Protein AF-A0A9P6PTJ7-F1 (afdb_monomer_lite)

Structure (mmCIF, N/CA/C/O backbone):
data_AF-A0A9P6PTJ7-F1
#
_entry.id   AF-A0A9P6PTJ7-F1
#
loop_
_atom_site.group_PDB
_atom_site.id
_atom_site.type_symbol
_atom_site.label_atom_id
_atom_site.label_alt_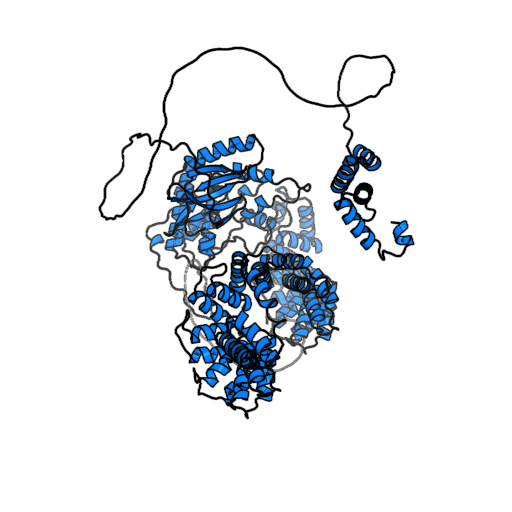id
_atom_site.label_comp_id
_atom_site.label_asym_id
_atom_site.label_entity_id
_atom_site.label_seq_id
_atom_site.pdbx_PDB_ins_code
_atom_site.Cartn_x
_atom_site.Cartn_y
_atom_site.Cartn_z
_atom_site.occupancy
_atom_site.B_iso_or_equiv
_atom_site.auth_seq_id
_atom_site.auth_comp_id
_atom_site.auth_asym_id
_atom_site.auth_atom_id
_atom_site.pdbx_PDB_model_num
ATOM 1 N N . MET A 1 1 ? 26.565 38.337 22.384 1.00 44.28 1 MET A N 1
ATOM 2 C CA . MET A 1 1 ? 27.396 37.115 22.476 1.00 44.28 1 MET A CA 1
ATOM 3 C C . MET A 1 1 ? 28.363 37.171 23.663 1.00 44.28 1 MET A C 1
ATOM 5 O O . MET A 1 1 ? 28.022 36.591 24.684 1.00 44.28 1 MET A O 1
ATOM 9 N N . MET A 1 2 ? 29.484 37.913 23.603 1.00 38.31 2 MET A N 1
ATOM 10 C CA . MET A 1 2 ? 30.513 37.942 24.671 1.00 38.31 2 MET A CA 1
ATOM 11 C C . MET A 1 2 ? 29.956 38.148 26.092 1.00 38.31 2 MET A C 1
ATOM 13 O O . MET A 1 2 ? 30.254 37.340 26.959 1.00 38.31 2 MET A O 1
ATOM 17 N N . PHE A 1 3 ? 29.074 39.134 26.307 1.00 41.44 3 PHE A N 1
ATOM 18 C CA . PHE A 1 3 ? 28.450 39.427 27.614 1.00 41.44 3 PHE A CA 1
ATOM 19 C C . PHE A 1 3 ? 27.610 38.276 28.218 1.00 41.44 3 PHE A C 1
ATOM 21 O O . PHE A 1 3 ? 27.391 38.241 29.427 1.00 41.44 3 PHE A O 1
ATOM 28 N N . LEU A 1 4 ? 27.129 37.338 27.391 1.00 47.34 4 LEU A N 1
ATOM 29 C CA . LEU A 1 4 ? 26.344 36.178 27.837 1.00 47.34 4 LEU A CA 1
ATOM 30 C C . LEU A 1 4 ? 27.225 34.933 28.016 1.00 47.34 4 LEU A C 1
ATOM 32 O O . LEU A 1 4 ? 27.061 34.226 29.009 1.00 47.34 4 LEU A O 1
ATOM 36 N N . LYS A 1 5 ? 28.241 34.730 27.156 1.00 45.84 5 LYS A N 1
ATOM 37 C CA . LYS A 1 5 ? 29.306 33.740 27.419 1.00 45.84 5 LYS A CA 1
ATOM 38 C C . LYS A 1 5 ? 30.071 34.080 28.711 1.00 45.84 5 LYS A C 1
ATOM 40 O O . LYS A 1 5 ? 30.294 33.193 29.525 1.00 45.84 5 LYS A O 1
ATOM 45 N N . SER A 1 6 ? 30.350 35.358 28.991 1.00 43.38 6 SER A N 1
ATOM 46 C CA . SER A 1 6 ? 30.979 35.806 30.250 1.00 43.38 6 SER A CA 1
ATOM 47 C C . SER A 1 6 ? 30.083 35.707 31.494 1.00 43.38 6 SER A C 1
ATOM 49 O O . SER A 1 6 ? 30.538 36.021 32.590 1.00 43.38 6 SER A O 1
ATOM 51 N N . LYS A 1 7 ? 28.813 35.306 31.346 1.00 47.03 7 LYS A N 1
ATOM 52 C CA . LYS A 1 7 ? 27.898 34.980 32.454 1.00 47.03 7 LYS A CA 1
ATOM 53 C C . LYS A 1 7 ? 27.471 33.505 32.471 1.00 47.03 7 LYS A C 1
ATOM 55 O O . LYS A 1 7 ? 26.579 33.147 33.235 1.00 47.03 7 LYS A O 1
ATOM 60 N N . GLY A 1 8 ? 28.081 32.655 31.637 1.00 42.88 8 GLY A N 1
ATOM 61 C CA . GLY A 1 8 ? 27.814 31.211 31.591 1.00 42.88 8 GLY A CA 1
ATOM 62 C C . GLY A 1 8 ? 26.367 30.830 31.254 1.00 42.88 8 GLY A C 1
ATOM 63 O O . GLY A 1 8 ? 25.951 29.719 31.554 1.00 42.88 8 GLY A O 1
ATOM 64 N N . SER A 1 9 ? 25.580 31.748 30.682 1.00 49.34 9 SER A N 1
ATOM 65 C CA . SER A 1 9 ? 24.116 31.614 30.571 1.00 49.34 9 SER A CA 1
ATOM 66 C C . SER A 1 9 ? 23.634 30.990 29.252 1.00 49.34 9 SER A C 1
ATOM 68 O O . SER A 1 9 ? 22.448 31.063 28.952 1.00 49.34 9 SER A O 1
ATOM 70 N N . ILE A 1 10 ? 24.553 30.461 28.440 1.00 49.47 10 ILE A N 1
ATOM 71 C CA . ILE A 1 10 ? 24.305 29.786 27.156 1.00 49.47 10 ILE A CA 1
ATOM 72 C C . ILE A 1 10 ? 25.367 28.688 27.030 1.00 49.47 10 ILE A C 1
ATOM 74 O O . ILE A 1 10 ? 26.551 28.988 27.212 1.00 49.47 10 ILE A O 1
ATOM 78 N N . GLN A 1 11 ? 24.974 27.448 26.733 1.00 50.88 11 GLN A N 1
ATOM 79 C CA . GLN A 1 11 ? 25.892 26.297 26.724 1.00 50.88 11 GLN A CA 1
ATOM 80 C C . GLN A 1 11 ? 26.424 25.928 25.331 1.00 50.88 11 GLN A C 1
ATOM 82 O O . GLN A 1 11 ? 27.471 25.291 25.239 1.00 50.88 11 GLN A O 1
ATOM 87 N N . SER A 1 12 ? 25.769 26.358 24.247 1.00 56.75 12 SER A N 1
ATOM 88 C CA . SER A 1 12 ? 26.238 26.114 22.873 1.00 56.75 12 SER A CA 1
ATOM 89 C C . SER A 1 12 ? 26.073 27.327 21.952 1.00 56.75 12 SER A C 1
ATOM 91 O O . SER A 1 12 ? 25.242 28.207 22.180 1.00 56.75 12 SER A O 1
ATOM 93 N N . ASP A 1 13 ? 26.845 27.369 20.863 1.00 57.31 13 ASP A N 1
ATOM 94 C CA . ASP A 1 13 ? 26.694 28.417 19.846 1.00 57.31 13 ASP A CA 1
ATOM 95 C C . ASP A 1 13 ? 25.415 28.244 18.995 1.00 57.31 13 ASP A C 1
ATOM 97 O O . ASP A 1 13 ? 24.863 29.235 18.515 1.00 57.31 13 ASP A O 1
ATOM 101 N N . PHE A 1 14 ? 24.850 27.031 18.919 1.00 58.34 14 PHE A N 1
ATOM 102 C CA . PHE A 1 14 ? 23.511 26.786 18.356 1.00 58.34 14 PHE A CA 1
ATOM 103 C C . PHE A 1 14 ? 22.394 27.434 19.189 1.00 58.34 14 PHE A C 1
ATOM 105 O O . PHE A 1 14 ? 21.491 28.069 18.641 1.00 58.34 14 PHE A O 1
ATOM 112 N N . GLU A 1 15 ? 22.470 27.332 20.516 1.00 58.22 15 GLU A N 1
ATOM 113 C CA . GLU A 1 15 ? 21.523 27.986 21.425 1.00 58.22 15 GLU A CA 1
ATOM 114 C C . GLU A 1 15 ? 21.621 29.521 21.314 1.00 58.22 15 GLU A C 1
ATOM 116 O O . GLU A 1 15 ? 20.603 30.216 21.255 1.00 58.22 15 GLU A O 1
ATOM 121 N N . ALA A 1 16 ? 22.839 30.062 21.178 1.00 59.50 16 ALA A N 1
ATOM 122 C CA . ALA A 1 16 ? 23.047 31.485 20.901 1.00 59.50 16 ALA A CA 1
ATOM 123 C C . ALA A 1 16 ? 22.404 31.926 19.570 1.00 59.50 16 ALA A C 1
ATOM 125 O O . ALA A 1 16 ? 21.776 32.988 19.518 1.00 59.50 16 ALA A O 1
ATOM 126 N N . LEU A 1 17 ? 22.533 31.115 18.514 1.00 69.00 17 LEU A N 1
ATOM 127 C CA . LEU A 1 17 ? 21.956 31.365 17.189 1.00 69.00 17 LEU A CA 1
ATOM 128 C C . LEU A 1 17 ? 20.418 31.368 17.216 1.00 69.00 17 LEU A C 1
ATOM 130 O O . LEU A 1 17 ? 19.799 32.262 16.634 1.00 69.00 17 LEU A O 1
ATOM 134 N N . PHE A 1 18 ? 19.797 30.429 17.938 1.00 71.12 18 PHE A N 1
ATOM 135 C CA . PHE A 1 18 ? 18.342 30.371 18.125 1.00 71.12 18 PHE A CA 1
ATOM 136 C C . PHE A 1 18 ? 17.791 31.665 18.742 1.00 71.12 18 PHE A C 1
ATOM 138 O O . PHE A 1 18 ? 16.871 32.282 18.195 1.00 71.12 18 PHE A O 1
ATOM 145 N N . TRP A 1 19 ? 18.391 32.133 19.842 1.00 68.12 19 TRP A N 1
ATOM 146 C CA . TRP A 1 19 ? 17.961 33.373 20.494 1.00 68.12 19 TRP A CA 1
ATOM 147 C C . TRP A 1 19 ? 18.257 34.625 19.656 1.00 68.12 19 TRP A C 1
ATOM 149 O O . TRP A 1 19 ? 17.446 35.553 19.665 1.00 68.12 19 TRP A O 1
ATOM 159 N N . PHE A 1 20 ? 19.339 34.646 18.868 1.00 70.69 20 PHE A N 1
ATOM 160 C CA . PHE A 1 20 ? 19.588 35.718 17.892 1.00 70.69 20 PHE A CA 1
ATOM 161 C C . PHE A 1 20 ? 18.513 35.772 16.801 1.00 70.69 20 PHE A C 1
ATOM 163 O O . PHE A 1 20 ? 18.018 36.856 16.487 1.00 70.69 20 PHE A O 1
ATOM 170 N N . LYS A 1 21 ? 18.104 34.617 16.258 1.00 78.12 21 LYS A N 1
ATOM 171 C CA . LYS A 1 21 ? 17.044 34.528 15.242 1.00 78.12 21 LYS A CA 1
ATOM 172 C C . LYS A 1 21 ? 15.716 35.037 15.785 1.00 78.12 21 LYS A C 1
ATOM 174 O O . LYS A 1 21 ? 15.110 35.924 15.185 1.00 78.12 21 LYS A O 1
ATOM 179 N N . LYS A 1 22 ? 15.344 34.588 16.984 1.00 77.94 22 LYS A N 1
ATOM 180 C CA . LYS A 1 22 ? 14.143 35.045 17.690 1.00 77.94 22 LYS A CA 1
ATOM 181 C C . LYS A 1 22 ? 14.177 36.553 17.981 1.00 77.94 22 LYS A C 1
ATOM 183 O O . LYS A 1 22 ? 13.169 37.228 17.804 1.00 77.94 22 LYS A O 1
ATOM 188 N N . ALA A 1 23 ? 15.331 37.115 18.350 1.00 75.38 23 ALA A N 1
ATOM 189 C CA . ALA A 1 23 ? 15.495 38.560 18.552 1.00 75.38 23 ALA A CA 1
ATOM 190 C C . ALA A 1 23 ? 15.395 39.375 17.246 1.00 75.38 23 ALA A C 1
ATOM 192 O O . ALA A 1 23 ? 14.831 40.471 17.249 1.00 75.38 23 ALA A O 1
ATOM 193 N N . ALA A 1 24 ? 15.899 38.849 16.125 1.00 83.31 24 ALA A N 1
ATOM 194 C CA . ALA A 1 24 ? 15.771 39.476 14.809 1.00 83.31 24 ALA A CA 1
ATOM 195 C C . ALA A 1 24 ? 14.322 39.445 14.289 1.00 83.31 24 ALA A C 1
ATOM 197 O O . ALA A 1 24 ? 13.836 40.433 13.730 1.00 83.31 24 ALA A O 1
ATOM 198 N N . GLU A 1 25 ? 13.615 38.334 14.509 1.00 84.56 25 GLU A N 1
ATOM 199 C CA . GLU A 1 25 ? 12.189 38.159 14.200 1.00 84.56 25 GLU A CA 1
ATOM 200 C C . GLU A 1 25 ? 11.302 39.084 15.046 1.00 84.56 25 GLU A C 1
ATOM 202 O O . GLU A 1 25 ? 10.414 39.732 14.496 1.00 84.56 25 GLU A O 1
ATOM 207 N N . LEU A 1 26 ? 11.618 39.250 16.337 1.00 82.31 26 LEU A N 1
ATOM 208 C CA . LEU A 1 26 ? 11.002 40.233 17.244 1.00 82.31 26 LEU A CA 1
ATOM 209 C C . LEU A 1 26 ? 11.393 41.697 16.954 1.00 82.31 26 LEU A C 1
ATOM 211 O O . LEU A 1 26 ? 10.935 42.601 17.649 1.00 82.31 26 LEU A O 1
ATOM 215 N N . GLY A 1 27 ? 12.215 41.950 15.932 1.00 83.38 27 GLY A N 1
ATOM 216 C CA . GLY A 1 27 ? 12.462 43.290 15.401 1.00 83.38 27 GLY A CA 1
ATOM 217 C C . GLY A 1 27 ? 13.827 43.909 15.711 1.00 83.38 27 GLY A C 1
ATOM 218 O O . GLY A 1 27 ? 14.120 44.956 15.150 1.00 83.38 27 GLY A O 1
ATOM 219 N N . HIS A 1 28 ? 14.690 43.320 16.544 1.00 87.69 28 HIS A N 1
ATOM 220 C CA . HIS A 1 28 ? 15.881 44.033 17.035 1.00 87.69 28 HIS A CA 1
ATOM 221 C C . HIS A 1 28 ? 16.903 44.345 15.911 1.00 87.69 28 HIS A C 1
ATOM 223 O O . HIS A 1 28 ? 17.437 43.407 15.310 1.00 87.69 28 HIS A O 1
ATOM 229 N N . PRO A 1 29 ? 17.254 45.624 15.645 1.00 82.88 29 PRO A N 1
ATOM 230 C CA . PRO A 1 29 ? 18.032 46.015 14.462 1.00 82.88 29 PRO A CA 1
ATOM 231 C C . PRO A 1 29 ? 19.444 45.410 14.392 1.00 82.88 29 PRO A C 1
ATOM 233 O O . PRO A 1 29 ? 19.803 44.869 13.347 1.00 82.88 29 PRO A O 1
ATOM 236 N N . GLU A 1 30 ? 20.227 45.402 15.479 1.00 84.44 30 GLU A N 1
ATOM 237 C CA . GLU A 1 30 ? 21.521 44.696 15.507 1.00 84.44 30 GLU A CA 1
ATOM 238 C C . GLU A 1 30 ? 21.380 43.201 15.190 1.00 84.44 30 GLU A C 1
ATOM 240 O O . GLU A 1 30 ? 22.165 42.672 14.407 1.00 84.44 30 GLU A O 1
ATOM 245 N N . ALA A 1 31 ? 20.390 42.506 15.764 1.00 84.88 31 ALA A N 1
ATOM 246 C CA . ALA A 1 31 ? 20.205 41.071 15.536 1.00 84.88 31 ALA A CA 1
ATOM 247 C C . ALA A 1 31 ? 19.834 40.771 14.075 1.00 84.88 31 ALA A C 1
ATOM 249 O O . ALA A 1 31 ? 20.357 39.827 13.485 1.00 84.88 31 ALA A O 1
ATOM 250 N N . GLN A 1 32 ? 18.995 41.618 13.469 1.00 90.00 32 GLN A N 1
ATOM 251 C CA . GLN A 1 32 ? 18.682 41.562 12.039 1.00 90.00 32 GLN A CA 1
ATOM 252 C C . GLN A 1 32 ? 19.925 41.807 11.173 1.00 90.00 32 GLN A C 1
ATOM 254 O O . GLN A 1 32 ? 20.140 41.085 10.204 1.00 90.00 32 GLN A O 1
ATOM 259 N N . PHE A 1 33 ? 20.778 42.772 11.531 1.00 89.50 33 PHE A N 1
ATOM 260 C CA . PHE A 1 33 ? 22.036 42.999 10.817 1.00 89.50 33 PHE A CA 1
ATOM 261 C C . PHE A 1 33 ? 22.983 41.799 10.910 1.00 89.50 33 PHE A C 1
ATOM 263 O O . PHE A 1 33 ? 23.453 41.335 9.877 1.00 89.50 33 PHE A O 1
ATOM 270 N N . TYR A 1 34 ? 23.232 41.266 12.110 1.00 84.19 34 TYR A N 1
ATOM 271 C CA . TYR A 1 34 ? 24.142 40.129 12.279 1.00 84.19 34 TYR A CA 1
ATOM 272 C C . TYR A 1 34 ? 23.646 38.868 11.562 1.00 84.19 34 TYR A C 1
ATOM 274 O O . TYR A 1 34 ? 24.453 38.150 10.985 1.00 84.19 34 TYR A O 1
ATOM 282 N N . ILE A 1 35 ? 22.334 38.621 11.503 1.00 84.50 35 ILE A N 1
ATOM 283 C CA . ILE A 1 35 ? 21.800 37.492 10.727 1.00 84.50 35 ILE A CA 1
ATOM 284 C C . ILE A 1 35 ? 21.903 37.722 9.217 1.00 84.50 35 ILE A C 1
ATOM 286 O O . ILE A 1 35 ? 22.180 36.769 8.491 1.00 84.50 35 ILE A O 1
ATOM 290 N N . GLY A 1 36 ? 21.762 38.962 8.738 1.00 85.56 36 GLY A N 1
ATOM 291 C CA . GLY A 1 36 ? 22.100 39.293 7.351 1.00 85.56 36 GLY A CA 1
ATOM 292 C C . GLY A 1 36 ? 23.563 38.967 7.025 1.00 85.56 36 GLY A C 1
ATOM 293 O O . GLY A 1 36 ? 23.847 38.318 6.023 1.00 85.56 36 GLY A O 1
ATOM 294 N N . ASP A 1 37 ? 24.467 39.320 7.940 1.00 84.19 37 ASP A N 1
ATOM 295 C CA . ASP A 1 37 ? 25.913 39.092 7.843 1.00 84.19 37 ASP A CA 1
ATOM 296 C C . ASP A 1 37 ? 26.296 37.606 7.813 1.00 84.19 37 ASP A C 1
ATOM 298 O O . ASP A 1 37 ? 27.153 37.197 7.028 1.00 84.19 37 ASP A O 1
ATOM 302 N N . MET A 1 38 ? 25.610 36.785 8.612 1.00 82.44 38 MET A N 1
ATOM 303 C CA . MET A 1 38 ? 25.803 35.332 8.658 1.00 82.44 38 MET A CA 1
ATOM 304 C C . MET A 1 38 ? 25.292 34.638 7.388 1.00 82.44 38 MET A C 1
ATOM 306 O O . MET A 1 38 ? 25.940 33.706 6.917 1.00 82.44 38 MET A O 1
ATOM 310 N N . TYR A 1 39 ? 24.187 35.114 6.797 1.00 82.50 39 TYR A N 1
ATOM 311 C CA . TYR A 1 39 ? 23.695 34.629 5.499 1.00 82.50 39 TYR A CA 1
ATOM 312 C C . TYR A 1 39 ? 24.536 35.105 4.301 1.00 82.50 39 TYR A C 1
ATOM 314 O O . TYR A 1 39 ? 24.497 34.465 3.252 1.00 82.50 39 TYR A O 1
ATOM 322 N N . GLU A 1 40 ? 25.292 36.201 4.412 1.00 82.62 40 GLU A N 1
ATOM 323 C CA . GLU A 1 40 ? 26.171 36.669 3.331 1.00 82.62 40 GLU A CA 1
ATOM 324 C C . GLU A 1 40 ? 27.533 35.948 3.316 1.00 82.62 40 GLU A C 1
ATOM 326 O O . GLU A 1 40 ? 28.039 35.588 2.245 1.00 82.62 40 GLU A O 1
ATOM 331 N N . HIS A 1 41 ? 28.128 35.736 4.494 1.00 74.12 41 HIS A N 1
ATOM 332 C CA . HIS A 1 41 ? 29.525 35.306 4.638 1.00 74.12 41 HIS A CA 1
ATOM 333 C C . HIS A 1 41 ? 29.707 33.839 5.074 1.00 74.12 41 HIS A C 1
ATOM 335 O O . HIS A 1 41 ? 30.838 33.431 5.319 1.00 74.12 41 HIS A O 1
ATOM 341 N N . ASP A 1 42 ? 28.628 33.049 5.154 1.00 64.31 42 ASP A N 1
ATOM 342 C CA . ASP A 1 42 ? 28.643 31.598 5.451 1.00 64.31 42 ASP A CA 1
ATOM 343 C C . ASP A 1 42 ? 29.24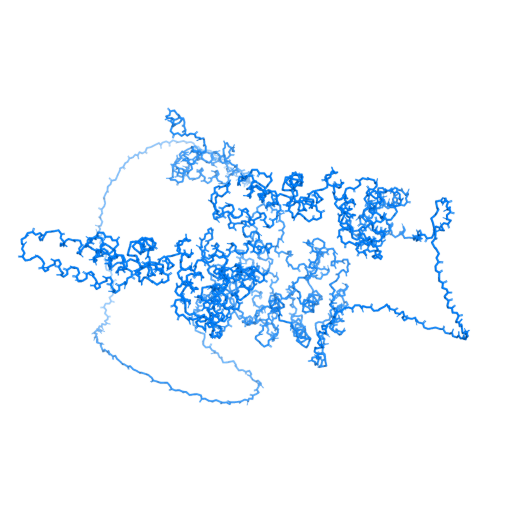5 31.232 6.832 1.00 64.31 42 ASP A C 1
ATOM 345 O O . ASP A 1 42 ? 29.696 30.118 7.076 1.00 64.31 42 ASP A O 1
ATOM 349 N N . THR A 1 43 ? 29.250 32.175 7.782 1.00 56.84 43 THR A N 1
ATOM 350 C CA . THR A 1 43 ? 29.977 32.064 9.068 1.00 56.84 43 THR A CA 1
ATOM 351 C C . THR A 1 43 ? 29.292 31.194 10.133 1.00 56.84 43 THR A C 1
ATOM 353 O O . THR A 1 43 ? 29.841 31.011 11.225 1.00 56.84 43 THR A O 1
ATOM 356 N N . GLN A 1 44 ? 28.080 30.703 9.846 1.00 58.44 44 GLN A N 1
ATOM 357 C CA . GLN A 1 44 ? 27.269 29.809 10.701 1.00 58.44 44 GLN A CA 1
ATOM 358 C C . GLN A 1 44 ? 25.944 29.357 10.053 1.00 58.44 44 GLN A C 1
ATOM 360 O O . GLN A 1 44 ? 25.241 28.518 10.613 1.00 58.44 44 GLN A O 1
ATOM 365 N N . LEU A 1 45 ? 25.562 29.934 8.910 1.00 59.72 45 LEU A N 1
ATOM 366 C CA . LEU A 1 45 ? 24.328 29.645 8.179 1.00 59.72 45 LEU A CA 1
ATOM 367 C C . LEU A 1 45 ? 24.659 29.542 6.693 1.00 59.72 45 LEU A C 1
ATOM 369 O O . LEU A 1 45 ? 25.328 30.436 6.184 1.00 59.72 45 LEU A O 1
ATOM 373 N N . ARG A 1 46 ? 24.136 28.510 6.010 1.00 66.69 46 ARG A N 1
ATOM 374 C CA . ARG A 1 46 ? 24.339 28.307 4.566 1.00 66.69 46 ARG A CA 1
ATOM 375 C C . ARG A 1 46 ? 24.029 29.593 3.795 1.00 66.69 46 ARG A C 1
ATOM 377 O O . ARG A 1 46 ? 22.901 30.090 3.864 1.00 66.69 46 ARG A O 1
ATOM 384 N N . LYS A 1 47 ? 25.019 30.077 3.047 1.00 77.56 47 LYS A N 1
ATOM 385 C CA . LYS A 1 47 ? 24.987 31.325 2.281 1.00 77.56 47 LYS A CA 1
ATOM 386 C C . LYS A 1 47 ? 23.719 31.481 1.433 1.00 77.56 47 LYS A C 1
ATOM 388 O O . LYS A 1 47 ? 23.435 30.664 0.559 1.00 77.56 47 LYS A O 1
ATOM 393 N N . ASP A 1 48 ? 22.991 32.570 1.670 1.00 79.56 48 ASP A N 1
ATOM 394 C CA . ASP A 1 48 ? 21.753 32.950 0.979 1.00 79.56 48 ASP A CA 1
ATOM 395 C C . ASP A 1 48 ? 21.697 34.483 0.867 1.00 79.56 48 ASP A C 1
ATOM 397 O O . ASP A 1 48 ? 21.330 35.200 1.804 1.00 79.56 48 ASP A O 1
ATOM 401 N N . LEU A 1 49 ? 22.084 35.000 -0.302 1.00 76.62 49 LEU A N 1
ATOM 402 C CA . LEU A 1 49 ? 22.205 36.441 -0.530 1.00 76.62 49 LEU A CA 1
ATOM 403 C C . LEU A 1 49 ? 20.843 37.161 -0.500 1.00 76.62 49 LEU A C 1
ATOM 405 O O . LEU A 1 49 ? 20.769 38.324 -0.102 1.00 76.62 49 LEU A O 1
ATOM 409 N N . ALA A 1 50 ? 19.755 36.473 -0.859 1.00 75.62 50 ALA A N 1
ATOM 410 C CA . ALA A 1 50 ? 18.409 37.039 -0.823 1.00 75.62 50 ALA A CA 1
ATOM 411 C C . ALA A 1 50 ? 17.925 37.217 0.626 1.00 75.62 50 ALA A C 1
ATOM 413 O O . ALA A 1 50 ? 17.374 38.265 0.979 1.00 75.62 50 ALA A O 1
ATOM 414 N N . ARG A 1 51 ? 18.202 36.243 1.506 1.00 81.88 51 ARG A N 1
ATOM 415 C CA . ARG A 1 51 ? 17.957 36.374 2.953 1.00 81.88 51 ARG A CA 1
ATOM 416 C C . ARG A 1 51 ? 18.863 37.419 3.590 1.00 81.88 51 ARG A C 1
ATOM 418 O O . ARG A 1 51 ? 18.374 38.166 4.438 1.00 81.88 51 ARG A O 1
ATOM 425 N N . ALA A 1 52 ? 20.124 37.525 3.169 1.00 83.81 52 ALA A N 1
ATOM 426 C CA . ALA A 1 52 ? 21.022 38.583 3.630 1.00 83.81 52 ALA A CA 1
ATOM 427 C C . ALA A 1 52 ? 20.437 39.979 3.346 1.00 83.81 52 ALA A C 1
ATOM 429 O O . ALA A 1 52 ? 20.225 40.765 4.272 1.00 83.81 52 ALA A O 1
ATOM 430 N N . VAL A 1 53 ? 20.060 40.249 2.089 1.00 84.44 53 VAL A N 1
ATOM 431 C CA . VAL A 1 53 ? 19.426 41.513 1.670 1.00 84.44 53 VAL A CA 1
ATOM 432 C C . VAL A 1 53 ? 18.093 41.758 2.390 1.00 84.44 53 VAL A C 1
ATOM 434 O O . VAL A 1 53 ? 17.842 42.880 2.827 1.00 84.44 53 VAL A O 1
ATOM 437 N N . HIS A 1 54 ? 17.256 40.735 2.597 1.00 87.00 54 HIS A N 1
ATOM 438 C CA . HIS A 1 54 ? 16.001 40.863 3.359 1.00 87.00 54 HIS A CA 1
ATOM 439 C C . HIS A 1 54 ? 16.229 41.296 4.812 1.00 87.00 54 HIS A C 1
ATOM 441 O O . HIS A 1 54 ? 15.552 42.203 5.306 1.00 87.00 54 HIS A O 1
ATOM 447 N N . TRP A 1 55 ? 17.188 40.679 5.506 1.00 88.44 55 TRP A N 1
ATOM 448 C CA . TRP A 1 55 ? 17.486 40.992 6.905 1.00 88.44 55 TRP A CA 1
ATOM 449 C C . TRP A 1 55 ? 18.199 42.337 7.066 1.00 88.44 55 TRP A C 1
ATOM 451 O O . TRP A 1 55 ? 17.780 43.144 7.904 1.00 88.44 55 TRP A O 1
ATOM 461 N N . TYR A 1 56 ? 19.164 42.658 6.200 1.00 89.19 56 TYR A N 1
ATOM 462 C CA . TYR A 1 56 ? 19.727 44.007 6.117 1.00 89.19 56 TYR A CA 1
ATOM 463 C C . TYR A 1 56 ? 18.648 45.054 5.796 1.00 89.19 56 TYR A C 1
ATOM 465 O O . TYR A 1 56 ? 18.623 46.116 6.415 1.00 89.19 56 TYR A O 1
ATOM 473 N N . GLY A 1 57 ? 17.697 44.746 4.912 1.00 85.94 57 GLY A N 1
ATOM 474 C CA . GLY A 1 57 ? 16.584 45.625 4.546 1.00 85.94 57 GLY A CA 1
ATOM 475 C C . GLY A 1 57 ? 15.546 45.826 5.654 1.00 85.94 57 GLY A C 1
ATOM 476 O O . GLY A 1 57 ? 14.828 46.828 5.644 1.00 85.94 57 GLY A O 1
ATOM 477 N N . LYS A 1 58 ? 15.448 44.919 6.634 1.00 88.75 58 LYS A N 1
ATOM 478 C CA . LYS A 1 58 ? 14.685 45.148 7.874 1.00 88.75 58 LYS A CA 1
ATOM 479 C C . LYS A 1 58 ? 15.460 46.032 8.858 1.00 88.75 58 LYS A C 1
ATOM 481 O O . LYS A 1 58 ? 14.890 46.989 9.376 1.00 88.75 58 LYS A O 1
ATOM 486 N N . ALA A 1 59 ? 16.759 45.785 9.044 1.00 91.31 59 ALA A N 1
ATOM 487 C CA . ALA A 1 59 ? 17.604 46.579 9.939 1.00 91.31 59 ALA A CA 1
ATOM 488 C C . ALA A 1 59 ? 17.786 48.033 9.448 1.00 91.31 59 ALA A C 1
ATOM 490 O O . ALA A 1 59 ? 17.696 48.978 10.232 1.00 91.31 59 ALA A O 1
ATOM 491 N N . ALA A 1 60 ? 17.995 48.234 8.144 1.00 88.62 60 ALA A N 1
ATOM 492 C CA . ALA A 1 60 ? 18.171 49.552 7.530 1.00 88.62 60 ALA A CA 1
ATOM 493 C C . ALA A 1 60 ? 16.913 50.428 7.659 1.00 88.62 60 ALA A C 1
ATOM 495 O O . ALA A 1 60 ? 17.019 51.597 8.020 1.00 88.62 60 ALA A O 1
ATOM 496 N N . ARG A 1 61 ? 15.711 49.850 7.489 1.00 89.25 61 ARG A N 1
ATOM 497 C CA . ARG A 1 61 ? 14.426 50.543 7.728 1.00 89.25 61 ARG A CA 1
ATOM 498 C C . ARG A 1 61 ? 14.203 50.971 9.185 1.00 89.25 61 ARG A C 1
ATOM 500 O O . ARG A 1 61 ? 13.307 51.764 9.444 1.00 89.25 61 ARG A O 1
ATOM 507 N N . GLN A 1 62 ? 15.029 50.491 10.115 1.00 86.88 62 GLN A N 1
ATOM 508 C CA . GLN A 1 62 ? 15.068 50.917 11.518 1.00 86.88 62 GLN A CA 1
ATOM 509 C C . GLN A 1 62 ? 16.272 51.831 11.832 1.00 86.88 62 GLN A C 1
ATOM 511 O O . GLN A 1 62 ? 16.612 52.039 12.994 1.00 86.88 62 GLN A O 1
ATOM 516 N N . GLY A 1 63 ? 16.939 52.381 10.809 1.00 81.56 63 GLY A N 1
ATOM 517 C CA . GLY A 1 63 ? 18.048 53.332 10.953 1.00 81.56 63 GLY A CA 1
ATOM 518 C C . GLY A 1 63 ? 19.423 52.704 11.221 1.00 81.56 63 GLY A C 1
ATOM 519 O O . GLY A 1 63 ? 20.369 53.419 11.563 1.00 81.56 63 GLY A O 1
ATOM 520 N N . HIS A 1 64 ? 19.578 51.382 11.079 1.00 91.25 64 HIS A N 1
ATOM 521 C CA . HIS A 1 64 ? 20.843 50.701 11.367 1.00 91.25 64 HIS A CA 1
ATOM 522 C C . HIS A 1 64 ? 21.896 50.935 10.259 1.00 91.25 64 HIS A C 1
ATOM 524 O O . HIS A 1 64 ? 22.075 50.115 9.355 1.00 91.25 64 HIS A O 1
ATOM 530 N N . ARG A 1 65 ? 22.646 52.043 10.366 1.00 86.12 65 ARG A N 1
ATOM 531 C CA . ARG A 1 65 ? 23.638 52.574 9.390 1.00 86.12 65 ARG A CA 1
ATOM 532 C C . ARG A 1 65 ? 24.748 51.619 8.903 1.00 86.12 65 ARG A C 1
ATOM 534 O O . ARG A 1 65 ? 25.542 51.995 8.036 1.00 86.12 65 ARG A O 1
ATOM 541 N N . LYS A 1 66 ? 24.899 50.427 9.493 1.00 86.62 66 LYS A N 1
ATOM 542 C CA . LYS A 1 66 ? 25.775 49.360 8.958 1.00 86.62 66 LYS A CA 1
ATOM 543 C C . LYS A 1 66 ? 25.044 48.490 7.932 1.00 86.62 66 LYS A C 1
ATOM 545 O O . LYS A 1 66 ? 25.620 48.169 6.901 1.00 86.62 66 LYS A O 1
ATOM 550 N N . ALA A 1 67 ? 23.775 48.168 8.192 1.00 87.06 67 ALA A N 1
ATOM 551 C CA . ALA A 1 67 ? 22.929 47.393 7.285 1.00 87.06 67 ALA A CA 1
ATOM 552 C C . ALA A 1 67 ? 22.632 48.177 6.004 1.00 87.06 67 ALA A C 1
ATOM 554 O O . ALA A 1 67 ? 22.762 47.648 4.911 1.00 87.06 67 ALA A O 1
ATOM 555 N N . GLU A 1 68 ? 22.315 49.463 6.154 1.00 86.38 68 GLU A N 1
ATOM 556 C CA . GLU A 1 68 ? 22.100 50.413 5.059 1.00 86.38 68 GLU A CA 1
ATOM 557 C C . GLU A 1 68 ? 23.301 50.467 4.097 1.00 86.38 68 GLU A C 1
ATOM 559 O O . GLU A 1 68 ? 23.153 50.222 2.903 1.00 86.38 68 GLU A O 1
ATOM 564 N N . ARG A 1 69 ? 24.517 50.672 4.626 1.00 85.62 69 ARG A N 1
ATOM 565 C CA . ARG A 1 69 ? 25.749 50.659 3.819 1.00 85.62 69 ARG A CA 1
ATOM 566 C C . ARG A 1 69 ? 26.050 49.301 3.186 1.00 85.62 69 ARG A C 1
ATOM 568 O O . ARG A 1 69 ? 26.545 49.274 2.064 1.00 85.62 69 ARG A O 1
ATOM 575 N N . ARG A 1 70 ? 25.755 48.185 3.864 1.00 83.81 70 ARG A N 1
ATOM 576 C CA . ARG A 1 70 ? 25.988 46.852 3.290 1.00 83.81 70 ARG A CA 1
ATOM 577 C C . ARG A 1 70 ? 24.990 46.514 2.184 1.00 83.81 70 ARG A C 1
ATOM 579 O O . ARG A 1 70 ? 25.391 45.954 1.173 1.00 83.81 70 ARG A O 1
ATOM 586 N N . LEU A 1 71 ? 23.735 46.939 2.329 1.00 81.25 71 LEU A N 1
ATOM 587 C CA . LEU A 1 71 ? 22.696 46.791 1.311 1.00 81.25 71 LEU A CA 1
ATOM 588 C C . LEU A 1 71 ? 22.993 47.651 0.072 1.00 81.25 71 LEU A C 1
ATOM 590 O O . LEU A 1 71 ? 22.858 47.156 -1.041 1.00 81.25 71 LEU A O 1
ATOM 594 N N . LEU A 1 72 ? 23.495 48.881 0.242 1.00 79.12 72 LEU A N 1
ATOM 595 C CA . LEU A 1 72 ? 23.998 49.700 -0.873 1.00 79.12 72 LEU A CA 1
ATOM 596 C C . LEU A 1 72 ? 25.181 49.038 -1.605 1.00 79.12 72 LEU A C 1
ATOM 598 O O . LEU A 1 72 ? 25.254 49.109 -2.826 1.00 79.12 72 LEU A O 1
ATOM 602 N N . ALA A 1 73 ? 26.072 48.354 -0.880 1.00 77.12 73 ALA A N 1
ATOM 603 C CA . ALA A 1 73 ? 27.192 47.604 -1.458 1.00 77.12 73 ALA A CA 1
ATOM 604 C C . ALA A 1 73 ? 26.794 46.257 -2.107 1.00 77.12 73 ALA A C 1
ATOM 606 O O . ALA A 1 73 ? 27.655 45.587 -2.673 1.00 77.12 73 ALA A O 1
ATOM 607 N N . LEU A 1 74 ? 25.521 45.853 -2.014 1.00 72.75 74 LEU A N 1
ATOM 608 C CA . LEU A 1 74 ? 24.968 44.623 -2.599 1.00 72.75 74 LEU A CA 1
ATOM 609 C C . LEU A 1 74 ? 24.104 44.876 -3.849 1.00 72.75 74 LEU A C 1
ATOM 611 O O . LEU A 1 74 ? 23.616 43.925 -4.457 1.00 72.75 74 LEU A O 1
ATOM 615 N N . ILE A 1 75 ? 23.922 46.137 -4.252 1.00 60.09 75 ILE A N 1
ATOM 616 C CA . ILE A 1 75 ? 23.236 46.506 -5.497 1.00 60.09 75 ILE A CA 1
ATOM 617 C C . ILE A 1 75 ? 24.273 46.559 -6.634 1.00 60.09 75 ILE A C 1
ATOM 619 O O . ILE A 1 75 ? 25.240 47.316 -6.523 1.00 60.09 75 ILE A O 1
ATOM 623 N N . PRO A 1 76 ? 24.095 45.817 -7.746 1.00 43.31 76 PRO A N 1
ATOM 624 C CA . PRO A 1 76 ? 24.990 45.917 -8.896 1.00 43.31 76 PRO A CA 1
ATOM 625 C C . PRO A 1 76 ? 24.944 47.317 -9.522 1.00 43.31 76 PRO A C 1
ATOM 627 O O . PRO A 1 76 ? 23.882 47.778 -9.945 1.00 43.31 76 PRO A O 1
ATOM 630 N N . GLN A 1 77 ? 26.094 47.986 -9.626 1.00 37.34 77 GLN A N 1
ATOM 631 C CA . GLN A 1 77 ? 26.198 49.221 -10.403 1.00 37.34 77 GLN A CA 1
ATOM 632 C C . GLN A 1 77 ? 26.094 48.899 -11.899 1.00 37.34 77 GLN A C 1
ATOM 634 O O . GLN A 1 77 ? 26.912 48.154 -12.436 1.00 37.34 77 GLN A O 1
ATOM 639 N N . LYS A 1 78 ? 25.103 49.485 -12.580 1.00 31.91 78 LYS A N 1
ATOM 640 C CA . LYS A 1 78 ? 25.082 49.550 -14.046 1.00 31.91 78 LYS A CA 1
ATOM 641 C C . LYS A 1 78 ? 25.944 50.715 -14.533 1.00 31.91 78 LYS A C 1
ATOM 643 O O . LYS A 1 78 ? 25.859 51.817 -14.001 1.00 31.91 78 LYS A O 1
ATOM 648 N N . LEU A 1 79 ? 26.689 50.460 -15.602 1.00 25.88 79 LEU A N 1
ATOM 649 C CA . LEU A 1 79 ? 27.371 51.430 -16.456 1.00 25.88 79 LEU A CA 1
ATOM 650 C C . LEU A 1 79 ? 27.120 51.026 -17.922 1.00 25.88 79 LEU A C 1
ATOM 652 O O . LEU A 1 79 ? 26.993 49.824 -18.171 1.00 25.88 79 LEU A O 1
ATOM 656 N N . PRO A 1 80 ? 27.135 51.957 -18.893 1.00 37.16 80 PRO A N 1
ATOM 657 C CA . PRO A 1 80 ? 27.007 53.414 -18.791 1.00 37.16 80 PRO A CA 1
ATOM 658 C C . PRO A 1 80 ? 25.646 53.906 -19.344 1.00 37.16 80 PRO A C 1
ATOM 660 O O . PRO A 1 80 ? 24.783 53.108 -19.706 1.00 37.16 80 PRO A O 1
ATOM 663 N N . CYS A 1 81 ? 25.467 55.226 -19.431 1.00 25.69 81 CYS A N 1
ATOM 664 C CA . CYS A 1 81 ? 24.516 55.862 -20.349 1.00 25.69 81 CYS A CA 1
ATOM 665 C C . CYS A 1 81 ? 25.324 56.660 -21.381 1.00 25.69 81 CYS A C 1
ATOM 667 O O . CYS A 1 81 ? 26.361 57.224 -21.027 1.00 25.69 81 CYS A O 1
ATOM 669 N N . GLU A 1 82 ? 24.870 56.707 -22.629 1.00 29.45 82 GLU A N 1
ATOM 670 C CA . GLU A 1 82 ? 25.450 57.578 -23.656 1.00 29.45 82 GLU A CA 1
ATOM 671 C C . GLU A 1 82 ? 24.832 58.988 -23.579 1.00 29.45 82 GLU A C 1
ATOM 673 O O . GLU A 1 82 ? 23.669 59.108 -23.205 1.00 29.45 82 GLU A O 1
ATOM 678 N N . GLN A 1 83 ? 25.656 59.997 -23.905 1.00 27.97 83 GLN A N 1
ATOM 679 C CA . GLN A 1 83 ? 25.379 61.273 -24.607 1.00 27.97 83 GLN A CA 1
ATOM 680 C C . GLN A 1 83 ? 24.091 62.084 -24.272 1.00 27.97 83 GLN A C 1
ATOM 682 O O . GLN A 1 83 ? 22.983 61.563 -24.278 1.00 27.97 83 GLN A O 1
ATOM 687 N N . ASP A 1 84 ? 24.139 63.409 -24.065 1.00 26.78 84 ASP A N 1
ATOM 688 C CA . ASP A 1 84 ? 25.268 64.361 -24.137 1.00 26.78 84 ASP A CA 1
ATOM 689 C C . ASP A 1 84 ? 24.979 65.670 -23.345 1.00 26.78 84 ASP A C 1
ATOM 691 O O . ASP A 1 84 ? 24.007 65.749 -22.593 1.00 26.78 84 ASP A O 1
ATOM 695 N N . ASP A 1 85 ? 25.812 66.692 -23.569 1.00 28.92 85 ASP A N 1
ATOM 696 C CA . ASP A 1 85 ? 25.622 68.135 -23.329 1.00 28.92 85 ASP A CA 1
ATOM 697 C C . ASP A 1 85 ? 25.858 68.737 -21.918 1.00 28.92 85 ASP A C 1
ATOM 699 O O . ASP A 1 85 ? 24.962 68.985 -21.113 1.00 28.92 85 ASP A O 1
ATOM 703 N N . SER A 1 86 ? 27.087 69.257 -21.779 1.00 28.23 86 SER A N 1
ATOM 704 C CA . SER A 1 86 ? 27.397 70.619 -21.284 1.00 28.23 86 SER A CA 1
ATOM 705 C C . SER A 1 86 ? 27.408 70.942 -19.768 1.00 28.23 86 SER A C 1
ATOM 707 O O . SER A 1 86 ? 26.431 71.375 -19.179 1.00 28.23 86 SER A O 1
ATOM 709 N N . PHE A 1 87 ? 28.617 70.811 -19.200 1.00 27.30 87 PHE A N 1
ATOM 710 C CA . PHE A 1 87 ? 29.390 71.709 -18.305 1.00 27.30 87 PHE A CA 1
ATOM 711 C C . PHE A 1 87 ? 28.756 72.616 -17.192 1.00 27.30 87 PHE A C 1
ATOM 713 O O . PHE A 1 87 ? 27.630 73.084 -17.302 1.00 27.30 87 PHE A O 1
ATOM 720 N N . PRO A 1 88 ? 29.522 72.919 -16.108 1.00 39.66 88 PRO A N 1
ATOM 721 C CA . PRO A 1 88 ? 29.057 73.551 -14.854 1.00 39.66 88 PRO A CA 1
ATOM 722 C C . PRO A 1 88 ? 29.649 74.994 -14.715 1.00 39.66 88 PRO A C 1
ATOM 724 O O . PRO A 1 88 ? 30.005 75.552 -15.758 1.00 39.66 88 PRO A O 1
ATOM 727 N N . PRO A 1 89 ? 29.887 75.607 -13.522 1.00 52.22 89 PRO A N 1
ATOM 728 C CA . PRO A 1 89 ? 29.495 75.294 -12.129 1.00 52.22 89 PRO A CA 1
ATOM 729 C C . PRO A 1 89 ? 28.877 76.492 -11.353 1.00 52.22 89 PRO A C 1
ATOM 731 O O . PRO A 1 89 ? 28.718 77.570 -11.911 1.00 52.22 89 PRO A O 1
ATOM 734 N N . ASP A 1 90 ? 28.524 76.306 -10.068 1.00 28.00 90 ASP A N 1
ATOM 735 C CA . ASP A 1 90 ? 29.161 77.029 -8.937 1.00 28.00 90 ASP A CA 1
ATOM 736 C C . ASP A 1 90 ? 28.606 76.628 -7.541 1.00 28.00 90 ASP A C 1
ATOM 738 O O . ASP A 1 90 ? 27.596 75.935 -7.418 1.00 28.00 90 ASP A O 1
ATOM 742 N N . ASP A 1 91 ? 29.355 77.022 -6.505 1.00 28.34 91 ASP A N 1
ATOM 743 C CA . ASP A 1 91 ? 29.247 76.739 -5.052 1.00 28.34 91 ASP A CA 1
ATOM 744 C C . ASP A 1 91 ? 28.518 77.915 -4.309 1.00 28.34 91 ASP A C 1
ATOM 746 O O . ASP A 1 91 ? 28.159 78.893 -4.970 1.00 28.34 91 ASP A O 1
ATOM 750 N N . PRO A 1 92 ? 28.423 78.014 -2.957 1.00 47.59 92 PRO A N 1
ATOM 751 C CA . PRO A 1 92 ? 28.061 77.045 -1.904 1.00 47.59 92 PRO A CA 1
ATOM 752 C C . PRO A 1 92 ? 27.022 77.598 -0.860 1.00 47.59 92 PRO A C 1
ATOM 754 O O . PRO A 1 92 ? 26.530 78.718 -0.963 1.00 47.59 92 PRO A O 1
ATOM 757 N N . ASP A 1 93 ? 26.836 76.843 0.240 1.00 27.95 93 ASP A N 1
ATOM 758 C CA . ASP A 1 93 ? 26.657 77.334 1.638 1.00 27.95 93 ASP A CA 1
ATOM 759 C C . ASP A 1 93 ? 25.251 77.770 2.166 1.00 27.95 93 ASP A C 1
ATOM 761 O O . ASP A 1 93 ? 24.247 77.788 1.459 1.00 27.95 93 ASP A O 1
ATOM 765 N N . ALA A 1 94 ? 25.219 78.104 3.469 1.00 27.25 94 ALA A N 1
ATOM 766 C CA . ALA A 1 94 ? 24.170 78.723 4.298 1.00 27.25 94 ALA A CA 1
ATOM 767 C C . ALA A 1 94 ? 23.078 77.819 4.930 1.00 27.25 94 ALA A C 1
ATOM 769 O O . ALA A 1 94 ? 22.015 77.522 4.392 1.00 27.25 94 ALA A O 1
ATOM 770 N N . SER A 1 95 ? 23.364 77.478 6.184 1.00 27.36 95 SER A N 1
ATOM 771 C CA . SER A 1 95 ? 22.582 76.795 7.220 1.00 27.36 95 SER A CA 1
ATOM 772 C C . SER A 1 95 ? 21.384 77.568 7.831 1.00 27.36 95 SER A C 1
ATOM 774 O O . SER A 1 95 ? 21.213 78.764 7.619 1.00 27.36 95 SER A O 1
ATOM 776 N N . ASN A 1 96 ? 20.660 76.870 8.731 1.00 30.06 96 ASN A N 1
ATOM 777 C CA . ASN A 1 96 ? 19.745 77.375 9.784 1.00 30.06 96 ASN A CA 1
ATOM 778 C C . ASN A 1 96 ? 18.349 77.917 9.351 1.00 30.06 96 ASN A C 1
ATOM 780 O O . ASN A 1 96 ? 18.139 78.293 8.208 1.00 30.06 96 ASN A O 1
ATOM 784 N N . ASP A 1 97 ? 17.302 77.927 10.200 1.00 27.52 97 ASP A N 1
ATOM 785 C CA . ASP A 1 97 ? 17.186 77.518 11.620 1.00 27.52 97 ASP A CA 1
ATOM 786 C C . ASP A 1 97 ? 15.799 76.908 11.988 1.00 27.52 97 ASP A C 1
ATOM 788 O O . ASP A 1 97 ? 14.888 76.822 11.165 1.00 27.52 97 ASP A O 1
ATOM 792 N N . ARG A 1 98 ? 15.618 76.488 13.251 1.00 28.73 98 ARG A N 1
ATOM 793 C CA . ARG A 1 98 ? 14.329 76.075 13.868 1.00 28.73 98 ARG A CA 1
ATOM 794 C C . ARG A 1 98 ? 13.491 77.324 14.234 1.00 28.73 98 ARG A C 1
ATOM 796 O O . ARG A 1 98 ? 14.058 78.366 14.524 1.00 28.73 98 ARG A O 1
ATOM 803 N N . ALA A 1 99 ? 12.153 77.321 14.308 1.00 27.48 99 ALA A N 1
ATOM 804 C CA . ALA A 1 99 ? 11.291 76.653 15.308 1.00 27.48 99 ALA A CA 1
ATOM 805 C C . ALA A 1 99 ? 9.783 77.058 15.077 1.00 27.48 99 ALA A C 1
ATOM 807 O O . ALA A 1 99 ? 9.450 77.416 13.953 1.00 27.48 99 ALA A O 1
ATOM 808 N N . PRO A 1 100 ? 8.831 76.990 16.045 1.00 48.66 100 PRO A N 1
ATOM 809 C CA . PRO A 1 100 ? 8.084 75.779 16.409 1.00 48.66 100 PRO A CA 1
ATOM 810 C C . PRO A 1 100 ? 6.525 75.897 16.348 1.00 48.66 100 PRO A C 1
ATOM 812 O O . PRO A 1 100 ? 5.950 76.866 15.873 1.00 48.66 100 PRO A O 1
ATOM 815 N N . ARG A 1 101 ? 5.843 74.854 16.857 1.00 31.75 101 ARG A N 1
ATOM 816 C CA . ARG A 1 101 ? 4.375 74.607 16.929 1.00 31.75 101 ARG A CA 1
ATOM 817 C C . ARG A 1 101 ? 3.536 75.717 17.608 1.00 31.75 101 ARG A C 1
ATOM 819 O O . ARG A 1 101 ? 4.004 76.246 18.608 1.00 31.75 101 ARG A O 1
ATOM 826 N N . PHE A 1 102 ? 2.237 75.848 17.255 1.00 26.62 102 PHE A N 1
ATOM 827 C CA . PHE A 1 102 ? 1.078 75.409 18.092 1.00 26.62 102 PHE A CA 1
ATOM 828 C C . PHE A 1 102 ? -0.322 75.538 17.404 1.00 26.62 102 PHE A C 1
ATOM 830 O O . PHE A 1 102 ? -0.456 76.245 16.417 1.00 26.62 102 PHE A O 1
ATOM 837 N N . SER A 1 103 ? -1.329 74.801 17.927 1.00 28.69 103 SER A N 1
ATOM 838 C CA . SER A 1 103 ? -2.827 74.907 17.811 1.00 28.69 103 SER A CA 1
ATOM 839 C C . SER A 1 103 ? -3.479 75.884 16.796 1.00 28.69 103 SER A C 1
ATOM 841 O O . SER A 1 103 ? -3.157 77.060 16.810 1.00 28.69 103 SER A O 1
ATOM 843 N N . GLY A 1 104 ? -4.519 75.573 16.003 1.00 26.08 104 GLY A N 1
ATOM 844 C CA . GLY A 1 104 ? -5.719 74.749 16.250 1.00 26.08 104 GLY A CA 1
ATOM 845 C C . GLY A 1 104 ? -7.036 75.586 16.224 1.00 26.08 104 GLY A C 1
ATOM 846 O O . GLY A 1 104 ? -7.087 76.628 16.859 1.00 26.08 104 GLY A O 1
ATOM 847 N N . ARG A 1 105 ? -8.113 75.065 15.586 1.00 29.91 105 ARG A N 1
ATOM 848 C CA . ARG A 1 105 ? -9.542 75.538 15.507 1.00 29.91 105 ARG A CA 1
ATOM 849 C C . ARG A 1 105 ? -10.000 76.599 14.461 1.00 29.91 105 ARG A C 1
ATOM 851 O O . ARG A 1 105 ? -9.852 77.791 14.657 1.00 29.91 105 ARG A O 1
ATOM 858 N N . ARG A 1 106 ? -10.780 76.099 13.482 1.00 30.30 106 ARG A N 1
ATOM 859 C CA . ARG A 1 106 ? -12.192 76.431 13.108 1.00 30.30 106 ARG A CA 1
ATOM 860 C C . ARG A 1 106 ? -12.733 77.892 13.001 1.00 30.30 106 ARG A C 1
ATOM 862 O O . ARG A 1 106 ? -12.936 78.535 14.022 1.00 30.30 106 ARG A O 1
ATOM 869 N N . LEU A 1 107 ? -13.346 78.125 11.820 1.00 32.66 107 LEU A N 1
ATOM 870 C CA . LEU A 1 107 ? -14.675 78.734 11.507 1.00 32.66 107 LEU A CA 1
ATOM 871 C C . LEU A 1 107 ? -14.819 80.229 11.117 1.00 32.66 107 LEU A C 1
ATOM 873 O O . LEU A 1 107 ? -14.080 81.082 11.586 1.00 32.66 107 LEU A O 1
ATOM 877 N N . LEU A 1 108 ? -15.891 80.465 10.322 1.00 27.27 108 LEU A N 1
ATOM 878 C CA . LEU A 1 108 ? -16.379 81.686 9.626 1.00 27.27 108 LEU A CA 1
ATOM 879 C C . LEU A 1 108 ? -15.691 81.985 8.268 1.00 27.27 108 LEU A C 1
ATOM 881 O O . LEU A 1 108 ? -14.477 81.852 8.170 1.00 27.27 108 LEU A O 1
ATOM 885 N N . GLY A 1 109 ? -16.397 82.361 7.184 1.00 31.27 109 GLY A N 1
ATOM 886 C CA . GLY A 1 109 ? -17.858 82.421 6.946 1.00 31.27 109 GLY A CA 1
ATOM 887 C C . GLY A 1 109 ? -18.240 82.940 5.532 1.00 31.27 109 GLY A C 1
ATOM 888 O O . GLY A 1 109 ? -17.390 83.513 4.862 1.00 31.27 109 GLY A O 1
ATOM 889 N N . ASP A 1 110 ? -19.521 82.773 5.145 1.00 33.31 110 ASP A N 1
ATOM 890 C CA . ASP A 1 110 ? -20.286 83.531 4.112 1.00 33.31 110 ASP A CA 1
ATOM 891 C C . ASP A 1 110 ? -19.953 83.397 2.592 1.00 33.31 110 ASP A C 1
ATOM 893 O O . ASP A 1 110 ? -18.816 83.155 2.214 1.00 33.31 110 ASP A O 1
ATOM 897 N N . SER A 1 111 ? -20.897 83.548 1.630 1.00 35.53 111 SER A N 1
ATOM 898 C CA . SER A 1 111 ? -22.390 83.602 1.672 1.00 35.53 111 SER A CA 1
ATOM 899 C C . SER A 1 111 ? -23.074 83.397 0.285 1.00 35.53 111 SER A C 1
ATOM 901 O O . SER A 1 111 ? -22.443 83.631 -0.737 1.00 35.53 111 SER A O 1
ATOM 903 N N . ALA A 1 112 ? -24.384 83.045 0.296 1.00 37.06 112 ALA A N 1
ATOM 904 C CA . ALA A 1 112 ? -25.444 83.154 -0.754 1.00 37.06 112 ALA A CA 1
ATOM 905 C C . ALA A 1 112 ? -25.219 82.539 -2.170 1.00 37.06 112 ALA A C 1
ATOM 907 O O . ALA A 1 112 ? -24.151 82.653 -2.747 1.00 37.06 112 ALA A O 1
ATOM 908 N N . GLY A 1 113 ? -26.190 81.922 -2.873 1.00 35.62 113 GLY A N 1
ATOM 909 C CA . GLY A 1 113 ? -27.642 81.626 -2.719 1.00 35.62 113 GLY A CA 1
ATOM 910 C C . GLY A 1 113 ? -28.050 80.642 -3.859 1.00 35.62 113 GLY A C 1
ATOM 911 O O . GLY A 1 113 ? -27.150 79.997 -4.380 1.00 35.62 113 GLY A O 1
ATOM 912 N N . LYS A 1 114 ? -29.263 80.427 -4.412 1.00 40.09 114 LYS A N 1
ATOM 913 C CA . LYS A 1 114 ? -30.735 80.683 -4.261 1.00 40.09 114 LYS A CA 1
ATOM 914 C C . LYS A 1 114 ? -31.399 79.735 -5.325 1.00 40.09 114 LYS A C 1
ATOM 916 O O . LYS A 1 114 ? -30.713 79.430 -6.291 1.00 40.09 114 LYS A O 1
ATOM 921 N N . THR A 1 115 ? -32.648 79.237 -5.372 1.00 34.84 115 THR A N 1
ATOM 922 C CA . THR A 1 115 ? -33.915 79.170 -4.580 1.00 34.84 115 THR A CA 1
ATOM 923 C C . THR A 1 115 ? -34.811 78.077 -5.246 1.00 34.84 115 THR A C 1
ATOM 925 O O . THR A 1 115 ? -34.568 77.756 -6.401 1.00 34.84 115 THR A O 1
ATOM 928 N N . GLY A 1 116 ? -35.878 77.492 -4.672 1.00 28.78 116 GLY A N 1
ATOM 929 C CA . GLY A 1 116 ? -36.486 77.714 -3.348 1.00 28.78 116 GLY A CA 1
ATOM 930 C C . GLY A 1 116 ? -37.836 77.008 -3.022 1.00 28.78 116 GLY A C 1
ATOM 931 O O . GLY A 1 116 ? -38.445 77.395 -2.029 1.00 28.78 116 GLY A O 1
ATOM 932 N N . GLY A 1 117 ? -38.349 76.028 -3.790 1.00 32.12 117 GLY A N 1
ATOM 933 C CA . GLY A 1 117 ? -39.605 75.293 -3.470 1.00 32.12 117 GLY A CA 1
ATOM 934 C C . GLY A 1 117 ? -40.167 74.485 -4.658 1.00 32.12 117 GLY A C 1
ATOM 935 O O . GLY A 1 117 ? -39.764 74.761 -5.782 1.00 32.12 117 GLY A O 1
ATOM 936 N N . LYS A 1 118 ? -41.070 73.493 -4.525 1.00 32.66 118 LYS A N 1
ATOM 937 C CA . LYS A 1 118 ? -41.965 72.988 -3.437 1.00 32.66 118 LYS A CA 1
ATOM 938 C C . LYS A 1 118 ? -42.319 71.493 -3.722 1.00 32.66 118 LYS A C 1
ATOM 940 O O . LYS A 1 118 ? -42.081 71.073 -4.846 1.00 32.66 118 LYS A O 1
ATOM 945 N N . ALA A 1 119 ? -43.000 70.677 -2.895 1.00 31.50 119 ALA A N 1
ATOM 946 C CA . ALA A 1 119 ? -43.163 70.506 -1.430 1.00 31.50 119 ALA A CA 1
ATOM 947 C C . ALA A 1 119 ? -44.107 69.285 -1.153 1.00 31.50 119 ALA A C 1
ATOM 949 O O . ALA A 1 119 ? -44.848 68.913 -2.058 1.00 31.50 119 ALA A O 1
ATOM 950 N N . SER A 1 120 ? -44.164 68.765 0.096 1.00 28.70 120 SER A N 1
ATOM 951 C CA . SER A 1 120 ? -45.134 67.763 0.661 1.00 28.70 120 SER A CA 1
ATOM 952 C C . SER A 1 120 ? -45.193 66.341 0.036 1.00 28.70 120 SER A C 1
ATOM 954 O O . SER A 1 120 ? -45.026 66.204 -1.166 1.00 28.70 120 SER A O 1
ATOM 956 N N . SER A 1 121 ? -45.454 65.235 0.764 1.00 26.53 121 SER A N 1
ATOM 957 C CA . SER A 1 121 ? -45.572 64.974 2.227 1.00 26.53 121 SER A CA 1
ATOM 958 C C . SER A 1 121 ? -45.510 63.456 2.568 1.00 26.53 121 SER A C 1
ATOM 960 O O . SER A 1 121 ? -45.825 62.627 1.725 1.00 26.53 121 SER A O 1
ATOM 962 N N . ASN A 1 122 ? -45.153 63.117 3.818 1.00 24.84 122 ASN A N 1
ATOM 963 C CA . ASN A 1 122 ? -45.128 61.768 4.450 1.00 24.84 122 ASN A CA 1
ATOM 964 C C . ASN A 1 122 ? -46.476 61.432 5.166 1.00 24.84 122 ASN A C 1
ATOM 966 O O . ASN A 1 122 ? -47.272 62.365 5.300 1.00 24.84 122 ASN A O 1
ATOM 970 N N . PRO A 1 123 ? -46.653 60.293 5.899 1.00 51.16 123 PRO A N 1
ATOM 971 C CA . PRO A 1 123 ? -46.429 58.833 5.674 1.00 51.16 123 PRO A CA 1
ATOM 972 C C . PRO A 1 123 ? -47.747 58.049 6.058 1.00 51.16 123 PRO A C 1
ATOM 974 O O . PRO A 1 123 ? -48.793 58.594 5.710 1.00 51.16 123 PRO A O 1
ATOM 977 N N . PRO A 1 124 ? -47.838 56.948 6.874 1.00 53.69 124 PRO A N 1
ATOM 978 C CA . PRO A 1 124 ? -47.069 55.694 7.121 1.00 53.69 124 PRO A CA 1
ATOM 979 C C . PRO A 1 124 ? -47.972 54.404 6.983 1.00 53.69 124 PRO A C 1
ATOM 981 O O . PRO A 1 124 ? -48.812 54.375 6.092 1.00 53.69 124 PRO A O 1
ATOM 984 N N . SER A 1 125 ? -47.857 53.405 7.899 1.00 26.62 125 SER A N 1
ATOM 985 C CA . SER A 1 125 ? -48.677 52.166 8.145 1.00 26.62 125 SER A CA 1
ATOM 986 C C . SER A 1 125 ? -48.435 50.968 7.182 1.00 26.62 125 SER A C 1
ATOM 988 O O . SER A 1 125 ? -48.246 51.195 5.993 1.00 26.62 125 SER A O 1
ATOM 990 N N . GLU A 1 126 ? -48.105 49.735 7.629 1.00 26.36 126 GLU A N 1
ATOM 991 C CA . GLU A 1 126 ? -48.869 48.667 8.361 1.00 26.36 126 GLU A CA 1
ATOM 992 C C . GLU A 1 126 ? -49.889 47.920 7.457 1.00 26.36 126 GLU A C 1
ATOM 994 O O . GLU A 1 126 ? -50.552 48.573 6.660 1.00 26.36 126 GLU A O 1
ATOM 999 N N . SER A 1 127 ? -50.073 46.585 7.497 1.00 26.16 127 SER A N 1
ATOM 1000 C CA . SER A 1 127 ? -49.380 45.480 8.209 1.00 26.16 127 SER A CA 1
ATOM 1001 C C . SER A 1 127 ? -49.654 44.094 7.548 1.00 26.16 127 SER A C 1
ATOM 1003 O O . SER A 1 127 ? -50.317 44.020 6.521 1.00 26.16 127 SER A O 1
ATOM 1005 N N . ASP A 1 128 ? -49.117 43.022 8.155 1.00 25.81 128 ASP A N 1
ATOM 1006 C CA . ASP A 1 128 ? -49.629 41.631 8.244 1.00 25.81 128 ASP A CA 1
ATOM 1007 C C . ASP A 1 128 ? -50.001 40.759 7.017 1.00 25.81 128 ASP A C 1
ATOM 1009 O O . ASP A 1 128 ? -50.978 41.010 6.318 1.00 25.81 128 ASP A O 1
ATOM 1013 N N . SER A 1 129 ? -49.413 39.544 7.015 1.00 26.67 129 SER A N 1
ATOM 1014 C CA . SER A 1 129 ? -50.068 38.256 6.659 1.00 26.67 129 SER A CA 1
ATOM 1015 C C . SER A 1 129 ? -50.439 38.021 5.170 1.00 26.67 129 SER A C 1
ATOM 1017 O O . SER A 1 129 ? -50.402 38.942 4.364 1.00 26.67 129 SER A O 1
ATOM 1019 N N . ASN A 1 130 ? -50.785 36.818 4.690 1.00 27.19 130 ASN A N 1
ATOM 1020 C CA . ASN A 1 130 ? -50.527 35.431 5.123 1.00 27.19 130 ASN A CA 1
ATOM 1021 C C . ASN A 1 130 ? -50.688 34.511 3.890 1.00 27.19 130 ASN A C 1
ATOM 1023 O O . ASN A 1 130 ? -51.430 34.889 2.989 1.00 27.19 130 ASN A O 1
ATOM 1027 N N . ASP A 1 131 ? -50.140 33.285 3.943 1.00 25.62 131 ASP A N 1
ATOM 1028 C CA . ASP A 1 131 ? -50.631 32.099 3.198 1.00 25.62 131 ASP A CA 1
ATOM 1029 C C . ASP A 1 131 ? -50.641 32.154 1.640 1.00 25.62 131 ASP A C 1
ATOM 1031 O O . ASP A 1 131 ? -50.556 33.206 1.021 1.00 25.62 131 ASP A O 1
ATOM 1035 N N . SER A 1 132 ? -50.714 31.049 0.886 1.00 27.05 132 SER A N 1
ATOM 1036 C CA . SER A 1 132 ? -50.356 29.634 1.140 1.00 27.05 132 SER A CA 1
ATOM 1037 C C . SER A 1 132 ? -50.136 28.918 -0.222 1.00 27.05 132 SER A C 1
ATOM 1039 O O . SER A 1 132 ? -50.026 29.586 -1.246 1.00 27.05 132 SER A O 1
ATOM 1041 N N . SER A 1 133 ? -50.014 27.582 -0.194 1.00 27.45 133 SER A N 1
ATOM 1042 C CA . SER A 1 133 ? -50.328 26.563 -1.231 1.00 27.45 133 SER A CA 1
ATOM 1043 C C . SER A 1 133 ? -50.967 27.019 -2.572 1.00 27.45 133 SER A C 1
ATOM 1045 O O . SER A 1 133 ? -51.781 27.936 -2.596 1.00 27.45 133 SER A O 1
ATOM 1047 N N . SER A 1 134 ? -50.747 26.349 -3.713 1.00 25.77 134 SER A N 1
ATOM 1048 C CA . SER A 1 134 ? -50.596 24.887 -3.885 1.00 25.77 134 SER A CA 1
ATOM 1049 C C . SER A 1 134 ? -49.988 24.509 -5.259 1.00 25.77 134 SER A C 1
ATOM 1051 O O . SER A 1 134 ? -49.932 25.351 -6.151 1.00 25.77 134 SER A O 1
ATOM 1053 N N . ASP A 1 135 ? -49.532 23.257 -5.413 1.00 27.33 135 ASP A N 1
ATOM 1054 C CA . ASP A 1 135 ? -50.096 22.189 -6.288 1.00 27.33 135 ASP A CA 1
ATOM 1055 C C . ASP A 1 135 ? -50.807 22.589 -7.616 1.00 27.33 135 ASP A C 1
ATOM 1057 O O . ASP A 1 135 ? -51.564 23.556 -7.649 1.00 27.33 135 ASP A O 1
ATOM 1061 N N . SER A 1 136 ? -50.703 21.852 -8.736 1.00 26.97 136 SER A N 1
ATOM 1062 C CA . SER A 1 136 ? -50.032 20.562 -9.025 1.00 26.97 136 SER A CA 1
ATOM 1063 C C . SER A 1 136 ? -49.979 20.266 -10.549 1.00 26.97 136 SER A C 1
ATOM 1065 O O . SER A 1 136 ? -50.351 21.096 -11.374 1.00 26.97 136 SER A O 1
ATOM 1067 N N . ASP A 1 137 ? -49.545 19.044 -10.878 1.00 25.94 137 ASP A N 1
ATOM 1068 C CA . ASP A 1 137 ? -49.962 18.209 -12.017 1.00 25.94 137 ASP A CA 1
ATOM 1069 C C . ASP A 1 137 ? -49.264 18.279 -13.394 1.00 25.94 137 ASP A C 1
ATOM 1071 O O . ASP A 1 137 ? -49.309 19.223 -14.178 1.00 25.94 137 ASP A O 1
ATOM 1075 N N . GLU A 1 138 ? -48.677 17.115 -13.667 1.00 26.41 138 GLU A N 1
ATOM 1076 C CA . GLU A 1 138 ? -48.416 16.422 -14.925 1.00 26.41 138 GLU A CA 1
ATOM 1077 C C . GLU A 1 138 ? -49.394 16.708 -16.090 1.00 26.41 138 GLU A C 1
ATOM 1079 O O . GLU A 1 138 ? -50.609 16.746 -15.911 1.00 26.41 138 GLU A O 1
ATOM 1084 N N . SER A 1 139 ? -48.911 16.658 -17.343 1.00 26.19 139 SER A N 1
ATOM 1085 C CA . SER A 1 139 ? -48.984 15.398 -18.127 1.00 26.19 139 SER A CA 1
ATOM 1086 C C . SER A 1 139 ? -48.552 15.496 -19.611 1.00 26.19 139 SER A C 1
ATOM 1088 O O . SER A 1 139 ? -48.999 16.354 -20.354 1.00 26.19 139 SER A O 1
ATOM 1090 N N . GLN A 1 140 ? -47.716 14.521 -20.003 1.00 25.50 140 GLN A N 1
ATOM 1091 C CA . GLN A 1 140 ? -47.662 13.745 -21.266 1.00 25.50 140 GLN A CA 1
ATOM 1092 C C . GLN A 1 140 ? -47.637 14.382 -22.685 1.00 25.50 140 GLN A C 1
ATOM 1094 O O . GLN A 1 140 ? -48.299 15.362 -22.989 1.00 25.50 140 GLN A O 1
ATOM 1099 N N . ALA A 1 141 ? -46.987 13.616 -23.588 1.00 25.47 141 ALA A N 1
ATOM 1100 C CA . ALA A 1 141 ? -47.080 13.617 -25.063 1.00 25.47 141 ALA A CA 1
ATOM 1101 C C . ALA A 1 141 ? -46.494 14.823 -25.840 1.00 25.47 141 ALA A C 1
ATOM 1103 O O . ALA A 1 141 ? -46.522 15.950 -25.368 1.00 25.47 141 ALA A O 1
ATOM 1104 N N . ARG A 1 142 ? -46.024 14.676 -27.092 1.00 25.03 142 ARG A N 1
ATOM 1105 C CA . ARG A 1 142 ? -45.254 13.617 -27.805 1.00 25.03 142 ARG A CA 1
ATOM 1106 C C . ARG A 1 142 ? -44.856 14.192 -29.186 1.00 25.03 142 ARG A C 1
ATOM 1108 O O . ARG A 1 142 ? -45.555 15.064 -29.680 1.00 25.03 142 ARG A O 1
ATOM 1115 N N . ASP A 1 143 ? -43.775 13.676 -29.770 1.00 25.33 143 ASP A N 1
ATOM 1116 C CA . ASP A 1 143 ? -43.456 13.576 -31.212 1.00 25.33 143 ASP A CA 1
ATOM 1117 C C . ASP A 1 143 ? -43.866 14.718 -32.186 1.00 25.33 143 ASP A C 1
ATOM 1119 O O . ASP A 1 143 ? -45.025 14.791 -32.584 1.00 25.33 143 ASP A O 1
ATOM 1123 N N . SER A 1 144 ? -42.891 15.496 -32.696 1.00 23.06 144 SER A N 1
ATOM 1124 C CA . SER A 1 144 ? -42.590 15.603 -34.153 1.00 23.06 144 SER A CA 1
ATOM 1125 C C . SER A 1 144 ? -41.540 16.681 -34.501 1.00 23.06 144 SER A C 1
ATOM 1127 O O . SER A 1 144 ? -41.715 17.844 -34.150 1.00 23.06 144 SER A O 1
ATOM 1129 N N . ASP A 1 145 ? -40.527 16.273 -35.269 1.00 25.28 145 ASP A N 1
ATOM 1130 C CA . ASP A 1 145 ? -39.834 16.971 -36.372 1.00 25.28 145 ASP A CA 1
ATOM 1131 C C . ASP A 1 145 ? -39.292 18.420 -36.235 1.00 25.28 145 ASP A C 1
ATOM 1133 O O . ASP A 1 145 ? -40.003 19.415 -36.099 1.00 25.28 145 ASP A O 1
ATOM 1137 N N . GLU A 1 146 ? -37.973 18.526 -36.436 1.00 23.73 146 GLU A N 1
ATOM 1138 C CA . GLU A 1 146 ? -37.215 19.736 -36.798 1.00 23.73 146 GLU A CA 1
ATOM 1139 C C . GLU A 1 146 ? -37.389 20.128 -38.291 1.00 23.73 146 GLU A C 1
ATOM 1141 O O . GLU A 1 146 ? -37.859 19.310 -39.084 1.00 23.73 146 GLU A O 1
ATOM 1146 N N . PRO A 1 147 ? -36.875 21.291 -38.760 1.00 40.12 147 PRO A N 1
ATOM 1147 C CA . PRO A 1 147 ? -36.513 22.521 -38.039 1.00 40.12 147 PRO A CA 1
ATOM 1148 C C . PRO A 1 147 ? -37.137 23.788 -38.674 1.00 40.12 147 PRO A C 1
ATOM 1150 O O . PRO A 1 147 ? -37.529 23.795 -39.842 1.00 40.12 147 PRO A O 1
ATOM 1153 N N . ASN A 1 148 ? -37.107 24.936 -37.979 1.00 25.11 148 ASN A N 1
ATOM 1154 C CA . ASN A 1 148 ? -37.115 26.229 -38.682 1.00 25.11 148 ASN A CA 1
ATOM 1155 C C . ASN A 1 148 ? -36.384 27.349 -37.922 1.00 25.11 148 ASN A C 1
ATOM 1157 O O . ASN A 1 148 ? -36.457 27.462 -36.700 1.00 25.11 148 ASN A O 1
ATOM 1161 N N . SER A 1 149 ? -35.691 28.205 -38.670 1.00 28.44 149 SER A N 1
ATOM 1162 C CA . SER A 1 149 ? -34.946 29.359 -38.170 1.00 28.44 149 SER A CA 1
ATOM 1163 C C . SER A 1 149 ? -35.864 30.536 -37.822 1.00 28.44 149 SER A C 1
ATOM 1165 O O . SER A 1 149 ? -36.594 31.028 -38.682 1.00 28.44 149 SER A O 1
ATOM 1167 N N . GLY A 1 150 ? -35.759 31.064 -36.599 1.00 25.69 150 GLY A N 1
ATOM 1168 C CA . GLY A 1 150 ? -36.469 32.276 -36.179 1.00 25.69 150 GLY A CA 1
ATOM 1169 C C . GLY A 1 150 ? -35.747 33.004 -35.045 1.00 25.69 150 GLY A C 1
ATOM 1170 O O . GLY A 1 150 ? -35.703 32.521 -33.917 1.00 25.69 150 GLY A O 1
ATOM 1171 N N . ALA A 1 151 ? -35.177 34.178 -35.327 1.00 32.06 151 ALA A N 1
ATOM 1172 C CA . ALA A 1 151 ? -34.406 34.951 -34.352 1.00 32.06 151 ALA A CA 1
ATOM 1173 C C . ALA A 1 151 ? -35.311 35.680 -33.333 1.00 32.06 151 ALA A C 1
ATOM 1175 O O . ALA A 1 151 ? -35.649 36.851 -33.501 1.00 32.06 151 ALA A O 1
ATOM 1176 N N . GLY A 1 152 ? -35.693 34.988 -32.255 1.00 25.11 152 GLY A N 1
ATOM 1177 C CA . GLY A 1 152 ? -36.380 35.567 -31.096 1.00 25.11 152 GLY A CA 1
ATOM 1178 C C . GLY A 1 152 ? -35.395 36.027 -30.017 1.00 25.11 152 GLY A C 1
ATOM 1179 O O . GLY A 1 152 ? -34.780 35.204 -29.345 1.00 25.11 152 GLY A O 1
ATOM 1180 N N . ALA A 1 153 ? -35.237 37.340 -29.826 1.00 29.53 153 ALA A N 1
ATOM 1181 C CA . ALA A 1 153 ? -34.267 37.889 -28.875 1.00 29.53 153 ALA A CA 1
ATOM 1182 C C . ALA A 1 153 ? -34.678 37.664 -27.403 1.00 29.53 153 ALA A C 1
ATOM 1184 O O . ALA A 1 153 ? -35.494 38.405 -26.847 1.00 29.53 153 ALA A O 1
ATOM 1185 N N . ILE A 1 154 ? -34.070 36.672 -26.745 1.00 28.58 154 ILE A N 1
ATOM 1186 C CA . ILE A 1 154 ? -34.210 36.467 -25.296 1.00 28.58 154 ILE A CA 1
ATOM 1187 C C . ILE A 1 154 ? -33.530 37.627 -24.552 1.00 28.58 154 ILE A C 1
ATOM 1189 O O . ILE A 1 154 ? -32.358 37.934 -24.770 1.00 28.58 154 ILE A O 1
ATOM 1193 N N . ARG A 1 155 ? -34.271 38.274 -23.643 1.00 25.33 155 ARG A N 1
ATOM 1194 C CA . ARG A 1 155 ? -33.753 39.342 -22.773 1.00 25.33 155 ARG A CA 1
ATOM 1195 C C . ARG A 1 155 ? -32.621 38.815 -21.887 1.00 25.33 155 ARG A C 1
ATOM 1197 O O . ARG A 1 155 ? -32.873 38.020 -20.987 1.00 25.33 155 ARG A O 1
ATOM 1204 N N . VAL A 1 156 ? -31.407 39.327 -22.082 1.00 27.05 156 VAL A N 1
ATOM 1205 C CA . VAL A 1 156 ? -30.255 39.052 -21.208 1.00 27.05 156 VAL A CA 1
ATOM 1206 C C . VAL A 1 156 ? -30.498 39.656 -19.815 1.00 27.05 156 VAL A C 1
ATOM 1208 O O . VAL A 1 156 ? -30.629 40.879 -19.710 1.00 27.05 156 VAL A O 1
ATOM 1211 N N . PRO A 1 157 ? -30.496 38.868 -18.724 1.00 30.78 157 PRO A N 1
ATOM 1212 C CA . PRO A 1 157 ? -30.501 39.418 -17.373 1.00 30.78 157 PRO A CA 1
ATOM 1213 C C . PRO A 1 157 ? -29.151 40.093 -17.089 1.00 30.78 157 PRO A C 1
ATOM 1215 O O . PRO A 1 157 ? -28.115 39.434 -17.005 1.00 30.78 157 PRO A O 1
ATOM 1218 N N . HIS A 1 158 ? -29.133 41.419 -16.944 1.00 36.56 158 HIS A N 1
ATOM 1219 C CA . HIS A 1 158 ? -27.915 42.184 -16.645 1.00 36.56 158 HIS A CA 1
ATOM 1220 C C . HIS A 1 158 ? -27.472 42.055 -15.176 1.00 36.56 158 HIS A C 1
ATOM 1222 O O . HIS A 1 158 ? -27.522 43.006 -14.397 1.00 36.56 158 HIS A O 1
ATOM 1228 N N . ARG A 1 159 ? -26.990 40.860 -14.825 1.00 36.41 159 ARG A N 1
ATOM 1229 C CA . ARG A 1 159 ? -25.960 40.582 -13.811 1.00 36.41 159 ARG A CA 1
ATOM 1230 C C . ARG A 1 159 ? -25.489 39.144 -14.026 1.00 36.41 159 ARG A C 1
ATOM 1232 O O . ARG A 1 159 ? -26.260 38.217 -13.798 1.00 36.41 159 ARG A O 1
ATOM 1239 N N . ARG A 1 160 ? -24.233 38.957 -14.450 1.00 51.22 160 ARG A N 1
ATOM 1240 C CA . ARG A 1 160 ? -23.605 37.626 -14.438 1.00 51.22 160 ARG A CA 1
ATOM 1241 C C . ARG A 1 160 ? -23.613 37.116 -12.987 1.00 51.22 160 ARG A C 1
ATOM 1243 O O . ARG A 1 160 ? -23.106 37.842 -12.127 1.00 51.22 160 ARG A O 1
ATOM 1250 N N . PRO A 1 161 ? -24.188 35.939 -12.682 1.00 54.69 161 PRO A N 1
ATOM 1251 C CA . PRO A 1 161 ? -24.014 35.341 -11.366 1.00 54.69 161 PRO A CA 1
ATOM 1252 C C . PRO A 1 161 ? -22.527 35.021 -11.177 1.00 54.69 161 PRO A C 1
ATOM 1254 O O . PRO A 1 161 ? -21.882 34.518 -12.094 1.00 54.69 161 PRO A O 1
ATOM 1257 N N . SER A 1 162 ? -21.977 35.333 -10.004 1.00 60.31 162 SER A N 1
ATOM 1258 C CA . SER A 1 162 ? -20.616 34.928 -9.640 1.00 60.31 162 SER A CA 1
ATOM 1259 C C . SER A 1 162 ? -20.511 33.406 -9.646 1.00 60.31 162 SER A C 1
ATOM 1261 O O . SER A 1 162 ? -21.396 32.745 -9.095 1.00 60.31 162 SER A O 1
ATOM 1263 N N . LEU A 1 163 ? -19.438 32.858 -10.217 1.00 71.62 163 LEU A N 1
ATOM 1264 C CA . LEU A 1 163 ? -19.247 31.416 -10.310 1.00 71.62 163 LEU A CA 1
ATOM 1265 C C . LEU A 1 163 ? -19.120 30.809 -8.906 1.00 71.62 163 LEU A C 1
ATOM 1267 O O . LEU A 1 163 ? -18.141 31.038 -8.192 1.00 71.62 163 LEU A O 1
ATOM 1271 N N . VAL A 1 164 ? -20.129 30.032 -8.508 1.00 74.38 164 VAL A N 1
ATOM 1272 C CA . VAL A 1 164 ? -20.100 29.244 -7.274 1.00 74.38 164 VAL A CA 1
ATOM 1273 C C . VAL A 1 164 ? -19.507 27.883 -7.615 1.00 74.38 164 VAL A C 1
ATOM 1275 O O . VAL A 1 164 ? -20.189 27.021 -8.170 1.00 74.38 164 VAL A O 1
ATOM 1278 N N . LEU A 1 165 ? -18.221 27.717 -7.312 1.00 76.12 165 LEU A N 1
ATOM 1279 C CA . LEU A 1 165 ? -17.537 26.431 -7.400 1.00 76.12 165 LEU A CA 1
ATOM 1280 C C . LEU A 1 165 ? -18.121 25.484 -6.341 1.00 76.12 165 LEU A C 1
ATOM 1282 O O . LEU A 1 165 ? -18.179 25.839 -5.162 1.00 76.12 165 LEU A O 1
ATOM 1286 N N . GLY A 1 166 ? -18.579 24.308 -6.770 1.00 69.00 166 GLY A N 1
ATOM 1287 C CA . GLY A 1 166 ? -18.972 23.211 -5.890 1.00 69.00 166 GLY A CA 1
ATOM 1288 C C . GLY A 1 166 ? -17.806 22.258 -5.630 1.00 69.00 166 GLY A C 1
ATOM 1289 O O . GLY A 1 166 ? -16.650 22.674 -5.544 1.00 69.00 166 GLY A O 1
ATOM 1290 N N . ASP A 1 167 ? -18.116 20.968 -5.512 1.00 71.75 167 ASP A N 1
ATOM 1291 C CA . ASP A 1 167 ? -17.146 19.929 -5.163 1.00 71.75 167 ASP A CA 1
ATOM 1292 C C . ASP A 1 167 ? -15.983 19.850 -6.161 1.00 71.75 167 ASP A C 1
ATOM 1294 O O . ASP A 1 167 ? -16.186 19.874 -7.379 1.00 71.75 167 ASP A O 1
ATOM 1298 N N . LEU A 1 168 ? -14.758 19.702 -5.650 1.00 71.81 168 LEU A N 1
ATOM 1299 C CA . LEU A 1 168 ? -13.590 19.406 -6.475 1.00 71.81 168 LEU A CA 1
ATOM 1300 C C . LEU A 1 168 ? -13.660 17.946 -6.948 1.00 71.81 168 LEU A C 1
ATOM 1302 O O . LEU A 1 168 ? -13.539 17.030 -6.137 1.00 71.81 168 LEU A O 1
ATOM 1306 N N . ILE A 1 169 ? -13.823 17.740 -8.254 1.00 64.38 169 ILE A N 1
ATOM 1307 C CA . ILE A 1 169 ? -13.904 16.412 -8.879 1.00 64.38 169 ILE A CA 1
ATOM 1308 C C . ILE A 1 169 ? -12.516 15.888 -9.266 1.00 64.38 169 ILE A C 1
ATOM 1310 O O . ILE A 1 169 ? -12.271 14.691 -9.150 1.00 64.38 169 ILE A O 1
ATOM 1314 N N . GLY A 1 170 ? -11.587 16.752 -9.690 1.00 56.03 170 GLY A N 1
ATOM 1315 C CA . GLY A 1 170 ? -10.264 16.294 -10.121 1.00 56.03 170 GLY A CA 1
ATOM 1316 C C . GLY A 1 170 ? -9.217 17.388 -10.316 1.00 56.03 170 GLY A C 1
ATOM 1317 O O . GLY A 1 170 ? -9.502 18.585 -10.253 1.00 56.03 170 GLY A O 1
ATOM 1318 N N . THR A 1 171 ? -7.984 16.952 -10.564 1.00 47.88 171 THR A N 1
ATOM 1319 C CA . THR A 1 171 ? -6.796 17.791 -10.778 1.00 47.88 171 THR A CA 1
ATOM 1320 C C . THR A 1 171 ? -6.124 17.406 -12.090 1.00 47.88 171 THR A C 1
ATOM 1322 O O . THR A 1 171 ? -5.784 16.241 -12.278 1.00 47.88 171 THR A O 1
ATOM 1325 N N . SER A 1 172 ? -5.901 18.374 -12.978 1.00 46.72 172 SER A N 1
ATOM 1326 C CA . SER A 1 172 ? -5.222 18.181 -14.267 1.00 46.72 172 SER A CA 1
ATOM 1327 C C . SER A 1 172 ? -3.979 19.067 -14.374 1.00 46.72 172 SER A C 1
ATOM 1329 O O . SER A 1 172 ? -3.854 20.041 -13.632 1.00 46.72 172 SER A O 1
ATOM 1331 N N . ALA A 1 173 ? -3.095 18.787 -15.336 1.00 39.53 173 ALA A N 1
ATOM 1332 C CA . ALA A 1 173 ? -1.864 19.557 -15.560 1.00 39.53 173 ALA A CA 1
ATOM 1333 C C . ALA A 1 173 ? -2.080 21.058 -15.872 1.00 39.53 173 ALA A C 1
ATOM 1335 O O . ALA A 1 173 ? -1.130 21.826 -15.783 1.00 39.53 173 ALA A O 1
ATOM 1336 N N . ILE A 1 174 ? -3.310 21.475 -16.207 1.00 43.50 174 ILE A N 1
ATOM 1337 C CA . ILE A 1 174 ? -3.681 22.880 -16.470 1.00 43.50 174 ILE A CA 1
ATOM 1338 C C . ILE A 1 174 ? -4.548 23.520 -15.368 1.00 43.50 174 ILE A C 1
ATOM 1340 O O . ILE A 1 174 ? -4.812 24.719 -15.428 1.00 43.50 174 ILE A O 1
ATOM 1344 N N . GLY A 1 175 ? -4.983 22.748 -14.360 1.00 56.53 175 GLY A N 1
ATOM 1345 C CA . GLY A 1 175 ? -5.794 23.256 -13.247 1.00 56.53 175 GLY A CA 1
ATOM 1346 C C . GLY A 1 175 ? -6.793 22.263 -12.638 1.00 56.53 175 GLY A C 1
ATOM 1347 O O . GLY A 1 175 ? -6.903 21.099 -13.042 1.00 56.53 175 GLY A O 1
ATOM 1348 N N . PHE A 1 176 ? -7.519 22.756 -11.632 1.00 68.56 176 PHE A N 1
ATOM 1349 C CA . PHE A 1 176 ? -8.563 22.062 -10.869 1.00 68.56 176 PHE A CA 1
ATOM 1350 C C . PHE A 1 176 ? -9.898 21.980 -11.633 1.00 68.56 176 PHE A C 1
ATOM 1352 O O . PHE A 1 176 ? -10.256 22.904 -12.360 1.00 68.56 176 PHE A O 1
ATOM 1359 N N . ALA A 1 177 ? -10.671 20.909 -11.441 1.00 74.12 177 ALA A N 1
ATOM 1360 C CA . ALA A 1 177 ? -11.997 20.725 -12.039 1.00 74.12 177 ALA A CA 1
ATOM 1361 C C . ALA A 1 177 ? -13.087 20.622 -10.960 1.00 74.12 177 ALA A C 1
ATOM 1363 O O . ALA A 1 177 ? -13.082 19.694 -10.150 1.00 74.12 177 ALA A O 1
ATOM 1364 N N . TYR A 1 178 ? -14.036 21.559 -10.970 1.00 79.94 178 TYR A N 1
ATOM 1365 C CA . TYR A 1 178 ? -15.109 21.689 -9.981 1.00 79.94 178 TYR A CA 1
ATOM 1366 C C . TYR A 1 178 ? -16.474 21.357 -10.583 1.00 79.94 178 TYR A C 1
ATOM 1368 O O . TYR A 1 178 ? -16.777 21.768 -11.705 1.00 79.94 178 TYR A O 1
ATOM 1376 N N . ARG A 1 179 ? -17.347 20.692 -9.823 1.00 81.69 179 ARG A N 1
ATOM 1377 C CA . ARG A 1 179 ? -18.762 20.559 -10.190 1.00 81.69 179 ARG A CA 1
ATOM 1378 C C . ARG A 1 179 ? -19.471 21.896 -10.007 1.00 81.69 179 ARG A C 1
ATOM 1380 O O . ARG A 1 179 ? -19.311 22.538 -8.971 1.00 81.69 179 ARG A O 1
ATOM 1387 N N . ILE A 1 180 ? -20.299 22.296 -10.967 1.00 83.44 180 ILE A N 1
ATOM 1388 C CA . ILE A 1 180 ? -21.164 23.476 -10.843 1.00 83.44 180 ILE A CA 1
ATOM 1389 C C . ILE A 1 180 ? -22.586 23.180 -11.328 1.00 83.44 180 ILE A C 1
ATOM 1391 O O . ILE A 1 180 ? -22.820 22.267 -12.124 1.00 83.44 180 ILE A O 1
ATOM 1395 N N . ARG A 1 181 ? -23.540 24.011 -10.893 1.00 79.38 181 ARG A N 1
ATOM 1396 C CA . ARG A 1 181 ? -24.850 24.141 -11.542 1.00 79.38 181 ARG A CA 1
ATOM 1397 C C . ARG A 1 181 ? -24.867 25.441 -12.343 1.00 79.38 181 ARG A C 1
ATOM 1399 O O . ARG A 1 181 ? -24.832 26.518 -11.754 1.00 79.38 181 ARG A O 1
ATOM 1406 N N . TYR A 1 182 ? -24.926 25.346 -13.667 1.00 75.50 182 TYR A N 1
ATOM 1407 C CA . TYR A 1 182 ? -24.892 26.488 -14.584 1.00 75.50 182 TYR A CA 1
ATOM 1408 C C . TYR A 1 182 ? -26.158 26.492 -15.439 1.00 75.50 182 TYR A C 1
ATOM 1410 O O . TYR A 1 182 ? -26.439 25.513 -16.119 1.00 75.50 182 TYR A O 1
ATOM 1418 N N . ILE A 1 183 ? -26.949 27.569 -15.358 1.00 73.12 183 ILE A N 1
ATOM 1419 C CA . ILE A 1 183 ? -28.242 27.719 -16.058 1.00 73.12 183 ILE A CA 1
ATOM 1420 C C . ILE A 1 183 ? -29.113 26.447 -15.902 1.00 73.12 183 ILE A C 1
ATOM 1422 O O . ILE A 1 183 ? -29.575 25.842 -16.861 1.00 73.12 183 ILE A O 1
ATOM 1426 N N . ASN A 1 184 ? -29.282 26.005 -14.650 1.00 66.94 184 ASN A N 1
ATOM 1427 C CA . ASN A 1 184 ? -29.971 24.773 -14.225 1.00 66.94 184 ASN A CA 1
ATOM 1428 C C . ASN A 1 184 ? -29.391 23.427 -14.719 1.00 66.94 184 ASN A C 1
ATOM 1430 O O . ASN A 1 184 ? -29.812 22.387 -14.215 1.00 66.94 184 ASN A O 1
ATOM 1434 N N . MET A 1 185 ? -28.386 23.415 -15.595 1.00 74.31 185 MET A N 1
ATOM 1435 C CA . MET A 1 185 ? -27.653 22.211 -16.000 1.00 74.31 185 MET A CA 1
ATOM 1436 C C . MET A 1 185 ? -26.548 21.859 -14.991 1.00 74.31 185 MET A C 1
ATOM 1438 O O . MET A 1 185 ? -26.067 22.717 -14.247 1.00 74.31 185 MET A O 1
ATOM 1442 N N . SER A 1 186 ? -26.133 20.589 -14.963 1.00 78.31 186 SER A N 1
ATOM 1443 C CA . SER A 1 186 ? -24.900 20.163 -14.281 1.00 78.31 186 SER A CA 1
ATOM 1444 C C . SER A 1 186 ? -23.725 20.260 -15.248 1.00 78.31 186 SER A C 1
ATOM 1446 O O . SER A 1 186 ? -23.758 19.640 -16.308 1.00 78.31 186 SER A O 1
ATOM 1448 N N . CYS A 1 187 ? -22.698 21.016 -14.869 1.00 84.19 187 CYS A N 1
ATOM 1449 C CA . CYS A 1 187 ? -21.518 21.288 -15.690 1.00 84.19 187 CYS A CA 1
ATOM 1450 C C . CYS A 1 187 ? -20.238 21.139 -14.852 1.00 84.19 187 CYS A C 1
ATOM 1452 O O . CYS A 1 187 ? -20.287 21.099 -13.617 1.00 84.19 187 CYS A O 1
ATOM 1454 N N . ILE A 1 188 ? -19.087 21.107 -15.519 1.00 83.38 188 ILE A N 1
ATOM 1455 C CA . ILE A 1 188 ? -17.768 21.242 -14.892 1.00 83.38 188 ILE A CA 1
ATOM 1456 C C . ILE A 1 188 ? -17.245 22.659 -15.128 1.00 83.38 188 ILE A C 1
ATOM 1458 O O . ILE A 1 188 ? -17.272 23.139 -16.257 1.00 83.38 188 ILE A O 1
ATOM 1462 N N . ALA A 1 189 ? -16.735 23.307 -14.081 1.00 80.81 189 ALA A N 1
ATOM 1463 C CA . ALA A 1 189 ? -15.846 24.460 -14.187 1.00 80.81 189 ALA A CA 1
ATOM 1464 C C . ALA A 1 189 ? -14.397 23.979 -14.065 1.00 80.81 189 ALA A C 1
ATOM 1466 O O . ALA A 1 189 ? -13.969 23.578 -12.980 1.00 80.81 189 ALA A O 1
ATOM 1467 N N . ARG A 1 190 ? -13.634 24.027 -15.157 1.00 78.12 190 ARG A N 1
ATOM 1468 C CA . ARG A 1 190 ? -12.201 23.713 -15.151 1.00 78.12 190 ARG A CA 1
ATOM 1469 C C . ARG A 1 190 ? -11.385 24.993 -15.072 1.00 78.12 190 ARG A C 1
ATOM 1471 O O . ARG A 1 190 ? -11.481 25.838 -15.957 1.00 78.12 190 ARG A O 1
ATOM 1478 N N . GLU A 1 191 ? -10.614 25.137 -14.006 1.00 75.50 191 GLU A N 1
ATOM 1479 C CA . GLU A 1 191 ? -9.656 26.224 -13.832 1.00 75.50 191 GLU A CA 1
ATOM 1480 C C . GLU A 1 191 ? -8.546 26.140 -14.883 1.00 75.50 191 GLU A C 1
ATOM 1482 O O . GLU A 1 191 ? -8.050 25.056 -15.194 1.00 75.50 191 GLU A O 1
ATOM 1487 N N . ILE A 1 192 ? -8.146 27.307 -15.379 1.00 67.81 192 ILE A N 1
ATOM 1488 C CA . ILE A 1 192 ? -6.965 27.544 -16.197 1.00 67.81 192 ILE A CA 1
ATOM 1489 C C . ILE A 1 192 ? -6.178 28.688 -15.551 1.00 67.81 192 ILE A C 1
ATOM 1491 O O . ILE A 1 192 ? -6.707 29.783 -15.317 1.00 67.81 192 ILE A O 1
ATOM 1495 N N . VAL A 1 193 ? -4.902 28.429 -15.266 1.00 62.91 193 VAL A N 1
ATOM 1496 C CA . VAL A 1 193 ? -3.956 29.429 -14.755 1.00 62.91 193 VAL A CA 1
ATOM 1497 C C . VAL A 1 193 ? -3.356 30.192 -15.936 1.00 62.91 193 VAL A C 1
ATOM 1499 O O . VAL A 1 193 ? -2.806 29.587 -16.850 1.00 62.91 193 VAL A O 1
ATOM 1502 N N . ILE A 1 194 ? -3.461 31.524 -15.931 1.00 60.38 194 ILE A N 1
ATOM 1503 C CA . ILE A 1 194 ? -3.033 32.373 -17.053 1.00 60.38 194 ILE A CA 1
ATOM 1504 C C . ILE A 1 194 ? -1.854 33.257 -16.630 1.00 60.38 194 ILE A C 1
ATOM 1506 O O . ILE A 1 194 ? -1.918 33.973 -15.629 1.00 60.38 194 ILE A O 1
ATOM 1510 N N . SER A 1 195 ? -0.780 33.240 -17.424 1.00 55.88 195 SER A N 1
ATOM 1511 C CA . SER A 1 195 ? 0.357 34.158 -17.280 1.00 55.88 195 SER A CA 1
ATOM 1512 C C . SER A 1 195 ? -0.076 35.619 -17.471 1.00 55.88 195 SER A C 1
ATOM 1514 O O . SER A 1 195 ? -0.895 35.931 -18.332 1.00 55.88 195 SER A O 1
ATOM 1516 N N . LYS A 1 196 ? 0.518 36.557 -16.719 1.00 55.34 196 LYS A N 1
ATOM 1517 C CA . LYS A 1 196 ? 0.136 37.987 -16.746 1.00 55.34 196 LYS A CA 1
ATOM 1518 C C . LYS A 1 196 ? 0.493 38.728 -18.049 1.00 55.34 196 LYS A C 1
ATOM 1520 O O . LYS A 1 196 ? 0.299 39.940 -18.129 1.00 55.34 196 LYS A O 1
ATOM 1525 N N . SER A 1 197 ? 1.004 38.027 -19.063 1.00 58.19 197 SER A N 1
ATOM 1526 C CA . SER A 1 197 ? 1.305 38.584 -20.383 1.00 58.19 197 SER A CA 1
ATOM 1527 C C . SER A 1 197 ? 0.040 38.962 -21.163 1.00 58.19 197 SER A C 1
ATOM 1529 O O . SER A 1 197 ? -0.904 38.181 -21.289 1.00 58.19 197 SER A O 1
ATOM 1531 N N . GLN A 1 198 ? 0.056 40.153 -21.766 1.00 58.97 198 GLN A N 1
ATOM 1532 C CA . GLN A 1 198 ? -1.014 40.641 -22.643 1.00 58.97 198 GLN A CA 1
ATOM 1533 C C . GLN A 1 198 ? -1.176 39.773 -23.909 1.00 58.97 198 GLN A C 1
ATOM 1535 O O . GLN A 1 198 ? -2.281 39.652 -24.436 1.00 58.97 198 GLN A O 1
ATOM 1540 N N . PHE A 1 199 ? -0.084 39.148 -24.370 1.00 57.78 199 PHE A N 1
ATOM 1541 C CA . PHE A 1 199 ? -0.055 38.261 -25.537 1.00 57.78 199 PHE A CA 1
ATOM 1542 C C . PHE A 1 199 ? -0.982 37.054 -25.335 1.00 57.78 199 PHE A C 1
ATOM 1544 O O . PHE A 1 199 ? -1.952 36.887 -26.072 1.00 57.78 199 PHE A O 1
ATOM 1551 N N . TYR A 1 200 ? -0.770 36.300 -24.251 1.00 61.47 200 TYR A N 1
ATOM 1552 C CA . TYR A 1 200 ? -1.552 35.101 -23.943 1.00 61.47 200 TYR A CA 1
ATOM 1553 C C . TYR A 1 200 ? -3.043 35.388 -23.715 1.00 61.47 200 TYR A C 1
ATOM 1555 O O . TYR A 1 200 ? -3.886 34.579 -24.092 1.00 61.47 200 TYR A O 1
ATOM 1563 N N . ARG A 1 201 ? -3.405 36.575 -23.207 1.00 63.25 201 ARG A N 1
ATOM 1564 C CA . ARG A 1 201 ? -4.816 36.995 -23.109 1.00 63.25 201 ARG A CA 1
ATOM 1565 C C . ARG A 1 201 ? -5.524 37.137 -24.461 1.00 63.25 201 ARG A C 1
ATOM 1567 O O . ARG A 1 201 ? -6.733 36.935 -24.504 1.00 63.25 201 ARG A O 1
ATOM 1574 N N . THR A 1 202 ? -4.806 37.462 -25.538 1.00 64.19 202 THR A N 1
ATOM 1575 C CA . THR A 1 202 ? -5.391 37.559 -26.891 1.00 64.19 202 THR A CA 1
ATOM 1576 C C . THR A 1 202 ? -5.601 36.165 -27.477 1.00 64.19 202 THR A C 1
ATOM 1578 O O . THR A 1 202 ? -6.721 35.814 -27.837 1.00 64.19 202 THR A O 1
ATOM 1581 N N . THR A 1 203 ? -4.562 35.326 -27.444 1.00 63.91 203 THR A N 1
ATOM 1582 C CA . THR A 1 203 ? -4.604 33.930 -27.912 1.00 63.91 203 THR A CA 1
ATOM 1583 C C . THR A 1 203 ? -5.728 33.127 -27.252 1.00 63.91 203 THR A C 1
ATOM 1585 O O . THR A 1 203 ? -6.467 32.411 -27.921 1.00 63.91 203 THR A O 1
ATOM 1588 N N . ILE A 1 204 ? -5.933 33.307 -25.943 1.00 66.44 204 ILE A N 1
ATOM 1589 C CA . ILE A 1 204 ? -6.997 32.625 -25.193 1.00 66.44 204 ILE A CA 1
ATOM 1590 C C . ILE A 1 204 ? -8.399 33.047 -25.662 1.00 66.44 204 ILE A C 1
ATOM 1592 O O . ILE A 1 204 ? -9.308 32.221 -25.663 1.00 66.44 204 ILE A O 1
ATOM 1596 N N . GLN A 1 205 ? -8.602 34.294 -26.099 1.00 69.50 205 GLN A N 1
ATOM 1597 C CA . GLN A 1 205 ? -9.894 34.733 -26.647 1.00 69.50 205 GLN A CA 1
ATOM 1598 C C . GLN A 1 205 ? -10.179 34.109 -28.021 1.00 69.50 205 GLN A C 1
ATOM 1600 O O . GLN A 1 205 ? -11.326 33.760 -28.307 1.00 69.50 205 GLN A O 1
ATOM 1605 N N . GLU A 1 206 ? -9.148 33.907 -28.841 1.00 68.94 206 GLU A N 1
ATOM 1606 C CA . GLU A 1 206 ? -9.248 33.212 -30.131 1.00 68.94 206 GLU A CA 1
ATOM 1607 C C . GLU A 1 206 ? -9.535 31.711 -29.937 1.00 68.94 206 GLU A C 1
ATOM 1609 O O . GLU A 1 206 ? -10.430 31.165 -30.588 1.00 68.94 206 GLU A O 1
ATOM 1614 N N . GLU A 1 207 ? -8.855 31.066 -28.982 1.00 71.44 207 GLU A N 1
ATOM 1615 C CA . GLU A 1 207 ? -9.015 29.643 -28.641 1.00 71.44 207 GLU A CA 1
ATOM 1616 C C . GLU A 1 207 ? -10.397 29.365 -28.001 1.00 71.44 207 GLU A C 1
ATOM 1618 O O . GLU A 1 207 ? -11.109 28.460 -28.440 1.00 71.44 207 GLU A O 1
ATOM 1623 N N . ILE A 1 208 ? -10.886 30.225 -27.091 1.00 76.19 208 ILE A N 1
ATOM 1624 C CA . ILE A 1 208 ? -12.293 30.210 -26.619 1.00 76.19 208 ILE A CA 1
ATOM 1625 C C . ILE A 1 208 ? -13.265 30.373 -27.797 1.00 76.19 208 ILE A C 1
ATOM 1627 O O . ILE A 1 208 ? -14.261 29.650 -27.895 1.00 76.19 208 ILE A O 1
ATOM 1631 N N . GLY A 1 209 ? -12.981 31.309 -28.706 1.00 76.75 209 GLY A N 1
ATOM 1632 C CA . GLY A 1 209 ? -13.800 31.560 -29.888 1.00 76.75 209 GLY A CA 1
ATOM 1633 C C . GLY A 1 209 ? -13.858 30.370 -30.848 1.00 76.75 209 GLY A C 1
ATOM 1634 O O . GLY A 1 209 ? -14.865 30.192 -31.534 1.00 76.75 209 GLY A O 1
ATOM 1635 N N . LEU A 1 210 ? -12.817 29.536 -30.922 1.00 77.88 210 LEU A N 1
ATOM 1636 C CA . LEU A 1 210 ? -12.838 28.247 -31.626 1.00 77.88 210 LEU A CA 1
ATOM 1637 C C . LEU A 1 210 ? -13.716 27.230 -30.884 1.00 77.88 210 LEU A C 1
ATOM 1639 O O . LEU A 1 210 ? -14.662 26.709 -31.476 1.00 77.88 210 LEU A O 1
ATOM 1643 N N . LEU A 1 211 ? -13.484 27.013 -29.586 1.00 80.31 211 LEU A N 1
ATOM 1644 C CA . LEU A 1 211 ? -14.226 26.034 -28.777 1.00 80.31 211 LEU A CA 1
ATOM 1645 C C . LEU A 1 211 ? -15.744 26.285 -28.759 1.00 80.31 211 LEU A C 1
ATOM 1647 O O . LEU A 1 211 ? -16.521 25.335 -28.818 1.00 80.31 211 LEU A O 1
ATOM 1651 N N . GLN A 1 212 ? -16.194 27.545 -28.761 1.00 81.94 212 GLN A N 1
ATOM 1652 C CA . GLN A 1 212 ? -17.626 27.881 -28.839 1.00 81.94 212 GLN A CA 1
ATOM 1653 C C . GLN A 1 212 ? -18.307 27.446 -30.148 1.00 81.94 212 GLN A C 1
ATOM 1655 O O . GLN A 1 212 ? -19.518 27.201 -30.143 1.00 81.94 212 GLN A O 1
ATOM 1660 N N . ARG A 1 213 ? -17.547 27.351 -31.251 1.00 82.00 213 ARG A N 1
ATOM 1661 C CA . ARG A 1 213 ? -18.025 26.979 -32.597 1.00 82.00 213 ARG A CA 1
ATOM 1662 C C . ARG A 1 213 ? -18.000 25.470 -32.864 1.00 82.00 213 ARG A C 1
ATOM 1664 O O . ARG A 1 213 ? -18.568 25.031 -33.861 1.00 82.00 213 ARG A O 1
ATOM 1671 N N . LEU A 1 214 ? -17.369 24.672 -32.003 1.00 87.31 214 LEU A N 1
ATOM 1672 C CA . LEU A 1 214 ? -17.294 23.218 -32.152 1.00 87.31 214 LEU A CA 1
ATOM 1673 C C . LEU A 1 214 ? -18.493 22.557 -31.451 1.00 87.31 214 LEU A C 1
ATOM 1675 O O . LEU A 1 214 ? -18.659 22.668 -30.237 1.00 87.31 214 LEU A O 1
ATOM 1679 N N . ARG A 1 215 ? -19.355 21.890 -32.230 1.00 87.25 215 ARG A N 1
ATOM 1680 C CA . ARG A 1 215 ? -20.541 21.159 -31.757 1.00 87.25 215 ARG A CA 1
ATOM 1681 C C . ARG A 1 215 ? -20.639 19.833 -32.501 1.00 87.25 215 ARG A C 1
ATOM 1683 O O . ARG A 1 215 ? -20.833 19.827 -33.711 1.00 87.25 215 ARG A O 1
ATOM 1690 N N . HIS A 1 216 ? -20.503 18.732 -31.775 1.00 92.31 216 HIS A N 1
ATOM 1691 C CA . HIS A 1 216 ? -20.601 17.376 -32.306 1.00 92.31 216 HIS A CA 1
ATOM 1692 C C . HIS A 1 216 ? -20.947 16.420 -31.150 1.00 92.31 216 HIS A C 1
ATOM 1694 O O . HIS A 1 216 ? -20.451 16.662 -30.047 1.00 92.31 216 HIS A O 1
ATOM 1700 N N . PRO A 1 217 ? -21.759 15.357 -31.341 1.00 89.81 217 PRO A N 1
ATOM 1701 C CA . PRO A 1 217 ? -22.176 14.482 -30.241 1.00 89.81 217 PRO A CA 1
ATOM 1702 C C . PRO A 1 217 ? -21.008 13.904 -29.437 1.00 89.81 217 PRO A C 1
ATOM 1704 O O . PRO A 1 217 ? -21.075 13.892 -28.209 1.00 89.81 217 PRO A O 1
ATOM 1707 N N . HIS A 1 218 ? -19.921 13.524 -30.119 1.00 93.75 218 HIS A N 1
ATOM 1708 C CA . HIS A 1 218 ? -18.749 12.879 -29.515 1.00 93.75 218 HIS A CA 1
ATOM 1709 C C . HIS A 1 218 ? -17.654 13.839 -29.017 1.00 93.75 218 HIS A C 1
ATOM 1711 O O . HIS A 1 218 ? -16.545 13.403 -28.714 1.00 93.75 218 HIS A O 1
ATOM 1717 N N . LEU A 1 219 ? -17.943 15.140 -28.909 1.00 92.31 219 LEU A N 1
ATOM 1718 C CA . LEU A 1 219 ? -17.060 16.132 -28.283 1.00 92.31 219 LEU A CA 1
ATOM 1719 C C . LEU A 1 219 ? -17.679 16.651 -26.979 1.00 92.31 219 LEU A C 1
ATOM 1721 O O . LEU A 1 219 ? -18.902 16.756 -26.867 1.00 92.31 219 LEU A O 1
ATOM 1725 N N . ILE A 1 220 ? -16.847 16.999 -25.994 1.00 89.44 220 ILE A N 1
ATOM 1726 C CA . ILE A 1 220 ? -17.315 17.608 -24.743 1.00 89.44 220 ILE A CA 1
ATOM 1727 C C . ILE A 1 220 ? -17.800 19.048 -24.994 1.00 89.44 220 ILE A C 1
ATOM 1729 O O . ILE A 1 220 ? -17.043 19.916 -25.429 1.00 89.44 220 ILE A O 1
ATOM 1733 N N . SER A 1 221 ? -19.078 19.338 -24.743 1.00 87.56 221 SER A N 1
ATOM 1734 C CA . SER A 1 221 ? -19.645 20.644 -25.104 1.00 87.56 221 SER A CA 1
ATOM 1735 C C . SER A 1 221 ? -19.084 21.773 -24.236 1.00 87.56 221 SER A C 1
ATOM 1737 O O . SER A 1 221 ? -19.336 21.827 -23.033 1.00 87.56 221 SER A O 1
ATOM 1739 N N . PHE A 1 222 ? -18.385 22.729 -24.850 1.00 87.38 222 PHE A N 1
ATOM 1740 C CA . PHE A 1 222 ? -17.997 23.989 -24.207 1.00 87.38 222 PHE A CA 1
ATOM 1741 C C . PHE A 1 222 ? -19.181 24.971 -24.151 1.00 87.38 222 PHE A C 1
ATOM 1743 O O . PHE A 1 222 ? -19.952 25.069 -25.109 1.00 87.38 222 PHE A O 1
ATOM 1750 N N . TYR A 1 223 ? -19.333 25.727 -23.060 1.00 84.81 223 TYR A N 1
ATOM 1751 C CA . TYR A 1 223 ? -20.417 26.705 -22.883 1.00 84.81 223 TYR A CA 1
ATOM 1752 C C . TYR A 1 223 ? -19.899 28.152 -22.785 1.00 84.81 223 TYR A C 1
ATOM 1754 O O . TYR A 1 223 ? -20.156 28.960 -23.678 1.00 84.81 223 TYR A O 1
ATOM 1762 N N . GLU A 1 224 ? -19.151 28.491 -21.732 1.00 83.75 224 GLU A N 1
ATOM 1763 C CA . GLU A 1 224 ? -18.622 29.843 -21.479 1.00 83.75 224 GLU A CA 1
ATOM 1764 C C . GLU A 1 224 ? -17.264 29.755 -20.757 1.00 83.75 224 GLU A C 1
ATOM 1766 O O . GLU A 1 224 ? -16.994 28.788 -20.049 1.00 83.75 224 GLU A O 1
ATOM 1771 N N . ALA A 1 225 ? -16.420 30.780 -20.895 1.00 82.44 225 ALA A N 1
ATOM 1772 C CA . ALA A 1 225 ? -15.278 31.010 -20.011 1.00 82.44 225 ALA A CA 1
ATOM 1773 C C . ALA A 1 225 ? -15.565 32.207 -19.091 1.00 82.44 225 ALA A C 1
ATOM 1775 O O . ALA A 1 225 ? -16.007 33.258 -19.562 1.00 82.44 225 ALA A O 1
ATOM 1776 N N . GLN A 1 226 ? -15.295 32.074 -17.790 1.00 81.12 226 GLN A N 1
ATOM 1777 C CA . GLN A 1 226 ? -15.511 33.140 -16.802 1.00 81.12 226 GLN A CA 1
ATOM 1778 C C . GLN A 1 226 ? -14.221 33.471 -16.037 1.00 81.12 226 GLN A C 1
ATOM 1780 O O . GLN A 1 226 ? -13.563 32.570 -15.525 1.00 81.12 226 GLN A O 1
ATOM 1785 N N . GLU A 1 227 ? -13.860 34.757 -15.943 1.00 77.94 227 GLU A N 1
ATOM 1786 C CA . GLU A 1 227 ? -12.695 35.238 -15.177 1.00 77.94 227 GLU A CA 1
ATOM 1787 C C . GLU A 1 227 ? -13.106 35.635 -13.748 1.00 77.94 227 GLU A C 1
ATOM 1789 O O . GLU A 1 227 ? -14.037 36.420 -13.550 1.00 77.94 227 GLU A O 1
ATOM 1794 N N . GLN A 1 228 ? -12.403 35.109 -12.743 1.00 73.75 228 GLN A N 1
ATOM 1795 C CA . GLN A 1 228 ? -12.616 35.394 -11.323 1.00 73.75 228 GLN A CA 1
ATOM 1796 C C . GLN A 1 228 ? -11.286 35.273 -10.563 1.00 73.75 228 GLN A C 1
ATOM 1798 O O . GLN A 1 228 ? -10.643 34.229 -10.595 1.00 73.75 228 GLN A O 1
ATOM 1803 N N . GLN A 1 229 ? -10.885 36.333 -9.847 1.00 67.25 229 GLN A N 1
ATOM 1804 C CA . GLN A 1 229 ? -9.663 36.374 -9.017 1.00 67.25 229 GLN A CA 1
ATOM 1805 C C . GLN A 1 229 ? -8.360 36.025 -9.780 1.00 67.25 229 GLN A C 1
ATOM 1807 O O . GLN A 1 229 ? -7.582 35.187 -9.337 1.00 67.25 229 GLN A O 1
ATOM 1812 N N . GLU A 1 230 ? -8.131 36.666 -10.935 1.00 67.88 230 GLU A N 1
ATOM 1813 C CA . GLU A 1 230 ? -6.997 36.404 -11.856 1.00 67.88 230 GLU A CA 1
ATOM 1814 C C . GLU A 1 230 ? -6.920 34.960 -12.414 1.00 67.88 230 GLU A C 1
ATOM 1816 O O . GLU A 1 230 ? -5.911 34.576 -13.002 1.00 67.88 230 GLU A O 1
ATOM 1821 N N . ARG A 1 231 ? -7.991 34.166 -12.278 1.00 72.50 231 ARG A N 1
ATOM 1822 C CA . ARG A 1 231 ? -8.140 32.817 -12.852 1.00 72.50 231 ARG A CA 1
ATOM 1823 C C . ARG A 1 231 ? -9.278 32.798 -13.863 1.00 72.50 231 ARG A C 1
ATOM 1825 O O . ARG A 1 231 ? -10.251 33.532 -13.694 1.00 72.50 231 ARG A O 1
ATOM 1832 N N . VAL A 1 232 ? -9.193 31.936 -14.873 1.00 77.69 232 VAL A N 1
ATOM 1833 C CA . VAL A 1 232 ? -10.293 31.691 -15.819 1.00 77.69 232 VAL A CA 1
ATOM 1834 C C . VAL A 1 232 ? -10.818 30.276 -15.634 1.00 77.69 232 VAL A C 1
ATOM 1836 O O . VAL A 1 232 ? -10.047 29.343 -15.443 1.00 77.69 232 VAL A O 1
ATOM 1839 N N . TYR A 1 233 ? -12.136 30.120 -15.691 1.00 83.31 233 TYR A N 1
ATOM 1840 C CA . TYR A 1 233 ? -12.821 28.841 -15.558 1.00 83.31 233 TYR A CA 1
ATOM 1841 C C . TYR A 1 233 ? -13.583 28.536 -16.845 1.00 83.31 233 TYR A C 1
ATOM 1843 O O . TYR A 1 233 ? -14.466 29.298 -17.241 1.00 83.31 233 TYR A O 1
ATOM 1851 N N . PHE A 1 234 ? -13.239 27.428 -17.497 1.00 84.19 234 PHE A N 1
ATOM 1852 C CA . PHE A 1 234 ? -13.936 26.905 -18.669 1.00 84.19 234 PHE A CA 1
ATOM 1853 C C . PHE A 1 234 ? -15.122 26.059 -18.206 1.00 84.19 234 PHE A C 1
ATOM 1855 O O . PHE A 1 234 ? -14.945 25.074 -17.489 1.00 84.19 234 PHE A O 1
ATOM 1862 N N . ILE A 1 235 ? -16.330 26.458 -18.601 1.00 86.12 235 ILE A N 1
ATOM 1863 C CA . ILE A 1 235 ? -17.578 25.779 -18.255 1.00 86.12 235 ILE A CA 1
ATOM 1864 C C . ILE A 1 235 ? -17.919 24.795 -19.374 1.00 86.12 235 ILE A C 1
ATOM 1866 O O . ILE A 1 235 ? -18.208 25.209 -20.499 1.00 86.12 235 ILE A O 1
ATOM 1870 N N . VAL A 1 236 ? -17.886 23.500 -19.061 1.00 86.19 236 VAL A N 1
ATOM 1871 C CA . VAL A 1 236 ? -18.071 22.394 -20.014 1.00 86.19 236 VAL A CA 1
ATOM 1872 C C . VAL A 1 236 ? -19.120 21.383 -19.541 1.00 86.19 236 VAL A C 1
ATOM 1874 O O . VAL A 1 236 ? -19.512 21.354 -18.373 1.00 86.19 236 VAL A O 1
ATOM 1877 N N . GLU A 1 237 ? -19.587 20.557 -20.471 1.00 85.94 237 GLU A N 1
ATOM 1878 C CA . GLU A 1 237 ? -20.483 19.418 -20.253 1.00 85.94 237 GLU A CA 1
ATOM 1879 C C . GLU A 1 237 ? -19.976 18.464 -19.157 1.00 85.94 237 GLU A C 1
ATOM 1881 O O . GLU A 1 237 ? -18.776 18.241 -19.000 1.00 85.94 237 GLU A O 1
ATOM 1886 N N . PHE A 1 238 ? -20.902 17.909 -18.371 1.00 83.00 238 PHE A N 1
ATOM 1887 C CA . PHE A 1 238 ? -20.591 16.934 -17.329 1.00 83.00 238 PHE A CA 1
ATOM 1888 C C . PHE A 1 238 ? -20.774 15.508 -17.861 1.00 83.00 238 PHE A C 1
ATOM 1890 O O . PHE A 1 238 ? -21.894 15.005 -17.918 1.00 83.00 238 PHE A O 1
ATOM 1897 N N . ALA A 1 239 ? -19.664 14.864 -18.226 1.00 84.06 239 ALA A N 1
ATOM 1898 C CA . ALA A 1 239 ? -19.612 13.435 -18.516 1.00 84.06 239 ALA A CA 1
ATOM 1899 C C . ALA A 1 239 ? -19.585 12.643 -17.195 1.00 84.06 239 ALA A C 1
ATOM 1901 O O . ALA A 1 239 ? -18.645 12.749 -16.406 1.00 84.06 239 ALA A O 1
ATOM 1902 N N . ASP A 1 240 ? -20.654 11.900 -16.917 1.00 81.12 240 ASP A N 1
ATOM 1903 C CA . ASP A 1 240 ? -20.994 11.416 -15.578 1.00 81.12 240 ASP A CA 1
ATOM 1904 C C . ASP A 1 240 ? -20.428 10.033 -15.203 1.00 81.12 240 ASP A C 1
ATOM 1906 O O . ASP A 1 240 ? -20.605 9.606 -14.061 1.00 81.12 240 ASP A O 1
ATOM 1910 N N . LYS A 1 241 ? -19.683 9.367 -16.101 1.00 80.62 241 LYS A N 1
ATOM 1911 C CA . LYS A 1 241 ? -18.862 8.177 -15.783 1.00 80.62 241 LYS A CA 1
ATOM 1912 C C . LYS A 1 241 ? -17.366 8.454 -15.586 1.00 80.62 241 LYS A C 1
ATOM 1914 O O . LYS A 1 241 ? -16.645 7.529 -15.228 1.00 80.62 241 LYS A O 1
ATOM 1919 N N . GLY A 1 242 ? -16.901 9.692 -15.762 1.00 83.94 242 GLY A N 1
ATOM 1920 C CA . GLY A 1 242 ? -15.469 10.017 -15.706 1.00 83.94 242 GLY A CA 1
ATOM 1921 C C . GLY A 1 242 ? -14.756 9.710 -17.025 1.00 83.94 242 GLY A C 1
ATOM 1922 O O . GLY A 1 242 ? -15.359 9.846 -18.094 1.00 83.94 242 GLY A O 1
ATOM 1923 N N . SER A 1 243 ? -13.474 9.343 -16.963 1.00 89.50 243 SER A N 1
ATOM 1924 C CA . SER A 1 243 ? -12.671 9.014 -18.146 1.00 89.50 243 SER A CA 1
ATOM 1925 C C . SER A 1 243 ? -12.727 7.529 -18.517 1.00 89.50 243 SER A C 1
ATOM 1927 O O . SER A 1 243 ? -13.029 6.658 -17.698 1.00 89.50 243 SER A O 1
ATOM 1929 N N . LEU A 1 244 ? -12.387 7.224 -19.768 1.00 90.06 244 LEU A N 1
ATOM 1930 C CA . LEU A 1 244 ? -12.203 5.859 -20.249 1.00 90.06 244 LEU A CA 1
ATOM 1931 C C . LEU A 1 244 ? -11.075 5.146 -19.483 1.00 90.06 244 LEU A C 1
ATOM 1933 O O . LEU A 1 244 ? -11.189 3.948 -19.238 1.00 90.06 244 LEU A O 1
ATOM 1937 N N . ALA A 1 245 ? -10.042 5.870 -19.033 1.00 88.62 245 ALA A N 1
ATOM 1938 C CA . ALA A 1 245 ? -9.003 5.322 -18.157 1.00 88.62 245 ALA A CA 1
ATOM 1939 C C . ALA A 1 245 ? -9.578 4.818 -16.822 1.00 88.62 245 ALA A C 1
ATOM 1941 O O . ALA A 1 245 ? -9.299 3.685 -16.430 1.00 88.62 245 ALA A O 1
ATOM 1942 N N . ASP A 1 246 ? -10.426 5.618 -16.162 1.00 86.00 246 ASP A N 1
ATOM 1943 C CA . ASP A 1 246 ? -11.082 5.233 -14.903 1.00 86.00 246 ASP A CA 1
ATOM 1944 C C . ASP A 1 246 ? -11.946 3.976 -15.101 1.00 86.00 246 ASP A C 1
ATOM 1946 O O . ASP A 1 246 ? -11.934 3.062 -14.278 1.00 86.00 246 ASP A O 1
ATOM 1950 N N . VAL A 1 247 ? -12.668 3.900 -16.226 1.00 86.75 247 VAL A N 1
ATOM 1951 C CA . VAL A 1 247 ? -13.508 2.742 -16.566 1.00 86.75 247 VAL A CA 1
ATOM 1952 C C . VAL A 1 247 ? -12.669 1.494 -16.853 1.00 86.75 247 VAL A C 1
ATOM 1954 O O . VAL A 1 247 ? -13.016 0.430 -16.343 1.00 86.75 247 VAL A O 1
ATOM 1957 N N . ILE A 1 248 ? -11.553 1.602 -17.583 1.00 86.75 248 ILE A N 1
ATOM 1958 C CA . ILE A 1 248 ? -10.622 0.481 -17.812 1.00 86.75 248 ILE A CA 1
ATOM 1959 C C . ILE A 1 248 ? -10.026 -0.021 -16.485 1.00 86.75 248 ILE A C 1
ATOM 1961 O O . ILE A 1 248 ? -9.958 -1.229 -16.270 1.00 86.75 248 ILE A O 1
ATOM 1965 N N . GLN A 1 249 ? -9.646 0.883 -15.576 1.00 82.19 249 GLN A N 1
ATOM 1966 C CA . GLN A 1 249 ? -9.085 0.530 -14.264 1.00 82.19 249 GLN A CA 1
ATOM 1967 C C . GLN A 1 249 ? -10.125 -0.015 -13.268 1.00 82.19 249 GLN A C 1
ATOM 1969 O O . GLN A 1 249 ? -9.749 -0.652 -12.289 1.00 82.19 249 GLN A O 1
ATOM 1974 N N . SER A 1 250 ? -11.425 0.197 -13.497 1.00 76.50 250 SER A N 1
ATOM 1975 C CA . SER A 1 250 ? -12.510 -0.157 -12.561 1.00 76.50 250 SER A CA 1
ATOM 1976 C C . SER A 1 250 ? -12.822 -1.661 -12.418 1.00 76.50 250 SER A C 1
ATOM 1978 O O . SER A 1 250 ? -13.907 -2.012 -11.953 1.00 76.50 250 SER A O 1
ATOM 1980 N N . GLU A 1 251 ? -11.932 -2.546 -12.882 1.00 53.19 251 GLU A N 1
ATOM 1981 C CA . GLU A 1 251 ? -12.114 -4.009 -13.020 1.00 53.19 251 GLU A CA 1
ATOM 1982 C C . GLU A 1 251 ? -13.339 -4.440 -13.866 1.00 53.19 251 GLU A C 1
ATOM 1984 O O . GLU A 1 251 ? -13.616 -5.630 -14.029 1.00 53.19 251 GLU A O 1
ATOM 1989 N N . THR A 1 252 ? -14.065 -3.493 -14.471 1.00 61.06 252 THR A N 1
ATOM 1990 C CA . THR A 1 252 ? -15.249 -3.770 -15.291 1.00 61.06 252 THR A CA 1
ATOM 1991 C C . THR A 1 252 ? -14.825 -4.138 -16.713 1.00 61.06 252 THR A C 1
ATOM 1993 O O . THR A 1 252 ? -14.610 -3.264 -17.553 1.00 61.06 252 THR A O 1
ATOM 1996 N N . LEU A 1 253 ? -14.711 -5.439 -17.000 1.00 71.88 253 LEU A N 1
ATOM 1997 C CA . LEU A 1 253 ? -14.337 -5.933 -18.329 1.00 71.88 253 LEU A CA 1
ATOM 1998 C C . LEU A 1 253 ? -15.327 -5.439 -19.404 1.00 71.88 253 LEU A C 1
ATOM 2000 O O . LEU A 1 253 ? -16.494 -5.829 -19.423 1.00 71.88 253 LEU A O 1
ATOM 2004 N N . LEU A 1 254 ? -14.853 -4.587 -20.316 1.00 85.06 254 LEU A N 1
ATOM 2005 C CA . LEU A 1 254 ? -15.634 -4.126 -21.466 1.00 85.06 254 LEU A CA 1
ATOM 2006 C C . LEU A 1 254 ? -15.806 -5.273 -22.477 1.00 85.06 254 LEU A C 1
ATOM 2008 O O . LEU A 1 254 ? -14.811 -5.850 -22.915 1.00 85.06 254 LEU A O 1
ATOM 2012 N N . SER A 1 255 ? -17.045 -5.562 -22.885 1.00 88.62 255 SER A N 1
ATOM 2013 C CA . SER A 1 255 ? -17.351 -6.530 -23.952 1.00 88.62 255 SER A CA 1
ATOM 2014 C C . SER A 1 255 ? -16.841 -6.063 -25.316 1.00 88.62 255 SER A C 1
ATOM 2016 O O . SER A 1 255 ? -16.741 -4.853 -25.560 1.00 88.62 255 SER A O 1
ATOM 2018 N N . TRP A 1 256 ? -16.561 -6.986 -26.243 1.00 89.12 256 TRP A N 1
ATOM 2019 C CA . TRP A 1 256 ? -16.053 -6.605 -27.570 1.00 89.12 256 TRP A CA 1
ATOM 2020 C C . TRP A 1 256 ? -16.977 -5.654 -28.348 1.00 89.12 256 TRP A C 1
ATOM 2022 O O . TRP A 1 256 ? -16.467 -4.626 -28.802 1.00 89.12 256 TRP A O 1
ATOM 2032 N N . PRO A 1 257 ? -18.309 -5.861 -28.418 1.00 88.50 257 PRO A N 1
ATOM 2033 C CA . PRO A 1 257 ? -19.234 -4.881 -28.999 1.00 88.50 257 PRO A CA 1
ATOM 2034 C C . PRO A 1 257 ? -19.132 -3.477 -28.383 1.00 88.50 257 PRO A C 1
ATOM 2036 O O . PRO A 1 257 ? -19.274 -2.475 -29.084 1.00 88.50 257 PRO A O 1
ATOM 2039 N N . THR A 1 258 ? -18.825 -3.378 -27.082 1.00 89.12 258 THR A N 1
ATOM 2040 C CA . THR A 1 258 ? -18.594 -2.085 -26.420 1.00 89.12 258 THR A CA 1
ATOM 2041 C C . THR A 1 258 ? -17.283 -1.454 -26.886 1.00 89.12 258 THR A C 1
ATOM 2043 O O . THR A 1 258 ? -17.281 -0.275 -27.235 1.00 89.12 258 THR A O 1
ATOM 2046 N N . LYS A 1 259 ? -16.182 -2.218 -26.947 1.00 92.62 259 LYS A N 1
ATOM 2047 C CA . LYS A 1 259 ? -14.877 -1.723 -27.431 1.00 92.62 259 LYS A CA 1
ATOM 2048 C C . LYS A 1 259 ? -14.944 -1.261 -28.892 1.00 92.62 259 LYS A C 1
ATOM 2050 O O . LYS A 1 259 ? -14.366 -0.227 -29.222 1.00 92.62 259 LYS A O 1
ATOM 2055 N N . PHE A 1 260 ? -15.672 -1.990 -29.743 1.00 91.12 260 PHE A N 1
ATOM 2056 C CA . PHE A 1 260 ? -15.931 -1.618 -31.138 1.00 91.12 260 PHE A CA 1
ATOM 2057 C C . PHE A 1 260 ? -16.699 -0.298 -31.249 1.00 91.12 260 PHE A C 1
ATOM 2059 O O . PHE A 1 260 ? -16.224 0.627 -31.904 1.00 91.12 260 PHE A O 1
ATOM 2066 N N . ARG A 1 261 ? -17.839 -0.168 -30.558 1.00 91.69 261 ARG A N 1
ATOM 2067 C CA . ARG A 1 261 ? -18.639 1.067 -30.575 1.00 91.69 261 ARG A CA 1
ATOM 2068 C C . ARG A 1 261 ? -17.862 2.276 -30.040 1.00 91.69 261 ARG A C 1
ATOM 2070 O O . ARG A 1 261 ? -17.929 3.344 -30.632 1.00 91.69 261 ARG A O 1
ATOM 2077 N N . LEU A 1 262 ? -17.099 2.121 -28.956 1.00 93.81 262 LEU A N 1
ATOM 2078 C CA . LEU A 1 262 ? -16.284 3.217 -28.418 1.00 93.81 262 LEU A CA 1
ATOM 2079 C C . LEU A 1 262 ? -15.193 3.665 -29.408 1.00 93.81 262 LEU A C 1
ATOM 2081 O O . LEU A 1 262 ? -14.941 4.861 -29.521 1.00 93.81 262 LEU A O 1
ATOM 2085 N N . ALA A 1 263 ? -14.575 2.739 -30.150 1.00 94.44 263 ALA A N 1
ATOM 2086 C CA . ALA A 1 263 ? -13.615 3.084 -31.202 1.00 94.44 263 ALA A CA 1
ATOM 2087 C C . ALA A 1 263 ? -14.275 3.847 -32.369 1.00 94.44 263 ALA A C 1
ATOM 2089 O O . ALA A 1 263 ? -13.742 4.865 -32.803 1.00 94.44 263 ALA A O 1
ATOM 2090 N N . ASP A 1 264 ? -15.454 3.402 -32.815 1.00 92.00 264 ASP A N 1
ATOM 2091 C CA . ASP A 1 264 ? -16.265 4.050 -33.859 1.00 92.00 264 ASP A CA 1
ATOM 2092 C C . ASP A 1 264 ? -16.659 5.494 -33.477 1.00 92.00 264 ASP A C 1
ATOM 2094 O O . ASP A 1 264 ? -16.456 6.440 -34.238 1.00 92.00 264 ASP A O 1
ATOM 2098 N N . GLU A 1 265 ? -17.149 5.696 -32.251 1.00 94.19 265 GLU A N 1
ATOM 2099 C CA . GLU A 1 265 ? -17.541 7.017 -31.745 1.00 94.19 265 GLU A CA 1
ATOM 2100 C C . GLU A 1 265 ? -16.340 7.968 -31.562 1.00 94.19 265 GLU A C 1
ATOM 2102 O O . GLU A 1 265 ? -16.450 9.166 -31.844 1.00 94.19 265 GLU A O 1
ATOM 2107 N N . MET A 1 266 ? -15.174 7.454 -31.144 1.00 96.31 266 MET A N 1
ATOM 2108 C CA . MET A 1 266 ? -13.927 8.235 -31.109 1.00 96.31 266 MET A CA 1
ATOM 2109 C C . MET A 1 266 ? -13.454 8.623 -32.516 1.00 96.31 266 MET A C 1
ATOM 2111 O O . MET A 1 266 ? -13.061 9.773 -32.718 1.00 96.31 266 MET A O 1
ATOM 2115 N N . ALA A 1 267 ? -13.531 7.709 -33.488 1.00 95.12 267 ALA A N 1
ATOM 2116 C CA . ALA A 1 267 ? -13.157 7.968 -34.877 1.00 95.12 267 ALA A CA 1
ATOM 2117 C C . ALA A 1 267 ? -14.020 9.083 -35.495 1.00 95.12 267 ALA A C 1
ATOM 2119 O O . ALA A 1 267 ? -13.474 10.076 -35.975 1.00 95.12 267 ALA A O 1
ATOM 2120 N N . ARG A 1 268 ? -15.354 9.017 -35.355 1.00 93.75 268 ARG A N 1
ATOM 2121 C CA . ARG A 1 268 ? -16.279 10.108 -35.748 1.00 93.75 268 ARG A CA 1
ATOM 2122 C C . ARG A 1 268 ? -15.967 11.429 -35.037 1.00 93.75 268 ARG A C 1
ATOM 2124 O O . ARG A 1 268 ? -16.117 12.510 -35.606 1.00 93.75 268 ARG A O 1
ATOM 2131 N N . GLY A 1 269 ? -15.554 11.365 -33.768 1.00 94.19 269 GLY A N 1
ATOM 2132 C CA . GLY A 1 269 ? -15.122 12.531 -32.996 1.00 94.19 269 GLY A CA 1
ATOM 2133 C C . GLY A 1 269 ? -13.890 13.222 -33.592 1.00 94.19 269 GLY A C 1
ATOM 2134 O O . GLY A 1 269 ? -13.880 14.450 -33.703 1.00 94.19 269 GLY A O 1
ATOM 2135 N N . LEU A 1 270 ? -12.887 12.446 -34.015 1.00 94.88 270 LEU A N 1
ATOM 2136 C CA . LEU A 1 270 ? -11.696 12.951 -34.706 1.00 94.88 270 LEU A CA 1
ATOM 2137 C C . LEU A 1 270 ? -12.002 13.426 -36.128 1.00 94.88 270 LEU A C 1
ATOM 2139 O O . LEU A 1 270 ? -11.536 14.494 -36.504 1.00 94.88 270 LEU A O 1
ATOM 2143 N N . GLU A 1 271 ? -12.821 12.697 -36.889 1.00 94.94 271 GLU A N 1
ATOM 2144 C CA . GLU A 1 271 ? -13.245 13.073 -38.246 1.00 94.94 271 GLU A CA 1
ATOM 2145 C C . GLU A 1 271 ? -13.848 14.483 -38.265 1.00 94.94 271 GLU A C 1
ATOM 2147 O O . GLU A 1 271 ? -13.432 15.332 -39.055 1.00 94.94 271 GLU A O 1
ATOM 2152 N N . TYR A 1 272 ? -14.761 14.777 -37.332 1.00 94.25 272 TYR A N 1
ATOM 2153 C CA . TYR A 1 272 ? -15.329 16.115 -37.194 1.00 94.25 272 TYR A CA 1
ATOM 2154 C C . TYR A 1 272 ? -14.271 17.176 -36.837 1.00 94.25 272 TYR A C 1
ATOM 2156 O O . TYR A 1 272 ? -14.330 18.286 -37.365 1.00 94.25 272 TYR A O 1
ATOM 2164 N N . LEU A 1 273 ? -13.309 16.873 -35.956 1.00 91.44 273 LEU A N 1
ATOM 2165 C CA . LEU A 1 273 ? -12.234 17.810 -35.594 1.00 91.44 273 LEU A CA 1
ATOM 2166 C C . LEU A 1 273 ? -11.313 18.095 -36.790 1.00 91.44 273 LEU A C 1
ATOM 2168 O O . LEU A 1 273 ? -11.080 19.259 -37.119 1.00 91.44 273 LEU A O 1
ATOM 2172 N N . HIS A 1 274 ? -10.872 17.053 -37.495 1.00 92.94 274 HIS A N 1
ATOM 2173 C CA . HIS A 1 274 ? -10.009 17.147 -38.676 1.00 92.94 274 HIS A CA 1
ATOM 2174 C C . HIS A 1 274 ? -10.709 17.890 -39.824 1.00 92.94 274 HIS A C 1
ATOM 2176 O O . HIS A 1 274 ? -10.115 18.780 -40.426 1.00 92.94 274 HIS A O 1
ATOM 2182 N N . TYR A 1 275 ? -12.007 17.652 -40.044 1.00 91.62 275 TYR A N 1
ATOM 2183 C CA . TYR A 1 275 ? -12.840 18.427 -40.978 1.00 91.62 275 TYR A CA 1
ATOM 2184 C C . TYR A 1 275 ? -12.980 19.919 -40.602 1.00 91.62 275 TYR A C 1
ATOM 2186 O O . TYR A 1 275 ? -13.305 20.755 -41.450 1.00 91.62 275 TYR A O 1
ATOM 2194 N N . LYS A 1 276 ? -12.743 20.288 -39.337 1.00 88.69 276 LYS A N 1
ATOM 2195 C CA . LYS A 1 276 ? -12.708 21.686 -38.872 1.00 88.69 276 LYS A CA 1
ATOM 2196 C C . LYS A 1 276 ? -11.305 22.295 -38.829 1.00 88.69 276 LYS A C 1
ATOM 2198 O O . LYS A 1 276 ? -11.188 23.416 -38.341 1.00 88.69 276 LYS A O 1
ATOM 2203 N N . ASP A 1 277 ? -10.291 21.603 -39.355 1.00 84.62 277 ASP A N 1
ATOM 2204 C CA . ASP A 1 277 ? -8.872 21.985 -39.261 1.00 84.62 277 ASP A CA 1
ATOM 2205 C C . ASP A 1 277 ? -8.411 22.151 -37.796 1.00 84.62 277 ASP A C 1
ATOM 2207 O O . ASP A 1 277 ? -7.657 23.052 -37.430 1.00 84.62 277 ASP A O 1
ATOM 2211 N N . VAL A 1 278 ? -8.929 21.284 -36.915 1.00 85.81 278 VAL A N 1
ATOM 2212 C CA . VAL A 1 278 ? -8.586 21.227 -35.490 1.00 85.81 278 VAL A CA 1
ATOM 2213 C C . VAL A 1 278 ? -7.940 19.883 -35.191 1.00 85.81 278 VAL A C 1
ATOM 2215 O O . VAL A 1 278 ? -8.543 18.831 -35.382 1.00 85.81 278 VAL A O 1
ATOM 2218 N N . LEU A 1 279 ? -6.719 19.918 -34.664 1.00 86.38 279 LEU A N 1
ATOM 2219 C CA . LEU A 1 279 ? -6.031 18.731 -34.163 1.00 86.38 279 LEU A CA 1
ATOM 2220 C C . LEU A 1 279 ? -6.356 18.504 -32.684 1.00 86.38 279 LEU A C 1
ATOM 2222 O O . LEU A 1 279 ? -6.525 19.455 -31.908 1.00 86.38 279 LEU A O 1
ATOM 2226 N N . HIS A 1 280 ? -6.407 17.242 -32.267 1.00 88.62 280 HIS A N 1
ATOM 2227 C CA . HIS A 1 280 ? -6.554 16.901 -30.856 1.00 88.62 280 HIS A CA 1
ATOM 2228 C C . HIS A 1 280 ? -5.207 17.030 -30.128 1.00 88.62 280 HIS A C 1
ATOM 2230 O O . HIS A 1 280 ? -5.150 17.601 -29.032 1.00 88.62 280 HIS A O 1
ATOM 2236 N N . GLY A 1 281 ? -4.134 16.503 -30.724 1.00 80.62 281 GLY A N 1
ATOM 2237 C CA . GLY A 1 281 ? -2.732 16.624 -30.306 1.00 80.62 281 GLY A CA 1
ATOM 2238 C C . GLY A 1 281 ? -2.389 16.052 -28.926 1.00 80.62 281 GLY A C 1
ATOM 2239 O O . GLY A 1 281 ? -1.287 16.269 -28.431 1.00 80.62 281 GLY A O 1
ATOM 2240 N N . HIS A 1 282 ? -3.340 15.394 -28.261 1.00 81.88 282 HIS A N 1
ATOM 2241 C CA . HIS A 1 282 ? -3.236 14.945 -26.868 1.00 81.88 282 HIS A CA 1
ATOM 2242 C C . HIS A 1 282 ? -4.310 13.877 -26.556 1.00 81.88 282 HIS A C 1
ATOM 2244 O O . HIS A 1 282 ? -4.888 13.861 -25.464 1.00 81.88 282 HIS A O 1
ATOM 2250 N N . LEU A 1 283 ? -4.641 13.024 -27.531 1.00 89.38 283 LEU A N 1
ATOM 2251 C CA . LEU A 1 283 ? -5.598 11.931 -27.349 1.00 89.38 283 LEU A CA 1
ATOM 2252 C C . LEU A 1 283 ? -4.963 10.804 -26.515 1.00 89.38 283 LEU A C 1
ATOM 2254 O O . LEU A 1 283 ? -3.828 10.408 -26.757 1.00 89.38 283 LEU A O 1
ATOM 2258 N N . ARG A 1 284 ? -5.693 10.337 -25.499 1.00 90.38 284 ARG A N 1
ATOM 2259 C CA . ARG A 1 284 ? -5.326 9.264 -24.555 1.00 90.38 284 ARG A CA 1
ATOM 2260 C C . ARG A 1 284 ? -6.560 8.884 -23.733 1.00 90.38 284 ARG A C 1
ATOM 2262 O O . ARG A 1 284 ? -7.450 9.725 -23.584 1.00 90.38 284 ARG A O 1
ATOM 2269 N N . SER A 1 285 ? -6.613 7.687 -23.148 1.00 90.12 285 SER A N 1
ATOM 2270 C CA . SER A 1 285 ? -7.764 7.200 -22.358 1.00 90.12 285 SER A CA 1
ATOM 2271 C C . SER A 1 285 ? -8.261 8.159 -21.259 1.00 90.12 285 SER A C 1
ATOM 2273 O O . SER A 1 285 ? -9.459 8.228 -20.997 1.00 90.12 285 SER A O 1
ATOM 2275 N N . THR A 1 286 ? -7.379 8.956 -20.647 1.00 86.31 286 THR A N 1
ATOM 2276 C CA . THR A 1 286 ? -7.742 9.957 -19.619 1.00 86.31 286 THR A CA 1
ATOM 2277 C C . THR A 1 286 ? -8.502 11.168 -20.171 1.00 86.31 286 THR A C 1
ATOM 2279 O O . THR A 1 286 ? -9.169 11.872 -19.417 1.00 86.31 286 THR A O 1
ATOM 2282 N N . ASN A 1 287 ? -8.385 11.433 -21.476 1.00 88.75 287 ASN A N 1
ATOM 2283 C CA . ASN A 1 287 ? -8.978 12.588 -22.161 1.00 88.75 287 ASN A CA 1
ATOM 2284 C C . ASN A 1 287 ? -10.230 12.206 -22.970 1.00 88.75 287 ASN A C 1
ATOM 2286 O O . ASN A 1 287 ? -10.923 13.074 -23.498 1.00 88.75 287 ASN A O 1
ATOM 2290 N N . VAL A 1 288 ? -10.541 10.911 -23.040 1.00 91.75 288 VAL A N 1
ATOM 2291 C CA . VAL A 1 288 ? -11.812 10.385 -23.536 1.00 91.75 288 VAL A CA 1
ATOM 2292 C C . VAL A 1 288 ? -12.744 10.264 -22.337 1.00 91.75 288 VAL A C 1
ATOM 2294 O O . VAL A 1 288 ? -12.495 9.460 -21.443 1.00 91.75 288 VAL A O 1
ATOM 2297 N N . LEU A 1 289 ? -13.798 11.073 -22.284 1.00 90.88 289 LEU A N 1
ATOM 2298 C CA . LEU A 1 289 ? -14.795 11.031 -21.213 1.00 90.88 289 LEU A CA 1
ATOM 2299 C C . LEU A 1 289 ? -16.021 10.215 -21.639 1.00 90.88 289 LEU A C 1
ATOM 2301 O O . LEU A 1 289 ? -16.290 10.064 -22.831 1.00 90.88 289 LEU A O 1
ATOM 2305 N N . LEU A 1 290 ? -16.767 9.691 -20.664 1.00 90.00 290 LEU A N 1
ATOM 2306 C CA . LEU A 1 290 ? -17.933 8.834 -20.897 1.00 90.00 290 LEU A CA 1
ATOM 2307 C C . LEU A 1 290 ? -19.180 9.335 -20.161 1.00 90.00 290 LEU A C 1
ATOM 2309 O O . LEU A 1 290 ? -19.129 9.729 -18.992 1.00 90.00 290 LEU A O 1
ATOM 2313 N N . THR A 1 291 ? -20.330 9.268 -20.830 1.00 87.50 291 THR A N 1
ATOM 2314 C CA . THR A 1 291 ? -21.644 9.465 -20.194 1.00 87.50 291 THR A CA 1
ATOM 2315 C C . THR A 1 291 ? -22.102 8.194 -19.468 1.00 87.50 291 THR A C 1
ATOM 2317 O O . THR A 1 291 ? -21.616 7.090 -19.734 1.00 87.50 291 THR A O 1
ATOM 2320 N N . LYS A 1 292 ? -23.126 8.292 -18.614 1.00 81.81 292 LYS A N 1
ATOM 2321 C CA . LYS A 1 292 ? -23.893 7.156 -18.059 1.00 81.81 292 LYS A CA 1
ATOM 2322 C C . LYS A 1 292 ? -24.245 6.090 -19.100 1.00 81.81 292 LYS A C 1
ATOM 2324 O O . LYS A 1 292 ? -24.162 4.897 -18.792 1.00 81.81 292 LYS A O 1
ATOM 2329 N N . HIS A 1 293 ? -24.580 6.500 -20.323 1.00 83.31 293 HIS A N 1
ATOM 2330 C CA . HIS A 1 293 ? -24.989 5.631 -21.427 1.00 83.31 293 HIS A CA 1
ATOM 2331 C C . HIS A 1 293 ? -23.799 5.026 -22.197 1.00 83.31 293 HIS A C 1
ATOM 2333 O O . HIS A 1 293 ? -24.014 4.300 -23.160 1.00 83.31 293 HIS A O 1
ATOM 2339 N N . MET A 1 294 ? -22.560 5.238 -21.725 1.00 87.38 294 MET A N 1
ATOM 2340 C CA . MET A 1 294 ? -21.309 4.819 -22.375 1.00 87.38 294 MET A CA 1
ATOM 2341 C C . MET A 1 294 ? -21.074 5.497 -23.734 1.00 87.38 294 MET A C 1
ATOM 2343 O O . MET A 1 294 ? -20.454 4.890 -24.605 1.00 87.38 294 MET A O 1
ATOM 2347 N N . GLU A 1 295 ? -21.568 6.721 -23.922 1.00 91.25 295 GLU A N 1
ATOM 2348 C CA . GLU A 1 295 ? -21.312 7.540 -25.117 1.00 91.25 295 GLU A CA 1
ATOM 2349 C C . GLU A 1 295 ? -19.967 8.264 -24.962 1.00 91.25 295 GLU A C 1
ATOM 2351 O O . GLU A 1 295 ? -19.673 8.803 -23.887 1.00 91.25 295 GLU A O 1
ATOM 2356 N N . VAL A 1 296 ? -19.160 8.292 -26.023 1.00 94.69 296 VAL A N 1
ATOM 2357 C CA . VAL A 1 296 ? -17.859 8.982 -26.063 1.00 94.69 296 VAL A CA 1
ATOM 2358 C C . VAL A 1 296 ? -18.026 10.498 -26.037 1.00 94.69 296 VAL A C 1
ATOM 2360 O O . VAL A 1 296 ? -18.857 11.058 -26.750 1.00 94.69 296 VAL A O 1
ATOM 2363 N N . LYS A 1 297 ? -17.157 11.169 -25.276 1.00 93.25 297 LYS A N 1
ATOM 2364 C CA . LYS A 1 297 ? -16.933 12.618 -25.282 1.00 93.25 297 LYS A CA 1
ATOM 2365 C C . LYS A 1 297 ? -15.429 12.899 -25.287 1.00 93.25 297 LYS A C 1
ATOM 2367 O O . LYS A 1 297 ? -14.800 12.898 -24.230 1.00 93.25 297 LYS A O 1
ATOM 2372 N N . LEU A 1 298 ? -14.838 13.155 -26.454 1.00 92.25 298 LEU A N 1
ATOM 2373 C CA . LEU A 1 298 ? -13.452 13.630 -26.529 1.00 92.25 298 LEU A CA 1
ATOM 2374 C C . LEU A 1 298 ? -13.350 14.994 -25.832 1.00 92.25 298 LEU A C 1
ATOM 2376 O O . LEU A 1 298 ? -14.150 15.897 -26.098 1.00 92.25 298 LEU A O 1
ATOM 2380 N N . ALA A 1 299 ? -12.368 15.144 -24.952 1.00 87.31 299 ALA A N 1
ATOM 2381 C CA . ALA A 1 299 ? -12.041 16.380 -24.253 1.00 87.31 299 ALA A CA 1
ATOM 2382 C C . ALA A 1 299 ? -10.597 16.799 -24.561 1.00 87.31 299 ALA A C 1
ATOM 2384 O O . ALA A 1 299 ? -9.815 16.025 -25.099 1.00 87.31 299 ALA A O 1
ATOM 2385 N N . ASP A 1 300 ? -10.213 18.024 -24.199 1.00 80.00 300 ASP A N 1
ATOM 2386 C CA . ASP A 1 300 ? -8.825 18.497 -24.326 1.00 80.00 300 ASP A CA 1
ATOM 2387 C C . ASP A 1 300 ? -8.265 18.558 -25.769 1.00 80.00 300 ASP A C 1
ATOM 2389 O O . ASP A 1 300 ? -7.048 18.637 -25.978 1.00 80.00 300 ASP A O 1
ATOM 2393 N N . TYR A 1 301 ? -9.158 18.615 -26.761 1.00 82.19 301 TYR A N 1
ATOM 2394 C CA . TYR A 1 301 ? -8.881 19.064 -28.129 1.00 82.19 301 TYR A CA 1
ATOM 2395 C C . TYR A 1 301 ? -8.761 20.598 -28.193 1.00 82.19 301 TYR A C 1
ATOM 2397 O O . TYR A 1 301 ? -9.359 21.297 -27.378 1.00 82.19 301 TYR A O 1
ATOM 2405 N N . GLY A 1 302 ? -8.019 21.141 -29.168 1.00 68.50 302 GLY A N 1
ATOM 2406 C CA . GLY A 1 302 ? -8.002 22.592 -29.427 1.00 68.50 302 GLY A CA 1
ATOM 2407 C C . GLY A 1 302 ? -7.547 23.476 -28.252 1.00 68.50 302 GLY A C 1
ATOM 2408 O O . GLY A 1 302 ? -8.082 24.565 -28.080 1.00 68.50 302 GLY A O 1
ATOM 2409 N N . LEU A 1 303 ? -6.601 22.993 -27.434 1.00 66.81 303 LEU A N 1
ATOM 2410 C CA . LEU A 1 303 ? -5.982 23.712 -26.300 1.00 66.81 303 LEU A CA 1
ATOM 2411 C C . LEU A 1 303 ? -4.451 23.824 -26.454 1.00 66.81 303 LEU A C 1
ATOM 2413 O O . LEU A 1 303 ? -3.703 23.778 -25.474 1.00 66.81 303 LEU A O 1
ATOM 2417 N N . GLN A 1 304 ? -3.947 23.839 -27.688 1.00 64.62 304 GLN A N 1
ATOM 2418 C CA . GLN A 1 304 ? -2.513 23.713 -27.952 1.00 64.62 304 GLN A CA 1
ATOM 2419 C C . GLN A 1 304 ? -1.741 24.989 -27.593 1.00 64.62 304 GLN A C 1
ATOM 2421 O O . GLN A 1 304 ? -0.636 24.889 -27.059 1.00 64.62 304 GLN A O 1
ATOM 2426 N N . ALA A 1 305 ? -2.322 26.170 -27.819 1.00 58.03 305 ALA A N 1
ATOM 2427 C CA . ALA A 1 305 ? -1.663 27.438 -27.512 1.00 58.03 305 ALA A CA 1
ATOM 2428 C C . ALA A 1 305 ? -1.750 27.772 -26.012 1.00 58.03 305 ALA A C 1
ATOM 2430 O O . ALA A 1 305 ? -0.789 28.254 -25.411 1.00 58.03 305 ALA A O 1
ATOM 2431 N N . LEU A 1 306 ? -2.866 27.420 -25.370 1.00 59.06 306 LEU A N 1
ATOM 2432 C CA . LEU A 1 306 ? -3.013 27.422 -23.914 1.00 59.06 306 LEU A CA 1
ATOM 2433 C C . LEU A 1 306 ? -1.969 26.557 -23.188 1.00 59.06 306 LEU A C 1
ATOM 2435 O O . LEU A 1 306 ? -1.467 26.957 -22.137 1.00 59.06 306 LEU A O 1
ATOM 2439 N N . ARG A 1 307 ? -1.611 25.389 -23.739 1.00 62.22 307 ARG A N 1
ATOM 2440 C CA . ARG A 1 307 ? -0.594 24.498 -23.147 1.00 62.22 307 ARG A CA 1
ATOM 2441 C C . ARG A 1 307 ? 0.800 25.122 -23.142 1.00 62.22 307 ARG A C 1
ATOM 2443 O O . ARG A 1 307 ? 1.454 25.087 -22.102 1.00 62.22 307 ARG A O 1
ATOM 2450 N N . SER A 1 308 ? 1.239 25.730 -24.247 1.00 55.81 308 SER A N 1
ATOM 2451 C CA . SER A 1 308 ? 2.522 26.449 -24.284 1.00 55.81 308 SER A CA 1
ATOM 2452 C C . SER A 1 308 ? 2.511 27.675 -23.366 1.00 55.81 308 SER A C 1
ATOM 2454 O O . SER A 1 308 ? 3.440 27.850 -22.581 1.00 55.81 308 SER A O 1
ATOM 2456 N N . ALA A 1 309 ? 1.419 28.447 -23.344 1.00 51.12 309 ALA A N 1
ATOM 2457 C CA . ALA A 1 309 ? 1.252 29.584 -22.431 1.00 51.12 309 ALA A CA 1
ATOM 2458 C C . ALA A 1 309 ? 1.330 29.207 -20.935 1.00 51.12 309 ALA A C 1
ATOM 2460 O O . ALA A 1 309 ? 1.756 30.018 -20.106 1.00 51.12 309 ALA A O 1
ATOM 2461 N N . SER A 1 310 ? 0.911 27.987 -20.579 1.00 48.00 310 SER A N 1
ATOM 2462 C CA . SER A 1 310 ? 0.954 27.474 -19.205 1.00 48.00 310 SER A CA 1
ATOM 2463 C C . SER A 1 310 ? 2.334 26.954 -18.785 1.00 48.00 310 SER A C 1
ATOM 2465 O O . SER A 1 310 ? 2.587 26.876 -17.582 1.00 48.00 310 SER A O 1
ATOM 2467 N N . ALA A 1 311 ? 3.216 26.597 -19.725 1.00 47.62 311 ALA A N 1
ATOM 2468 C CA . ALA A 1 311 ? 4.572 26.143 -19.413 1.00 47.62 311 ALA A CA 1
ATOM 2469 C C . ALA A 1 311 ? 5.437 27.321 -18.929 1.00 47.62 311 ALA A C 1
ATOM 2471 O O . ALA A 1 311 ? 5.901 27.310 -17.786 1.00 47.62 311 ALA A O 1
ATOM 2472 N N . ASP A 1 312 ? 5.522 28.389 -19.734 1.00 40.66 312 ASP A N 1
ATOM 2473 C CA . ASP A 1 312 ? 6.194 29.659 -19.403 1.00 40.66 312 ASP A CA 1
ATOM 2474 C C . ASP A 1 312 ? 5.779 30.217 -18.033 1.00 40.66 312 ASP A C 1
ATOM 2476 O O . ASP A 1 312 ? 6.584 30.793 -17.302 1.00 40.66 312 ASP A O 1
ATOM 2480 N N . ALA A 1 313 ? 4.502 30.052 -17.667 1.00 40.50 313 ALA A N 1
ATOM 2481 C CA . ALA A 1 313 ? 3.941 30.557 -16.416 1.00 40.50 313 ALA A CA 1
ATOM 2482 C C . ALA A 1 313 ? 4.571 29.936 -15.151 1.00 40.50 313 ALA A C 1
ATOM 2484 O O . ALA A 1 313 ? 4.364 30.465 -14.056 1.00 40.50 313 ALA A O 1
ATOM 2485 N N . THR A 1 314 ? 5.313 28.831 -15.284 1.00 39.00 314 THR A N 1
ATOM 2486 C CA . THR A 1 314 ? 5.938 28.108 -14.163 1.00 39.00 314 THR A CA 1
ATOM 2487 C C . THR A 1 314 ? 7.442 28.359 -13.998 1.00 39.00 314 THR A C 1
ATOM 2489 O O . THR A 1 314 ? 8.005 27.984 -12.967 1.00 39.00 314 THR A O 1
ATOM 2492 N N . GLU A 1 315 ? 8.102 29.054 -14.932 1.00 34.84 315 GLU A N 1
ATOM 2493 C CA . GLU A 1 315 ? 9.553 29.292 -14.878 1.00 34.84 315 GLU A CA 1
ATOM 2494 C C . GLU A 1 315 ? 9.959 30.450 -13.943 1.00 34.84 315 GLU A C 1
ATOM 2496 O O . GLU A 1 315 ? 10.390 31.523 -14.364 1.00 34.84 315 GLU A O 1
ATOM 2501 N N . THR A 1 316 ? 9.898 30.217 -12.627 1.00 27.64 316 THR A N 1
ATOM 2502 C CA . THR A 1 316 ? 10.578 31.068 -11.626 1.00 27.64 316 THR A CA 1
ATOM 2503 C C . THR A 1 316 ? 11.469 30.269 -10.668 1.00 27.64 316 THR A C 1
ATOM 2505 O O . THR A 1 316 ? 11.458 30.491 -9.456 1.00 27.64 316 THR A O 1
ATOM 2508 N N . SER A 1 317 ? 12.276 29.348 -11.205 1.00 26.41 317 SER A N 1
ATOM 2509 C CA . SER A 1 317 ? 13.366 28.676 -10.479 1.00 26.41 317 SER A CA 1
ATOM 2510 C C . SER A 1 317 ? 14.581 28.468 -11.385 1.00 26.41 317 SER A C 1
ATOM 2512 O O . SER A 1 317 ? 14.478 27.836 -12.430 1.00 26.41 317 SER A O 1
ATOM 2514 N N . SER A 1 318 ? 15.741 28.997 -10.993 1.00 30.64 318 SER A N 1
ATOM 2515 C CA . SER A 1 318 ? 16.915 29.120 -11.865 1.00 30.64 318 SER A CA 1
ATOM 2516 C C . SER A 1 318 ? 17.793 27.859 -11.937 1.00 30.64 318 SER A C 1
ATOM 2518 O O . SER A 1 318 ? 18.936 27.875 -11.476 1.00 30.64 318 SER A O 1
ATOM 2520 N N . THR A 1 319 ? 17.279 26.796 -12.557 1.00 23.42 319 THR A N 1
ATOM 2521 C CA . THR A 1 319 ? 18.063 25.710 -13.179 1.00 23.42 319 THR A CA 1
ATOM 2522 C C . THR A 1 319 ? 17.297 25.169 -14.392 1.00 23.42 319 THR A C 1
ATOM 2524 O O . THR A 1 319 ? 16.114 24.871 -14.241 1.00 23.42 319 THR A O 1
ATOM 2527 N N . PRO A 1 320 ? 17.927 24.974 -15.569 1.00 27.64 320 PRO A N 1
ATOM 2528 C CA . PRO A 1 320 ? 17.286 24.323 -16.714 1.00 27.64 320 PRO A CA 1
ATOM 2529 C C . PRO A 1 320 ? 17.220 22.801 -16.490 1.00 27.64 320 PRO A C 1
ATOM 2531 O O . PRO A 1 320 ? 17.968 22.030 -17.086 1.00 27.64 320 PRO A O 1
ATOM 2534 N N . SER A 1 321 ? 16.364 22.363 -15.565 1.00 23.97 321 SER A N 1
ATOM 2535 C CA . SER A 1 321 ? 16.243 20.967 -15.129 1.00 23.97 321 SER A CA 1
ATOM 2536 C C . SER A 1 321 ? 14.892 20.364 -15.523 1.00 23.97 321 SER A C 1
ATOM 2538 O O . SER A 1 321 ? 13.984 20.293 -14.701 1.00 23.97 321 SER A O 1
ATOM 2540 N N . SER A 1 322 ? 14.835 19.876 -16.767 1.00 27.53 322 SER A N 1
ATOM 2541 C CA . SER A 1 322 ? 13.785 19.048 -17.395 1.00 27.53 322 SER A CA 1
ATOM 2542 C C . SER A 1 322 ? 12.375 19.660 -17.534 1.00 27.53 322 SER A C 1
ATOM 2544 O O . SER A 1 322 ? 11.723 19.935 -16.527 1.00 27.53 322 SER A O 1
ATOM 2546 N N . PRO A 1 323 ? 11.810 19.761 -18.760 1.00 27.67 323 PRO A N 1
ATOM 2547 C CA . PRO A 1 323 ? 10.423 20.188 -18.977 1.00 27.67 323 PRO A CA 1
ATOM 2548 C C . PRO A 1 323 ? 9.431 19.075 -18.587 1.00 27.67 323 PRO A C 1
ATOM 2550 O O . PRO A 1 323 ? 8.854 18.387 -19.431 1.00 27.67 323 PRO A O 1
ATOM 2553 N N . ALA A 1 324 ? 9.243 18.856 -17.285 1.00 27.12 324 ALA A N 1
ATOM 2554 C CA . ALA A 1 324 ? 8.495 17.721 -16.734 1.00 27.12 324 ALA A CA 1
ATOM 2555 C C . ALA A 1 324 ? 7.018 17.650 -17.182 1.00 27.12 324 ALA A C 1
ATOM 2557 O O . ALA A 1 324 ? 6.438 16.567 -17.190 1.00 27.12 324 ALA A O 1
ATOM 2558 N N . LEU A 1 325 ? 6.419 18.770 -17.608 1.00 32.44 325 LEU A N 1
ATOM 2559 C CA . LEU A 1 325 ? 5.039 18.808 -18.111 1.00 32.44 325 LEU A CA 1
ATOM 2560 C C . LEU A 1 325 ? 4.885 18.286 -19.554 1.00 32.44 325 LEU A C 1
ATOM 2562 O O . LEU A 1 325 ? 3.785 17.898 -19.934 1.00 32.44 325 LEU A O 1
ATOM 2566 N N . ALA A 1 326 ? 5.966 18.244 -20.343 1.00 35.38 326 ALA A N 1
ATOM 2567 C CA . ALA A 1 326 ? 5.958 17.685 -21.700 1.00 35.38 326 ALA A CA 1
ATOM 2568 C C . ALA A 1 326 ? 6.098 16.148 -21.715 1.00 35.38 326 ALA A C 1
ATOM 2570 O O . ALA A 1 326 ? 5.679 15.485 -22.658 1.00 35.38 326 ALA A O 1
ATOM 2571 N N . HIS A 1 327 ? 6.662 15.572 -20.650 1.00 45.50 327 HIS A N 1
ATOM 2572 C CA . HIS A 1 327 ? 7.102 14.175 -20.603 1.00 45.50 327 HIS A CA 1
ATOM 2573 C C . HIS A 1 327 ? 6.000 13.143 -20.291 1.00 45.50 327 HIS A C 1
ATOM 2575 O O . HIS A 1 327 ? 6.252 11.946 -20.356 1.00 45.50 327 HIS A O 1
ATOM 2581 N N . SER A 1 328 ? 4.779 13.562 -19.945 1.00 47.75 328 SER A N 1
ATOM 2582 C CA . SER A 1 328 ? 3.717 12.660 -19.455 1.00 47.75 328 SER A CA 1
ATOM 2583 C C . SER A 1 328 ? 2.870 11.987 -20.547 1.00 47.75 328 SER A C 1
ATOM 2585 O O . SER A 1 328 ? 2.054 11.113 -20.237 1.00 47.75 328 SER A O 1
ATOM 2587 N N . ASN A 1 329 ? 3.037 12.386 -21.812 1.00 67.12 329 ASN A N 1
ATOM 2588 C CA . ASN A 1 329 ? 2.230 11.926 -22.954 1.00 67.12 329 ASN A CA 1
ATOM 2589 C C . ASN A 1 329 ? 2.991 11.049 -23.952 1.00 67.12 329 ASN A C 1
ATOM 2591 O O . ASN A 1 329 ? 2.388 10.544 -24.894 1.00 67.12 329 ASN A O 1
ATOM 2595 N N . LEU A 1 330 ? 4.292 10.856 -23.736 1.00 79.50 330 LEU A N 1
ATOM 2596 C CA . LEU A 1 330 ? 5.216 10.228 -24.675 1.00 79.50 330 LEU A CA 1
ATOM 2597 C C . LEU A 1 330 ? 4.725 8.875 -25.219 1.00 79.50 330 LEU A C 1
ATOM 2599 O O . LEU A 1 330 ? 4.764 8.639 -26.421 1.00 79.50 330 LEU A O 1
ATOM 2603 N N . ARG A 1 331 ? 4.177 8.036 -24.329 1.00 87.62 331 ARG A N 1
ATOM 2604 C CA . ARG A 1 331 ? 3.627 6.699 -24.618 1.00 87.62 331 ARG A CA 1
ATOM 2605 C C . ARG A 1 331 ? 2.466 6.698 -25.640 1.00 87.62 331 ARG A C 1
ATOM 2607 O O . ARG A 1 331 ? 2.126 5.636 -26.144 1.00 87.62 331 ARG A O 1
ATOM 2614 N N . TRP A 1 332 ? 1.862 7.855 -25.943 1.00 90.12 332 TRP A N 1
ATOM 2615 C CA . TRP A 1 332 ? 0.780 8.030 -26.931 1.00 90.12 332 TRP A CA 1
ATOM 2616 C C . TRP A 1 332 ? 1.198 8.842 -28.172 1.00 90.12 332 TRP A C 1
ATOM 2618 O O . TRP A 1 332 ? 0.383 9.044 -29.072 1.00 90.12 332 TRP A O 1
ATOM 2628 N N . MET A 1 333 ? 2.435 9.346 -28.228 1.00 87.81 333 MET A N 1
ATOM 2629 C CA . MET A 1 333 ? 2.908 10.173 -29.342 1.00 87.81 333 MET A CA 1
ATOM 2630 C C . MET A 1 333 ? 3.337 9.311 -30.531 1.00 87.81 333 MET A C 1
ATOM 2632 O O . MET A 1 333 ? 4.009 8.296 -30.365 1.00 87.81 333 MET A O 1
ATOM 2636 N N . ALA A 1 334 ? 2.967 9.751 -31.733 1.00 88.75 334 ALA A N 1
ATOM 2637 C CA . ALA A 1 334 ? 3.393 9.127 -32.979 1.00 88.75 334 ALA A CA 1
ATOM 2638 C C . ALA A 1 334 ? 4.908 9.316 -33.214 1.00 88.75 334 ALA A C 1
ATOM 2640 O O . ALA A 1 334 ? 5.431 10.364 -32.815 1.00 88.75 334 ALA A O 1
ATOM 2641 N N . PRO A 1 335 ? 5.607 8.365 -33.872 1.00 88.38 335 PRO A N 1
ATOM 2642 C CA . PRO A 1 335 ? 7.062 8.405 -34.048 1.00 88.38 335 PRO A CA 1
ATOM 2643 C C . PRO A 1 335 ? 7.578 9.730 -34.616 1.00 88.38 335 PRO A C 1
ATOM 2645 O O . PRO A 1 335 ? 8.544 10.289 -34.097 1.00 88.38 335 PRO A O 1
ATOM 2648 N N . GLU A 1 336 ? 6.881 10.295 -35.607 1.00 85.00 336 GLU A N 1
ATOM 2649 C CA . GLU A 1 336 ? 7.274 11.546 -36.255 1.00 85.00 336 GLU A CA 1
ATOM 2650 C C . GLU A 1 336 ? 7.278 12.749 -35.301 1.00 85.00 336 GLU A C 1
ATOM 2652 O O . GLU A 1 336 ? 8.012 13.705 -35.532 1.00 85.00 336 GLU A O 1
ATOM 2657 N N . LEU A 1 337 ? 6.499 12.716 -34.212 1.00 81.62 337 LEU A N 1
ATOM 2658 C CA . LEU A 1 337 ? 6.429 13.789 -33.210 1.00 81.62 337 LEU A CA 1
ATOM 2659 C C . LEU A 1 337 ? 7.531 13.713 -32.150 1.00 81.62 337 LEU A C 1
ATOM 2661 O O . LEU A 1 337 ? 7.651 14.622 -31.328 1.00 81.62 337 LEU A O 1
ATOM 2665 N N . LEU A 1 338 ? 8.309 12.632 -32.141 1.00 78.75 338 LEU A N 1
ATOM 2666 C CA . LEU A 1 338 ? 9.422 12.433 -31.217 1.00 78.75 338 LEU A CA 1
ATOM 2667 C C . LEU A 1 338 ? 10.731 13.048 -31.751 1.00 78.75 338 LEU A C 1
ATOM 2669 O O . LEU A 1 338 ? 11.760 13.007 -31.071 1.00 78.75 338 LEU A O 1
ATOM 2673 N N . ASP A 1 339 ? 10.712 13.622 -32.957 1.00 65.88 339 ASP A N 1
ATOM 2674 C CA . ASP A 1 339 ? 11.775 14.476 -33.486 1.00 65.88 339 ASP A CA 1
ATOM 2675 C C . ASP A 1 339 ? 11.489 15.958 -33.230 1.00 65.88 339 ASP A C 1
ATOM 2677 O O . ASP A 1 339 ? 10.394 16.470 -33.466 1.00 65.88 339 ASP A O 1
ATOM 2681 N N . ASN A 1 340 ? 12.524 16.668 -32.775 1.00 51.50 340 ASN A N 1
ATOM 2682 C CA . ASN A 1 340 ? 12.459 18.021 -32.203 1.00 51.50 340 ASN A CA 1
ATOM 2683 C C . ASN A 1 340 ? 12.210 19.147 -33.243 1.00 51.50 340 ASN A C 1
ATOM 2685 O O . ASN A 1 340 ? 12.546 20.311 -33.024 1.00 51.50 340 ASN A O 1
ATOM 2689 N N . THR A 1 341 ? 11.678 18.779 -34.407 1.00 48.03 341 THR A N 1
ATOM 2690 C CA . THR A 1 341 ? 11.429 19.599 -35.603 1.00 48.03 341 THR A CA 1
ATOM 2691 C C . THR A 1 341 ? 9.996 19.460 -36.127 1.00 48.03 341 THR A C 1
ATOM 2693 O O . THR A 1 341 ? 9.540 20.318 -36.888 1.00 48.03 341 THR A O 1
ATOM 2696 N N . SER A 1 342 ? 9.284 18.404 -35.732 1.00 59.91 342 SER A N 1
ATOM 2697 C CA . SER A 1 342 ? 7.970 18.042 -36.263 1.00 59.91 342 SER A CA 1
ATOM 2698 C C . SER A 1 342 ? 6.817 18.775 -35.576 1.00 59.91 342 SER A C 1
ATOM 2700 O O . SER A 1 342 ? 6.953 19.366 -34.504 1.00 59.91 342 SER A O 1
ATOM 2702 N N . ARG A 1 343 ? 5.639 18.739 -36.206 1.00 67.94 343 ARG A N 1
ATOM 2703 C CA . ARG A 1 343 ? 4.388 19.282 -35.659 1.00 67.94 343 ARG A CA 1
ATOM 2704 C C . ARG A 1 343 ? 3.294 18.228 -35.726 1.00 67.94 343 ARG A C 1
ATOM 2706 O O . ARG A 1 343 ? 3.300 17.396 -36.628 1.00 67.94 343 ARG A O 1
ATOM 2713 N N . HIS A 1 344 ? 2.343 18.314 -34.797 1.00 78.31 344 HIS A N 1
ATOM 2714 C CA . HIS A 1 344 ? 1.140 17.485 -34.811 1.00 78.31 344 HIS A CA 1
ATOM 2715 C C . HIS A 1 344 ? 0.431 17.550 -36.170 1.00 78.31 344 HIS A C 1
ATOM 2717 O O . HIS A 1 344 ? 0.364 18.605 -36.804 1.00 78.31 344 HIS A O 1
ATOM 2723 N N . SER A 1 345 ? -0.120 16.412 -36.576 1.00 86.94 345 SER A N 1
ATOM 2724 C CA . SER A 1 345 ? -0.869 16.198 -37.814 1.00 86.94 345 SER A CA 1
ATOM 2725 C C . SER A 1 345 ? -2.145 15.398 -37.528 1.00 86.94 345 SER A C 1
ATOM 2727 O O . SER A 1 345 ? -2.261 14.759 -36.478 1.00 86.94 345 SER A O 1
ATOM 2729 N N . THR A 1 346 ? -3.083 15.359 -38.475 1.00 89.00 346 THR A N 1
ATOM 2730 C CA . THR A 1 346 ? -4.270 14.488 -38.386 1.00 89.00 346 THR A CA 1
ATOM 2731 C C . THR A 1 346 ? -3.867 13.019 -38.206 1.00 89.00 346 THR A C 1
ATOM 2733 O O . THR A 1 346 ? -4.379 12.333 -37.326 1.00 89.00 346 THR A O 1
ATOM 2736 N N . LYS A 1 347 ? -2.855 12.564 -38.953 1.00 92.25 347 LYS A N 1
ATOM 2737 C CA . LYS A 1 347 ? -2.280 11.209 -38.895 1.00 92.25 347 LYS A CA 1
ATOM 2738 C C . LYS A 1 347 ? -1.570 10.888 -37.568 1.00 92.25 347 LYS A C 1
ATOM 2740 O O . LYS A 1 347 ? -1.457 9.716 -37.206 1.00 92.25 347 LYS A O 1
ATOM 2745 N N . SER A 1 348 ? -1.155 11.902 -36.805 1.00 90.81 348 SER A N 1
ATOM 2746 C CA . SER A 1 348 ? -0.642 11.718 -35.440 1.00 90.81 348 SER A CA 1
ATOM 2747 C C . SER A 1 348 ? -1.756 11.516 -34.399 1.00 90.81 348 SER A C 1
ATOM 2749 O O . SER A 1 348 ? -1.565 10.766 -33.443 1.00 90.81 348 SER A O 1
ATOM 2751 N N . ASP A 1 349 ? -2.949 12.090 -34.612 1.00 92.81 349 ASP A N 1
ATOM 2752 C CA . ASP A 1 349 ? -4.131 11.781 -33.788 1.00 92.81 349 ASP A CA 1
ATOM 2753 C C . ASP A 1 349 ? -4.640 10.350 -34.057 1.00 92.81 349 ASP A C 1
ATOM 2755 O O . ASP A 1 349 ? -5.109 9.684 -33.136 1.00 92.81 349 ASP A O 1
ATOM 2759 N N . ILE A 1 350 ? -4.511 9.851 -35.296 1.00 95.50 350 ILE A N 1
ATOM 2760 C CA . ILE A 1 350 ? -4.857 8.464 -35.671 1.00 95.50 350 ILE A CA 1
ATOM 2761 C C . ILE A 1 350 ? -3.958 7.447 -34.955 1.00 95.50 350 ILE A C 1
ATOM 2763 O O . ILE A 1 350 ? -4.458 6.462 -34.413 1.00 95.50 350 ILE A O 1
ATOM 2767 N N . TYR A 1 351 ? -2.652 7.714 -34.864 1.00 94.69 351 TYR A N 1
ATOM 2768 C CA . TYR A 1 351 ? -1.737 6.892 -34.064 1.00 94.69 351 TYR A CA 1
ATOM 2769 C C . TYR A 1 351 ? -2.153 6.849 -32.587 1.00 94.69 351 TYR A C 1
ATOM 2771 O O . TYR A 1 351 ? -2.260 5.774 -31.991 1.00 94.69 351 TYR A O 1
ATOM 2779 N N . ALA A 1 352 ? -2.468 8.012 -32.008 1.00 93.94 352 ALA A N 1
ATOM 2780 C CA . ALA A 1 352 ? -2.944 8.107 -30.632 1.00 93.94 352 ALA A CA 1
ATOM 2781 C C . ALA A 1 352 ? -4.288 7.376 -30.421 1.00 93.94 352 ALA A C 1
ATOM 2783 O O . ALA A 1 352 ? -4.479 6.748 -29.378 1.00 93.94 352 ALA A O 1
ATOM 2784 N N . LEU A 1 353 ? -5.192 7.369 -31.411 1.00 95.31 353 LEU A N 1
ATOM 2785 C CA . LEU A 1 353 ? -6.407 6.543 -31.388 1.00 95.31 353 LEU A CA 1
ATOM 2786 C C . LEU A 1 353 ? -6.065 5.046 -31.363 1.00 95.31 353 LEU A C 1
ATOM 2788 O O . LEU A 1 353 ? -6.648 4.316 -30.563 1.00 95.31 353 LEU A O 1
ATOM 2792 N N . GLY A 1 354 ? -5.093 4.598 -32.164 1.00 95.44 354 GLY A N 1
ATOM 2793 C CA . GLY A 1 354 ? -4.568 3.227 -32.116 1.00 95.44 354 GLY A CA 1
ATOM 2794 C C . GLY A 1 354 ? -4.066 2.838 -30.721 1.00 95.44 354 GLY A C 1
ATOM 2795 O O . GLY A 1 354 ? -4.406 1.766 -30.219 1.00 95.44 354 GLY A O 1
ATOM 2796 N N . MET A 1 355 ? -3.355 3.745 -30.039 1.00 95.00 355 MET A N 1
ATOM 2797 C CA . MET A 1 355 ? -2.926 3.536 -28.649 1.00 95.00 355 MET A CA 1
ATOM 2798 C C . MET A 1 355 ? -4.119 3.399 -27.686 1.00 95.00 355 MET A C 1
ATOM 2800 O O . MET A 1 355 ? -4.146 2.454 -26.902 1.00 95.00 355 MET A O 1
ATOM 2804 N N . VAL A 1 356 ? -5.145 4.257 -27.773 1.00 94.81 356 VAL A N 1
ATOM 2805 C CA . VAL A 1 356 ? -6.359 4.147 -26.926 1.00 94.81 356 VAL A CA 1
ATOM 2806 C C . VAL A 1 356 ? -7.167 2.877 -27.234 1.00 94.81 356 VAL A C 1
ATOM 2808 O O . VAL A 1 356 ? -7.743 2.261 -26.334 1.00 94.81 356 VAL A O 1
ATOM 2811 N N . MET A 1 357 ? -7.194 2.439 -28.493 1.00 95.19 357 MET A N 1
ATOM 2812 C CA . MET A 1 357 ? -7.789 1.158 -28.878 1.00 95.19 357 MET A CA 1
ATOM 2813 C C . MET A 1 357 ? -7.013 -0.029 -28.283 1.00 95.19 357 MET A C 1
ATOM 2815 O O . MET A 1 357 ? -7.631 -0.979 -27.798 1.00 95.19 357 MET A O 1
ATOM 2819 N N . TRP A 1 358 ? -5.679 0.031 -28.223 1.00 95.31 358 TRP A N 1
ATOM 2820 C CA . TRP A 1 358 ? -4.899 -0.953 -27.467 1.00 95.31 358 TRP A CA 1
ATOM 2821 C C . TRP A 1 358 ? -5.187 -0.890 -25.960 1.00 95.31 358 TRP A C 1
ATOM 2823 O O . TRP A 1 358 ? -5.391 -1.947 -25.367 1.00 95.31 358 TRP A O 1
ATOM 2833 N N . GLU A 1 359 ? -5.308 0.297 -25.348 1.00 93.94 359 GLU A N 1
ATOM 2834 C CA . GLU A 1 359 ? -5.637 0.425 -23.913 1.00 93.94 359 GLU A CA 1
ATOM 2835 C C . GLU A 1 359 ? -6.953 -0.306 -23.573 1.00 93.94 359 GLU A C 1
ATOM 2837 O O . GLU A 1 359 ? -7.037 -1.061 -22.598 1.00 93.94 359 GLU A O 1
ATOM 2842 N N . MET A 1 360 ? -7.973 -0.161 -24.431 1.00 93.69 360 MET A N 1
ATOM 2843 C CA . MET A 1 360 ? -9.229 -0.912 -24.321 1.00 93.69 360 MET A CA 1
ATOM 2844 C C . MET A 1 360 ? -9.061 -2.414 -24.586 1.00 93.69 360 MET A C 1
ATOM 2846 O O . MET A 1 360 ? -9.731 -3.222 -23.940 1.00 93.69 360 MET A O 1
ATOM 2850 N N . ALA A 1 361 ? -8.213 -2.825 -25.531 1.00 90.50 361 ALA A N 1
ATOM 2851 C CA . ALA A 1 361 ? -7.986 -4.235 -25.854 1.00 90.50 361 ALA A CA 1
ATOM 2852 C C . ALA A 1 361 ? -7.245 -4.981 -24.732 1.00 90.50 361 ALA A C 1
ATOM 2854 O O . ALA A 1 361 ? -7.698 -6.052 -24.328 1.00 90.50 361 ALA A O 1
ATOM 2855 N N . ALA A 1 362 ? -6.162 -4.393 -24.216 1.00 88.38 362 ALA A N 1
ATOM 2856 C CA . ALA A 1 362 ? -5.302 -4.922 -23.157 1.00 88.38 362 ALA A CA 1
ATOM 2857 C C . ALA A 1 362 ? -5.867 -4.749 -21.738 1.00 88.38 362 ALA A C 1
ATOM 2859 O O . ALA A 1 362 ? -5.339 -5.351 -20.805 1.00 88.38 362 ALA A O 1
ATOM 2860 N N . SER A 1 363 ? -6.917 -3.936 -21.562 1.00 86.19 363 SER A N 1
ATOM 2861 C CA . SER A 1 363 ? -7.416 -3.515 -20.244 1.00 86.19 363 SER A CA 1
ATOM 2862 C C . SER A 1 363 ? -6.310 -2.890 -19.375 1.00 86.19 363 SER A C 1
ATOM 2864 O O . SER A 1 363 ? -6.241 -3.104 -18.167 1.00 86.19 363 SER A O 1
ATOM 2866 N N . CYS A 1 364 ? -5.438 -2.101 -20.007 1.00 82.19 364 CYS A N 1
ATOM 2867 C CA . CYS A 1 364 ? -4.288 -1.447 -19.391 1.00 82.19 364 CYS A CA 1
ATOM 2868 C C . CYS A 1 364 ? -4.231 0.020 -19.833 1.00 82.19 364 CYS A C 1
ATOM 2870 O O . CYS A 1 364 ? -4.480 0.312 -20.995 1.00 82.19 364 CYS A O 1
ATOM 2872 N N . THR A 1 365 ? -3.891 0.943 -18.931 1.00 79.50 365 THR A N 1
ATOM 2873 C CA . THR A 1 365 ? -3.846 2.394 -19.221 1.00 79.50 365 THR A CA 1
ATOM 2874 C C . THR A 1 365 ? -2.424 2.966 -19.242 1.00 79.50 365 THR A C 1
ATOM 2876 O O . THR A 1 365 ? -2.218 4.158 -19.009 1.00 79.50 365 THR A O 1
ATOM 2879 N N . GLU A 1 366 ? -1.418 2.108 -19.410 1.00 84.62 366 GLU A N 1
ATOM 2880 C CA . GLU A 1 366 ? -0.008 2.495 -19.472 1.00 84.62 366 GLU A CA 1
ATOM 2881 C C . GLU A 1 366 ? 0.688 1.720 -20.602 1.00 84.62 366 GLU A C 1
ATOM 2883 O O . GLU A 1 366 ? 1.163 0.609 -20.376 1.00 84.62 366 GLU A O 1
ATOM 2888 N N . PRO A 1 367 ? 0.729 2.270 -21.829 1.00 86.88 367 PRO A N 1
ATOM 2889 C CA . PRO A 1 367 ? 1.417 1.628 -22.945 1.00 86.88 367 PRO A CA 1
ATOM 2890 C C . PRO A 1 367 ? 2.935 1.607 -22.750 1.00 86.88 367 PRO A C 1
ATOM 2892 O O . PRO A 1 367 ? 3.520 2.576 -22.257 1.00 86.88 367 PRO A O 1
ATOM 2895 N N . PHE A 1 368 ? 3.586 0.527 -23.173 1.00 87.62 368 PHE A N 1
ATOM 2896 C CA . PHE A 1 368 ? 5.012 0.255 -22.970 1.00 87.62 368 PHE A CA 1
ATOM 2897 C C . PHE A 1 368 ? 5.397 0.196 -21.484 1.00 87.62 368 PHE A C 1
ATOM 2899 O O . PHE A 1 368 ? 6.446 0.709 -21.088 1.00 87.62 368 PHE A O 1
ATOM 2906 N N . LYS A 1 369 ? 4.527 -0.367 -20.634 1.00 82.75 369 LYS A N 1
ATOM 2907 C CA . LYS A 1 369 ? 4.673 -0.362 -19.165 1.00 82.75 369 LYS A CA 1
ATOM 2908 C C . LYS A 1 369 ? 6.021 -0.895 -18.670 1.00 82.75 369 LYS A C 1
ATOM 2910 O O . LYS A 1 369 ? 6.561 -0.370 -17.700 1.00 82.75 369 LYS A O 1
ATOM 2915 N N . ASP A 1 370 ? 6.562 -1.897 -19.355 1.00 80.44 370 ASP A N 1
ATOM 2916 C CA . ASP A 1 370 ? 7.837 -2.533 -19.009 1.00 80.44 370 ASP A CA 1
ATOM 2917 C C . ASP A 1 370 ? 9.057 -1.632 -19.303 1.00 80.44 370 ASP A C 1
ATOM 2919 O O . ASP A 1 370 ? 10.159 -1.900 -18.826 1.00 80.44 370 ASP A O 1
ATOM 2923 N N . LEU A 1 371 ? 8.865 -0.531 -20.044 1.00 82.44 371 LEU A N 1
ATOM 2924 C CA . LEU A 1 371 ? 9.869 0.508 -20.269 1.00 82.44 371 LEU A CA 1
ATOM 2925 C C . LEU A 1 371 ? 9.721 1.621 -19.219 1.00 82.44 371 LEU A C 1
ATOM 2927 O O . LEU A 1 371 ? 8.676 2.276 -19.103 1.00 82.44 371 LEU A O 1
ATOM 2931 N N . THR A 1 372 ? 10.793 1.832 -18.453 1.00 69.19 372 THR A N 1
ATOM 2932 C CA . THR A 1 372 ? 10.795 2.659 -17.234 1.00 69.19 372 THR A CA 1
ATOM 2933 C C . THR A 1 372 ? 11.225 4.111 -17.433 1.00 69.19 372 THR A C 1
ATOM 2935 O O . THR A 1 372 ? 10.961 4.936 -16.558 1.00 69.19 372 THR A O 1
ATOM 2938 N N . ASP A 1 373 ? 11.892 4.447 -18.540 1.00 76.88 373 ASP A N 1
ATOM 2939 C CA . ASP A 1 373 ? 12.383 5.801 -18.807 1.00 76.88 373 ASP A CA 1
ATOM 2940 C C . ASP A 1 373 ? 11.983 6.330 -20.193 1.00 76.88 373 ASP A C 1
ATOM 2942 O O . ASP A 1 373 ? 11.784 5.595 -21.160 1.00 76.88 373 ASP A O 1
ATOM 2946 N N . ASN A 1 374 ? 11.880 7.655 -20.279 1.00 72.75 374 ASN A N 1
ATOM 2947 C CA . ASN A 1 374 ? 11.393 8.350 -21.466 1.00 72.75 374 ASN A CA 1
ATOM 2948 C C . ASN A 1 374 ? 12.352 8.293 -22.666 1.00 72.75 374 ASN A C 1
ATOM 2950 O O . ASN A 1 374 ? 11.904 8.512 -23.787 1.00 72.75 374 ASN A O 1
ATOM 2954 N N . VAL A 1 375 ? 13.647 8.023 -22.477 1.00 77.12 375 VAL A N 1
ATOM 2955 C CA . VAL A 1 375 ? 14.603 7.935 -23.592 1.00 77.12 375 VAL A CA 1
ATOM 2956 C C . VAL A 1 375 ? 14.480 6.573 -24.264 1.00 77.12 375 VAL A C 1
ATOM 2958 O O . VAL A 1 375 ? 14.345 6.511 -25.488 1.00 77.12 375 VAL A O 1
ATOM 2961 N N . THR A 1 376 ? 14.407 5.496 -23.482 1.00 82.12 376 THR A N 1
ATOM 2962 C CA . THR A 1 376 ? 14.120 4.154 -23.999 1.00 82.12 376 THR A CA 1
ATOM 2963 C C . THR A 1 376 ? 12.723 4.069 -24.615 1.00 82.12 376 THR A C 1
ATOM 2965 O O . THR A 1 376 ? 12.593 3.492 -25.689 1.00 82.12 376 THR A O 1
ATOM 2968 N N . ILE A 1 377 ? 11.695 4.711 -24.040 1.00 80.44 377 ILE A N 1
ATOM 2969 C CA . ILE A 1 377 ? 10.362 4.793 -24.675 1.00 80.44 377 ILE A CA 1
ATOM 2970 C C . ILE A 1 377 ? 10.421 5.566 -26.006 1.00 80.44 377 ILE A C 1
ATOM 2972 O O . ILE A 1 377 ? 9.838 5.111 -26.988 1.00 80.44 377 ILE A O 1
ATOM 2976 N N . MET A 1 378 ? 11.131 6.705 -26.076 1.00 80.56 378 MET A N 1
ATOM 2977 C CA . MET A 1 378 ? 11.292 7.454 -27.335 1.00 80.56 378 MET A CA 1
ATOM 2978 C C . MET A 1 378 ? 11.959 6.611 -28.417 1.00 80.56 378 MET A C 1
ATOM 2980 O O . MET A 1 378 ? 11.472 6.564 -29.543 1.00 80.56 378 MET A O 1
ATOM 2984 N N . THR A 1 379 ? 13.071 5.969 -28.065 1.00 81.88 379 THR A N 1
ATOM 2985 C CA . THR A 1 379 ? 13.870 5.154 -28.985 1.00 81.88 379 THR A CA 1
ATOM 2986 C C . THR A 1 379 ? 13.050 3.959 -29.459 1.00 81.88 379 THR A C 1
ATOM 2988 O O . THR A 1 379 ? 12.861 3.793 -30.653 1.00 81.88 379 THR A O 1
ATOM 2991 N N . HIS A 1 380 ? 12.415 3.220 -28.545 1.00 85.31 380 HIS A N 1
ATOM 2992 C CA . HIS A 1 380 ? 11.573 2.076 -28.896 1.00 85.31 380 HIS A CA 1
ATOM 2993 C C . HIS A 1 380 ? 10.416 2.434 -29.846 1.00 85.31 380 HIS A C 1
ATOM 2995 O O . HIS A 1 380 ? 10.164 1.693 -30.788 1.00 85.31 380 HIS A O 1
ATOM 3001 N N . ILE A 1 381 ? 9.728 3.568 -29.650 1.00 85.25 381 ILE A N 1
ATOM 3002 C CA . ILE A 1 381 ? 8.638 3.991 -30.552 1.00 85.25 381 ILE A CA 1
ATOM 3003 C C . ILE A 1 381 ? 9.170 4.397 -31.942 1.00 85.25 381 ILE A C 1
ATOM 3005 O O . ILE A 1 381 ? 8.494 4.144 -32.946 1.00 85.25 381 ILE A O 1
ATOM 3009 N N . LYS A 1 382 ? 10.364 5.007 -32.011 1.00 82.38 382 LYS A N 1
ATOM 3010 C CA . LYS A 1 382 ? 11.035 5.356 -33.277 1.00 82.38 382 LYS A CA 1
ATOM 3011 C C . LYS A 1 382 ? 11.526 4.127 -34.034 1.00 82.38 382 LYS A C 1
ATOM 3013 O O . LYS A 1 382 ? 11.258 4.035 -35.225 1.00 82.38 382 LYS A O 1
ATOM 3018 N N . ASP A 1 383 ? 12.145 3.177 -33.341 1.00 83.56 383 ASP A N 1
ATOM 3019 C CA . ASP A 1 383 ? 12.705 1.925 -33.872 1.00 83.56 383 ASP A CA 1
ATOM 3020 C C . ASP A 1 383 ? 11.596 0.895 -34.225 1.00 83.56 383 ASP A C 1
ATOM 3022 O O . ASP A 1 383 ? 11.708 -0.300 -33.950 1.00 83.56 383 ASP A O 1
ATOM 3026 N N . GLY A 1 384 ? 10.458 1.356 -34.757 1.00 84.38 384 GLY A N 1
ATOM 3027 C CA . GLY A 1 384 ? 9.314 0.525 -35.157 1.00 84.38 384 GLY A CA 1
ATOM 3028 C C . GLY A 1 384 ? 8.553 -0.176 -34.019 1.00 84.38 384 GLY A C 1
ATOM 3029 O O . GLY A 1 384 ? 7.574 -0.874 -34.286 1.00 84.38 384 GLY A O 1
ATOM 3030 N N . GLY A 1 385 ? 8.943 -0.004 -32.753 1.00 86.12 385 GLY A N 1
ATOM 3031 C CA . GLY A 1 385 ? 8.354 -0.697 -31.606 1.00 86.12 385 GLY A CA 1
ATOM 3032 C C . GLY A 1 385 ? 6.885 -0.338 -31.371 1.00 86.12 385 GLY A C 1
ATOM 3033 O O . GLY A 1 385 ? 6.506 0.837 -31.333 1.00 86.12 385 GLY A O 1
ATOM 3034 N N . ARG A 1 386 ? 6.038 -1.364 -31.221 1.00 91.12 386 ARG A N 1
ATOM 3035 C CA . ARG A 1 386 ? 4.586 -1.256 -30.999 1.00 91.12 386 ARG A CA 1
ATOM 3036 C C . ARG A 1 386 ? 4.127 -2.229 -29.920 1.00 91.12 386 ARG A C 1
ATOM 3038 O O . ARG A 1 386 ? 4.734 -3.274 -29.696 1.00 91.12 386 ARG A O 1
ATOM 3045 N N . GLU A 1 387 ? 3.021 -1.878 -29.278 1.00 91.50 387 GLU A N 1
ATOM 3046 C CA . GLU A 1 387 ? 2.440 -2.649 -28.183 1.00 91.50 387 GLU A CA 1
ATOM 3047 C C . GLU A 1 387 ? 1.777 -3.962 -28.642 1.00 91.50 387 GLU A C 1
ATOM 3049 O O . GLU A 1 387 ? 1.222 -4.066 -29.740 1.00 91.50 387 GLU A O 1
ATOM 3054 N N . ARG A 1 388 ? 1.791 -4.996 -27.792 1.00 89.94 388 ARG A N 1
ATOM 3055 C CA . ARG A 1 388 ? 1.284 -6.325 -28.171 1.00 89.94 388 ARG A CA 1
ATOM 3056 C C . ARG A 1 388 ? -0.196 -6.473 -27.830 1.00 89.94 388 ARG A C 1
ATOM 3058 O O . ARG A 1 388 ? -0.592 -6.510 -26.669 1.00 89.94 388 ARG A O 1
ATOM 3065 N N . LEU A 1 389 ? -1.035 -6.643 -28.852 1.00 89.69 389 LEU A N 1
ATOM 3066 C CA . LEU A 1 389 ? -2.463 -6.932 -28.669 1.00 89.69 389 LEU A CA 1
ATOM 3067 C C . LEU A 1 389 ? -2.710 -8.359 -28.128 1.00 89.69 389 LEU A C 1
ATOM 3069 O O . LEU A 1 389 ? -2.204 -9.315 -28.736 1.00 89.69 389 LEU A O 1
ATOM 3073 N N . PRO A 1 390 ? -3.545 -8.538 -27.079 1.00 89.44 390 PRO A N 1
ATOM 3074 C CA . PRO A 1 390 ? -3.802 -9.834 -26.444 1.00 89.44 390 PRO A CA 1
ATOM 3075 C C . PRO A 1 390 ? -4.321 -10.948 -27.363 1.00 89.44 390 PRO A C 1
ATOM 3077 O O . PRO A 1 390 ? -5.031 -10.705 -28.350 1.00 89.44 390 PRO A O 1
ATOM 3080 N N . GLY A 1 391 ? -4.041 -12.193 -26.958 1.00 74.62 391 GLY A N 1
ATOM 3081 C CA . GLY A 1 391 ? -4.640 -13.411 -27.508 1.00 74.62 391 GLY A CA 1
ATOM 3082 C C . GLY A 1 391 ? -6.121 -13.501 -27.142 1.00 74.62 391 GLY A C 1
ATOM 3083 O O . GLY A 1 391 ? -6.470 -13.996 -26.078 1.00 74.62 391 GLY A O 1
ATOM 3084 N N . GLY A 1 392 ? -6.973 -12.966 -28.015 1.00 81.12 392 GLY A N 1
ATOM 3085 C CA . GLY A 1 392 ? -8.403 -12.754 -27.770 1.00 81.12 392 GLY A CA 1
ATOM 3086 C C . GLY A 1 392 ? -8.956 -11.501 -28.460 1.00 81.12 392 GLY A C 1
ATOM 3087 O O . GLY A 1 392 ? -10.166 -11.362 -28.587 1.00 81.12 392 GLY A O 1
ATOM 3088 N N . THR A 1 393 ? -8.085 -10.608 -28.951 1.00 89.81 393 THR A N 1
ATOM 3089 C CA . THR A 1 393 ? -8.486 -9.458 -29.781 1.00 89.81 393 THR A CA 1
ATOM 3090 C C . THR A 1 393 ? -9.008 -9.926 -31.150 1.00 89.81 393 THR A C 1
ATOM 3092 O O . THR A 1 393 ? -8.236 -10.558 -31.877 1.00 89.81 393 THR A O 1
ATOM 3095 N N . PRO A 1 394 ? -10.255 -9.598 -31.552 1.00 91.19 394 PRO A N 1
ATOM 3096 C CA . PRO A 1 394 ? -10.803 -9.963 -32.857 1.00 91.19 394 PRO A CA 1
ATOM 3097 C C . PRO A 1 394 ? -9.974 -9.411 -34.020 1.00 91.19 394 PRO A C 1
ATOM 3099 O O . PRO A 1 394 ? -9.557 -8.251 -34.004 1.00 91.19 394 PRO A O 1
ATOM 3102 N N . ASN A 1 395 ? -9.792 -10.217 -35.071 1.00 86.94 395 ASN A N 1
ATOM 3103 C CA . ASN A 1 395 ? -8.888 -9.910 -36.188 1.00 86.94 395 ASN A CA 1
ATOM 3104 C C . ASN A 1 395 ? -9.166 -8.558 -36.874 1.00 86.94 395 ASN A C 1
ATOM 3106 O O . ASN A 1 395 ? -8.226 -7.896 -37.299 1.00 86.94 395 ASN A O 1
ATOM 3110 N N . ARG A 1 396 ? -10.429 -8.113 -36.953 1.00 85.69 396 ARG A N 1
ATOM 3111 C CA . ARG A 1 396 ? -10.778 -6.801 -37.530 1.00 85.69 396 ARG A CA 1
ATOM 3112 C C . ARG A 1 396 ? -10.400 -5.630 -36.620 1.00 85.69 396 ARG A C 1
ATOM 3114 O O . ARG A 1 396 ? -9.934 -4.610 -37.112 1.00 85.69 396 ARG A O 1
ATOM 3121 N N . TYR A 1 397 ? -10.571 -5.777 -35.303 1.00 91.50 397 TYR A N 1
ATOM 3122 C CA . TYR A 1 397 ? -10.120 -4.778 -34.329 1.00 91.50 397 TYR A CA 1
ATOM 3123 C C . TYR A 1 397 ? -8.595 -4.657 -34.370 1.00 91.50 397 TYR A C 1
ATOM 3125 O O . TYR A 1 397 ? -8.052 -3.561 -34.464 1.00 91.50 397 TYR A O 1
ATOM 3133 N N . ARG A 1 398 ? -7.923 -5.813 -34.385 1.00 93.00 398 ARG A N 1
ATOM 3134 C CA . ARG A 1 398 ? -6.477 -5.948 -34.545 1.00 93.00 398 ARG A CA 1
ATOM 3135 C C . ARG A 1 398 ? -5.966 -5.231 -35.798 1.00 93.00 398 ARG A C 1
ATOM 3137 O O . ARG A 1 398 ? -5.125 -4.354 -35.667 1.00 93.00 398 ARG A O 1
ATOM 3144 N N . ALA A 1 399 ? -6.529 -5.536 -36.969 1.00 90.12 399 ALA A N 1
ATOM 3145 C CA . ALA A 1 399 ? -6.123 -4.918 -38.230 1.00 90.12 399 ALA A CA 1
ATOM 3146 C C . ALA A 1 399 ? -6.314 -3.389 -38.243 1.00 90.12 399 ALA A C 1
ATOM 3148 O O . ALA A 1 399 ? -5.520 -2.684 -38.855 1.00 90.12 399 ALA A O 1
ATOM 3149 N N . TRP A 1 400 ? -7.334 -2.860 -37.555 1.00 93.75 400 TRP A N 1
ATOM 3150 C CA . TRP A 1 400 ? -7.503 -1.412 -37.408 1.00 93.75 400 TRP A CA 1
ATOM 3151 C C . TRP A 1 400 ? -6.455 -0.776 -36.488 1.00 93.75 400 TRP A C 1
ATOM 3153 O O . TRP A 1 400 ? -5.916 0.267 -36.842 1.00 93.75 400 TRP A O 1
ATOM 3163 N N . VAL A 1 401 ? -6.120 -1.399 -35.353 1.00 94.69 401 VAL A N 1
ATOM 3164 C CA . VAL A 1 401 ? -5.035 -0.921 -34.471 1.00 94.69 401 VAL A CA 1
ATOM 3165 C C . VAL A 1 401 ? -3.686 -0.961 -35.190 1.00 94.69 401 VAL A C 1
ATOM 3167 O O . VAL A 1 401 ? -2.962 0.027 -35.172 1.00 94.69 401 VAL A O 1
ATOM 3170 N N . GLU A 1 402 ? -3.379 -2.071 -35.864 1.00 93.00 402 GLU A N 1
ATOM 3171 C CA . GLU A 1 402 ? -2.137 -2.254 -36.622 1.00 93.00 402 GLU A CA 1
ATOM 3172 C C . GLU A 1 402 ? -2.035 -1.203 -37.754 1.00 93.00 402 GLU A C 1
ATOM 3174 O O . GLU A 1 402 ? -1.022 -0.512 -37.837 1.00 93.00 402 GLU A O 1
ATOM 3179 N N . ARG A 1 403 ? -3.121 -0.931 -38.502 1.00 92.62 403 ARG A N 1
ATOM 3180 C CA . ARG A 1 403 ? -3.172 0.172 -39.490 1.00 92.62 403 ARG A CA 1
ATOM 3181 C C . ARG A 1 403 ? -3.056 1.581 -38.892 1.00 92.62 403 ARG A C 1
ATOM 3183 O O . ARG A 1 403 ? -2.584 2.489 -39.567 1.00 92.62 403 ARG A O 1
ATOM 3190 N N . CYS A 1 404 ? -3.491 1.812 -37.654 1.00 93.81 404 CYS A N 1
ATOM 3191 C CA . CYS A 1 404 ? -3.267 3.097 -36.978 1.00 93.81 404 CYS A CA 1
ATOM 3192 C C . CYS A 1 404 ? -1.796 3.302 -36.572 1.00 93.81 404 CYS A C 1
ATOM 3194 O O . CYS A 1 404 ? -1.398 4.428 -36.277 1.00 93.81 404 CYS A O 1
ATOM 3196 N N . TRP A 1 405 ? -0.994 2.236 -36.559 1.00 93.81 405 TRP A N 1
ATOM 3197 C CA . TRP A 1 405 ? 0.386 2.209 -36.074 1.00 93.81 405 TRP A CA 1
ATOM 3198 C C . TRP A 1 405 ? 1.454 2.095 -37.167 1.00 93.81 405 TRP A C 1
ATOM 3200 O O . TRP A 1 405 ? 2.642 2.031 -36.821 1.00 93.81 405 TRP A O 1
ATOM 3210 N N . GLU A 1 406 ? 1.049 2.114 -38.443 1.00 91.44 406 GLU A N 1
ATOM 3211 C CA . GLU A 1 406 ? 1.955 2.153 -39.599 1.00 91.44 406 GLU A CA 1
ATOM 3212 C C . GLU A 1 406 ? 3.031 3.229 -39.416 1.00 91.44 406 GLU A C 1
ATOM 3214 O O . GLU A 1 406 ? 2.786 4.306 -38.857 1.00 91.44 406 GLU A O 1
ATOM 3219 N N . GLU A 1 407 ? 4.249 2.909 -39.839 1.00 82.62 407 GLU A N 1
ATOM 3220 C CA . GLU A 1 407 ? 5.424 3.732 -39.563 1.00 82.62 407 GLU A CA 1
ATOM 3221 C C . GLU A 1 407 ? 5.343 5.077 -40.295 1.00 82.62 407 GLU A C 1
ATOM 3223 O O . GLU A 1 407 ? 5.343 6.127 -39.643 1.00 82.62 407 GLU A O 1
ATOM 3228 N N . ASP A 1 408 ? 5.134 5.047 -41.617 1.00 84.06 408 ASP A N 1
ATOM 3229 C CA . ASP A 1 408 ? 4.813 6.243 -42.395 1.00 84.06 408 ASP A CA 1
ATOM 3230 C C . ASP A 1 408 ? 3.424 6.776 -41.998 1.00 84.06 408 ASP A C 1
ATOM 3232 O O . ASP A 1 408 ? 2.406 6.079 -42.029 1.00 84.06 408 ASP A O 1
ATOM 3236 N N . ALA A 1 409 ? 3.375 8.058 -41.640 1.00 86.62 409 ALA A N 1
ATOM 3237 C CA . ALA A 1 409 ? 2.136 8.757 -41.336 1.00 86.62 409 ALA A CA 1
ATOM 3238 C C . ALA A 1 409 ? 1.176 8.829 -42.541 1.00 86.62 409 ALA A C 1
ATOM 3240 O O . ALA A 1 409 ? -0.023 9.014 -42.338 1.00 86.62 409 ALA A O 1
ATOM 3241 N N . GLY A 1 410 ? 1.667 8.680 -43.775 1.00 83.81 410 GLY A N 1
ATOM 3242 C CA . GLY A 1 410 ? 0.858 8.626 -44.993 1.00 83.81 410 GLY A CA 1
ATOM 3243 C C . GLY A 1 410 ? -0.056 7.399 -45.079 1.00 83.81 410 GLY A C 1
ATOM 3244 O O . GLY A 1 410 ? -1.222 7.553 -45.447 1.00 83.81 410 GLY A O 1
ATOM 3245 N N . ASP A 1 411 ? 0.443 6.219 -44.694 1.00 88.81 411 ASP A N 1
ATOM 3246 C CA . ASP A 1 411 ? -0.253 4.928 -44.856 1.00 88.81 411 ASP A CA 1
ATOM 3247 C C . ASP A 1 411 ? -1.291 4.640 -43.754 1.00 88.81 411 ASP A C 1
ATOM 3249 O O . ASP A 1 411 ? -2.236 3.860 -43.951 1.00 88.81 411 ASP A O 1
ATOM 3253 N N . ARG A 1 412 ? -1.178 5.325 -42.607 1.00 94.31 412 ARG A N 1
ATOM 3254 C CA . ARG A 1 412 ? -2.212 5.328 -41.556 1.00 94.31 412 ARG A CA 1
ATOM 3255 C C . ARG A 1 412 ? -3.551 5.810 -42.139 1.00 94.31 412 ARG A C 1
ATOM 3257 O O . ARG A 1 412 ? -3.548 6.712 -42.980 1.00 94.31 412 ARG A O 1
ATOM 3264 N N . PRO A 1 413 ? -4.711 5.288 -41.700 1.00 93.50 413 PRO A N 1
ATOM 3265 C CA . PRO A 1 413 ? -6.014 5.654 -42.261 1.00 93.50 413 PRO A CA 1
ATOM 3266 C C . PRO A 1 413 ? -6.393 7.128 -42.033 1.00 93.50 413 PRO A C 1
ATOM 3268 O O . PRO A 1 413 ? -5.724 7.873 -41.313 1.00 93.50 413 PRO A O 1
ATOM 3271 N N . GLU A 1 414 ? -7.475 7.583 -42.658 1.00 90.69 414 GLU A N 1
ATOM 3272 C CA . GLU A 1 414 ? -8.206 8.774 -42.192 1.00 90.69 414 GLU A CA 1
ATOM 3273 C C . GLU A 1 414 ? -9.286 8.392 -41.169 1.00 90.69 414 GLU A C 1
ATOM 3275 O O . GLU A 1 414 ? -9.764 7.260 -41.146 1.00 90.69 414 GLU A O 1
ATOM 3280 N N . ALA A 1 415 ? -9.692 9.333 -40.311 1.00 87.81 415 ALA A N 1
ATOM 3281 C CA . ALA A 1 415 ? -10.615 9.048 -39.208 1.00 87.81 415 ALA A CA 1
ATOM 3282 C C . ALA A 1 415 ? -11.957 8.452 -39.684 1.00 87.81 415 ALA A C 1
ATOM 3284 O O . ALA A 1 415 ? -12.434 7.484 -39.099 1.00 87.81 415 ALA A O 1
ATOM 3285 N N . GLY A 1 416 ? -12.517 8.974 -40.783 1.00 83.62 416 GLY A N 1
ATOM 3286 C CA . GLY A 1 416 ? -13.753 8.471 -41.396 1.00 83.62 416 GLY A CA 1
ATOM 3287 C C . GLY A 1 416 ? -13.618 7.129 -42.136 1.00 83.62 416 GLY A C 1
ATOM 3288 O O . GLY A 1 416 ? -14.629 6.539 -42.511 1.00 83.62 416 GLY A O 1
ATOM 3289 N N . GLU A 1 417 ? -12.400 6.610 -42.340 1.00 86.69 417 GLU A N 1
ATOM 3290 C CA . GLU A 1 417 ? -12.198 5.263 -42.899 1.00 86.69 417 GLU A CA 1
ATOM 3291 C C . GLU A 1 417 ? -12.356 4.162 -41.844 1.00 86.69 417 GLU A C 1
ATOM 3293 O O . GLU A 1 417 ? -12.663 3.022 -42.202 1.00 86.69 417 GLU A O 1
ATOM 3298 N N . ILE A 1 418 ? -12.130 4.479 -40.561 1.00 87.25 418 ILE A N 1
ATOM 3299 C CA . ILE A 1 418 ? -12.116 3.520 -39.447 1.00 87.25 418 ILE A CA 1
ATOM 3300 C C . ILE A 1 418 ? -13.554 3.091 -39.135 1.00 87.25 418 ILE A C 1
ATOM 3302 O O . ILE A 1 418 ? -14.224 3.644 -38.266 1.00 87.25 418 ILE A O 1
ATOM 3306 N N . LEU A 1 419 ? -14.028 2.097 -39.888 1.00 76.44 419 LEU A N 1
ATOM 3307 C CA . LEU A 1 419 ? -15.417 1.649 -39.880 1.00 76.44 419 LEU A CA 1
ATOM 3308 C C . LEU A 1 419 ? -15.563 0.185 -39.451 1.00 76.44 419 LEU A C 1
ATOM 3310 O O . LEU A 1 419 ? -14.932 -0.748 -39.983 1.00 76.44 419 LEU A O 1
ATOM 3314 N N . PHE A 1 420 ? -16.492 -0.018 -38.523 1.00 79.62 420 PHE A N 1
ATOM 3315 C CA . PHE A 1 420 ? -16.923 -1.321 -38.033 1.00 79.62 420 PHE A CA 1
ATOM 3316 C C . PHE A 1 420 ? -18.325 -1.634 -38.564 1.00 79.62 420 PHE A C 1
ATOM 3318 O O . PHE A 1 420 ? -19.132 -0.741 -38.811 1.00 79.62 420 PHE A O 1
ATOM 3325 N N . SER A 1 421 ? -18.600 -2.909 -38.816 1.00 71.44 421 SER A N 1
ATOM 3326 C CA . SER A 1 421 ? -19.883 -3.353 -39.362 1.00 71.44 421 SER A CA 1
ATOM 3327 C C . SER A 1 421 ? -20.854 -3.763 -38.261 1.00 71.44 421 SER A C 1
ATOM 3329 O O . SER A 1 421 ? -20.458 -4.044 -37.131 1.00 71.44 421 SER A O 1
ATOM 3331 N N . GLU A 1 422 ? -22.136 -3.861 -38.614 1.00 64.88 422 GLU A N 1
ATOM 3332 C CA . GLU A 1 422 ? -23.169 -4.374 -37.714 1.00 64.88 422 GLU A CA 1
ATOM 3333 C C . GLU A 1 422 ? -22.830 -5.743 -37.101 1.00 64.88 422 GLU A C 1
ATOM 3335 O O . GLU A 1 422 ? -23.279 -6.025 -35.995 1.00 64.88 422 GLU A O 1
ATOM 3340 N N . ASP A 1 423 ? -22.054 -6.585 -37.785 1.00 61.94 423 ASP A N 1
ATOM 3341 C CA . ASP A 1 423 ? -21.700 -7.918 -37.291 1.00 61.94 423 ASP A CA 1
ATOM 3342 C C . ASP A 1 423 ? -20.587 -7.868 -36.230 1.00 61.94 423 ASP A C 1
ATOM 3344 O O . ASP A 1 423 ? -20.612 -8.651 -35.282 1.00 61.94 423 ASP A O 1
ATOM 3348 N N . ASP A 1 424 ? -19.678 -6.886 -36.297 1.00 66.56 424 ASP A N 1
ATOM 3349 C CA . ASP A 1 424 ? -18.672 -6.642 -35.247 1.00 66.56 424 ASP A CA 1
ATOM 3350 C C . ASP A 1 424 ? -19.332 -6.169 -33.936 1.00 66.56 424 ASP A C 1
ATOM 3352 O O . ASP A 1 424 ? -18.860 -6.461 -32.837 1.00 66.56 424 ASP A O 1
ATOM 3356 N N . LEU A 1 425 ? -20.476 -5.485 -34.053 1.00 61.88 425 LEU A N 1
ATOM 3357 C CA . LEU A 1 425 ? -21.315 -5.040 -32.936 1.00 61.88 425 LEU A CA 1
ATOM 3358 C C . LEU A 1 425 ? -22.215 -6.155 -32.359 1.00 61.88 425 LEU A C 1
ATOM 3360 O O . LEU A 1 425 ? -22.935 -5.910 -31.391 1.00 61.88 425 LEU A O 1
ATOM 3364 N N . LYS A 1 426 ? -22.183 -7.369 -32.928 1.00 57.41 426 LYS A N 1
ATOM 3365 C CA . LYS A 1 426 ? -23.010 -8.529 -32.528 1.00 57.41 426 LYS A CA 1
ATOM 3366 C C . LYS A 1 426 ? -22.189 -9.737 -32.053 1.00 57.41 426 LYS A C 1
ATOM 3368 O O . LYS A 1 426 ? -22.760 -10.798 -31.818 1.00 57.41 426 LYS A O 1
ATOM 3373 N N . ILE A 1 427 ? -20.870 -9.597 -31.913 1.00 62.38 427 ILE A N 1
ATOM 3374 C CA . ILE A 1 427 ? -19.990 -10.672 -31.433 1.00 62.38 427 ILE A CA 1
ATOM 3375 C C . ILE A 1 427 ? -20.350 -11.027 -29.982 1.00 62.38 427 ILE A C 1
ATOM 3377 O O . ILE A 1 427 ? -20.205 -10.199 -29.083 1.00 62.38 427 ILE A O 1
ATOM 3381 N N . GLU A 1 428 ? -20.795 -12.264 -29.749 1.00 47.97 428 GLU A N 1
ATOM 3382 C CA . GLU A 1 428 ? -20.961 -12.811 -28.399 1.00 47.97 428 GLU A CA 1
ATOM 3383 C C . GLU A 1 428 ? -19.587 -13.129 -27.786 1.00 47.97 428 GLU A C 1
ATOM 3385 O O . GLU A 1 428 ? -18.763 -13.806 -28.404 1.00 47.97 428 GLU A O 1
ATOM 3390 N N . ASP A 1 429 ? -19.335 -12.659 -26.559 1.00 44.50 429 ASP A N 1
ATOM 3391 C CA . ASP A 1 429 ? -18.085 -12.936 -25.848 1.00 44.50 429 ASP A CA 1
ATOM 3392 C C . ASP A 1 429 ? -17.997 -14.435 -25.487 1.00 44.50 429 ASP A C 1
ATOM 3394 O O . ASP A 1 429 ? -18.654 -14.923 -24.560 1.00 44.50 429 ASP A O 1
ATOM 3398 N N . SER A 1 430 ? -17.160 -15.184 -26.212 1.00 38.94 430 SER A N 1
ATOM 3399 C CA . SER A 1 430 ? -16.845 -16.579 -25.892 1.00 38.94 430 SER A CA 1
ATOM 3400 C C . SER A 1 430 ? -16.230 -16.675 -24.493 1.00 38.94 430 SER A C 1
ATOM 3402 O O . SER A 1 430 ? -15.234 -16.006 -24.209 1.00 38.94 430 SER A O 1
ATOM 3404 N N . ARG A 1 431 ? -16.815 -17.509 -23.624 1.00 28.81 431 ARG A N 1
ATOM 3405 C CA . ARG A 1 431 ? -16.414 -17.630 -22.213 1.00 28.81 431 ARG A CA 1
ATOM 3406 C C . ARG A 1 431 ? -14.919 -17.950 -22.053 1.00 28.81 431 ARG A C 1
ATOM 3408 O O . ARG A 1 431 ? -14.395 -18.746 -22.831 1.00 28.81 431 ARG A O 1
ATOM 3415 N N . PRO A 1 432 ? -14.256 -17.435 -21.000 1.00 31.81 432 PRO A N 1
ATOM 3416 C CA . PRO A 1 432 ? -12.955 -17.945 -20.593 1.00 31.81 432 PRO A CA 1
ATOM 3417 C C . PRO A 1 432 ? -13.131 -19.357 -20.018 1.00 31.81 432 PRO A C 1
ATOM 3419 O O . PRO A 1 432 ? -13.650 -19.522 -18.912 1.00 31.81 432 PRO A O 1
ATOM 3422 N N . ASP A 1 433 ? -12.721 -20.379 -20.770 1.00 25.06 433 ASP A N 1
ATOM 3423 C CA . ASP A 1 433 ? -12.694 -21.749 -20.261 1.00 25.06 433 ASP A CA 1
ATOM 3424 C C . ASP A 1 433 ? -11.606 -21.886 -19.191 1.00 25.06 433 ASP A C 1
ATOM 3426 O O . ASP A 1 433 ? -10.406 -21.792 -19.456 1.00 25.06 433 ASP A O 1
ATOM 3430 N N . VAL A 1 434 ? -12.042 -22.124 -17.955 1.00 33.31 434 VAL A N 1
ATOM 3431 C CA . VAL A 1 434 ? -11.156 -22.468 -16.845 1.00 33.31 434 VAL A CA 1
ATOM 3432 C C . VAL A 1 434 ? -10.761 -23.930 -16.996 1.00 33.31 434 VAL A C 1
ATOM 3434 O O . VAL A 1 434 ? -11.492 -24.819 -16.558 1.00 33.31 434 VAL A O 1
ATOM 3437 N N . ASN A 1 435 ? -9.587 -24.192 -17.569 1.00 25.27 435 ASN A N 1
ATOM 3438 C CA . ASN A 1 435 ? -8.906 -25.451 -17.299 1.00 25.27 435 ASN A CA 1
ATOM 3439 C C . ASN A 1 435 ? -7.379 -25.347 -17.348 1.00 25.27 435 ASN A C 1
ATOM 3441 O O . ASN A 1 435 ? -6.805 -24.510 -18.041 1.00 25.27 435 ASN A O 1
ATOM 3445 N N . VAL A 1 436 ? -6.740 -26.215 -16.569 1.00 31.03 436 VAL A N 1
ATOM 3446 C CA . VAL A 1 436 ? -5.285 -26.315 -16.419 1.00 31.03 436 VAL A CA 1
ATOM 3447 C C . VAL A 1 436 ? -4.773 -27.497 -17.256 1.00 31.03 436 VAL A C 1
ATOM 3449 O O . VAL A 1 436 ? -5.520 -28.429 -17.532 1.00 31.03 436 VAL A O 1
ATOM 3452 N N . GLU A 1 437 ? -3.477 -27.463 -17.574 1.00 26.78 437 GLU A N 1
ATOM 3453 C CA . GLU A 1 437 ? -2.647 -28.497 -18.217 1.00 26.78 437 GLU A CA 1
ATOM 3454 C C . GLU A 1 437 ? -2.454 -28.476 -19.751 1.00 26.78 437 GLU A C 1
ATOM 3456 O O . GLU A 1 437 ? -3.381 -28.546 -20.548 1.00 26.78 437 GLU A O 1
ATOM 3461 N N . ARG A 1 438 ? -1.159 -28.549 -20.105 1.00 25.89 438 ARG A N 1
ATOM 3462 C CA . ARG A 1 438 ? -0.552 -29.326 -21.205 1.00 25.89 438 ARG A CA 1
ATOM 3463 C C . ARG A 1 438 ? -1.021 -29.062 -22.644 1.00 25.89 438 ARG A C 1
ATOM 3465 O O . ARG A 1 438 ? -1.896 -29.731 -23.186 1.00 25.89 438 ARG A O 1
ATOM 3472 N N . LEU A 1 439 ? -0.231 -28.229 -23.326 1.00 24.72 439 LEU A N 1
ATOM 3473 C CA . LEU A 1 439 ? -0.026 -28.310 -24.775 1.00 24.72 439 LEU A CA 1
ATOM 3474 C C . LEU A 1 439 ? 0.512 -29.702 -25.180 1.00 24.72 439 LEU A C 1
ATOM 3476 O O . LEU A 1 439 ? 1.518 -30.137 -24.614 1.00 24.72 439 LEU A O 1
ATOM 3480 N N . PRO A 1 440 ? -0.072 -30.370 -26.190 1.00 25.86 440 PRO A N 1
ATOM 3481 C CA . PRO A 1 440 ? 0.616 -31.373 -26.996 1.00 25.86 440 PRO A CA 1
ATOM 3482 C C . PRO A 1 440 ? 1.509 -30.696 -28.050 1.00 25.86 440 PRO A C 1
ATOM 3484 O O . PRO A 1 440 ? 1.266 -29.559 -28.458 1.00 25.86 440 PRO A O 1
ATOM 3487 N N . GLU A 1 441 ? 2.529 -31.408 -28.520 1.00 26.50 441 GLU A N 1
ATOM 3488 C CA . GLU A 1 441 ? 3.512 -30.885 -29.474 1.00 26.50 441 GLU A CA 1
ATOM 3489 C C . GLU A 1 441 ? 2.922 -30.646 -30.879 1.00 26.50 441 GLU A C 1
ATOM 3491 O O . GLU A 1 441 ? 1.990 -31.321 -31.325 1.00 26.50 441 GLU A O 1
ATOM 3496 N N . GLY A 1 442 ? 3.462 -29.653 -31.590 1.00 25.45 442 GLY A N 1
ATOM 3497 C CA . GLY A 1 442 ? 2.885 -29.164 -32.843 1.00 25.45 442 GLY A CA 1
ATOM 3498 C C . GLY A 1 442 ? 3.190 -30.013 -34.083 1.00 25.45 442 GLY A C 1
ATOM 3499 O O . GLY A 1 442 ? 4.087 -30.857 -34.103 1.00 25.45 442 GLY A O 1
ATOM 3500 N N . ARG A 1 443 ? 2.502 -29.706 -35.193 1.00 25.00 443 ARG A N 1
ATOM 3501 C CA . ARG A 1 443 ? 2.933 -30.113 -36.541 1.00 25.00 443 ARG A CA 1
ATOM 3502 C C . ARG A 1 443 ? 2.853 -28.971 -37.546 1.00 25.00 443 ARG A C 1
ATOM 3504 O O . ARG A 1 443 ? 1.858 -28.264 -37.643 1.00 25.00 443 ARG A O 1
ATOM 3511 N N . SER A 1 444 ? 3.937 -28.834 -38.307 1.00 25.17 444 SER A N 1
ATOM 3512 C CA . SER A 1 444 ? 4.101 -27.859 -39.383 1.00 25.17 444 SER A CA 1
ATOM 3513 C C . SER A 1 444 ? 3.080 -28.069 -40.503 1.00 25.17 444 SER A C 1
ATOM 3515 O O . SER A 1 444 ? 2.927 -29.179 -41.018 1.00 25.17 444 SER A O 1
ATOM 3517 N N . ALA A 1 445 ? 2.471 -26.974 -40.959 1.00 23.48 445 ALA A N 1
ATOM 3518 C CA . ALA A 1 445 ? 1.958 -26.899 -42.317 1.00 23.48 445 ALA A CA 1
ATOM 3519 C C . ALA A 1 445 ? 3.151 -26.773 -43.281 1.00 23.48 445 ALA A C 1
ATOM 3521 O O . ALA A 1 445 ? 3.800 -25.728 -43.334 1.00 23.48 445 ALA A O 1
ATOM 3522 N N . LYS A 1 446 ? 3.447 -27.830 -44.048 1.00 26.55 446 LYS A N 1
ATOM 3523 C CA . LYS A 1 446 ? 4.332 -27.726 -45.216 1.00 26.55 446 LYS A CA 1
ATOM 3524 C C . LYS A 1 446 ? 3.513 -27.410 -46.461 1.00 26.55 446 LYS A C 1
ATOM 3526 O O . LYS A 1 446 ? 2.514 -28.067 -46.745 1.00 26.55 446 LYS A O 1
ATOM 3531 N N . THR A 1 447 ? 3.985 -26.437 -47.231 1.00 26.16 447 THR A N 1
ATOM 3532 C CA . THR A 1 447 ? 3.556 -26.215 -48.612 1.00 26.16 447 THR A CA 1
ATOM 3533 C C . THR A 1 447 ? 3.858 -27.459 -49.450 1.00 26.16 447 THR A C 1
ATOM 3535 O O . THR A 1 447 ? 4.922 -28.068 -49.332 1.00 26.16 447 THR A O 1
ATOM 3538 N N . GLY A 1 448 ? 2.897 -27.885 -50.270 1.00 23.55 448 GLY A N 1
ATOM 3539 C CA . GLY A 1 448 ? 3.007 -29.142 -51.007 1.00 23.55 448 GLY A CA 1
ATOM 3540 C C . GLY A 1 448 ? 3.745 -29.013 -52.339 1.00 23.55 448 GLY A C 1
ATOM 3541 O O . GLY A 1 448 ? 3.569 -28.024 -53.049 1.00 23.55 448 GLY A O 1
ATOM 3542 N N . ARG A 1 449 ? 4.470 -30.073 -52.724 1.00 26.02 449 ARG A N 1
ATOM 3543 C CA . ARG A 1 449 ? 4.635 -30.511 -54.122 1.00 26.02 449 ARG A CA 1
ATOM 3544 C C . ARG A 1 449 ? 5.014 -32.002 -54.201 1.00 26.02 449 ARG A C 1
ATOM 3546 O O . ARG A 1 449 ? 5.969 -32.432 -53.572 1.00 26.02 449 ARG A O 1
ATOM 3553 N N . THR A 1 450 ? 4.248 -32.719 -55.028 1.00 22.86 450 THR A N 1
ATOM 3554 C CA . THR A 1 450 ? 4.611 -33.900 -55.847 1.00 22.86 450 THR A CA 1
ATOM 3555 C C . THR A 1 450 ? 5.119 -35.220 -55.221 1.00 22.86 450 THR A C 1
ATOM 3557 O O . THR A 1 450 ? 6.304 -35.353 -54.952 1.00 22.86 450 THR A O 1
ATOM 3560 N N . PHE A 1 451 ? 4.214 -36.216 -55.264 1.00 23.56 451 PHE A N 1
ATOM 3561 C CA . PHE A 1 451 ? 4.365 -37.602 -55.779 1.00 23.56 451 PHE A CA 1
ATOM 3562 C C . PHE A 1 451 ? 5.103 -38.740 -55.018 1.00 23.56 451 PHE A C 1
ATOM 3564 O O . PHE A 1 451 ? 6.184 -38.574 -54.474 1.00 23.56 451 PHE A O 1
ATOM 3571 N N . GLU A 1 452 ? 4.460 -39.919 -55.139 1.00 24.69 452 GLU A N 1
ATOM 3572 C CA . GLU A 1 452 ? 4.940 -41.323 -55.144 1.00 24.69 452 GLU A CA 1
ATOM 3573 C C . GLU A 1 452 ? 5.462 -42.040 -53.867 1.00 24.69 452 GLU A C 1
ATOM 3575 O O . GLU A 1 452 ? 6.616 -41.939 -53.472 1.00 24.69 452 GLU A O 1
ATOM 3580 N N . ASP A 1 453 ? 4.549 -42.864 -53.324 1.00 24.59 453 ASP A N 1
ATOM 3581 C CA . ASP A 1 453 ? 4.638 -44.320 -53.076 1.00 24.59 453 ASP A CA 1
ATOM 3582 C C . ASP A 1 453 ? 5.640 -44.995 -52.104 1.00 24.59 453 ASP A C 1
ATOM 3584 O O . ASP A 1 453 ? 6.850 -44.819 -52.140 1.00 24.59 453 ASP A O 1
ATOM 3588 N N . ALA A 1 454 ? 5.055 -45.957 -51.363 1.00 26.94 454 ALA A N 1
ATOM 3589 C CA . ALA A 1 454 ? 5.647 -47.060 -50.588 1.00 26.94 454 ALA A CA 1
ATOM 3590 C C . ALA A 1 454 ? 6.542 -46.719 -49.362 1.00 26.94 454 ALA A C 1
ATOM 3592 O O . ALA A 1 454 ? 7.269 -45.740 -49.325 1.00 26.94 454 ALA A O 1
ATOM 3593 N N . GLY A 1 455 ? 6.549 -47.529 -48.292 1.00 24.72 455 GLY A N 1
ATOM 3594 C CA . GLY A 1 455 ? 5.667 -48.666 -47.999 1.00 24.72 455 GLY A CA 1
ATOM 3595 C C . GLY A 1 455 ? 6.166 -49.550 -46.845 1.00 24.72 455 GLY A C 1
ATOM 3596 O O . GLY A 1 455 ? 7.139 -50.277 -47.010 1.00 24.72 455 GLY A O 1
ATOM 3597 N N . GLY A 1 456 ? 5.451 -49.548 -45.710 1.00 26.86 456 GLY A N 1
ATOM 3598 C CA . GLY A 1 456 ? 5.757 -50.381 -44.532 1.00 26.86 456 GLY A CA 1
ATOM 3599 C C . GLY A 1 456 ? 7.047 -49.988 -43.783 1.00 26.86 456 GLY A C 1
ATOM 3600 O O . GLY A 1 456 ? 7.731 -49.054 -44.176 1.00 26.86 456 GLY A O 1
ATOM 3601 N N . ASN A 1 457 ? 7.453 -50.657 -42.698 1.00 24.33 457 ASN A N 1
ATOM 3602 C CA . ASN A 1 457 ? 6.709 -51.365 -41.642 1.00 24.33 457 ASN A CA 1
ATOM 3603 C C . ASN A 1 457 ? 7.705 -51.647 -40.482 1.00 24.33 457 ASN A C 1
ATOM 3605 O O . ASN A 1 457 ? 8.870 -51.850 -40.786 1.00 24.33 457 ASN A O 1
ATOM 3609 N N . VAL A 1 458 ? 7.241 -51.736 -39.222 1.00 26.08 458 VAL A N 1
ATOM 3610 C CA . VAL A 1 458 ? 7.656 -52.735 -38.184 1.00 26.08 458 VAL A CA 1
ATOM 3611 C C . VAL A 1 458 ? 9.174 -52.992 -37.919 1.00 26.08 458 VAL A C 1
ATOM 3613 O O . VAL A 1 458 ? 9.917 -53.346 -38.819 1.00 26.08 458 VAL A O 1
ATOM 3616 N N . SER A 1 459 ? 9.704 -53.001 -36.683 1.00 23.91 459 SER A N 1
ATOM 3617 C CA . SER A 1 459 ? 9.140 -52.766 -35.336 1.00 23.91 459 SER A CA 1
ATOM 3618 C C . SER A 1 459 ? 10.232 -52.805 -34.238 1.00 23.91 459 SER A C 1
ATOM 3620 O O . SER A 1 459 ? 11.349 -53.223 -34.507 1.00 23.91 459 SER A O 1
ATOM 3622 N N . SER A 1 460 ? 9.824 -52.522 -32.987 1.00 25.47 460 SER A N 1
ATOM 3623 C CA . SER A 1 460 ? 10.185 -53.257 -31.745 1.00 25.47 460 SER A CA 1
ATOM 3624 C C . SER A 1 460 ? 11.655 -53.295 -31.260 1.00 25.47 460 SER A C 1
ATOM 3626 O O . SER A 1 460 ? 12.511 -53.791 -31.974 1.00 25.47 460 SER A O 1
ATOM 3628 N N . LYS A 1 461 ? 11.929 -52.821 -30.026 1.00 26.55 461 LYS A N 1
ATOM 3629 C CA . LYS A 1 461 ? 12.148 -53.636 -28.787 1.00 26.55 461 LYS A CA 1
ATOM 3630 C C . LYS A 1 461 ? 13.538 -54.305 -28.699 1.00 26.55 461 LYS A C 1
ATOM 3632 O O . LYS A 1 461 ? 14.047 -54.754 -29.712 1.00 26.55 461 LYS A O 1
ATOM 3637 N N . ASP A 1 462 ? 14.179 -54.485 -27.543 1.00 26.70 462 ASP A N 1
ATOM 3638 C CA . ASP A 1 462 ? 13.964 -54.052 -26.145 1.00 26.70 462 ASP A CA 1
ATOM 3639 C C . ASP A 1 462 ? 15.325 -54.189 -25.397 1.00 26.70 462 ASP A C 1
ATOM 3641 O O . ASP A 1 462 ? 16.256 -54.801 -25.913 1.00 26.70 462 ASP A O 1
ATOM 3645 N N . ASP A 1 463 ? 15.346 -53.734 -24.140 1.00 24.98 463 ASP A N 1
ATOM 3646 C CA . ASP A 1 463 ? 16.020 -54.358 -22.979 1.00 24.98 463 ASP A CA 1
ATOM 3647 C C . ASP A 1 463 ? 17.454 -53.985 -22.512 1.00 24.98 463 ASP A C 1
ATOM 3649 O O . ASP A 1 463 ? 18.433 -53.961 -23.249 1.00 24.98 463 ASP A O 1
ATOM 3653 N N . SER A 1 464 ? 17.493 -53.760 -21.191 1.00 25.50 464 SER A N 1
ATOM 3654 C CA . SER A 1 464 ? 18.533 -53.901 -20.148 1.00 25.50 464 SER A CA 1
ATOM 3655 C C . SER A 1 464 ? 20.046 -54.025 -20.441 1.00 25.50 464 SER A C 1
ATOM 3657 O O . SER A 1 464 ? 20.478 -54.853 -21.238 1.00 25.50 464 SER A O 1
ATOM 3659 N N . GLY A 1 465 ? 20.863 -53.415 -19.563 1.00 24.75 465 GLY A N 1
ATOM 3660 C CA . GLY A 1 465 ? 22.229 -53.891 -19.261 1.00 24.75 465 GLY A CA 1
ATOM 3661 C C . GLY A 1 465 ? 23.111 -52.893 -18.492 1.00 24.75 465 GLY A C 1
ATOM 3662 O O . GLY A 1 465 ? 23.576 -51.923 -19.074 1.00 24.75 465 GLY A O 1
ATOM 3663 N N . VAL A 1 466 ? 23.364 -53.131 -17.198 1.00 27.06 466 VAL A N 1
ATOM 3664 C CA . VAL A 1 466 ? 24.257 -52.311 -16.343 1.00 27.06 466 VAL A CA 1
ATOM 3665 C C . VAL A 1 466 ? 25.653 -52.935 -16.259 1.00 27.06 466 VAL A C 1
ATOM 3667 O O . VAL A 1 466 ? 25.732 -54.110 -15.910 1.00 27.06 466 VAL A O 1
ATOM 3670 N N . ASP A 1 467 ? 26.722 -52.144 -16.434 1.00 23.84 467 ASP A N 1
ATOM 3671 C CA . ASP A 1 467 ? 27.915 -52.216 -15.564 1.00 23.84 467 ASP A CA 1
ATOM 3672 C C . ASP A 1 467 ? 28.750 -50.911 -15.578 1.00 23.84 467 ASP A C 1
ATOM 3674 O O . ASP A 1 467 ? 28.536 -50.026 -16.407 1.00 23.84 467 ASP A O 1
ATOM 3678 N N . ASN A 1 468 ? 29.683 -50.792 -14.629 1.00 30.70 468 ASN A N 1
ATOM 3679 C CA . ASN A 1 468 ? 30.603 -49.677 -14.400 1.00 30.70 468 ASN A CA 1
ATOM 3680 C C . ASN A 1 468 ? 32.029 -50.006 -14.879 1.00 30.70 468 ASN A C 1
ATOM 3682 O O . ASN A 1 468 ? 32.657 -50.926 -14.355 1.00 30.70 468 ASN A O 1
ATOM 3686 N N . SER A 1 469 ? 32.622 -49.162 -15.726 1.00 25.34 469 SER A N 1
ATOM 3687 C CA . SER A 1 469 ? 34.085 -49.097 -15.877 1.00 25.34 469 SER A CA 1
ATOM 3688 C C . SER A 1 469 ? 34.545 -47.735 -16.393 1.00 25.34 469 SER A C 1
ATOM 3690 O O . SER A 1 469 ? 33.983 -47.213 -17.352 1.00 25.34 469 SER A O 1
ATOM 3692 N N . GLN A 1 470 ? 35.596 -47.177 -15.786 1.00 32.25 470 GLN A N 1
ATOM 3693 C CA . GLN A 1 470 ? 36.309 -46.029 -16.347 1.00 32.25 470 GLN A CA 1
ATOM 3694 C C . GLN A 1 470 ? 37.218 -46.499 -17.490 1.00 32.25 470 GLN A C 1
ATOM 3696 O O . GLN A 1 470 ? 38.201 -47.185 -17.224 1.00 32.25 470 GLN A O 1
ATOM 3701 N N . GLU A 1 471 ? 36.950 -46.065 -18.719 1.00 25.89 471 GLU A N 1
ATOM 3702 C CA . GLU A 1 471 ? 37.956 -45.986 -19.785 1.00 25.89 471 GLU A CA 1
ATOM 3703 C C . GLU A 1 471 ? 37.796 -44.659 -20.541 1.00 25.89 471 GLU A C 1
ATOM 3705 O O . GLU A 1 471 ? 36.677 -44.193 -20.770 1.00 25.89 471 GLU A O 1
ATOM 3710 N N . ASP A 1 472 ? 38.919 -44.041 -20.917 1.00 28.84 472 ASP A N 1
ATOM 3711 C CA . ASP A 1 472 ? 38.949 -42.830 -21.741 1.00 28.84 472 ASP A CA 1
ATOM 3712 C C . ASP A 1 472 ? 38.523 -43.157 -23.180 1.00 28.84 472 ASP A C 1
ATOM 3714 O O . ASP A 1 472 ? 39.343 -43.519 -24.026 1.00 28.84 472 ASP A O 1
ATOM 3718 N N . VAL A 1 473 ? 37.233 -43.003 -23.484 1.00 24.78 473 VAL A N 1
ATOM 3719 C CA . VAL A 1 473 ? 36.745 -43.062 -24.866 1.00 24.78 473 VAL A CA 1
ATOM 3720 C C . VAL A 1 473 ? 36.778 -41.662 -25.467 1.00 24.78 473 VAL A C 1
ATOM 3722 O O . VAL A 1 473 ? 35.890 -40.839 -25.244 1.00 24.78 473 VAL A O 1
ATOM 3725 N N . SER A 1 474 ? 37.798 -41.410 -26.284 1.00 31.55 474 SER A N 1
ATOM 3726 C CA . SER A 1 474 ? 37.872 -40.246 -27.166 1.00 31.55 474 SER A CA 1
ATOM 3727 C C . SER A 1 474 ? 36.772 -40.319 -28.235 1.00 31.55 474 SER A C 1
ATOM 3729 O O . SER A 1 474 ? 36.992 -40.842 -29.331 1.00 31.55 474 SER A O 1
ATOM 3731 N N . LEU A 1 475 ? 35.576 -39.826 -27.913 1.00 24.28 475 LEU A N 1
ATOM 3732 C CA . LEU A 1 475 ? 34.490 -39.685 -28.879 1.00 24.28 475 LEU A CA 1
ATOM 3733 C C . LEU A 1 475 ? 34.717 -38.447 -29.752 1.00 24.28 475 LEU A C 1
ATOM 3735 O O . LEU A 1 475 ? 34.708 -37.311 -29.280 1.00 24.28 475 LEU A O 1
ATOM 3739 N N . ASP A 1 476 ? 34.926 -38.710 -31.038 1.00 31.66 476 ASP A N 1
ATOM 3740 C CA . ASP A 1 476 ? 35.110 -37.730 -32.103 1.00 31.66 476 ASP A CA 1
ATOM 3741 C C . ASP A 1 476 ? 33.785 -36.984 -32.362 1.00 31.66 476 ASP A C 1
ATOM 3743 O O . ASP A 1 476 ? 32.877 -37.498 -33.019 1.00 31.66 476 ASP A O 1
ATOM 3747 N N . ILE A 1 477 ? 33.632 -35.794 -31.770 1.00 24.94 477 ILE A N 1
ATOM 3748 C CA . ILE A 1 477 ? 32.442 -34.946 -31.928 1.00 24.94 477 ILE A CA 1
ATOM 3749 C C . ILE A 1 477 ? 32.703 -33.944 -33.054 1.00 24.94 477 ILE A C 1
ATOM 3751 O O . ILE A 1 477 ? 33.518 -33.030 -32.919 1.00 24.94 477 ILE A O 1
ATOM 3755 N N . SER A 1 478 ? 31.976 -34.104 -34.161 1.00 23.75 478 SER A N 1
ATOM 3756 C CA . SER A 1 478 ? 32.084 -33.236 -35.337 1.00 23.75 478 SER A CA 1
ATOM 3757 C C . SER A 1 478 ? 31.759 -31.767 -34.999 1.00 23.75 478 SER A C 1
ATOM 3759 O O . SER A 1 478 ? 30.795 -31.509 -34.272 1.00 23.75 478 SER A O 1
ATOM 3761 N N . PRO A 1 479 ? 32.520 -30.782 -35.519 1.00 27.08 479 PRO A N 1
ATOM 3762 C CA . PRO A 1 479 ? 32.445 -29.381 -35.091 1.00 27.08 479 PRO A CA 1
ATOM 3763 C C . PRO A 1 479 ? 31.290 -28.586 -35.739 1.00 27.08 479 PRO A C 1
ATOM 3765 O O . PRO A 1 479 ? 31.485 -27.464 -36.200 1.00 27.08 479 PRO A O 1
ATOM 3768 N N . ASP A 1 480 ? 30.073 -29.135 -35.741 1.00 29.27 480 ASP A N 1
ATOM 3769 C CA . ASP A 1 480 ? 28.865 -28.508 -36.307 1.00 29.27 480 ASP A CA 1
ATOM 3770 C C . ASP A 1 480 ? 28.033 -27.733 -35.259 1.00 29.27 480 ASP A C 1
ATOM 3772 O O . ASP A 1 480 ? 26.800 -27.702 -35.287 1.00 29.27 480 ASP A O 1
ATOM 3776 N N . VAL A 1 481 ? 28.707 -27.043 -34.332 1.00 33.09 481 VAL A N 1
ATOM 3777 C CA . VAL A 1 481 ? 28.062 -26.058 -33.444 1.00 33.09 481 VAL A CA 1
ATOM 3778 C C . VAL A 1 481 ? 27.937 -24.726 -34.187 1.00 33.09 481 VAL A C 1
ATOM 3780 O O . VAL A 1 481 ? 28.806 -23.866 -34.108 1.00 33.09 481 VAL A O 1
ATOM 3783 N N . ILE A 1 482 ? 26.851 -24.610 -34.958 1.00 35.25 482 ILE A N 1
ATOM 3784 C CA . ILE A 1 482 ? 26.262 -23.390 -35.550 1.00 35.25 482 ILE A CA 1
ATOM 3785 C C . ILE A 1 482 ? 27.267 -22.265 -35.882 1.00 35.25 482 ILE A C 1
ATOM 3787 O O . ILE A 1 482 ? 27.164 -21.134 -35.404 1.00 35.25 482 ILE A O 1
ATOM 3791 N N . ALA A 1 483 ? 28.192 -22.538 -36.802 1.00 28.75 483 ALA A N 1
ATOM 3792 C CA . ALA A 1 483 ? 28.996 -21.493 -37.424 1.00 28.75 483 ALA A CA 1
ATOM 3793 C C . ALA A 1 483 ? 28.119 -20.616 -38.343 1.00 28.75 483 ALA A C 1
ATOM 3795 O O . ALA A 1 483 ? 28.075 -20.824 -39.559 1.00 28.75 483 ALA A O 1
ATOM 3796 N N . VAL A 1 484 ? 27.437 -19.606 -37.781 1.00 34.31 484 VAL A N 1
ATOM 3797 C CA . VAL A 1 484 ? 26.763 -18.549 -38.559 1.00 34.31 484 VAL A CA 1
ATOM 3798 C C . VAL A 1 484 ? 27.826 -17.684 -39.237 1.00 34.31 484 VAL A C 1
ATOM 3800 O O . VAL A 1 484 ? 28.186 -16.600 -38.777 1.00 34.31 484 VAL A O 1
ATOM 3803 N N . LYS A 1 485 ? 28.348 -18.179 -40.362 1.00 33.94 485 LYS A N 1
ATOM 3804 C CA . LYS A 1 485 ? 29.129 -17.389 -41.313 1.00 33.94 485 LYS A CA 1
ATOM 3805 C C . LYS A 1 485 ? 28.200 -16.387 -41.989 1.00 33.94 485 LYS A C 1
ATOM 3807 O O . LYS A 1 485 ? 27.676 -16.655 -43.069 1.00 33.94 485 LYS A O 1
ATOM 3812 N N . MET A 1 486 ? 28.026 -15.228 -41.358 1.00 35.38 486 MET A N 1
ATOM 3813 C CA . MET A 1 486 ? 27.573 -14.044 -42.079 1.00 35.38 486 MET A CA 1
ATOM 3814 C C . MET A 1 486 ? 28.553 -13.775 -43.238 1.00 35.38 486 MET A C 1
ATOM 3816 O O . MET A 1 486 ? 29.771 -13.873 -43.041 1.00 35.38 486 MET A O 1
ATOM 3820 N N . PRO A 1 487 ? 28.057 -13.519 -44.458 1.00 33.31 487 PRO A N 1
ATOM 3821 C CA . PRO A 1 487 ? 28.905 -13.195 -45.596 1.00 33.31 487 PRO A CA 1
ATOM 3822 C C . PRO A 1 487 ? 29.596 -11.833 -45.420 1.00 33.31 487 PRO A C 1
ATOM 3824 O O . PRO A 1 487 ? 29.130 -10.951 -44.709 1.00 33.31 487 PRO A O 1
ATOM 3827 N N . ILE A 1 488 ? 30.709 -11.648 -46.134 1.00 37.97 488 ILE A N 1
ATOM 3828 C CA . ILE A 1 488 ? 31.559 -10.437 -46.087 1.00 37.97 488 ILE A CA 1
ATOM 3829 C C . ILE A 1 488 ? 30.840 -9.191 -46.678 1.00 37.97 488 ILE A C 1
ATOM 3831 O O . ILE A 1 488 ? 31.365 -8.082 -46.637 1.00 37.97 488 ILE A O 1
ATOM 3835 N N . SER A 1 489 ? 29.627 -9.351 -47.218 1.00 37.84 489 SER A N 1
ATOM 3836 C CA . SER A 1 489 ? 28.778 -8.268 -47.731 1.00 37.84 489 SER A CA 1
ATOM 3837 C C . SER A 1 489 ? 28.342 -7.275 -46.658 1.00 37.84 489 SER A C 1
ATOM 3839 O O . SER A 1 489 ? 28.308 -6.077 -46.917 1.00 37.84 489 SER A O 1
ATOM 3841 N N . ASP A 1 490 ? 28.025 -7.747 -45.457 1.00 40.56 490 ASP A N 1
ATOM 3842 C CA . ASP A 1 490 ? 27.249 -6.957 -44.495 1.00 40.56 490 ASP A CA 1
ATOM 3843 C C . ASP A 1 490 ? 28.139 -5.890 -43.813 1.00 40.56 490 ASP A C 1
ATOM 3845 O O . ASP A 1 490 ? 27.682 -4.818 -43.417 1.00 40.56 490 ASP A O 1
ATOM 3849 N N . ALA A 1 491 ? 29.458 -6.119 -43.812 1.00 35.91 491 ALA A N 1
ATOM 3850 C CA . ALA A 1 491 ? 30.494 -5.158 -43.425 1.00 35.91 491 ALA A CA 1
ATOM 3851 C C . ALA A 1 491 ? 30.663 -3.976 -44.412 1.00 35.91 491 ALA A C 1
ATOM 3853 O O . ALA A 1 491 ? 31.425 -3.040 -44.143 1.00 35.91 491 ALA A O 1
ATOM 3854 N N . LEU A 1 492 ? 29.992 -3.995 -45.575 1.00 34.38 492 LEU A N 1
ATOM 3855 C CA . LEU A 1 492 ? 30.006 -2.885 -46.539 1.00 34.38 492 LEU A CA 1
ATOM 3856 C C . LEU A 1 492 ? 28.878 -1.870 -46.316 1.00 34.38 492 LEU A C 1
ATOM 3858 O O . LEU A 1 492 ? 29.090 -0.697 -46.621 1.00 34.38 492 LEU A O 1
ATOM 3862 N N . GLU A 1 493 ? 27.738 -2.252 -45.731 1.00 38.97 493 GLU A N 1
ATOM 3863 C CA . GLU A 1 493 ? 26.645 -1.301 -45.448 1.00 38.97 493 GLU A CA 1
ATOM 3864 C C . GLU A 1 493 ? 27.062 -0.255 -44.398 1.00 38.97 493 GLU A C 1
ATOM 3866 O O . GLU A 1 493 ? 26.791 0.939 -44.560 1.00 38.97 493 GLU A O 1
ATOM 3871 N N . LEU A 1 494 ? 27.874 -0.674 -43.417 1.00 41.03 494 LEU A N 1
ATOM 3872 C CA . LEU A 1 494 ? 28.545 0.167 -42.408 1.00 41.03 494 LEU A CA 1
ATOM 3873 C C . LEU A 1 494 ? 29.498 1.242 -42.980 1.00 41.03 494 LEU A C 1
ATOM 3875 O O . LEU A 1 494 ? 30.048 2.038 -42.219 1.00 41.03 494 LEU A O 1
ATOM 3879 N N . LYS A 1 495 ? 29.695 1.303 -44.305 1.00 37.66 495 LYS A N 1
ATOM 3880 C CA . LYS A 1 495 ? 30.464 2.359 -44.995 1.00 37.66 495 LYS A CA 1
ATOM 3881 C C . LYS A 1 495 ? 29.593 3.373 -45.746 1.00 37.66 495 LYS A C 1
ATOM 3883 O O . LYS A 1 495 ? 30.146 4.280 -46.365 1.00 37.66 495 LYS A O 1
ATOM 3888 N N . SER A 1 496 ? 28.264 3.229 -45.724 1.00 41.38 496 SER A N 1
ATOM 3889 C CA . SER A 1 496 ? 27.350 3.952 -46.630 1.00 41.38 496 SER A CA 1
ATOM 3890 C C . SER A 1 496 ? 26.173 4.692 -45.974 1.00 41.38 496 SER A C 1
ATOM 3892 O O . SER A 1 496 ? 25.241 5.089 -46.666 1.00 41.38 496 SER A O 1
ATOM 3894 N N . ALA A 1 497 ? 26.252 4.976 -44.673 1.00 38.78 497 ALA A N 1
ATOM 3895 C CA . ALA A 1 497 ? 25.453 6.010 -44.008 1.00 38.78 497 ALA A CA 1
ATOM 3896 C C . ALA A 1 497 ? 26.260 6.645 -42.859 1.00 38.78 497 ALA A C 1
ATOM 3898 O O . ALA A 1 497 ? 27.317 6.135 -42.493 1.00 38.78 497 ALA A O 1
ATOM 3899 N N . THR A 1 498 ? 25.785 7.770 -42.314 1.00 46.22 498 THR A N 1
ATOM 3900 C CA . THR A 1 498 ? 26.431 8.619 -41.287 1.00 46.22 498 THR A CA 1
ATOM 3901 C C . THR A 1 498 ? 26.560 7.963 -39.901 1.00 46.22 498 THR A C 1
ATOM 3903 O O . THR A 1 498 ? 26.037 8.459 -38.907 1.00 46.22 498 THR A O 1
ATOM 3906 N N . VAL A 1 499 ? 27.285 6.852 -39.836 1.00 50.03 499 VAL A N 1
ATOM 3907 C CA . VAL A 1 499 ? 27.674 6.140 -38.615 1.00 50.03 499 VAL A CA 1
ATOM 3908 C C . VAL A 1 499 ? 28.811 6.883 -37.906 1.00 50.03 499 VAL A C 1
ATOM 3910 O O . VAL A 1 499 ? 29.749 7.363 -38.547 1.00 50.03 499 VAL A O 1
ATOM 3913 N N . ALA A 1 500 ? 28.751 6.964 -36.573 1.00 54.81 500 ALA A N 1
ATOM 3914 C CA . ALA A 1 500 ? 29.827 7.539 -35.767 1.00 54.81 500 ALA A CA 1
ATOM 3915 C C . ALA A 1 500 ? 31.149 6.766 -35.985 1.00 54.81 500 ALA A C 1
ATOM 3917 O O . ALA A 1 500 ? 31.142 5.532 -35.952 1.00 54.81 500 ALA A O 1
ATOM 3918 N N . PRO A 1 501 ? 32.301 7.444 -36.174 1.00 57.28 501 PRO A N 1
ATOM 3919 C CA . PRO A 1 501 ? 33.560 6.779 -36.535 1.00 57.28 501 PRO A CA 1
ATOM 3920 C C . PRO A 1 501 ? 34.039 5.760 -35.487 1.00 57.28 501 PRO A C 1
ATOM 3922 O O . PRO A 1 501 ? 34.724 4.801 -35.832 1.00 57.28 501 PRO A O 1
ATOM 3925 N N . GLU A 1 502 ? 33.622 5.924 -34.232 1.00 55.06 502 GLU A N 1
ATOM 3926 C CA . GLU A 1 502 ? 33.895 5.015 -33.114 1.00 55.06 502 GLU A CA 1
ATOM 3927 C C . GLU A 1 502 ? 33.256 3.627 -33.310 1.00 55.06 502 GLU A C 1
ATOM 3929 O O . GLU A 1 502 ? 33.886 2.613 -33.005 1.00 55.06 502 GLU A O 1
ATOM 3934 N N . LEU A 1 503 ? 32.055 3.546 -33.903 1.00 66.00 503 LEU A N 1
ATOM 3935 C CA . LEU A 1 503 ? 31.431 2.262 -34.249 1.00 66.00 503 LEU A CA 1
ATOM 3936 C C . LEU A 1 503 ? 32.175 1.577 -35.403 1.00 66.00 503 LEU A C 1
ATOM 3938 O O . LEU A 1 503 ? 32.302 0.357 -35.409 1.00 66.00 503 LEU A O 1
ATOM 3942 N N . SER A 1 504 ? 32.695 2.356 -36.356 1.00 67.12 504 SER A N 1
ATOM 3943 C CA . SER A 1 504 ? 33.480 1.838 -37.483 1.00 67.12 504 SER A CA 1
ATOM 3944 C C . SER A 1 504 ? 34.802 1.212 -37.009 1.00 67.12 504 SER A C 1
ATOM 3946 O O . SER A 1 504 ? 35.116 0.090 -37.403 1.00 67.12 504 SER A O 1
ATOM 3948 N N . ASP A 1 505 ? 35.534 1.872 -36.099 1.00 75.44 505 ASP A N 1
ATOM 3949 C CA . ASP A 1 505 ? 36.735 1.296 -35.463 1.00 75.44 505 ASP A CA 1
ATOM 3950 C C . ASP A 1 505 ? 36.402 0.040 -34.645 1.00 75.44 505 ASP A C 1
ATOM 3952 O O . ASP A 1 505 ? 37.022 -1.008 -34.831 1.00 75.44 505 ASP A O 1
ATOM 3956 N N . THR A 1 506 ? 35.369 0.113 -33.798 1.00 79.75 506 THR A N 1
ATOM 3957 C CA . THR A 1 506 ? 34.948 -1.012 -32.947 1.00 79.75 506 THR A CA 1
ATOM 3958 C C . THR A 1 506 ? 34.528 -2.225 -33.785 1.00 79.75 506 THR A C 1
ATOM 3960 O O . THR A 1 506 ? 34.927 -3.346 -33.477 1.00 79.75 506 THR A O 1
ATOM 3963 N N . ALA A 1 507 ? 33.802 -2.021 -34.890 1.00 77.19 507 ALA A N 1
ATOM 3964 C CA . ALA A 1 507 ? 33.431 -3.085 -35.823 1.00 77.19 507 ALA A CA 1
ATOM 3965 C C . ALA A 1 507 ? 34.650 -3.707 -36.522 1.00 77.19 507 ALA A C 1
ATOM 3967 O O . ALA A 1 507 ? 34.806 -4.928 -36.501 1.00 77.19 507 ALA A O 1
ATOM 3968 N N . MET A 1 508 ? 35.559 -2.891 -37.073 1.00 78.56 508 MET A N 1
ATOM 3969 C CA . MET A 1 508 ? 36.784 -3.394 -37.714 1.00 78.56 508 MET A CA 1
ATOM 3970 C C . MET A 1 508 ? 37.670 -4.183 -36.739 1.00 78.56 508 MET A C 1
ATOM 3972 O O . MET A 1 508 ? 38.273 -5.186 -37.124 1.00 78.56 508 MET A O 1
ATOM 3976 N N . ARG A 1 509 ? 37.733 -3.772 -35.469 1.00 82.00 509 ARG A N 1
ATOM 3977 C CA . ARG A 1 509 ? 38.473 -4.484 -34.418 1.00 82.00 509 ARG A CA 1
ATOM 3978 C C . ARG A 1 509 ? 37.788 -5.786 -34.005 1.00 82.00 509 ARG A C 1
ATOM 3980 O O . ARG A 1 509 ? 38.460 -6.812 -33.912 1.00 82.00 509 ARG A O 1
ATOM 3987 N N . ALA A 1 510 ? 36.465 -5.784 -33.840 1.00 83.88 510 ALA A N 1
ATOM 3988 C CA . ALA A 1 510 ? 35.698 -6.992 -33.535 1.00 83.88 510 ALA A CA 1
ATOM 3989 C C . ALA A 1 510 ? 35.831 -8.061 -34.642 1.00 83.88 510 ALA A C 1
ATOM 3991 O O . ALA A 1 510 ? 35.977 -9.252 -34.346 1.00 83.88 510 ALA A O 1
ATOM 3992 N N . GLU A 1 511 ? 35.855 -7.638 -35.913 1.00 84.19 511 GLU A N 1
ATOM 3993 C CA . GLU A 1 511 ? 36.163 -8.490 -37.073 1.00 84.19 511 GLU A CA 1
ATOM 3994 C C . GLU A 1 511 ? 37.622 -8.975 -37.095 1.00 84.19 511 GLU A C 1
ATOM 3996 O O . GLU A 1 511 ? 37.876 -10.123 -37.459 1.00 84.19 511 GLU A O 1
ATOM 4001 N N . ALA A 1 512 ? 38.574 -8.157 -36.635 1.00 85.25 512 ALA A N 1
ATOM 4002 C CA . ALA A 1 512 ? 39.979 -8.536 -36.437 1.00 85.25 512 ALA A CA 1
ATOM 4003 C C . ALA A 1 512 ? 40.228 -9.435 -35.199 1.00 85.25 512 ALA A C 1
ATOM 4005 O O . ALA A 1 512 ? 41.378 -9.699 -34.849 1.00 85.25 512 ALA A O 1
ATOM 4006 N N . ASN A 1 513 ? 39.160 -9.931 -34.563 1.00 84.38 513 ASN A N 1
ATOM 4007 C CA . ASN A 1 513 ? 39.159 -10.770 -33.361 1.00 84.38 513 ASN A CA 1
ATOM 4008 C C . ASN A 1 513 ? 39.728 -10.107 -32.088 1.00 84.38 513 ASN A C 1
ATOM 4010 O O . ASN A 1 513 ? 40.263 -10.789 -31.213 1.00 84.38 513 ASN A O 1
ATOM 4014 N N . ASP A 1 514 ? 39.576 -8.784 -31.962 1.00 90.31 514 ASP A N 1
ATOM 4015 C CA . ASP A 1 514 ? 39.707 -8.067 -30.687 1.00 90.31 514 ASP A CA 1
ATOM 4016 C C . ASP A 1 514 ? 38.496 -8.397 -29.795 1.00 90.31 514 ASP A C 1
ATOM 4018 O O . ASP A 1 514 ? 37.359 -8.030 -30.093 1.00 90.31 514 ASP A O 1
ATOM 4022 N N . VAL A 1 515 ? 38.750 -9.130 -28.712 1.00 90.44 515 VAL A N 1
ATOM 4023 C CA . VAL A 1 515 ? 37.730 -9.707 -27.823 1.00 90.44 515 VAL A CA 1
ATOM 4024 C C . VAL A 1 515 ? 36.963 -8.635 -27.037 1.00 90.44 515 VAL A C 1
ATOM 4026 O O . VAL A 1 515 ? 35.752 -8.756 -26.849 1.00 90.44 515 VAL A O 1
ATOM 4029 N N . GLU A 1 516 ? 37.643 -7.557 -26.640 1.00 89.12 516 GLU A N 1
ATOM 4030 C CA . GLU A 1 516 ? 37.024 -6.410 -25.963 1.00 89.12 516 GLU A CA 1
ATOM 4031 C C . GLU A 1 516 ? 36.120 -5.649 -26.941 1.00 89.12 516 GLU A C 1
ATOM 4033 O O . GLU A 1 516 ? 34.991 -5.291 -26.608 1.00 89.12 516 GLU A O 1
ATOM 4038 N N . ALA A 1 517 ? 36.572 -5.471 -28.189 1.00 84.12 517 ALA A N 1
ATOM 4039 C CA . ALA A 1 517 ? 35.752 -4.865 -29.237 1.00 84.12 517 ALA A CA 1
ATOM 4040 C C . ALA A 1 517 ? 34.536 -5.735 -29.607 1.00 84.12 517 ALA A C 1
ATOM 4042 O O . ALA A 1 517 ? 33.464 -5.190 -29.857 1.00 84.12 517 ALA A O 1
ATOM 4043 N N . GLN A 1 518 ? 34.660 -7.069 -29.594 1.00 87.69 518 GLN A N 1
ATOM 4044 C CA . GLN A 1 518 ? 33.519 -7.982 -29.768 1.00 87.69 518 GLN A CA 1
ATOM 4045 C C . GLN A 1 518 ? 32.480 -7.805 -28.654 1.00 87.69 518 GLN A C 1
ATOM 4047 O O . GLN A 1 518 ? 31.289 -7.723 -28.948 1.00 87.69 518 GLN A O 1
ATOM 4052 N N . PHE A 1 519 ? 32.904 -7.696 -27.392 1.00 89.19 519 PHE A N 1
ATOM 4053 C CA . PHE A 1 519 ? 31.983 -7.449 -26.282 1.00 89.19 519 PHE A CA 1
ATOM 4054 C C . PHE A 1 519 ? 31.345 -6.055 -26.344 1.00 89.19 519 PHE A C 1
ATOM 4056 O O . PHE A 1 519 ? 30.125 -5.948 -26.252 1.00 89.19 519 PHE A O 1
ATOM 4063 N N . ALA A 1 520 ? 32.131 -5.000 -26.572 1.00 83.94 520 ALA A N 1
ATOM 4064 C CA . ALA A 1 520 ? 31.616 -3.634 -26.684 1.00 83.94 520 ALA A CA 1
ATOM 4065 C C . ALA A 1 520 ? 30.618 -3.487 -27.848 1.00 83.94 520 ALA A C 1
ATOM 4067 O O . ALA A 1 520 ? 29.567 -2.867 -27.698 1.00 83.94 520 ALA A O 1
ATOM 4068 N N . LEU A 1 521 ? 30.897 -4.113 -28.997 1.00 83.31 521 LEU A N 1
ATOM 4069 C CA . LEU A 1 521 ? 29.978 -4.148 -30.136 1.00 83.31 521 LEU A CA 1
ATOM 4070 C C . LEU A 1 521 ? 28.690 -4.921 -29.820 1.00 83.31 521 LEU A C 1
ATOM 4072 O O . LEU A 1 521 ? 27.612 -4.516 -30.255 1.00 83.31 521 LEU A O 1
ATOM 4076 N N . ALA A 1 522 ? 28.784 -6.003 -29.043 1.00 86.38 522 ALA A N 1
ATOM 4077 C CA . ALA A 1 522 ? 27.618 -6.733 -28.563 1.00 86.38 522 ALA A CA 1
ATOM 4078 C C . ALA A 1 522 ? 26.756 -5.878 -27.620 1.00 86.38 522 ALA A C 1
ATOM 4080 O O . ALA A 1 522 ? 25.546 -5.817 -27.823 1.00 86.38 522 ALA A O 1
ATOM 4081 N N . GLU A 1 523 ? 27.359 -5.156 -26.666 1.00 83.38 523 GLU A N 1
ATOM 4082 C CA . GLU A 1 523 ? 26.638 -4.215 -25.795 1.00 83.38 523 GLU A CA 1
ATOM 4083 C C . GLU A 1 523 ? 25.946 -3.096 -26.583 1.00 83.38 523 GLU A C 1
ATOM 4085 O O . GLU A 1 523 ? 24.816 -2.734 -26.261 1.00 83.38 523 GLU A O 1
ATOM 4090 N N . ILE A 1 524 ? 26.586 -2.564 -27.632 1.00 81.19 524 ILE A N 1
ATOM 4091 C CA . ILE A 1 524 ? 25.984 -1.537 -28.496 1.00 81.19 524 ILE A CA 1
ATOM 4092 C C . ILE A 1 524 ? 24.718 -2.077 -29.180 1.00 81.19 524 ILE A C 1
ATOM 4094 O O . ILE A 1 524 ? 23.690 -1.401 -29.146 1.00 81.19 524 ILE A O 1
ATOM 4098 N N . TYR A 1 525 ? 24.756 -3.295 -29.738 1.00 77.00 525 TYR A N 1
ATOM 4099 C CA . TYR A 1 525 ? 23.579 -3.934 -30.349 1.00 77.00 525 TYR A CA 1
ATOM 4100 C C . TYR A 1 525 ? 22.534 -4.427 -29.333 1.00 77.00 525 TYR A C 1
ATOM 4102 O O . TYR A 1 525 ? 21.361 -4.528 -29.687 1.00 77.00 525 TYR A O 1
ATOM 4110 N N . ASP A 1 526 ? 22.930 -4.748 -28.098 1.00 77.75 526 ASP A N 1
ATOM 4111 C CA . ASP A 1 526 ? 22.021 -5.169 -27.021 1.00 77.75 526 ASP A CA 1
ATOM 4112 C C . ASP A 1 526 ? 21.226 -3.988 -26.448 1.00 77.75 526 ASP A C 1
ATOM 4114 O O . ASP A 1 526 ? 20.044 -4.122 -26.129 1.00 77.75 526 ASP A O 1
ATOM 4118 N N . LYS A 1 527 ? 21.872 -2.822 -26.334 1.00 70.88 527 LYS A N 1
ATOM 4119 C CA . LYS A 1 527 ? 21.361 -1.642 -25.620 1.00 70.88 527 LYS A CA 1
ATOM 4120 C C . LYS A 1 527 ? 20.967 -0.468 -26.523 1.00 70.88 527 LYS A C 1
ATOM 4122 O O . LYS A 1 527 ? 20.549 0.557 -25.992 1.00 70.88 527 LYS A O 1
ATOM 4127 N N . GLY A 1 528 ? 21.180 -0.550 -27.841 1.00 66.12 528 GLY A N 1
ATOM 4128 C CA . GLY A 1 528 ? 20.950 0.564 -28.779 1.00 66.12 528 GLY A CA 1
ATOM 4129 C C . GLY A 1 528 ? 21.752 1.831 -28.436 1.00 66.12 528 GLY A C 1
ATOM 4130 O O . GLY A 1 528 ? 21.303 2.949 -28.666 1.00 66.12 528 GLY A O 1
ATOM 4131 N N . SER A 1 529 ? 22.919 1.688 -27.793 1.00 50.72 529 SER A N 1
ATOM 4132 C CA . SER A 1 529 ? 23.581 2.795 -27.071 1.00 50.72 529 SER A CA 1
ATOM 4133 C C . SER A 1 529 ? 24.284 3.843 -27.946 1.00 50.72 529 SER A C 1
ATOM 4135 O O . SER A 1 529 ? 24.900 4.763 -27.409 1.00 50.72 529 SER A O 1
ATOM 4137 N N . ILE A 1 530 ? 24.207 3.731 -29.273 1.00 54.69 530 ILE A N 1
ATOM 4138 C CA . ILE A 1 530 ? 24.734 4.720 -30.222 1.00 54.69 530 ILE A CA 1
ATOM 4139 C C . ILE A 1 530 ? 23.593 5.157 -31.139 1.00 54.69 530 ILE A C 1
ATOM 4141 O O . ILE A 1 530 ? 22.913 4.326 -31.737 1.00 54.69 530 ILE A O 1
ATOM 4145 N N . THR A 1 531 ? 23.399 6.469 -31.278 1.00 45.41 531 THR A N 1
ATOM 4146 C CA . THR A 1 531 ? 22.372 7.051 -32.149 1.00 45.41 531 THR A CA 1
ATOM 4147 C C . THR A 1 531 ? 22.526 6.570 -33.593 1.00 45.41 531 THR A C 1
ATOM 4149 O O . THR A 1 531 ? 23.557 6.797 -34.226 1.00 45.41 531 THR A O 1
ATOM 4152 N N . GLY A 1 532 ? 21.482 5.920 -34.117 1.00 45.03 532 GLY A N 1
ATOM 4153 C CA . GLY A 1 532 ? 21.491 5.285 -35.440 1.00 45.03 532 GLY A CA 1
ATOM 4154 C C . GLY A 1 532 ? 21.884 3.801 -35.444 1.00 45.03 532 GLY A C 1
ATOM 4155 O O . GLY A 1 532 ? 22.117 3.255 -36.520 1.00 45.03 532 GLY A O 1
ATOM 4156 N N . VAL A 1 533 ? 21.961 3.147 -34.279 1.00 48.53 533 VAL A N 1
ATOM 4157 C CA . VAL A 1 533 ? 22.077 1.685 -34.158 1.00 48.53 533 VAL A CA 1
ATOM 4158 C C . VAL A 1 533 ? 20.869 1.139 -33.401 1.00 48.53 533 VAL A C 1
ATOM 4160 O O . VAL A 1 533 ? 20.810 1.230 -32.178 1.00 48.53 533 VAL A O 1
ATOM 4163 N N . GLU A 1 534 ? 19.930 0.547 -34.138 1.00 48.75 534 GLU A N 1
ATOM 4164 C CA . GLU A 1 534 ? 18.793 -0.190 -33.573 1.00 48.75 534 GLU A CA 1
ATOM 4165 C C . GLU A 1 534 ? 19.252 -1.311 -32.625 1.00 48.75 534 GLU A C 1
ATOM 4167 O O . GLU A 1 534 ? 20.311 -1.930 -32.806 1.00 48.75 534 GLU A O 1
ATOM 4172 N N . GLN A 1 535 ? 18.407 -1.635 -31.646 1.00 62.09 535 GLN A N 1
ATOM 4173 C CA . GLN A 1 535 ? 18.561 -2.833 -30.823 1.00 62.09 535 GLN A CA 1
ATOM 4174 C C . GLN A 1 535 ? 18.333 -4.090 -31.679 1.00 62.09 535 GLN A C 1
ATOM 4176 O O . GLN A 1 535 ? 17.221 -4.363 -32.127 1.00 62.09 535 GLN A O 1
ATOM 4181 N N . VAL A 1 536 ? 19.380 -4.893 -31.897 1.00 75.75 536 VAL A N 1
ATOM 4182 C CA . VAL A 1 536 ? 19.305 -6.101 -32.738 1.00 75.75 536 VAL A CA 1
ATOM 4183 C C . VAL A 1 536 ? 19.846 -7.306 -31.980 1.00 75.75 536 VAL A C 1
ATOM 4185 O O . VAL A 1 536 ? 21.007 -7.693 -32.133 1.00 75.75 536 VAL A O 1
ATOM 4188 N N . ASP A 1 537 ? 18.969 -7.962 -31.219 1.00 73.75 537 ASP A N 1
ATOM 4189 C CA . ASP A 1 537 ? 19.282 -9.116 -30.361 1.00 73.75 537 ASP A CA 1
ATOM 4190 C C . ASP A 1 537 ? 20.115 -10.205 -31.057 1.00 73.75 537 ASP A C 1
ATOM 4192 O O . ASP A 1 537 ? 21.007 -10.796 -30.458 1.00 73.75 537 ASP A O 1
ATOM 4196 N N . LYS A 1 538 ? 19.865 -10.472 -32.346 1.00 78.44 538 LYS A N 1
ATOM 4197 C CA . LYS A 1 538 ? 20.625 -11.472 -33.117 1.00 78.44 538 LYS A CA 1
ATOM 4198 C C . LYS A 1 538 ? 22.066 -11.039 -33.407 1.00 78.44 538 LYS A C 1
ATOM 4200 O O . LYS A 1 538 ? 22.951 -11.891 -33.440 1.00 78.44 538 LYS A O 1
ATOM 4205 N N . LYS A 1 539 ? 22.316 -9.738 -33.600 1.00 81.12 539 LYS A N 1
ATOM 4206 C CA . LYS A 1 539 ? 23.671 -9.177 -33.745 1.00 81.12 539 LYS A CA 1
ATOM 4207 C C . LYS A 1 539 ? 24.364 -9.110 -32.382 1.00 81.12 539 LYS A C 1
ATOM 4209 O O . LYS A 1 539 ? 25.520 -9.511 -32.291 1.00 81.12 539 LYS A O 1
ATOM 4214 N N . ALA A 1 540 ? 23.646 -8.707 -31.330 1.00 82.19 540 ALA A N 1
ATOM 4215 C CA . ALA A 1 540 ? 24.136 -8.744 -29.952 1.00 82.19 540 ALA A CA 1
ATOM 4216 C C . ALA A 1 540 ? 24.605 -10.156 -29.568 1.00 82.19 540 ALA A C 1
ATOM 4218 O O . ALA A 1 540 ? 25.771 -10.353 -29.235 1.00 82.19 540 ALA A O 1
ATOM 4219 N N . VAL A 1 541 ? 23.748 -11.170 -29.732 1.00 87.50 541 VAL A N 1
ATOM 4220 C CA . VAL A 1 541 ? 24.091 -12.564 -29.414 1.00 87.50 541 VAL A CA 1
ATOM 4221 C C . VAL A 1 541 ? 25.187 -13.123 -30.325 1.00 87.50 541 VAL A C 1
ATOM 4223 O O . VAL A 1 541 ? 26.026 -13.875 -29.835 1.00 87.50 541 VAL A O 1
ATOM 4226 N N . HIS A 1 542 ? 25.266 -12.744 -31.607 1.00 87.44 542 HIS A N 1
ATOM 4227 C CA . HIS A 1 542 ? 26.394 -13.135 -32.468 1.00 87.44 542 HIS A CA 1
ATOM 4228 C C . HIS A 1 542 ? 27.740 -12.645 -31.906 1.00 87.44 542 HIS A C 1
ATOM 4230 O O . HIS A 1 542 ? 28.695 -13.420 -31.802 1.00 87.44 542 HIS A O 1
ATOM 4236 N N . TRP A 1 543 ? 27.815 -11.375 -31.507 1.00 86.56 543 TRP A N 1
ATOM 4237 C CA . TRP A 1 543 ? 29.047 -10.786 -30.984 1.00 86.56 543 TRP A CA 1
ATOM 4238 C C . TRP A 1 543 ? 29.351 -11.222 -29.542 1.00 86.56 543 TRP A C 1
ATOM 4240 O O . TRP A 1 543 ? 30.508 -11.526 -29.250 1.00 86.56 543 TRP A O 1
ATOM 4250 N N . TYR A 1 544 ? 28.337 -11.400 -28.684 1.00 92.50 544 TYR A N 1
ATOM 4251 C CA . TYR A 1 544 ? 28.506 -12.050 -27.378 1.00 92.50 544 TYR A CA 1
ATOM 4252 C C . TYR A 1 544 ? 28.991 -13.497 -27.520 1.00 92.50 544 TYR A C 1
ATOM 4254 O O . TYR A 1 544 ? 29.864 -13.896 -26.758 1.00 92.50 544 TYR A O 1
ATOM 4262 N N . SER A 1 545 ? 28.503 -14.261 -28.507 1.00 92.12 545 SER A N 1
ATOM 4263 C CA . SER A 1 545 ? 28.975 -15.631 -28.776 1.00 92.12 545 SER A CA 1
ATOM 4264 C C . SER A 1 545 ? 30.464 -15.649 -29.107 1.00 92.12 545 SER A C 1
ATOM 4266 O O . SER A 1 545 ? 31.219 -16.372 -28.464 1.00 92.12 545 SER A O 1
ATOM 4268 N N . ARG A 1 546 ? 30.916 -14.781 -30.020 1.00 91.12 546 ARG A N 1
ATOM 4269 C CA . ARG A 1 546 ? 32.341 -14.664 -30.371 1.00 91.12 546 ARG A CA 1
ATOM 4270 C C . ARG A 1 546 ? 33.213 -14.234 -29.193 1.00 91.12 546 ARG A C 1
ATOM 4272 O O . ARG A 1 546 ? 34.243 -14.857 -28.943 1.00 91.12 546 ARG A O 1
ATOM 4279 N N . ALA A 1 547 ? 32.782 -13.231 -28.426 1.00 91.19 547 ALA A N 1
ATOM 4280 C CA . ALA A 1 547 ? 33.496 -12.815 -27.222 1.00 91.19 547 ALA A CA 1
ATOM 4281 C C . ALA A 1 547 ? 33.568 -13.963 -26.194 1.00 91.19 547 ALA A C 1
ATOM 4283 O O . ALA A 1 547 ? 34.627 -14.226 -25.628 1.00 91.19 547 ALA A O 1
ATOM 4284 N N . ALA A 1 548 ? 32.464 -14.688 -25.988 1.00 93.56 548 ALA A N 1
ATOM 4285 C CA . ALA A 1 548 ? 32.357 -15.786 -25.033 1.00 93.56 548 ALA A CA 1
ATOM 4286 C C . ALA A 1 548 ? 33.199 -17.016 -25.416 1.00 93.56 548 ALA A C 1
ATOM 4288 O O . ALA A 1 548 ? 33.831 -17.620 -24.544 1.00 93.56 548 ALA A O 1
ATOM 4289 N N . GLU A 1 549 ? 33.234 -17.366 -26.705 1.00 93.06 549 GLU A N 1
ATOM 4290 C CA . GLU A 1 549 ? 34.089 -18.410 -27.291 1.00 93.06 549 GLU A CA 1
ATOM 4291 C C . GLU A 1 549 ? 35.577 -18.068 -27.155 1.00 93.06 549 GLU A C 1
ATOM 4293 O O . GLU A 1 549 ? 36.367 -18.932 -26.777 1.00 93.06 549 GLU A O 1
ATOM 4298 N N . ASN A 1 550 ? 35.943 -16.799 -27.363 1.00 90.25 550 ASN A N 1
ATOM 4299 C CA . ASN A 1 550 ? 37.284 -16.267 -27.096 1.00 90.25 550 ASN A CA 1
ATOM 4300 C C . ASN A 1 550 ? 37.604 -16.107 -25.587 1.00 90.25 550 ASN A C 1
ATOM 4302 O O . ASN A 1 550 ? 38.696 -15.660 -25.239 1.00 90.25 550 ASN A O 1
ATOM 4306 N N . GLY A 1 551 ? 36.688 -16.478 -24.683 1.00 90.00 551 GLY A N 1
ATOM 4307 C CA . GLY A 1 551 ? 36.916 -16.526 -23.234 1.00 90.00 551 GLY A CA 1
ATOM 4308 C C . GLY A 1 551 ? 36.394 -15.334 -22.421 1.00 90.00 551 GLY A C 1
ATOM 4309 O O . GLY A 1 551 ? 36.526 -15.349 -21.200 1.00 90.00 551 GLY A O 1
ATOM 4310 N N . HIS A 1 552 ? 35.789 -14.316 -23.041 1.00 93.44 552 HIS A N 1
ATOM 4311 C CA . HIS A 1 552 ? 35.400 -13.081 -22.354 1.00 93.44 552 HIS A CA 1
ATOM 4312 C C . HIS A 1 552 ? 34.348 -13.312 -21.261 1.00 93.44 552 HIS A C 1
ATOM 4314 O O . HIS A 1 552 ? 33.216 -13.696 -21.560 1.00 93.44 552 HIS A O 1
ATOM 4320 N N . ILE A 1 553 ? 34.692 -13.010 -20.006 1.00 92.88 553 ILE A N 1
ATOM 4321 C CA . ILE A 1 553 ? 33.864 -13.297 -18.822 1.00 92.88 553 ILE A CA 1
ATOM 4322 C C . ILE A 1 553 ? 32.470 -12.665 -18.939 1.00 92.88 553 ILE A C 1
ATOM 4324 O O . ILE A 1 553 ? 31.458 -13.362 -18.859 1.00 92.88 553 ILE A O 1
ATOM 4328 N N . HIS A 1 554 ? 32.390 -11.357 -19.204 1.00 88.19 554 HIS A N 1
ATOM 4329 C CA . HIS A 1 554 ? 31.094 -10.689 -19.360 1.00 88.19 554 HIS A CA 1
ATOM 4330 C C . HIS A 1 554 ? 30.373 -11.106 -20.651 1.00 88.19 554 HIS A C 1
ATOM 4332 O O . HIS A 1 554 ? 29.147 -11.106 -20.689 1.00 88.19 554 HIS A O 1
ATOM 4338 N N . GLY A 1 555 ? 31.105 -11.541 -21.685 1.00 87.75 555 GLY A N 1
ATOM 4339 C CA . GLY A 1 555 ? 30.509 -12.121 -22.893 1.00 87.75 555 GLY A CA 1
ATOM 4340 C C . GLY A 1 555 ? 29.787 -13.434 -22.590 1.00 87.75 555 GLY A C 1
ATOM 4341 O O . GLY A 1 555 ? 28.645 -13.615 -22.999 1.00 87.75 555 GLY A O 1
ATOM 4342 N N . GLN A 1 556 ? 30.416 -14.309 -21.800 1.00 94.19 556 GLN A N 1
ATOM 4343 C CA . GLN A 1 556 ? 29.835 -15.566 -21.318 1.00 94.19 556 GLN A CA 1
ATOM 4344 C C . GLN A 1 556 ? 28.609 -15.315 -20.424 1.00 94.19 556 GLN A C 1
ATOM 4346 O O . GLN A 1 556 ? 27.576 -15.949 -20.629 1.00 94.19 556 GLN A O 1
ATOM 4351 N N . TYR A 1 557 ? 28.680 -14.350 -19.498 1.00 92.12 557 TYR A N 1
ATOM 4352 C CA . TYR A 1 557 ? 27.551 -13.961 -18.638 1.00 92.12 557 TYR A CA 1
ATOM 4353 C C . TYR A 1 557 ? 26.354 -13.400 -19.430 1.00 92.12 557 TYR A C 1
ATOM 4355 O O . TYR A 1 557 ? 25.223 -13.846 -19.233 1.00 92.12 557 TYR A O 1
ATOM 4363 N N . HIS A 1 558 ? 26.578 -12.458 -20.354 1.00 88.81 558 HIS A N 1
ATOM 4364 C CA . HIS A 1 558 ? 25.496 -11.895 -21.172 1.00 88.81 558 HIS A CA 1
ATOM 4365 C C . HIS A 1 558 ? 24.900 -12.942 -22.122 1.00 88.81 558 HIS A C 1
ATOM 4367 O O . HIS A 1 558 ? 23.680 -13.071 -22.202 1.00 88.81 558 HIS A O 1
ATOM 4373 N N . LEU A 1 559 ? 25.729 -13.762 -22.776 1.00 91.56 559 LEU A N 1
ATOM 4374 C CA . LEU A 1 559 ? 25.259 -14.873 -23.609 1.00 91.56 559 LEU A CA 1
ATOM 4375 C C . LEU A 1 559 ? 24.388 -15.861 -22.818 1.00 91.56 559 LEU A C 1
ATOM 4377 O O . LEU A 1 559 ? 23.351 -16.306 -23.311 1.00 91.56 559 LEU A O 1
ATOM 4381 N N . ALA A 1 560 ? 24.773 -16.169 -21.578 1.00 92.31 560 ALA A N 1
ATOM 4382 C CA . ALA A 1 560 ? 23.991 -17.016 -20.688 1.00 92.31 560 ALA A CA 1
ATOM 4383 C C . ALA A 1 560 ? 22.625 -16.400 -20.336 1.00 92.31 560 ALA A C 1
ATOM 4385 O O . ALA A 1 560 ? 21.623 -17.113 -20.360 1.00 92.31 560 ALA A O 1
ATOM 4386 N N . LEU A 1 561 ? 22.549 -15.083 -20.091 1.00 88.56 561 LEU A N 1
ATOM 4387 C CA . LEU A 1 561 ? 21.274 -14.369 -19.915 1.00 88.56 561 LEU A CA 1
ATOM 4388 C C . LEU A 1 561 ? 20.392 -14.427 -21.174 1.00 88.56 561 LEU A C 1
ATOM 4390 O O . LEU A 1 561 ? 19.189 -14.661 -21.066 1.00 88.56 561 LEU A O 1
ATOM 4394 N N . HIS A 1 562 ? 20.971 -14.270 -22.368 1.00 87.69 562 HIS A N 1
ATOM 4395 C CA . HIS A 1 562 ? 20.226 -14.384 -23.626 1.00 87.69 562 HIS A CA 1
ATOM 4396 C C . HIS A 1 562 ? 19.625 -15.788 -23.826 1.00 87.69 562 HIS A C 1
ATOM 4398 O O . HIS A 1 562 ? 18.462 -15.894 -24.219 1.00 87.69 562 HIS A O 1
ATOM 4404 N N . TYR A 1 563 ? 20.357 -16.856 -23.480 1.00 88.75 563 TYR A N 1
ATOM 4405 C CA . TYR A 1 563 ? 19.818 -18.226 -23.457 1.00 88.75 563 TYR A CA 1
ATOM 4406 C C . TYR A 1 563 ? 18.806 -18.472 -22.324 1.00 88.75 563 TYR A C 1
ATOM 4408 O O . TYR A 1 563 ? 17.878 -19.254 -22.515 1.00 88.75 563 TYR A O 1
ATOM 4416 N N . LEU A 1 564 ? 18.953 -17.817 -21.168 1.00 85.31 564 LEU A N 1
ATOM 4417 C CA . LEU A 1 564 ? 18.041 -17.941 -20.020 1.00 85.31 564 LEU A CA 1
ATOM 4418 C C . LEU A 1 564 ? 16.661 -17.322 -20.296 1.00 85.31 564 LEU A C 1
ATOM 4420 O O . LEU A 1 564 ? 15.666 -17.797 -19.763 1.00 85.31 564 LEU A O 1
ATOM 4424 N N . VAL A 1 565 ? 16.607 -16.264 -21.111 1.00 84.12 565 VAL A N 1
ATOM 4425 C CA . VAL A 1 565 ? 15.380 -15.494 -21.407 1.00 84.12 565 VAL A CA 1
ATOM 4426 C C . VAL A 1 565 ? 14.836 -15.771 -22.821 1.00 84.12 565 VAL A C 1
ATOM 4428 O O . VAL A 1 565 ? 13.732 -15.352 -23.157 1.00 84.12 565 VAL A O 1
ATOM 4431 N N . GLY A 1 566 ? 15.592 -16.467 -23.677 1.00 84.19 566 GLY A N 1
ATOM 4432 C CA . GLY A 1 566 ? 15.206 -16.715 -25.072 1.00 84.19 566 GLY A CA 1
ATOM 4433 C C . GLY A 1 566 ? 15.250 -15.462 -25.958 1.00 84.19 566 GLY A C 1
ATOM 4434 O O . GLY A 1 566 ? 14.473 -15.330 -26.908 1.00 84.19 566 GLY A O 1
ATOM 4435 N N . ARG A 1 567 ? 16.137 -14.509 -25.638 1.00 80.62 567 ARG A N 1
ATOM 4436 C CA . ARG A 1 567 ? 16.253 -13.217 -26.330 1.00 80.62 567 ARG A CA 1
ATOM 4437 C C . ARG A 1 567 ? 17.362 -13.275 -27.382 1.00 80.62 567 ARG A C 1
ATOM 4439 O O . ARG A 1 567 ? 18.533 -13.395 -27.039 1.00 80.62 567 ARG A O 1
ATOM 4446 N N . GLY A 1 568 ? 17.011 -13.195 -28.666 1.00 75.12 568 GLY A N 1
ATOM 4447 C CA . GLY A 1 568 ? 17.949 -13.307 -29.801 1.00 75.12 568 GLY A CA 1
ATOM 4448 C C . GLY A 1 568 ? 18.324 -14.741 -30.203 1.00 75.12 568 GLY A C 1
ATOM 4449 O O . GLY A 1 568 ? 18.573 -14.998 -31.382 1.00 75.12 568 GLY A O 1
ATOM 4450 N N . VAL A 1 569 ? 18.275 -15.681 -29.257 1.00 85.69 569 VAL A N 1
ATOM 4451 C CA . VAL A 1 569 ? 18.422 -17.139 -29.431 1.00 85.69 569 VAL A CA 1
ATOM 4452 C C . VAL A 1 569 ? 17.251 -17.875 -28.772 1.00 85.69 569 VAL A C 1
ATOM 4454 O O . VAL A 1 569 ? 16.607 -17.296 -27.903 1.00 85.69 569 VAL A O 1
ATOM 4457 N N . PRO A 1 570 ? 16.949 -19.133 -29.151 1.00 83.88 570 PRO A N 1
ATOM 4458 C CA . PRO A 1 570 ? 15.957 -19.941 -28.443 1.00 83.88 570 PRO A CA 1
ATOM 4459 C C . PRO A 1 570 ? 16.295 -20.096 -26.954 1.00 83.88 570 PRO A C 1
ATOM 4461 O O . PRO A 1 570 ? 17.463 -20.249 -26.596 1.00 83.88 570 PRO A O 1
ATOM 4464 N N . GLU A 1 571 ? 15.267 -20.100 -26.104 1.00 90.00 571 GLU A N 1
ATOM 4465 C CA . GLU A 1 571 ? 15.400 -20.369 -24.669 1.00 90.00 571 GLU A CA 1
ATOM 4466 C C . GLU A 1 571 ? 16.059 -21.741 -24.437 1.00 90.00 571 GLU A C 1
ATOM 4468 O O . GLU A 1 571 ? 15.650 -22.753 -25.012 1.00 90.00 571 GLU A O 1
ATOM 4473 N N . SER A 1 572 ? 17.106 -21.776 -23.614 1.00 91.44 572 SER A N 1
ATOM 4474 C CA . SER A 1 572 ? 17.837 -22.997 -23.276 1.00 91.44 572 SER A CA 1
ATOM 4475 C C . SER A 1 572 ? 18.514 -22.858 -21.918 1.00 91.44 572 SER A C 1
ATOM 4477 O O . SER A 1 572 ? 19.655 -22.407 -21.805 1.00 91.44 572 SER A O 1
ATOM 4479 N N . HIS A 1 573 ? 17.830 -23.322 -20.871 1.00 90.31 573 HIS A N 1
ATOM 4480 C CA . HIS A 1 573 ? 18.383 -23.391 -19.517 1.00 90.31 573 HIS A CA 1
ATOM 4481 C C . HIS A 1 573 ? 19.702 -24.182 -19.442 1.00 90.31 573 HIS A C 1
ATOM 4483 O O . HIS A 1 573 ? 20.566 -23.858 -18.632 1.00 90.31 573 HIS A O 1
ATOM 4489 N N . ASN A 1 574 ? 19.894 -25.178 -20.312 1.00 92.62 574 ASN A N 1
ATOM 4490 C CA . ASN A 1 574 ? 21.109 -25.993 -20.331 1.00 92.62 574 ASN A CA 1
ATOM 4491 C C . ASN A 1 574 ? 22.312 -25.220 -20.902 1.00 92.62 574 ASN A C 1
ATOM 4493 O O . ASN A 1 574 ? 23.402 -25.289 -20.337 1.00 92.62 574 ASN A O 1
ATOM 4497 N N . GLU A 1 575 ? 22.128 -24.451 -21.983 1.00 90.94 575 GLU A N 1
ATOM 4498 C CA . GLU A 1 575 ? 23.198 -23.593 -22.517 1.00 90.94 575 GLU A CA 1
ATOM 4499 C C . GLU A 1 575 ? 23.429 -22.367 -21.622 1.00 90.94 575 GLU A C 1
ATOM 4501 O O . GLU A 1 575 ? 24.579 -22.017 -21.371 1.00 90.94 575 GLU A O 1
ATOM 4506 N N . ALA A 1 576 ? 22.376 -21.775 -21.046 1.00 91.75 576 ALA A N 1
ATOM 4507 C CA . ALA A 1 576 ? 22.508 -20.730 -20.028 1.00 91.75 576 ALA A CA 1
ATOM 4508 C C . ALA A 1 576 ? 23.392 -21.193 -18.858 1.00 91.75 576 ALA A C 1
ATOM 4510 O O . ALA A 1 576 ? 24.398 -20.553 -18.553 1.00 91.75 576 ALA A O 1
ATOM 4511 N N . LEU A 1 577 ? 23.088 -22.352 -18.260 1.00 93.75 577 LEU A N 1
ATOM 4512 C CA . LEU A 1 577 ? 23.897 -22.938 -17.188 1.00 93.75 577 LEU A CA 1
ATOM 4513 C C . LEU A 1 577 ? 25.346 -23.174 -17.635 1.00 93.75 577 LEU A C 1
ATOM 4515 O O . LEU A 1 577 ? 26.273 -22.840 -16.905 1.00 93.75 577 LEU A O 1
ATOM 4519 N N . ARG A 1 578 ? 25.554 -23.728 -18.835 1.00 95.81 578 ARG A N 1
ATOM 4520 C CA . ARG A 1 578 ? 26.881 -24.017 -19.402 1.00 95.81 578 ARG A CA 1
ATOM 4521 C C . ARG A 1 578 ? 27.733 -22.755 -19.566 1.00 95.81 578 ARG A C 1
ATOM 4523 O O . ARG A 1 578 ? 28.931 -22.787 -19.281 1.00 95.81 578 ARG A O 1
ATOM 4530 N N . TRP A 1 579 ? 27.135 -21.653 -20.013 1.00 94.69 579 TRP A N 1
ATOM 4531 C CA . TRP A 1 579 ? 27.831 -20.381 -20.198 1.00 94.69 579 TRP A CA 1
ATOM 4532 C C . TRP A 1 579 ? 28.043 -19.627 -18.878 1.00 94.69 579 TRP A C 1
ATOM 4534 O O . TRP A 1 579 ? 29.148 -19.130 -18.661 1.00 94.69 579 TRP A O 1
ATOM 4544 N N . PHE A 1 580 ? 27.085 -19.654 -17.941 1.00 96.81 580 PHE A N 1
ATOM 4545 C CA . PHE A 1 580 ? 27.334 -19.185 -16.571 1.00 96.81 580 PHE A CA 1
ATOM 4546 C C . PHE A 1 580 ? 28.431 -20.005 -15.884 1.00 96.81 580 PHE A C 1
ATOM 4548 O O . PHE A 1 580 ? 29.269 -19.427 -15.203 1.00 96.81 580 PHE A O 1
ATOM 4555 N N . GLN A 1 581 ? 28.473 -21.330 -16.065 1.00 96.19 581 GLN A N 1
ATOM 4556 C CA . GLN A 1 581 ? 29.509 -22.184 -15.472 1.00 96.19 581 GLN A CA 1
ATOM 4557 C C . GLN A 1 581 ? 30.899 -21.772 -15.968 1.00 96.19 581 GLN A C 1
ATOM 4559 O O . GLN A 1 581 ? 31.783 -21.548 -15.149 1.00 96.19 581 GLN A O 1
ATOM 4564 N N . ARG A 1 582 ? 31.065 -21.547 -17.280 1.00 96.31 582 ARG A N 1
ATOM 4565 C CA . ARG A 1 582 ? 32.323 -21.047 -17.868 1.00 96.31 582 ARG A CA 1
ATOM 4566 C C . ARG A 1 582 ? 32.779 -19.707 -17.278 1.00 96.31 582 ARG A C 1
ATOM 4568 O O . ARG A 1 582 ? 33.964 -19.548 -17.003 1.00 96.31 582 ARG A O 1
ATOM 4575 N N . ALA A 1 583 ? 31.859 -18.775 -17.034 1.00 94.38 583 ALA A N 1
ATOM 4576 C CA . ALA A 1 583 ? 32.181 -17.502 -16.387 1.00 94.38 583 ALA A CA 1
ATOM 4577 C C . ALA A 1 583 ? 32.463 -17.663 -14.878 1.00 94.38 583 ALA A C 1
ATOM 4579 O O . ALA A 1 583 ? 33.397 -17.066 -14.346 1.00 94.38 583 ALA A O 1
ATOM 4580 N N . ALA A 1 584 ? 31.707 -18.517 -14.184 1.00 94.62 584 ALA A N 1
ATOM 4581 C CA . ALA A 1 584 ? 31.878 -18.813 -12.762 1.00 94.62 584 ALA A CA 1
ATOM 4582 C C . ALA A 1 584 ? 33.179 -19.576 -12.451 1.00 94.62 584 ALA A C 1
ATOM 4584 O O . ALA A 1 584 ? 33.730 -19.397 -11.361 1.00 94.62 584 ALA A O 1
ATOM 4585 N N . ASP A 1 585 ? 33.671 -20.383 -13.398 1.00 94.81 585 ASP A N 1
ATOM 4586 C CA . ASP A 1 585 ? 34.991 -21.031 -13.380 1.00 94.81 585 ASP A CA 1
ATOM 4587 C C . ASP A 1 585 ? 36.131 -20.004 -13.542 1.00 94.81 585 ASP A C 1
ATOM 4589 O O . ASP A 1 585 ? 37.235 -20.224 -13.046 1.00 94.81 585 ASP A O 1
ATOM 4593 N N . GLN A 1 586 ? 35.846 -18.848 -14.155 1.00 93.88 586 GLN A N 1
ATOM 4594 C CA . GLN A 1 586 ? 36.704 -17.653 -14.175 1.00 93.88 586 GLN A CA 1
ATOM 4595 C C . GLN A 1 586 ? 36.434 -16.708 -12.981 1.00 93.88 586 GLN A C 1
ATOM 4597 O O . GLN A 1 586 ? 36.721 -15.514 -13.043 1.00 93.88 586 GLN A O 1
ATOM 4602 N N . ASP A 1 587 ? 35.897 -17.245 -11.879 1.00 92.38 587 ASP A N 1
ATOM 4603 C CA . ASP A 1 587 ? 35.577 -16.540 -10.630 1.00 92.38 587 ASP A CA 1
ATOM 4604 C C . ASP A 1 587 ? 34.483 -15.445 -10.709 1.00 92.38 587 ASP A C 1
ATOM 4606 O O . ASP A 1 587 ? 34.303 -14.701 -9.739 1.00 92.38 587 ASP A O 1
ATOM 4610 N N . ASP A 1 588 ? 33.697 -15.359 -11.794 1.00 93.56 588 ASP A N 1
ATOM 4611 C CA . ASP A 1 588 ? 32.638 -14.344 -11.911 1.00 93.56 588 ASP A CA 1
ATOM 4612 C C . ASP A 1 588 ? 31.515 -14.524 -10.881 1.00 93.56 588 ASP A C 1
ATOM 4614 O O . ASP A 1 588 ? 30.712 -15.461 -10.931 1.00 93.56 588 ASP A O 1
ATOM 4618 N N . ALA A 1 589 ? 31.413 -13.562 -9.967 1.00 93.12 589 ALA A N 1
ATOM 4619 C CA . ALA A 1 589 ? 30.460 -13.599 -8.872 1.00 93.12 589 ALA A CA 1
ATOM 4620 C C . ALA A 1 589 ? 28.999 -13.395 -9.327 1.00 93.12 589 ALA A C 1
ATOM 4622 O O . ALA A 1 589 ? 28.089 -13.870 -8.643 1.00 93.12 589 ALA A O 1
ATOM 4623 N N . ALA A 1 590 ? 28.757 -12.742 -10.473 1.00 90.81 590 ALA A N 1
ATOM 4624 C CA . ALA A 1 590 ? 27.408 -12.594 -11.025 1.00 90.81 590 ALA A CA 1
ATOM 4625 C C . ALA A 1 590 ? 26.893 -13.935 -11.572 1.00 90.81 590 ALA A C 1
ATOM 4627 O O . ALA A 1 590 ? 25.816 -14.392 -11.185 1.00 90.81 590 ALA A O 1
ATOM 4628 N N . SER A 1 591 ? 27.697 -14.630 -12.378 1.00 93.31 591 SER A N 1
ATOM 4629 C CA . SER A 1 591 ? 27.407 -15.991 -12.845 1.00 93.31 591 SER A CA 1
ATOM 4630 C C . SER A 1 591 ? 27.261 -16.976 -11.688 1.00 93.31 591 SER A C 1
ATOM 4632 O O . SER A 1 591 ? 26.308 -17.749 -11.664 1.00 93.31 591 SER A O 1
ATOM 4634 N N . GLN A 1 592 ? 28.129 -16.912 -10.672 1.00 96.56 592 GLN A N 1
ATOM 4635 C CA . GLN A 1 592 ? 28.000 -17.738 -9.463 1.00 96.56 592 GLN A CA 1
ATOM 4636 C C . GLN A 1 592 ? 26.647 -17.530 -8.755 1.00 96.56 592 GLN A C 1
ATOM 4638 O O . GLN A 1 592 ? 26.042 -18.501 -8.303 1.00 96.56 592 GLN A O 1
ATOM 4643 N N . TYR A 1 593 ? 26.127 -16.299 -8.697 1.00 95.06 593 TYR A N 1
ATOM 4644 C CA . TYR A 1 593 ? 24.784 -16.029 -8.175 1.00 95.06 593 TYR A CA 1
ATOM 4645 C C . TYR A 1 593 ? 23.673 -16.608 -9.072 1.00 95.06 593 TYR A C 1
ATOM 4647 O O . TYR A 1 593 ? 22.753 -17.244 -8.551 1.00 95.06 593 TYR A O 1
ATOM 4655 N N . GLN A 1 594 ? 23.772 -16.461 -10.400 1.00 93.81 594 GLN A N 1
ATOM 4656 C CA . GLN A 1 594 ? 22.774 -17.002 -11.337 1.00 93.81 594 GLN A CA 1
ATOM 4657 C C . GLN A 1 594 ? 22.700 -18.535 -11.285 1.00 93.81 594 GLN A C 1
ATOM 4659 O O . GLN A 1 594 ? 21.607 -19.090 -11.200 1.00 93.81 594 GLN A O 1
ATOM 4664 N N . ILE A 1 595 ? 23.838 -19.237 -11.225 1.00 94.69 595 ILE A N 1
ATOM 4665 C CA . ILE A 1 595 ? 23.869 -20.701 -11.037 1.00 94.69 595 ILE A CA 1
ATOM 4666 C C . ILE A 1 595 ? 23.183 -21.075 -9.708 1.00 94.69 595 ILE A C 1
ATOM 4668 O O . ILE A 1 595 ? 22.401 -22.025 -9.662 1.00 94.69 595 ILE A O 1
ATOM 4672 N N . GLY A 1 596 ? 23.402 -20.300 -8.637 1.00 94.31 596 GLY A N 1
ATOM 4673 C CA . GLY A 1 596 ? 22.681 -20.458 -7.368 1.00 94.31 596 GLY A CA 1
ATOM 4674 C C . GLY A 1 596 ? 21.157 -20.389 -7.536 1.00 94.31 596 GLY A C 1
ATOM 4675 O O . GLY A 1 596 ? 20.445 -21.276 -7.061 1.00 94.31 596 GLY A O 1
ATOM 4676 N N . ALA A 1 597 ? 20.662 -19.397 -8.283 1.00 92.06 597 ALA A N 1
ATOM 4677 C CA . ALA A 1 597 ? 19.240 -19.254 -8.601 1.00 92.06 597 ALA A CA 1
ATOM 4678 C C . ALA A 1 597 ? 18.703 -20.414 -9.455 1.00 92.06 597 ALA A C 1
ATOM 4680 O O . ALA A 1 597 ? 17.635 -20.950 -9.154 1.00 92.06 597 ALA A O 1
ATOM 4681 N N . MET A 1 598 ? 19.461 -20.871 -10.455 1.00 92.69 598 MET A N 1
ATOM 4682 C CA . MET A 1 598 ? 19.083 -22.011 -11.298 1.00 92.69 598 MET A CA 1
ATOM 4683 C C . MET A 1 598 ? 18.956 -23.311 -10.487 1.00 92.69 598 MET A C 1
ATOM 4685 O O . MET A 1 598 ? 17.966 -24.024 -10.656 1.00 92.69 598 MET A O 1
ATOM 4689 N N . TYR A 1 599 ? 19.856 -23.576 -9.529 1.00 93.38 599 TYR A N 1
ATOM 4690 C CA . TYR A 1 599 ? 19.720 -24.708 -8.596 1.00 93.38 599 TYR A CA 1
ATOM 4691 C C . TYR A 1 599 ? 18.587 -24.540 -7.570 1.00 93.38 599 TYR A C 1
ATOM 4693 O O . TYR A 1 599 ? 18.012 -25.546 -7.151 1.00 93.38 599 TYR A O 1
ATOM 4701 N N . GLN A 1 600 ? 18.234 -23.316 -7.155 1.00 90.81 600 GLN A N 1
ATOM 4702 C CA . GLN A 1 600 ? 17.110 -23.089 -6.229 1.00 90.81 600 GLN A CA 1
ATOM 4703 C C . GLN A 1 600 ? 15.743 -23.220 -6.930 1.00 90.81 600 GLN A C 1
ATOM 4705 O O . GLN A 1 600 ? 14.769 -23.676 -6.316 1.00 90.81 600 GLN A O 1
ATOM 4710 N N . ALA A 1 601 ? 15.669 -22.858 -8.213 1.00 88.50 601 ALA A N 1
ATOM 4711 C CA . ALA A 1 601 ? 14.468 -22.945 -9.042 1.00 88.50 601 ALA A CA 1
ATOM 4712 C C . ALA A 1 601 ? 14.286 -24.314 -9.730 1.00 88.50 601 ALA A C 1
ATOM 4714 O O . ALA A 1 601 ? 13.151 -24.757 -9.883 1.00 88.50 601 ALA A O 1
ATOM 4715 N N . GLY A 1 602 ? 15.375 -25.004 -10.091 1.00 91.12 602 GLY A N 1
ATOM 4716 C CA . GLY A 1 602 ? 15.349 -26.228 -10.907 1.00 91.12 602 GLY A CA 1
ATOM 4717 C C . GLY A 1 602 ? 15.389 -25.959 -12.418 1.00 91.12 602 GLY A C 1
ATOM 4718 O O . GLY A 1 602 ? 14.741 -26.660 -13.191 1.00 91.12 602 GLY A O 1
ATOM 4719 N N . LEU A 1 603 ? 16.099 -24.910 -12.848 1.00 86.50 603 LEU A N 1
ATOM 4720 C CA . LEU A 1 603 ? 16.194 -24.500 -14.254 1.00 86.50 603 LEU A CA 1
ATOM 4721 C C . LEU A 1 603 ? 17.429 -25.131 -14.907 1.00 86.50 603 LEU A C 1
ATOM 4723 O O . LEU A 1 603 ? 18.555 -24.763 -14.586 1.00 86.50 603 LEU A O 1
ATOM 4727 N N . GLY A 1 604 ? 17.227 -26.099 -15.805 1.00 83.25 604 GLY A N 1
ATOM 4728 C CA . GLY A 1 604 ? 18.313 -26.834 -16.481 1.00 83.25 604 GLY A CA 1
ATOM 4729 C C . GLY A 1 604 ? 19.081 -27.824 -15.589 1.00 83.25 604 GLY A C 1
ATOM 4730 O O . GLY A 1 604 ? 19.980 -28.515 -16.060 1.00 83.25 604 GLY A O 1
ATOM 4731 N N . VAL A 1 605 ? 18.713 -27.920 -14.309 1.00 92.56 605 VAL A N 1
ATOM 4732 C CA . VAL A 1 605 ? 19.278 -28.825 -13.298 1.00 92.56 605 VAL A CA 1
ATOM 4733 C C . VAL A 1 605 ? 18.177 -29.340 -12.380 1.00 92.56 605 VAL A C 1
ATOM 4735 O O . VAL A 1 605 ? 17.156 -28.680 -12.189 1.00 92.56 605 VAL A O 1
ATOM 4738 N N . GLU A 1 606 ? 18.400 -30.493 -11.749 1.00 91.44 606 GLU A N 1
ATOM 4739 C CA . GLU A 1 606 ? 17.573 -30.906 -10.617 1.00 91.44 606 GLU A CA 1
ATOM 4740 C C . GLU A 1 606 ? 17.715 -29.892 -9.466 1.00 91.44 606 GLU A C 1
ATOM 4742 O O . GLU A 1 606 ? 18.819 -29.451 -9.127 1.00 91.44 606 GLU A O 1
ATOM 4747 N N . LYS A 1 607 ? 16.583 -29.509 -8.864 1.00 92.19 607 LYS A N 1
ATOM 4748 C CA . LYS A 1 607 ? 16.539 -28.527 -7.777 1.00 92.19 607 LYS A CA 1
ATOM 4749 C C . LYS A 1 607 ? 17.341 -29.020 -6.570 1.00 92.19 607 LYS A C 1
ATOM 4751 O O . LYS A 1 607 ? 16.990 -30.023 -5.953 1.00 92.19 607 LYS A O 1
ATOM 4756 N N . ASN A 1 608 ? 18.371 -28.272 -6.178 1.00 93.38 608 ASN A N 1
ATOM 4757 C CA . ASN A 1 608 ? 19.257 -28.643 -5.077 1.00 93.38 608 ASN A CA 1
ATOM 4758 C C . ASN A 1 608 ? 19.606 -27.432 -4.198 1.00 93.38 608 ASN A C 1
ATOM 4760 O O . ASN A 1 608 ? 20.468 -26.617 -4.529 1.00 93.38 608 ASN A O 1
ATOM 4764 N N . ALA A 1 609 ? 18.950 -27.360 -3.038 1.00 90.25 609 ALA A N 1
ATOM 4765 C CA . ALA A 1 609 ? 19.126 -26.308 -2.041 1.00 90.25 609 ALA A CA 1
ATOM 4766 C C . ALA A 1 609 ? 20.576 -26.180 -1.534 1.00 90.25 609 ALA A C 1
ATOM 4768 O O . ALA A 1 609 ? 21.099 -25.071 -1.433 1.00 90.25 609 ALA A O 1
ATOM 4769 N N . ALA A 1 610 ? 21.259 -27.299 -1.270 1.00 92.19 610 ALA A N 1
ATOM 4770 C CA . ALA A 1 610 ? 22.632 -27.285 -0.764 1.00 92.19 610 ALA A CA 1
ATOM 4771 C C . ALA A 1 610 ? 23.620 -26.752 -1.816 1.00 92.19 610 ALA A C 1
ATOM 4773 O O . ALA A 1 610 ? 24.500 -25.949 -1.494 1.00 92.19 610 ALA A O 1
ATOM 4774 N N . THR A 1 611 ? 23.442 -27.141 -3.083 1.00 92.81 611 THR A N 1
ATOM 4775 C CA . THR A 1 611 ? 24.239 -26.626 -4.207 1.00 92.81 611 THR A CA 1
ATOM 4776 C C . THR A 1 611 ? 23.954 -25.145 -4.463 1.00 92.81 611 THR A C 1
ATOM 4778 O O . THR A 1 611 ? 24.896 -24.377 -4.660 1.00 92.81 611 THR A O 1
ATOM 4781 N N . ALA A 1 612 ? 22.691 -24.710 -4.374 1.00 92.50 612 ALA A N 1
ATOM 4782 C CA . ALA A 1 612 ? 22.318 -23.298 -4.467 1.00 92.50 612 ALA A CA 1
ATOM 4783 C C . ALA A 1 612 ? 23.007 -22.451 -3.381 1.00 92.50 612 ALA A C 1
ATOM 4785 O O . ALA A 1 612 ? 23.703 -21.487 -3.697 1.00 92.50 612 ALA A O 1
ATOM 4786 N N . VAL A 1 613 ? 22.909 -22.860 -2.108 1.00 94.88 613 VAL A N 1
ATOM 4787 C CA . VAL A 1 613 ? 23.593 -22.213 -0.970 1.00 94.88 613 VAL A CA 1
ATOM 4788 C C . VAL A 1 613 ? 25.109 -22.155 -1.173 1.00 94.88 613 VAL A C 1
ATOM 4790 O O . VAL A 1 613 ? 25.727 -21.139 -0.855 1.00 94.88 613 VAL A O 1
ATOM 4793 N N . ALA A 1 614 ? 25.726 -23.213 -1.707 1.00 95.62 614 ALA A N 1
ATOM 4794 C CA . ALA A 1 614 ? 27.163 -23.239 -1.969 1.00 95.62 614 ALA A CA 1
ATOM 4795 C C . ALA A 1 614 ? 27.584 -22.219 -3.044 1.00 95.62 614 ALA A C 1
ATOM 4797 O O . ALA A 1 614 ? 28.584 -21.521 -2.862 1.00 95.62 614 ALA A O 1
ATOM 4798 N N . TRP A 1 615 ? 26.819 -22.087 -4.131 1.00 96.38 615 TRP A N 1
ATOM 4799 C CA . TRP A 1 615 ? 27.072 -21.089 -5.177 1.00 96.38 615 TRP A CA 1
ATOM 4800 C C . TRP A 1 615 ? 26.806 -19.658 -4.705 1.00 96.38 615 TRP A C 1
ATOM 4802 O O . TRP A 1 615 ? 27.659 -18.788 -4.897 1.00 96.38 615 TRP A O 1
ATOM 4812 N N . TYR A 1 616 ? 25.710 -19.429 -3.978 1.00 95.88 616 TYR A N 1
ATOM 4813 C CA . TYR A 1 616 ? 25.454 -18.142 -3.334 1.00 95.88 616 TYR A CA 1
ATOM 4814 C C . TYR A 1 616 ? 26.583 -17.754 -2.368 1.00 95.88 616 TYR A C 1
ATOM 4816 O O . TYR A 1 616 ? 27.029 -16.602 -2.378 1.00 95.88 616 TYR A O 1
ATOM 4824 N N . ARG A 1 617 ? 27.105 -18.701 -1.574 1.00 96.25 617 ARG A N 1
ATOM 4825 C CA . ARG A 1 617 ? 28.239 -18.457 -0.668 1.00 96.25 617 ARG A CA 1
ATOM 4826 C C . ARG A 1 617 ? 29.490 -18.011 -1.421 1.00 96.25 617 ARG A C 1
ATOM 4828 O O . ARG A 1 617 ? 30.040 -16.980 -1.045 1.00 96.25 617 ARG A O 1
ATOM 4835 N N . LYS A 1 618 ? 29.876 -18.685 -2.512 1.00 96.19 618 LYS A N 1
ATOM 4836 C CA . LYS A 1 618 ? 31.007 -18.257 -3.364 1.00 96.19 618 LYS A CA 1
ATOM 4837 C C . LYS A 1 618 ? 30.832 -16.812 -3.857 1.00 96.19 618 LYS A C 1
ATOM 4839 O O . LYS A 1 618 ? 31.691 -15.970 -3.594 1.00 96.19 618 LYS A O 1
ATOM 4844 N N . ALA A 1 619 ? 29.684 -16.497 -4.463 1.00 96.06 619 ALA A N 1
ATOM 4845 C CA . ALA A 1 619 ? 29.386 -15.156 -4.974 1.00 96.06 619 ALA A CA 1
ATOM 4846 C C . ALA A 1 619 ? 29.433 -14.082 -3.868 1.00 96.06 619 ALA A C 1
ATOM 4848 O O . ALA A 1 619 ? 29.988 -12.996 -4.046 1.00 96.06 619 ALA A O 1
ATOM 4849 N N . ALA A 1 620 ? 28.884 -14.393 -2.691 1.00 96.00 620 ALA A N 1
ATOM 4850 C CA . ALA A 1 620 ? 28.837 -13.484 -1.551 1.00 96.00 620 ALA A CA 1
ATOM 4851 C C . ALA A 1 620 ? 30.212 -13.274 -0.892 1.00 96.00 620 ALA A C 1
ATOM 4853 O O . ALA A 1 620 ? 30.507 -12.171 -0.417 1.00 96.00 620 ALA A O 1
ATOM 4854 N N . GLU A 1 621 ? 31.061 -14.304 -0.869 1.00 95.44 621 GLU A N 1
ATOM 4855 C CA . GLU A 1 621 ? 32.459 -14.240 -0.422 1.00 95.44 621 GLU A CA 1
ATOM 4856 C C . GLU A 1 621 ? 33.322 -13.408 -1.377 1.00 95.44 621 GLU A C 1
ATOM 4858 O O . GLU A 1 621 ? 34.154 -12.633 -0.907 1.00 95.44 621 GLU A O 1
ATOM 4863 N N . ARG A 1 622 ? 33.046 -13.468 -2.688 1.00 93.12 622 ARG A N 1
ATOM 4864 C CA . ARG A 1 622 ? 33.636 -12.589 -3.717 1.00 93.12 622 ARG A CA 1
ATOM 4865 C C . ARG A 1 622 ? 33.118 -11.148 -3.701 1.00 93.12 622 ARG A C 1
ATOM 4867 O O . ARG A 1 622 ? 33.674 -10.305 -4.394 1.00 93.12 622 ARG A O 1
ATOM 4874 N N . GLY A 1 623 ? 32.103 -10.848 -2.892 1.00 92.19 623 GLY A N 1
ATOM 4875 C CA . GLY A 1 623 ? 31.596 -9.490 -2.684 1.00 92.19 623 GLY A CA 1
ATOM 4876 C C . GLY A 1 623 ? 30.218 -9.204 -3.281 1.00 92.19 623 GLY A C 1
ATOM 4877 O O . GLY A 1 623 ? 29.665 -8.153 -2.985 1.00 92.19 623 GLY A O 1
ATOM 4878 N N . TYR A 1 624 ? 29.616 -10.102 -4.065 1.00 93.62 624 TYR A N 1
ATOM 4879 C CA . TYR A 1 624 ? 28.391 -9.791 -4.812 1.00 93.62 624 TYR A CA 1
ATOM 4880 C C . TYR A 1 624 ? 27.198 -9.488 -3.888 1.00 93.62 624 TYR A C 1
ATOM 4882 O O . TYR A 1 624 ? 26.689 -10.369 -3.187 1.00 93.62 624 TYR A O 1
ATOM 4890 N N . ALA A 1 625 ? 26.765 -8.223 -3.875 1.00 92.81 625 ALA A N 1
ATOM 4891 C CA . ALA A 1 625 ? 25.865 -7.681 -2.856 1.00 92.81 625 ALA A CA 1
ATOM 4892 C C . ALA A 1 625 ? 24.474 -8.341 -2.835 1.00 92.81 625 ALA A C 1
ATOM 4894 O O . ALA A 1 625 ? 23.931 -8.556 -1.753 1.00 92.81 625 ALA A O 1
ATOM 4895 N N . GLU A 1 626 ? 23.926 -8.734 -3.990 1.00 90.06 626 GLU A N 1
ATOM 4896 C CA . GLU A 1 626 ? 22.648 -9.463 -4.051 1.00 90.06 626 GLU A CA 1
ATOM 4897 C C . GLU A 1 626 ? 22.758 -10.875 -3.459 1.00 90.06 626 GLU A C 1
ATOM 4899 O O . GLU A 1 626 ? 21.858 -11.320 -2.752 1.00 90.06 626 GLU A O 1
ATOM 4904 N N . SER A 1 627 ? 23.894 -11.563 -3.629 1.00 94.69 627 SER A N 1
ATOM 4905 C CA . SER A 1 627 ? 24.101 -12.864 -2.976 1.00 94.69 627 SER A CA 1
ATOM 4906 C C . SER A 1 627 ? 24.283 -12.723 -1.460 1.00 94.69 627 SER A C 1
ATOM 4908 O O . SER A 1 627 ? 23.811 -13.553 -0.684 1.00 94.69 627 SER A O 1
ATOM 4910 N N . GLN A 1 628 ? 24.920 -11.637 -1.010 1.00 96.69 628 GLN A N 1
ATOM 4911 C CA . GLN A 1 628 ? 25.025 -11.305 0.416 1.00 96.69 628 GLN A CA 1
ATOM 4912 C C . GLN A 1 628 ? 23.651 -10.975 1.024 1.00 96.69 628 GLN A C 1
ATOM 4914 O O . GLN A 1 628 ? 23.346 -11.424 2.128 1.00 96.69 628 GLN A O 1
ATOM 4919 N N . LEU A 1 629 ? 22.796 -10.248 0.297 1.00 95.19 629 LEU A N 1
ATOM 4920 C CA . LEU A 1 629 ? 21.401 -10.013 0.676 1.00 95.19 629 LEU A CA 1
ATOM 4921 C C . LEU A 1 629 ? 20.609 -11.326 0.752 1.00 95.19 629 LEU A C 1
ATOM 4923 O O . LEU A 1 629 ? 19.899 -11.555 1.732 1.00 95.19 629 LEU A O 1
ATOM 4927 N N . HIS A 1 630 ? 20.739 -12.186 -0.262 1.00 93.25 630 HIS A N 1
ATOM 4928 C CA . HIS A 1 630 ? 19.999 -13.445 -0.364 1.00 93.25 630 HIS A CA 1
ATOM 4929 C C . HIS A 1 630 ? 20.384 -14.417 0.752 1.00 93.25 630 HIS A C 1
ATOM 4931 O O . HIS A 1 630 ? 19.509 -14.846 1.499 1.00 93.25 630 HIS A O 1
ATOM 4937 N N . LEU A 1 631 ? 21.682 -14.658 0.979 1.00 94.44 631 LEU A N 1
ATOM 4938 C CA . LEU A 1 631 ? 22.149 -15.445 2.132 1.00 94.44 631 LEU A CA 1
ATOM 4939 C C . LEU A 1 631 ? 21.705 -14.835 3.457 1.00 94.44 631 LEU A C 1
ATOM 4941 O O . LEU A 1 631 ? 21.290 -15.568 4.350 1.00 94.44 631 LEU A O 1
ATOM 4945 N N . GLY A 1 632 ? 21.759 -13.505 3.578 1.00 95.44 632 GLY A N 1
ATOM 4946 C CA . GLY A 1 632 ? 21.229 -12.790 4.733 1.00 95.44 632 GLY A CA 1
ATOM 4947 C C . GLY A 1 632 ? 19.785 -13.196 5.025 1.00 95.44 632 GLY A C 1
ATOM 4948 O O . GLY A 1 632 ? 19.482 -13.642 6.127 1.00 95.44 632 GLY A O 1
ATOM 4949 N N . ARG A 1 633 ? 18.913 -13.133 4.012 1.00 94.06 633 ARG A N 1
ATOM 4950 C CA . ARG A 1 633 ? 17.499 -13.537 4.099 1.00 94.06 633 ARG A CA 1
ATOM 4951 C C . ARG A 1 633 ? 17.308 -15.030 4.383 1.00 94.06 633 ARG A C 1
ATOM 4953 O O . ARG A 1 633 ? 16.464 -15.359 5.208 1.00 94.06 633 ARG A O 1
ATOM 4960 N N . MET A 1 634 ? 18.100 -15.914 3.775 1.00 93.44 634 MET A N 1
ATOM 4961 C CA . MET A 1 634 ? 18.053 -17.365 4.030 1.00 93.44 634 MET A CA 1
ATOM 4962 C C . MET A 1 634 ? 18.390 -17.686 5.496 1.00 93.44 634 MET A C 1
ATOM 4964 O O . MET A 1 634 ? 17.662 -18.424 6.158 1.00 93.44 634 MET A O 1
ATOM 4968 N N . TYR A 1 635 ? 19.425 -17.046 6.053 1.00 95.62 635 TYR A N 1
ATOM 4969 C CA . TYR A 1 635 ? 19.765 -17.167 7.474 1.00 95.62 635 TYR A CA 1
ATOM 4970 C C . TYR A 1 635 ? 18.717 -16.534 8.415 1.00 95.62 635 TYR A C 1
ATOM 4972 O O . TYR A 1 635 ? 18.593 -16.995 9.549 1.00 95.62 635 TYR A O 1
ATOM 4980 N N . LEU A 1 636 ? 17.936 -15.531 7.977 1.00 93.00 636 LEU A N 1
ATOM 4981 C CA . LEU A 1 636 ? 16.815 -14.977 8.763 1.00 93.00 636 LEU A CA 1
ATOM 4982 C C . LEU A 1 636 ? 15.597 -15.896 8.843 1.00 93.00 636 LEU A C 1
ATOM 4984 O O . LEU A 1 636 ? 14.876 -15.833 9.844 1.00 93.00 636 LEU A O 1
ATOM 4988 N N . SER A 1 637 ? 15.327 -16.653 7.777 1.00 91.94 637 SER A N 1
ATOM 4989 C CA . SER A 1 637 ? 14.126 -17.482 7.624 1.00 91.94 637 SER A CA 1
ATOM 4990 C C . SER A 1 637 ? 14.337 -18.948 7.996 1.00 91.94 637 SER A C 1
ATOM 4992 O O . SER A 1 637 ? 13.359 -19.650 8.236 1.00 91.94 637 SER A O 1
ATOM 4994 N N . GLY A 1 638 ? 15.587 -19.425 8.018 1.00 91.25 638 GLY A N 1
ATOM 4995 C CA . GLY A 1 638 ? 15.883 -20.856 8.117 1.00 91.25 638 GLY A CA 1
ATOM 4996 C C . GLY A 1 638 ? 15.530 -21.631 6.842 1.00 91.25 638 GLY A C 1
ATOM 4997 O O . GLY A 1 638 ? 15.365 -22.849 6.883 1.00 91.25 638 GLY A O 1
ATOM 4998 N N . GLN A 1 639 ? 15.362 -20.939 5.709 1.00 87.25 639 GLN A N 1
ATOM 4999 C CA . GLN A 1 639 ? 15.111 -21.583 4.424 1.00 87.25 639 GLN A CA 1
ATOM 5000 C C . GLN A 1 639 ? 16.436 -22.041 3.810 1.00 87.25 639 GLN A C 1
ATOM 5002 O O . GLN A 1 639 ? 17.352 -21.239 3.639 1.00 87.25 639 GLN A O 1
ATOM 5007 N N . ASP A 1 640 ? 16.519 -23.325 3.451 1.00 88.06 640 ASP A N 1
ATOM 5008 C CA . ASP A 1 640 ? 17.674 -23.978 2.812 1.00 88.06 640 ASP A CA 1
ATOM 5009 C C . ASP A 1 640 ? 18.986 -23.976 3.652 1.00 88.06 640 ASP A C 1
ATOM 5011 O O . ASP A 1 640 ? 19.950 -24.653 3.293 1.00 88.06 640 ASP A O 1
ATOM 5015 N N . VAL A 1 641 ? 19.017 -23.283 4.800 1.00 92.62 641 VAL A N 1
ATOM 5016 C CA . VAL A 1 641 ? 20.108 -23.227 5.795 1.00 92.62 641 VAL A CA 1
ATOM 5017 C C . VAL A 1 641 ? 19.552 -23.232 7.224 1.00 92.62 641 VAL A C 1
ATOM 5019 O O . VAL A 1 641 ? 18.409 -22.850 7.451 1.00 92.62 641 VAL A O 1
ATOM 5022 N N . GLU A 1 642 ? 20.367 -23.607 8.212 1.00 93.19 642 GLU A N 1
ATOM 5023 C CA . GLU A 1 642 ? 20.014 -23.436 9.630 1.00 93.19 642 GLU A CA 1
ATOM 5024 C C . GLU A 1 642 ? 19.843 -21.942 9.973 1.00 93.19 642 GLU A C 1
ATOM 5026 O O . GLU A 1 642 ? 20.695 -21.118 9.626 1.00 93.19 642 GLU A O 1
ATOM 5031 N N . GLN A 1 643 ? 18.740 -21.585 10.641 1.00 95.31 643 GLN A N 1
ATOM 5032 C CA . GLN A 1 643 ? 18.421 -20.195 10.977 1.00 95.31 643 GLN A CA 1
ATOM 5033 C C . GLN A 1 643 ? 19.479 -19.602 11.922 1.00 95.31 643 GLN A C 1
ATOM 5035 O O . GLN A 1 643 ? 19.765 -20.156 12.983 1.00 95.31 643 GLN A O 1
ATOM 5040 N N . SER A 1 644 ? 20.040 -18.446 11.565 1.00 96.94 644 SER A N 1
ATOM 5041 C CA . SER A 1 644 ? 21.060 -17.766 12.364 1.00 96.94 644 SER A CA 1
ATOM 5042 C C . SER A 1 644 ? 21.036 -16.260 12.129 1.00 96.94 644 SER A C 1
ATOM 5044 O O . SER A 1 644 ? 21.639 -15.742 11.189 1.00 96.94 644 SER A O 1
ATOM 5046 N N . ASP A 1 645 ? 20.396 -15.532 13.043 1.00 95.00 645 ASP A N 1
ATOM 5047 C CA . ASP A 1 645 ? 20.334 -14.067 13.010 1.00 95.00 645 ASP A CA 1
ATOM 5048 C C . ASP A 1 645 ? 21.730 -13.408 13.014 1.00 95.00 645 ASP A C 1
ATOM 5050 O O . ASP A 1 645 ? 21.897 -12.309 12.489 1.00 95.00 645 ASP A O 1
ATOM 5054 N N . VAL A 1 646 ? 22.748 -14.079 13.568 1.00 96.06 646 VAL A N 1
ATOM 5055 C CA . VAL A 1 646 ? 24.137 -13.586 13.616 1.00 96.06 646 VAL A CA 1
ATOM 5056 C C . VAL A 1 646 ? 24.827 -13.708 12.253 1.00 96.06 646 VAL A C 1
ATOM 5058 O O . VAL A 1 646 ? 25.463 -12.752 11.803 1.00 96.06 646 VAL A O 1
ATOM 5061 N N . GLU A 1 647 ? 24.678 -14.840 11.555 1.00 95.75 647 GLU A N 1
ATOM 5062 C CA . GLU A 1 647 ? 25.156 -14.955 10.168 1.00 95.75 647 GLU A CA 1
ATOM 5063 C C . GLU A 1 647 ? 24.346 -14.044 9.237 1.00 95.75 647 GLU A C 1
ATOM 5065 O O . GLU A 1 647 ? 24.929 -13.385 8.376 1.00 95.75 647 GLU A O 1
ATOM 5070 N N . ALA A 1 648 ? 23.035 -13.910 9.456 1.00 96.81 648 ALA A N 1
ATOM 5071 C CA . ALA A 1 648 ? 22.203 -12.975 8.708 1.00 96.81 648 ALA A CA 1
ATOM 5072 C C . ALA A 1 648 ? 22.715 -11.531 8.825 1.00 96.81 648 ALA A C 1
ATOM 5074 O O . ALA A 1 648 ? 22.987 -10.901 7.806 1.00 96.81 648 ALA A O 1
ATOM 5075 N N . VAL A 1 649 ? 22.937 -11.024 10.046 1.00 97.56 649 VAL A N 1
ATOM 5076 C CA . VAL A 1 649 ? 23.546 -9.699 10.290 1.00 97.56 649 VAL A CA 1
ATOM 5077 C C . VAL A 1 649 ? 24.879 -9.561 9.563 1.00 97.56 649 VAL A C 1
ATOM 5079 O O . VAL A 1 649 ? 25.107 -8.560 8.886 1.00 97.56 649 VAL A O 1
ATOM 5082 N N . LYS A 1 650 ? 25.763 -10.556 9.670 1.00 97.56 650 LYS A N 1
ATOM 5083 C CA . LYS A 1 650 ? 27.093 -10.559 9.042 1.00 97.56 650 LYS A CA 1
ATOM 5084 C C . LYS A 1 650 ? 27.022 -10.442 7.516 1.00 97.56 650 LYS A C 1
ATOM 5086 O O . LYS A 1 650 ? 27.836 -9.722 6.939 1.00 97.56 650 LYS A O 1
ATOM 5091 N N . TRP A 1 651 ? 26.068 -11.100 6.858 1.00 97.62 651 TRP A N 1
ATOM 5092 C CA . TRP A 1 651 ? 25.883 -11.001 5.404 1.00 97.62 651 TRP A CA 1
ATOM 5093 C C . TRP A 1 651 ? 25.149 -9.718 4.989 1.00 97.62 651 TRP A C 1
ATOM 5095 O O . TRP A 1 651 ? 25.632 -9.003 4.109 1.00 97.62 651 TRP A O 1
ATOM 5105 N N . LEU A 1 652 ? 24.074 -9.344 5.690 1.00 97.56 652 LEU A N 1
ATOM 5106 C CA . LEU A 1 652 ? 23.341 -8.094 5.456 1.00 97.56 652 LEU A CA 1
ATOM 5107 C C . LEU A 1 652 ? 24.215 -6.851 5.673 1.00 97.56 652 LEU A C 1
ATOM 5109 O O . LEU A 1 652 ? 24.091 -5.891 4.920 1.00 97.56 652 LEU A O 1
ATOM 5113 N N . THR A 1 653 ? 25.150 -6.877 6.628 1.00 97.75 653 THR A N 1
ATOM 5114 C CA . THR A 1 653 ? 26.110 -5.781 6.863 1.00 97.75 653 THR A CA 1
ATOM 5115 C C . THR A 1 653 ? 27.042 -5.570 5.672 1.00 97.75 653 THR A C 1
ATOM 5117 O O . THR A 1 653 ? 27.313 -4.424 5.320 1.00 97.75 653 THR A O 1
ATOM 5120 N N . LYS A 1 654 ? 27.496 -6.644 5.008 1.00 97.00 654 LYS A N 1
ATOM 5121 C CA . LYS A 1 654 ? 28.306 -6.533 3.780 1.00 97.00 654 LYS A CA 1
ATOM 5122 C C . LYS A 1 654 ? 27.490 -5.995 2.598 1.00 97.00 654 LYS A C 1
ATOM 5124 O O . LYS A 1 654 ? 27.995 -5.173 1.840 1.00 97.00 654 LYS A O 1
ATOM 5129 N N . ALA A 1 655 ? 26.229 -6.413 2.458 1.00 96.31 655 ALA A N 1
ATOM 5130 C CA . ALA A 1 655 ? 25.349 -5.883 1.416 1.00 96.31 655 ALA A CA 1
ATOM 5131 C C . ALA A 1 655 ? 25.056 -4.388 1.653 1.00 96.31 655 ALA A C 1
ATOM 5133 O O . ALA A 1 655 ? 25.178 -3.563 0.748 1.00 96.31 655 ALA A O 1
ATOM 5134 N N . ALA A 1 656 ? 24.723 -4.025 2.895 1.00 96.12 656 ALA A N 1
ATOM 5135 C CA . ALA A 1 656 ? 24.364 -2.668 3.289 1.00 96.12 656 ALA A CA 1
ATOM 5136 C C . ALA A 1 656 ? 25.530 -1.671 3.179 1.00 96.12 656 ALA A C 1
ATOM 5138 O O . ALA A 1 656 ? 25.314 -0.524 2.770 1.00 96.12 656 ALA A O 1
ATOM 5139 N N . SER A 1 657 ? 26.757 -2.097 3.509 1.00 95.62 657 SER A N 1
ATOM 5140 C CA . SER A 1 657 ? 27.966 -1.267 3.400 1.00 95.62 657 SER A CA 1
ATOM 5141 C C . SER A 1 657 ? 28.389 -1.001 1.953 1.00 95.62 657 SER A C 1
ATOM 5143 O O . SER A 1 657 ? 28.960 0.050 1.679 1.00 95.62 657 SER A O 1
ATOM 5145 N N . GLN A 1 658 ? 28.034 -1.890 1.020 1.00 91.00 658 GLN A N 1
ATOM 5146 C CA . GLN A 1 658 ? 28.177 -1.680 -0.426 1.00 91.00 658 GLN A CA 1
ATOM 5147 C C . GLN A 1 658 ? 27.058 -0.822 -1.040 1.00 91.00 658 GLN A C 1
ATOM 5149 O O . GLN A 1 658 ? 26.993 -0.665 -2.255 1.00 91.00 658 GLN A O 1
ATOM 5154 N N . GLY A 1 659 ? 26.163 -0.266 -0.219 1.00 91.75 659 GLY A N 1
ATOM 5155 C CA . GLY A 1 659 ? 25.079 0.594 -0.683 1.00 91.75 659 GLY A CA 1
ATOM 5156 C C . GLY A 1 659 ? 23.769 -0.131 -0.995 1.00 91.75 659 GLY A C 1
ATOM 5157 O O . GLY A 1 659 ? 22.796 0.547 -1.295 1.00 91.75 659 GLY A O 1
ATOM 5158 N N . ASN A 1 660 ? 23.683 -1.465 -0.899 1.00 93.00 660 ASN A N 1
ATOM 5159 C CA . ASN A 1 660 ? 22.482 -2.190 -1.325 1.00 93.00 660 ASN A CA 1
ATOM 5160 C C . ASN A 1 660 ? 21.232 -1.747 -0.528 1.00 93.00 660 ASN A C 1
ATOM 5162 O O . ASN A 1 660 ? 21.183 -1.980 0.684 1.00 93.00 660 ASN A O 1
ATOM 5166 N N . PRO A 1 661 ? 20.202 -1.152 -1.161 1.00 94.00 661 PRO A N 1
ATOM 5167 C CA . PRO A 1 661 ? 19.089 -0.534 -0.437 1.00 94.00 661 PRO A CA 1
ATOM 5168 C C . PRO A 1 661 ? 18.216 -1.560 0.300 1.00 94.00 661 PRO A C 1
ATOM 5170 O O . PRO A 1 661 ? 17.741 -1.293 1.404 1.00 94.00 661 PRO A O 1
ATOM 5173 N N . SER A 1 662 ? 18.059 -2.761 -0.262 1.00 93.69 662 SER A N 1
ATOM 5174 C CA . SER A 1 662 ? 17.359 -3.876 0.386 1.00 93.69 662 SER A CA 1
ATOM 5175 C C . SER A 1 662 ? 18.157 -4.453 1.559 1.00 93.69 662 SER A C 1
ATOM 5177 O O . SER A 1 662 ? 17.568 -4.817 2.578 1.00 93.69 662 SER A O 1
ATOM 5179 N N . GLY A 1 663 ? 19.489 -4.498 1.456 1.00 95.94 663 GLY A N 1
ATOM 5180 C CA . GLY A 1 663 ? 20.395 -4.872 2.545 1.00 95.94 663 GLY A CA 1
ATOM 5181 C C . GLY A 1 663 ? 20.363 -3.866 3.693 1.00 95.94 663 GLY A C 1
ATOM 5182 O O . GLY A 1 663 ? 20.242 -4.266 4.847 1.00 95.94 663 GLY A O 1
ATOM 5183 N N . GLN A 1 664 ? 20.382 -2.568 3.379 1.00 97.62 664 GLN A N 1
ATOM 5184 C CA . GLN A 1 664 ? 20.257 -1.480 4.355 1.00 97.62 664 GLN A CA 1
ATOM 5185 C C . GLN A 1 664 ? 18.918 -1.533 5.097 1.00 97.62 664 GLN A C 1
ATOM 5187 O O . GLN A 1 664 ? 18.908 -1.514 6.325 1.00 97.62 664 GLN A O 1
ATOM 5192 N N . PHE A 1 665 ? 17.797 -1.683 4.383 1.00 97.69 665 PHE A N 1
ATOM 5193 C CA . PHE A 1 665 ? 16.482 -1.860 5.006 1.00 97.69 665 PHE A CA 1
ATOM 5194 C C . PHE A 1 665 ? 16.438 -3.099 5.916 1.00 97.69 665 PHE A C 1
ATOM 5196 O O . PHE A 1 665 ? 16.045 -3.003 7.078 1.00 97.69 665 PHE A O 1
ATOM 5203 N N . SER A 1 666 ? 16.918 -4.245 5.420 1.00 97.06 666 SER A N 1
ATOM 5204 C CA . SER A 1 666 ? 16.940 -5.499 6.188 1.00 97.06 666 SER A CA 1
ATOM 5205 C C . SER A 1 666 ? 17.807 -5.386 7.450 1.00 97.06 666 SER A C 1
ATOM 5207 O O . SER A 1 666 ? 17.424 -5.883 8.503 1.00 97.06 666 SER A O 1
ATOM 5209 N N . LEU A 1 667 ? 18.954 -4.702 7.376 1.00 97.31 667 LEU A N 1
ATOM 5210 C CA . LEU A 1 667 ? 19.827 -4.453 8.527 1.00 97.31 667 LEU A CA 1
ATOM 5211 C C . LEU A 1 667 ? 19.200 -3.471 9.530 1.00 97.31 667 LEU A C 1
ATOM 5213 O O . LEU A 1 667 ? 19.333 -3.676 10.736 1.00 97.31 667 LEU A O 1
ATOM 5217 N N . GLY A 1 668 ? 18.466 -2.461 9.051 1.00 97.56 668 GLY A N 1
ATOM 5218 C CA . GLY A 1 668 ? 17.673 -1.565 9.895 1.00 97.56 668 GLY A CA 1
ATOM 5219 C C . GLY A 1 668 ? 16.667 -2.330 10.758 1.00 97.56 668 GLY A C 1
ATOM 5220 O O . GLY A 1 668 ? 16.663 -2.156 11.974 1.00 97.56 668 GLY A O 1
ATOM 5221 N N . LEU A 1 669 ? 15.918 -3.270 10.165 1.00 97.06 669 LEU A N 1
ATOM 5222 C CA . LEU A 1 669 ? 14.996 -4.154 10.897 1.00 97.06 669 LEU A CA 1
ATOM 5223 C C . LEU A 1 669 ? 15.709 -5.016 11.957 1.00 97.06 669 LEU A C 1
ATOM 5225 O O . LEU A 1 669 ? 15.145 -5.257 13.026 1.00 97.06 669 LEU A O 1
ATOM 5229 N N . MET A 1 670 ? 16.944 -5.466 11.705 1.00 97.44 670 MET A N 1
ATOM 5230 C CA . MET A 1 670 ? 17.722 -6.243 12.686 1.00 97.44 670 MET A CA 1
ATOM 5231 C C . MET A 1 670 ? 18.108 -5.400 13.907 1.00 97.44 670 MET A C 1
ATOM 5233 O O . MET A 1 670 ? 17.934 -5.853 15.041 1.00 97.44 670 MET A O 1
ATOM 5237 N N . TYR A 1 671 ? 18.556 -4.158 13.693 1.00 97.94 671 TYR A N 1
ATOM 5238 C CA . TYR A 1 671 ? 18.818 -3.204 14.778 1.00 97.94 671 TYR A CA 1
ATOM 5239 C C . TYR A 1 671 ? 17.546 -2.768 15.508 1.00 97.94 671 TYR A C 1
ATOM 5241 O O . TYR A 1 671 ? 17.568 -2.638 16.731 1.00 97.94 671 TYR A O 1
ATOM 5249 N N . GLU A 1 672 ? 16.437 -2.589 14.792 1.00 96.50 672 GLU A N 1
ATOM 5250 C CA . GLU A 1 672 ? 15.151 -2.197 15.371 1.00 96.50 672 GLU A CA 1
ATOM 5251 C C . GLU A 1 672 ? 14.606 -3.262 16.334 1.00 96.50 672 GLU A C 1
ATOM 5253 O O . GLU A 1 672 ? 14.090 -2.934 17.402 1.00 96.50 672 GLU A O 1
ATOM 5258 N N . ASN A 1 673 ? 14.751 -4.541 15.974 1.00 94.44 673 ASN A N 1
ATOM 5259 C CA . ASN A 1 673 ? 14.195 -5.673 16.719 1.00 94.44 673 ASN A CA 1
ATOM 5260 C C . ASN A 1 673 ? 15.208 -6.363 17.652 1.00 94.44 673 ASN A C 1
ATOM 5262 O O . ASN A 1 673 ? 14.840 -7.277 18.384 1.00 94.44 673 ASN A O 1
ATOM 5266 N N . GLY A 1 674 ? 16.487 -5.969 17.627 1.00 94.75 674 GLY A N 1
ATOM 5267 C CA . GLY A 1 674 ? 17.543 -6.625 18.412 1.00 94.75 674 GLY A CA 1
ATOM 5268 C C . GLY A 1 674 ? 17.832 -8.069 17.985 1.00 94.75 674 GLY A C 1
ATOM 5269 O O . GLY A 1 674 ? 18.274 -8.883 18.796 1.00 94.75 674 GLY A O 1
ATOM 5270 N N . ARG A 1 675 ? 17.558 -8.404 16.720 1.00 93.06 675 ARG A N 1
ATOM 5271 C CA . ARG A 1 675 ? 17.856 -9.717 16.133 1.00 93.06 675 ARG A CA 1
ATOM 5272 C C . ARG A 1 675 ? 19.323 -9.748 15.716 1.00 93.06 675 ARG A C 1
ATOM 5274 O O . ARG A 1 675 ? 19.755 -8.894 14.951 1.00 93.06 675 ARG A O 1
ATOM 5281 N N . GLY A 1 676 ? 20.112 -10.693 16.232 1.00 92.50 676 GLY A N 1
ATOM 5282 C CA . GLY A 1 676 ? 21.541 -10.878 15.898 1.00 92.50 676 GLY A CA 1
ATOM 5283 C C . GLY A 1 676 ? 22.504 -9.755 16.337 1.00 92.50 676 GLY A C 1
ATOM 5284 O O . GLY A 1 676 ? 23.693 -10.007 16.518 1.00 92.50 676 GLY A O 1
ATOM 5285 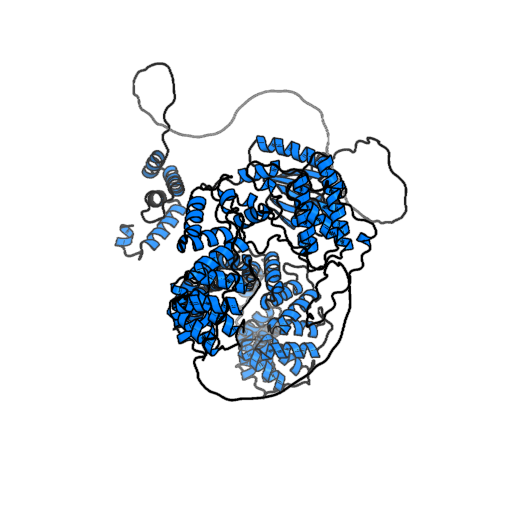N N . VAL A 1 677 ? 22.000 -8.540 16.562 1.00 96.00 677 VAL A N 1
ATOM 5286 C CA . VAL A 1 677 ? 22.684 -7.363 17.118 1.00 96.00 677 VAL A CA 1
ATOM 5287 C C . VAL A 1 677 ? 21.998 -6.903 18.401 1.00 96.00 677 VAL A C 1
ATOM 5289 O O . VAL A 1 677 ? 20.836 -7.208 18.652 1.00 96.00 677 VAL A O 1
ATOM 5292 N N . LYS A 1 678 ? 22.691 -6.094 19.209 1.00 96.56 678 LYS A N 1
ATOM 5293 C CA . LYS A 1 678 ? 22.027 -5.340 20.278 1.00 96.56 678 LYS A CA 1
ATOM 5294 C C . LYS A 1 678 ? 21.024 -4.357 19.657 1.00 96.56 678 LYS A C 1
ATOM 5296 O O . LYS A 1 678 ? 21.404 -3.584 18.780 1.00 96.56 678 LYS A O 1
ATOM 5301 N N . GLN A 1 679 ? 19.790 -4.354 20.164 1.00 97.25 679 GLN A N 1
ATOM 5302 C CA . GLN A 1 679 ? 18.740 -3.426 19.739 1.00 97.25 679 GLN A CA 1
ATOM 5303 C C . GLN A 1 679 ? 19.202 -1.961 19.840 1.00 97.25 679 GLN A C 1
ATOM 5305 O O . GLN A 1 679 ? 19.781 -1.559 20.857 1.00 97.25 679 GLN A O 1
ATOM 5310 N N . SER A 1 680 ? 18.955 -1.172 18.793 1.00 97.38 680 SER A N 1
ATOM 5311 C CA . SER A 1 680 ? 19.271 0.257 18.745 1.00 97.38 680 SER A CA 1
ATOM 5312 C C . SER A 1 680 ? 18.430 0.984 17.695 1.00 97.38 680 SER A C 1
ATOM 5314 O O . SER A 1 680 ? 18.692 0.888 16.496 1.00 97.38 680 SER A O 1
ATOM 5316 N N . ASP A 1 681 ? 17.467 1.785 18.154 1.00 96.38 681 ASP A N 1
ATOM 5317 C CA . ASP A 1 681 ? 16.633 2.613 17.276 1.00 96.38 681 ASP A CA 1
ATOM 5318 C C . ASP A 1 681 ? 17.448 3.667 16.500 1.00 96.38 681 ASP A C 1
ATOM 5320 O O . ASP A 1 681 ? 17.046 4.068 15.414 1.00 96.38 681 ASP A O 1
ATOM 5324 N N . VAL A 1 682 ? 18.605 4.099 17.019 1.00 97.06 682 VAL A N 1
ATOM 5325 C CA . VAL A 1 682 ? 19.493 5.065 16.340 1.00 97.06 682 VAL A CA 1
ATOM 5326 C C . VAL A 1 682 ? 20.174 4.429 15.124 1.00 97.06 682 VAL A C 1
ATOM 5328 O O . VAL A 1 682 ? 20.212 5.026 14.051 1.00 97.06 682 VAL A O 1
ATOM 5331 N N . GLU A 1 683 ? 20.659 3.192 15.264 1.00 97.06 683 GLU A N 1
ATOM 5332 C CA . GLU A 1 683 ? 21.268 2.450 14.150 1.00 97.06 683 GLU A CA 1
ATOM 5333 C C . GLU A 1 683 ? 20.201 2.066 13.115 1.00 97.06 683 GLU A C 1
ATOM 5335 O O . GLU A 1 683 ? 20.423 2.194 11.911 1.00 97.06 683 GLU A O 1
ATOM 5340 N N . ALA A 1 684 ? 19.010 1.660 13.574 1.00 97.94 684 ALA A N 1
ATOM 5341 C CA . ALA A 1 684 ? 17.864 1.412 12.704 1.00 97.94 684 ALA A CA 1
ATOM 5342 C C . ALA A 1 684 ? 17.499 2.667 11.892 1.00 97.94 684 ALA A C 1
ATOM 5344 O O . ALA A 1 684 ? 17.409 2.594 10.666 1.00 97.94 684 ALA A O 1
ATOM 5345 N N . PHE A 1 685 ? 17.396 3.830 12.545 1.00 97.75 685 PHE A N 1
ATOM 5346 C CA . PHE A 1 685 ? 17.147 5.118 11.895 1.00 97.75 685 PHE A CA 1
ATOM 5347 C C . PHE A 1 685 ? 18.213 5.459 10.843 1.00 97.75 685 PHE A C 1
ATOM 5349 O O . PHE A 1 685 ? 17.872 5.870 9.731 1.00 97.75 685 PHE A O 1
ATOM 5356 N N . GLU A 1 686 ? 19.498 5.249 11.143 1.00 97.38 686 GLU A N 1
ATOM 5357 C CA . GLU A 1 686 ? 20.582 5.449 10.176 1.00 97.38 686 GLU A CA 1
ATOM 5358 C C . GLU A 1 686 ? 20.456 4.537 8.946 1.00 97.38 686 GLU A C 1
ATOM 5360 O O . GLU A 1 686 ? 20.612 5.002 7.812 1.00 97.38 686 GLU A O 1
ATOM 5365 N N . TRP A 1 687 ? 20.184 3.245 9.139 1.00 97.50 687 TRP A N 1
ATOM 5366 C CA . TRP A 1 687 ? 20.082 2.281 8.039 1.00 97.50 687 TRP A CA 1
ATOM 5367 C C . TRP A 1 687 ? 18.804 2.453 7.212 1.00 97.50 687 TRP A C 1
ATOM 5369 O O . TRP A 1 687 ? 18.878 2.429 5.980 1.00 97.50 687 TRP A O 1
ATOM 5379 N N . PHE A 1 688 ? 17.665 2.748 7.845 1.00 98.06 688 PHE A N 1
ATOM 5380 C CA . PHE A 1 688 ? 16.443 3.141 7.140 1.00 98.06 688 PHE A CA 1
ATOM 5381 C C . PHE A 1 688 ? 16.625 4.455 6.376 1.00 98.06 688 PHE A C 1
ATOM 5383 O O . PHE A 1 688 ? 16.180 4.543 5.237 1.00 98.06 688 PHE A O 1
ATOM 5390 N N . THR A 1 689 ? 17.346 5.442 6.922 1.00 97.38 689 THR A N 1
ATOM 5391 C CA . THR A 1 689 ? 17.672 6.691 6.207 1.00 97.38 689 THR A CA 1
ATOM 5392 C C . THR A 1 689 ? 18.467 6.421 4.930 1.00 97.38 689 THR A C 1
ATOM 5394 O O . THR A 1 689 ? 18.107 6.927 3.864 1.00 97.38 689 THR A O 1
ATOM 5397 N N . LYS A 1 690 ? 19.507 5.580 5.002 1.00 96.56 690 LYS A N 1
ATOM 5398 C CA . LYS A 1 690 ? 20.328 5.194 3.838 1.00 96.56 690 LYS A CA 1
ATOM 5399 C C . LYS A 1 690 ? 19.480 4.480 2.769 1.00 96.56 690 LYS A C 1
ATOM 5401 O O . LYS A 1 690 ? 19.549 4.849 1.596 1.00 96.56 690 LYS A O 1
ATOM 5406 N N . ALA A 1 691 ? 18.601 3.558 3.173 1.00 96.69 691 ALA A N 1
ATOM 5407 C CA . ALA A 1 691 ? 17.693 2.852 2.263 1.00 96.69 691 ALA A CA 1
ATOM 5408 C C . ALA A 1 691 ? 16.627 3.778 1.638 1.00 96.69 691 ALA A C 1
ATOM 5410 O O . ALA A 1 691 ? 16.372 3.730 0.434 1.00 96.69 691 ALA A O 1
ATOM 5411 N N . ALA A 1 692 ? 16.016 4.649 2.446 1.00 95.94 692 ALA A N 1
ATOM 5412 C CA . ALA A 1 692 ? 14.910 5.520 2.056 1.00 95.94 692 ALA A CA 1
ATOM 5413 C C . ALA A 1 692 ? 15.322 6.614 1.060 1.00 95.94 692 ALA A C 1
ATOM 5415 O O . ALA A 1 692 ? 14.540 6.968 0.169 1.00 95.94 692 ALA A O 1
ATOM 5416 N N . ILE A 1 693 ? 16.548 7.137 1.196 1.00 95.69 693 ILE A N 1
ATOM 5417 C CA . ILE A 1 693 ? 17.160 8.083 0.249 1.00 95.69 693 ILE A CA 1
ATOM 5418 C C . ILE A 1 693 ? 17.341 7.434 -1.129 1.00 95.69 693 ILE A C 1
ATOM 5420 O O . ILE A 1 693 ? 17.086 8.086 -2.137 1.00 95.69 693 ILE A O 1
ATOM 5424 N N . GLN A 1 694 ? 17.688 6.145 -1.172 1.00 88.44 694 GLN A N 1
ATOM 5425 C CA . GLN A 1 694 ? 17.824 5.350 -2.400 1.00 88.44 694 GLN A CA 1
ATOM 5426 C C . GLN A 1 694 ? 16.488 4.803 -2.938 1.00 88.44 694 GLN A C 1
ATOM 5428 O O . GLN A 1 694 ? 16.472 3.894 -3.762 1.00 88.44 694 GLN A O 1
ATOM 5433 N N . GLY A 1 695 ? 15.353 5.328 -2.469 1.00 90.94 695 GLY A N 1
ATOM 5434 C CA . GLY A 1 695 ? 14.032 4.961 -2.979 1.00 90.94 695 GLY A CA 1
ATOM 5435 C C . GLY A 1 695 ? 13.388 3.730 -2.334 1.00 90.94 695 GLY A C 1
ATOM 5436 O O . GLY A 1 695 ? 12.226 3.475 -2.619 1.00 90.94 695 GLY A O 1
ATOM 5437 N N . ASN A 1 696 ? 14.054 2.991 -1.438 1.00 94.38 696 ASN A N 1
ATOM 5438 C CA . ASN A 1 696 ? 13.471 1.771 -0.861 1.00 94.38 696 ASN A CA 1
ATOM 5439 C C . ASN A 1 696 ? 12.166 2.070 -0.099 1.00 94.38 696 ASN A C 1
ATOM 5441 O O . ASN A 1 696 ? 12.187 2.759 0.921 1.00 94.38 696 ASN A O 1
ATOM 5445 N N . SER A 1 697 ? 11.038 1.550 -0.586 1.00 94.94 697 SER A N 1
ATOM 5446 C CA . SER A 1 697 ? 9.701 1.868 -0.070 1.00 94.94 697 SER A CA 1
ATOM 5447 C C . SER A 1 697 ? 9.491 1.410 1.377 1.00 94.94 697 SER A C 1
ATOM 5449 O O . SER A 1 697 ? 8.999 2.194 2.184 1.00 94.94 697 SER A O 1
ATOM 5451 N N . GLY A 1 698 ? 9.952 0.207 1.739 1.00 92.94 698 GLY A N 1
ATOM 5452 C CA . GLY A 1 698 ? 9.951 -0.273 3.127 1.00 92.94 698 GLY A CA 1
ATOM 5453 C C . GLY A 1 698 ? 10.783 0.624 4.046 1.00 92.94 698 GLY A C 1
ATOM 5454 O O . GLY A 1 698 ? 10.301 1.071 5.083 1.00 92.94 698 GLY A O 1
ATOM 5455 N N . GLY A 1 699 ? 11.995 0.995 3.621 1.00 97.00 699 GLY A N 1
ATOM 5456 C CA . GLY A 1 699 ? 12.844 1.952 4.335 1.00 97.00 699 GLY A CA 1
ATOM 5457 C C . GLY A 1 699 ? 12.188 3.324 4.512 1.00 97.00 699 GLY A C 1
ATOM 5458 O O . GLY A 1 699 ? 12.341 3.933 5.567 1.00 97.00 699 GLY A O 1
ATOM 5459 N N . GLN A 1 700 ? 11.419 3.799 3.528 1.00 97.62 700 GLN A N 1
ATOM 5460 C CA . GLN A 1 700 ? 10.644 5.041 3.635 1.00 97.62 700 GLN A CA 1
ATOM 5461 C C . GLN A 1 700 ? 9.486 4.915 4.638 1.00 97.62 700 GLN A C 1
ATOM 5463 O O . GLN A 1 700 ? 9.303 5.825 5.446 1.00 97.62 700 GLN A O 1
ATOM 5468 N N . SER A 1 701 ? 8.748 3.802 4.644 1.00 96.50 701 SER A N 1
ATOM 5469 C CA . SER A 1 701 ? 7.684 3.547 5.628 1.00 96.50 701 SER A CA 1
ATOM 5470 C C . SER A 1 701 ? 8.239 3.422 7.052 1.00 96.50 701 SER A C 1
ATOM 5472 O O . SER A 1 701 ? 7.780 4.134 7.945 1.00 96.50 701 SER A O 1
ATOM 5474 N N . SER A 1 702 ? 9.286 2.617 7.271 1.00 97.50 702 SER A N 1
ATOM 5475 C CA . SER A 1 702 ? 9.944 2.492 8.582 1.00 97.50 702 SER A CA 1
ATOM 5476 C C . SER A 1 702 ? 10.526 3.820 9.064 1.00 97.50 702 SER A C 1
ATOM 5478 O O . SER A 1 702 ? 10.305 4.198 10.211 1.00 97.50 702 SER A O 1
ATOM 5480 N N . LEU A 1 703 ? 11.200 4.586 8.198 1.00 97.19 703 LEU A N 1
ATOM 5481 C CA . LEU A 1 703 ? 11.697 5.923 8.543 1.00 97.19 703 LEU A CA 1
ATOM 5482 C C . LEU A 1 703 ? 10.555 6.886 8.907 1.00 97.19 703 LEU A C 1
ATOM 5484 O O . LEU A 1 703 ? 10.698 7.683 9.835 1.00 97.19 703 LEU A O 1
ATOM 5488 N N . GLY A 1 704 ? 9.412 6.779 8.222 1.00 97.38 704 GLY A N 1
ATOM 5489 C CA . GLY A 1 704 ? 8.182 7.481 8.578 1.00 97.38 704 GLY A CA 1
ATOM 5490 C C . GLY A 1 704 ? 7.725 7.157 10.002 1.00 97.38 704 GLY A C 1
ATOM 5491 O O . GLY A 1 704 ? 7.557 8.072 10.807 1.00 97.38 704 GLY A O 1
ATOM 5492 N N . LEU A 1 705 ? 7.633 5.868 10.346 1.00 97.00 705 LEU A N 1
ATOM 5493 C CA . LEU A 1 705 ? 7.274 5.391 11.690 1.00 97.00 705 LEU A CA 1
ATOM 5494 C C . LEU A 1 705 ? 8.286 5.825 12.766 1.00 97.00 705 LEU A C 1
ATOM 5496 O O . LEU A 1 705 ? 7.882 6.150 13.885 1.00 97.00 705 LEU A O 1
ATOM 5500 N N . MET A 1 706 ? 9.585 5.874 12.451 1.00 97.50 706 MET A N 1
ATOM 5501 C CA . MET A 1 706 ? 10.613 6.350 13.389 1.00 97.50 706 MET A CA 1
ATOM 5502 C C . MET A 1 706 ? 10.426 7.835 13.727 1.00 97.50 706 MET A C 1
ATOM 5504 O O . MET A 1 706 ? 10.428 8.198 14.905 1.00 97.50 706 MET A O 1
ATOM 5508 N N . TYR A 1 707 ? 10.171 8.680 12.720 1.00 98.06 707 TYR A N 1
ATOM 5509 C CA . TYR A 1 707 ? 9.815 10.089 12.929 1.00 98.06 707 TYR A CA 1
ATOM 5510 C C . TYR A 1 707 ? 8.463 10.266 13.631 1.00 98.06 707 TYR A C 1
ATOM 5512 O O . TYR A 1 707 ? 8.335 11.145 14.480 1.00 98.06 707 TYR A O 1
ATOM 5520 N N . GLU A 1 708 ? 7.462 9.444 13.312 1.00 96.62 708 GLU A N 1
ATOM 5521 C CA . GLU A 1 708 ? 6.125 9.521 13.912 1.00 96.62 708 GLU A CA 1
ATOM 5522 C C . GLU A 1 708 ? 6.151 9.246 15.424 1.00 96.62 708 GLU A C 1
ATOM 5524 O O . GLU A 1 708 ? 5.407 9.871 16.182 1.00 96.62 708 GLU A O 1
ATOM 5529 N N . ASN A 1 709 ? 7.019 8.329 15.862 1.00 94.88 709 ASN A N 1
ATOM 5530 C CA . ASN A 1 709 ? 7.094 7.849 17.244 1.00 94.88 709 ASN A CA 1
ATOM 5531 C C . ASN A 1 709 ? 8.285 8.414 18.042 1.00 94.88 709 ASN A C 1
ATOM 5533 O O . ASN A 1 709 ? 8.405 8.128 19.231 1.00 94.88 709 ASN A O 1
ATOM 5537 N N . GLY A 1 710 ? 9.177 9.192 17.418 1.00 94.38 710 GLY A N 1
ATOM 5538 C CA . GLY A 1 710 ? 10.388 9.711 18.070 1.00 94.38 710 GLY A CA 1
ATOM 5539 C C . GLY A 1 710 ? 11.407 8.621 18.431 1.00 94.38 710 GLY A C 1
ATOM 5540 O O . GLY A 1 710 ? 12.096 8.713 19.448 1.00 94.38 710 GLY A O 1
ATOM 5541 N N . ARG A 1 711 ? 11.472 7.550 17.632 1.00 93.00 711 ARG A N 1
ATOM 5542 C CA . ARG A 1 711 ? 12.373 6.410 17.849 1.00 93.00 711 ARG A CA 1
ATOM 5543 C C . ARG A 1 711 ? 13.682 6.639 17.102 1.00 93.00 711 ARG A C 1
ATOM 5545 O O . ARG A 1 711 ? 13.682 6.773 15.886 1.00 93.00 711 ARG A O 1
ATOM 5552 N N . GLY A 1 712 ? 14.794 6.734 17.831 1.00 90.81 712 GLY A N 1
ATOM 5553 C CA . GLY A 1 712 ? 16.125 7.013 17.264 1.00 90.81 712 GLY A CA 1
ATOM 5554 C C . GLY A 1 712 ? 16.343 8.454 16.771 1.00 90.81 712 GLY A C 1
ATOM 5555 O O . GLY A 1 712 ? 17.482 8.846 16.533 1.00 90.81 712 GLY A O 1
ATOM 5556 N N . VAL A 1 713 ? 15.278 9.256 16.672 1.00 95.69 713 VAL A N 1
ATOM 5557 C CA . VAL A 1 713 ? 15.257 10.633 16.157 1.00 95.69 713 VAL A CA 1
ATOM 5558 C C . VAL A 1 713 ? 14.243 11.481 16.938 1.00 95.69 713 VAL A C 1
ATOM 5560 O O . VAL A 1 713 ? 13.350 10.941 17.586 1.00 95.69 713 VAL A O 1
ATOM 5563 N N . GLU A 1 714 ? 14.354 12.811 16.888 1.00 94.94 714 GLU A N 1
ATOM 5564 C CA . GLU A 1 714 ? 13.322 13.708 17.427 1.00 94.94 714 GLU A CA 1
ATOM 5565 C C . GLU A 1 714 ? 11.981 13.513 16.688 1.00 94.94 714 GLU A C 1
ATOM 5567 O O . GLU A 1 714 ? 11.942 13.426 15.457 1.00 94.94 714 GLU A O 1
ATOM 5572 N N . GLN A 1 715 ? 10.880 13.438 17.445 1.00 96.62 715 GLN A N 1
ATOM 5573 C CA . GLN A 1 715 ? 9.545 13.181 16.902 1.00 96.62 715 GLN A CA 1
ATOM 5574 C C . GLN A 1 715 ? 9.099 14.310 15.958 1.00 96.62 715 GLN A C 1
ATOM 5576 O O . GLN A 1 715 ? 9.116 15.486 16.323 1.00 96.62 715 GLN A O 1
ATOM 5581 N N . SER A 1 716 ? 8.660 13.958 14.749 1.00 96.81 716 SER A N 1
ATOM 5582 C CA . SER A 1 716 ? 8.183 14.917 13.753 1.00 96.81 716 SER A CA 1
ATOM 5583 C C . SER A 1 716 ? 7.164 14.293 12.802 1.00 96.81 716 SER A C 1
ATOM 5585 O O . SER A 1 716 ? 7.514 13.727 11.765 1.00 96.81 716 SER A O 1
ATOM 5587 N N . ASP A 1 717 ? 5.880 14.499 13.100 1.00 96.12 717 ASP A N 1
ATOM 5588 C CA . ASP A 1 717 ? 4.765 14.122 12.221 1.00 96.12 717 ASP A CA 1
ATOM 5589 C C . ASP A 1 717 ? 4.915 14.697 10.795 1.00 96.12 717 ASP A C 1
ATOM 5591 O O . ASP A 1 717 ? 4.445 14.103 9.828 1.00 96.12 717 ASP A O 1
ATOM 5595 N N . VAL A 1 718 ? 5.588 15.845 10.645 1.00 96.25 718 VAL A N 1
ATOM 5596 C CA . VAL A 1 718 ? 5.824 16.506 9.349 1.00 96.25 718 VAL A CA 1
ATOM 5597 C C . VAL A 1 718 ? 6.910 15.802 8.529 1.00 96.25 718 VAL A C 1
ATOM 5599 O O . VAL A 1 718 ? 6.784 15.731 7.306 1.00 96.25 718 VAL A O 1
ATOM 5602 N N . GLU A 1 719 ? 7.962 15.262 9.154 1.00 96.81 719 GLU A N 1
ATOM 5603 C CA . GLU A 1 719 ? 8.915 14.405 8.431 1.00 96.81 719 GLU A CA 1
ATOM 5604 C C . GLU A 1 719 ? 8.314 13.021 8.163 1.00 96.81 719 GLU A C 1
ATOM 5606 O O . GLU A 1 719 ? 8.451 12.515 7.049 1.00 96.81 719 GLU A O 1
ATOM 5611 N N . ALA A 1 720 ? 7.567 12.458 9.121 1.00 97.69 720 ALA A N 1
ATOM 5612 C CA . ALA A 1 720 ? 6.852 11.193 8.953 1.00 97.69 720 ALA A CA 1
ATOM 5613 C C . ALA A 1 720 ? 5.944 11.218 7.712 1.00 97.69 720 ALA A C 1
ATOM 5615 O O . ALA A 1 720 ? 6.093 10.399 6.806 1.00 97.69 720 ALA A O 1
ATOM 5616 N N . VAL A 1 721 ? 5.094 12.246 7.598 1.00 97.44 721 VAL A N 1
ATOM 5617 C CA . VAL A 1 721 ? 4.236 12.503 6.430 1.00 97.44 721 VAL A CA 1
ATOM 5618 C C . VAL A 1 721 ? 5.014 12.545 5.116 1.00 97.44 721 VAL A C 1
ATOM 5620 O O . VAL A 1 721 ? 4.552 11.971 4.130 1.00 97.44 721 VAL A O 1
ATOM 5623 N N . LYS A 1 722 ? 6.185 13.195 5.055 1.00 97.62 722 LYS A N 1
ATOM 5624 C CA . LYS A 1 722 ? 6.979 13.263 3.812 1.00 97.62 722 LYS A CA 1
ATOM 5625 C C . LYS A 1 722 ? 7.480 11.888 3.383 1.00 97.62 722 LYS A C 1
ATOM 5627 O O . LYS A 1 722 ? 7.490 11.599 2.188 1.00 97.62 722 LYS A O 1
ATOM 5632 N N . TRP A 1 723 ? 7.909 11.059 4.332 1.00 97.12 723 TRP A N 1
ATOM 5633 C CA . TRP A 1 723 ? 8.416 9.720 4.043 1.00 97.12 723 TRP A CA 1
ATOM 5634 C C . TRP A 1 723 ? 7.286 8.742 3.705 1.00 97.12 723 TRP A C 1
ATOM 5636 O O . TRP A 1 723 ? 7.372 8.086 2.666 1.00 97.12 723 TRP A O 1
ATOM 5646 N N . PHE A 1 724 ? 6.171 8.767 4.443 1.00 97.88 724 PHE A N 1
ATOM 5647 C CA . PHE A 1 724 ? 4.948 8.045 4.071 1.00 97.88 724 PHE A CA 1
ATOM 5648 C C . PHE A 1 724 ? 4.423 8.462 2.691 1.00 97.88 724 PHE A C 1
ATOM 5650 O O . PHE A 1 724 ? 4.064 7.603 1.899 1.00 97.88 724 PHE A O 1
ATOM 5657 N N . THR A 1 725 ? 4.455 9.753 2.337 1.00 96.62 725 THR A N 1
ATOM 5658 C CA . THR A 1 725 ? 4.034 10.230 1.002 1.00 96.62 725 THR A CA 1
ATOM 5659 C C . THR A 1 725 ? 4.907 9.664 -0.119 1.00 96.62 725 THR A C 1
ATOM 5661 O O . THR A 1 725 ? 4.382 9.290 -1.167 1.00 96.62 725 THR A O 1
ATOM 5664 N N . LYS A 1 726 ? 6.228 9.550 0.081 1.00 94.75 726 LYS A N 1
ATOM 5665 C CA . LYS A 1 726 ? 7.111 8.895 -0.901 1.00 94.75 726 LYS A CA 1
ATOM 5666 C C . LYS A 1 726 ? 6.786 7.404 -1.034 1.00 94.75 726 LYS A C 1
ATOM 5668 O O . LYS A 1 726 ? 6.598 6.938 -2.154 1.00 94.75 726 LYS A O 1
ATOM 5673 N N . ALA A 1 727 ? 6.644 6.690 0.084 1.00 95.75 727 ALA A N 1
ATOM 5674 C CA . ALA A 1 727 ? 6.306 5.268 0.082 1.00 95.75 727 ALA A CA 1
ATOM 5675 C C . ALA A 1 727 ? 4.939 5.008 -0.579 1.00 95.75 727 ALA A C 1
ATOM 5677 O O . ALA A 1 727 ? 4.813 4.131 -1.433 1.00 95.75 727 ALA A O 1
ATOM 5678 N N . ALA A 1 728 ? 3.934 5.824 -0.248 1.00 94.56 728 ALA A N 1
ATOM 5679 C CA . ALA A 1 728 ? 2.572 5.709 -0.753 1.00 94.56 728 ALA A CA 1
ATOM 5680 C C . ALA A 1 728 ? 2.460 5.971 -2.262 1.00 94.56 728 ALA A C 1
ATOM 5682 O O . ALA A 1 728 ? 1.700 5.285 -2.953 1.00 94.56 728 ALA A O 1
ATOM 5683 N N . ASN A 1 729 ? 3.234 6.936 -2.773 1.00 93.12 729 ASN A N 1
ATOM 5684 C CA . ASN A 1 729 ? 3.334 7.235 -4.204 1.00 93.12 729 ASN A CA 1
ATOM 5685 C C . ASN A 1 729 ? 4.088 6.146 -4.985 1.00 93.12 729 ASN A C 1
ATOM 5687 O O . ASN A 1 729 ? 3.803 5.959 -6.162 1.00 93.12 729 ASN A O 1
ATOM 5691 N N . GLN A 1 730 ? 4.988 5.400 -4.335 1.00 88.75 730 GLN A N 1
ATOM 5692 C CA . GLN A 1 730 ? 5.608 4.184 -4.883 1.00 88.75 730 GLN A CA 1
ATOM 5693 C C . GLN A 1 730 ? 4.740 2.922 -4.718 1.00 88.75 730 GLN A C 1
ATOM 5695 O O . GLN A 1 730 ? 5.204 1.817 -4.982 1.00 88.75 730 GLN A O 1
ATOM 5700 N N . GLY A 1 731 ? 3.494 3.057 -4.258 1.00 90.38 731 GLY A N 1
ATOM 5701 C CA . GLY A 1 731 ? 2.570 1.933 -4.124 1.00 90.38 731 GLY A CA 1
ATOM 5702 C C . GLY A 1 731 ? 2.644 1.158 -2.804 1.00 90.38 731 GLY A C 1
ATOM 5703 O O . GLY A 1 731 ? 1.855 0.242 -2.639 1.00 90.38 731 GLY A O 1
ATOM 5704 N N . SER A 1 732 ? 3.504 1.501 -1.835 1.00 93.88 732 SER A N 1
ATOM 5705 C CA . SER A 1 732 ? 3.556 0.775 -0.547 1.00 93.88 732 SER A CA 1
ATOM 5706 C C . SER A 1 732 ? 2.206 0.807 0.178 1.00 93.88 732 SER A C 1
ATOM 5708 O O . SER A 1 732 ? 1.701 1.892 0.475 1.00 93.88 732 SER A O 1
ATOM 5710 N N . SER A 1 733 ? 1.664 -0.373 0.498 1.00 95.19 733 SER A N 1
ATOM 5711 C CA . SER A 1 733 ? 0.505 -0.574 1.381 1.00 95.19 733 SER A CA 1
ATOM 5712 C C . SER A 1 733 ? 0.659 0.210 2.678 1.00 95.19 733 SER A C 1
ATOM 5714 O O . SER A 1 733 ? -0.159 1.071 2.986 1.00 95.19 733 SER A O 1
ATOM 5716 N N . ASP A 1 734 ? 1.769 -0.015 3.373 1.00 91.94 734 ASP A N 1
ATOM 5717 C CA . ASP A 1 734 ? 2.066 0.529 4.696 1.00 91.94 734 ASP A CA 1
ATOM 5718 C C . ASP A 1 734 ? 2.183 2.057 4.624 1.00 91.94 734 ASP A C 1
ATOM 5720 O O . ASP A 1 734 ? 1.605 2.779 5.432 1.00 91.94 734 ASP A O 1
ATOM 5724 N N . GLY A 1 735 ? 2.858 2.570 3.587 1.00 96.00 735 GLY A N 1
ATOM 5725 C CA . GLY A 1 735 ? 2.962 4.006 3.334 1.00 96.00 735 GLY A CA 1
ATOM 5726 C C . GLY A 1 735 ? 1.603 4.661 3.069 1.00 96.00 735 GLY A C 1
ATOM 5727 O O . GLY A 1 735 ? 1.343 5.758 3.564 1.00 96.00 735 GLY A O 1
ATOM 5728 N N . GLN A 1 736 ? 0.720 3.993 2.318 1.00 97.00 736 GLN A N 1
ATOM 5729 C CA . GLN A 1 736 ? -0.651 4.454 2.067 1.00 97.00 736 GLN A CA 1
ATOM 5730 C C . GLN A 1 736 ? -1.495 4.401 3.346 1.00 97.00 736 GLN A C 1
ATOM 5732 O O . GLN A 1 736 ? -2.182 5.371 3.660 1.00 97.00 736 GLN A O 1
ATOM 5737 N N . PHE A 1 737 ? -1.413 3.315 4.111 1.00 97.19 737 PHE A N 1
ATOM 5738 C CA . PHE A 1 737 ? -2.127 3.138 5.371 1.00 97.19 737 PHE A CA 1
ATOM 5739 C C . PHE A 1 737 ? -1.728 4.199 6.409 1.00 97.19 737 PHE A C 1
ATOM 5741 O O . PHE A 1 737 ? -2.589 4.942 6.893 1.00 97.19 737 PHE A O 1
ATOM 5748 N N . SER A 1 738 ? -0.429 4.358 6.679 1.00 97.50 738 SER A N 1
ATOM 5749 C CA . SER A 1 738 ? 0.087 5.380 7.595 1.00 97.50 738 SER A CA 1
ATOM 5750 C C . SER A 1 738 ? -0.256 6.796 7.131 1.00 97.50 738 SER A C 1
ATOM 5752 O O . SER A 1 738 ? -0.701 7.611 7.939 1.00 97.50 738 SER A O 1
ATOM 5754 N N . LEU A 1 739 ? -0.150 7.111 5.833 1.00 96.69 739 LEU A N 1
ATOM 5755 C CA . LEU A 1 739 ? -0.578 8.420 5.322 1.00 96.69 739 LEU A CA 1
ATOM 5756 C C . LEU A 1 739 ? -2.091 8.641 5.496 1.00 96.69 739 LEU A C 1
ATOM 5758 O O . LEU A 1 739 ? -2.511 9.746 5.843 1.00 96.69 739 LEU A O 1
ATOM 5762 N N . GLY A 1 740 ? -2.902 7.591 5.336 1.00 96.94 740 GLY A N 1
ATOM 5763 C CA . GLY A 1 740 ? -4.334 7.601 5.635 1.00 96.94 740 GLY A CA 1
ATOM 5764 C C . GLY A 1 740 ? -4.627 7.949 7.097 1.00 96.94 740 GLY A C 1
ATOM 5765 O O . GLY A 1 740 ? -5.434 8.844 7.357 1.00 96.94 740 GLY A O 1
ATOM 5766 N N . LEU A 1 741 ? -3.917 7.334 8.050 1.00 97.25 741 LEU A N 1
ATOM 5767 C CA . LEU A 1 741 ? -4.009 7.660 9.481 1.00 97.25 741 LEU A CA 1
ATOM 5768 C C . LEU A 1 741 ? -3.573 9.102 9.787 1.00 97.25 741 LEU A C 1
ATOM 5770 O O . LEU A 1 74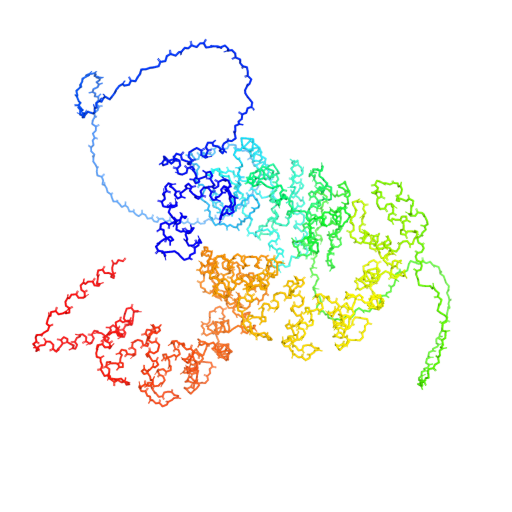1 ? -4.235 9.793 10.567 1.00 97.25 741 LEU A O 1
ATOM 5774 N N . MET A 1 742 ? -2.498 9.589 9.163 1.00 97.44 742 MET A N 1
ATOM 5775 C CA . MET A 1 742 ? -2.030 10.970 9.344 1.00 97.44 742 MET A CA 1
ATOM 5776 C C . MET A 1 742 ? -3.057 11.984 8.808 1.00 97.44 742 MET A C 1
ATOM 5778 O O . MET A 1 742 ? -3.370 12.963 9.492 1.00 97.44 742 MET A O 1
ATOM 5782 N N . CYS A 1 743 ? -3.673 11.712 7.650 1.00 96.50 743 CYS A N 1
ATOM 5783 C CA . CYS A 1 743 ? -4.799 12.486 7.111 1.00 96.50 743 CYS A CA 1
ATOM 5784 C C . CYS A 1 743 ? -6.049 12.434 8.005 1.00 96.50 743 CYS A C 1
ATOM 5786 O O . CYS A 1 743 ? -6.679 13.471 8.216 1.00 96.50 743 CYS A O 1
ATOM 5788 N N . LEU A 1 744 ? -6.398 11.267 8.555 1.00 96.12 744 LEU A N 1
ATOM 5789 C CA . LEU A 1 744 ? -7.580 11.074 9.408 1.00 96.12 744 LEU A CA 1
ATOM 5790 C C . LEU A 1 744 ? -7.500 11.875 10.715 1.00 96.12 744 LEU A C 1
ATOM 5792 O O . LEU A 1 744 ? -8.507 12.409 11.189 1.00 96.12 744 LEU A O 1
ATOM 5796 N N . ASN A 1 745 ? -6.293 11.951 11.282 1.00 94.06 745 ASN A N 1
ATOM 5797 C CA . ASN A 1 745 ? -6.018 12.547 12.589 1.00 94.06 745 ASN A CA 1
ATOM 5798 C C . ASN A 1 745 ? -5.473 13.986 12.516 1.00 94.06 745 ASN A C 1
ATOM 5800 O O . ASN A 1 745 ? -5.370 14.646 13.546 1.00 94.06 745 ASN A O 1
ATOM 5804 N N . GLY A 1 746 ? -5.117 14.488 11.327 1.00 93.94 746 GLY A N 1
ATOM 5805 C CA . GLY A 1 746 ? -4.526 15.824 11.165 1.00 93.94 746 GLY A CA 1
ATOM 5806 C C . GLY A 1 746 ? -3.103 15.945 11.717 1.00 93.94 746 GLY A C 1
ATOM 5807 O O . GLY A 1 746 ? -2.700 17.014 12.174 1.00 93.94 746 GLY A O 1
ATOM 5808 N N . ARG A 1 747 ? -2.353 14.839 11.710 1.00 93.00 747 ARG A N 1
ATOM 5809 C CA . ARG A 1 747 ? -0.973 14.761 12.202 1.00 93.00 747 ARG A CA 1
ATOM 5810 C C . ARG A 1 747 ? -0.004 15.038 11.061 1.00 93.00 747 ARG A C 1
ATOM 5812 O O . ARG A 1 747 ? -0.012 14.338 10.056 1.00 93.00 747 ARG A O 1
ATOM 5819 N N . GLY A 1 748 ? 0.783 16.110 11.164 1.00 90.81 748 GLY A N 1
ATOM 5820 C CA . GLY A 1 748 ? 1.728 16.556 10.125 1.00 90.81 748 GLY A CA 1
ATOM 5821 C C . GLY A 1 748 ? 1.091 17.121 8.840 1.00 90.81 748 GLY A C 1
ATOM 5822 O O . GLY A 1 748 ? 1.701 17.954 8.171 1.00 90.81 748 GLY A O 1
ATOM 5823 N N . VAL A 1 749 ? -0.149 16.735 8.526 1.00 94.44 749 VAL A N 1
ATOM 5824 C CA . VAL A 1 749 ? -1.003 17.261 7.448 1.00 94.44 749 VAL A CA 1
ATOM 5825 C C . VAL A 1 749 ? -2.250 17.949 8.001 1.00 94.44 749 VAL A C 1
ATOM 5827 O O . VAL A 1 749 ? -2.663 17.720 9.134 1.00 94.44 749 VAL A O 1
ATOM 5830 N N . LYS A 1 750 ? -2.921 18.752 7.168 1.00 93.56 750 LYS A N 1
ATOM 5831 C CA . LYS A 1 750 ? -4.293 19.190 7.454 1.00 93.56 750 LYS A CA 1
ATOM 5832 C C . LYS A 1 750 ? -5.216 17.965 7.510 1.00 93.56 750 LYS A C 1
ATOM 5834 O O . LYS A 1 750 ? -5.220 17.171 6.572 1.00 93.56 750 LYS A O 1
ATOM 5839 N N . GLN A 1 751 ? -6.031 17.864 8.561 1.00 95.38 751 GLN A N 1
ATOM 5840 C CA . GLN A 1 751 ? -7.026 16.800 8.702 1.00 95.38 751 GLN A CA 1
ATOM 5841 C C . GLN A 1 751 ? -7.975 16.750 7.491 1.00 95.38 751 GLN A C 1
ATOM 5843 O O . GLN A 1 751 ? -8.501 17.783 7.062 1.00 95.38 751 GLN A O 1
ATOM 5848 N N . SER A 1 752 ? -8.191 15.551 6.948 1.00 94.31 752 SER A N 1
ATOM 5849 C CA . SER A 1 752 ? -9.119 15.293 5.848 1.00 94.31 752 SER A CA 1
ATOM 5850 C C . SER A 1 752 ? -9.542 13.823 5.818 1.00 94.31 752 SER A C 1
ATOM 5852 O O . SER A 1 752 ? -8.821 12.963 5.310 1.00 94.31 752 SER A O 1
ATOM 5854 N N . ASP A 1 753 ? -10.757 13.552 6.293 1.00 92.69 753 ASP A N 1
ATOM 5855 C CA . ASP A 1 753 ? -11.391 12.230 6.217 1.00 92.69 753 ASP A CA 1
ATOM 5856 C C . ASP A 1 753 ? -11.509 11.721 4.765 1.00 92.69 753 ASP A C 1
ATOM 5858 O O . ASP A 1 753 ? -11.440 10.520 4.521 1.00 92.69 753 ASP A O 1
ATOM 5862 N N . VAL A 1 754 ? -11.654 12.627 3.790 1.00 92.25 754 VAL A N 1
ATOM 5863 C CA . VAL A 1 754 ? -11.754 12.288 2.358 1.00 92.25 754 VAL A CA 1
ATOM 5864 C C . VAL A 1 754 ? -10.404 11.835 1.792 1.00 92.25 754 VAL A C 1
ATOM 5866 O O . VAL A 1 754 ? -10.357 10.876 1.023 1.00 92.25 754 VAL A O 1
ATOM 5869 N N . GLU A 1 755 ? -9.294 12.468 2.189 1.00 90.88 755 GLU A N 1
ATOM 5870 C CA . GLU A 1 755 ? -7.959 11.978 1.807 1.00 90.88 755 GLU A CA 1
ATOM 5871 C C . GLU A 1 755 ? -7.629 10.667 2.528 1.00 90.88 755 GLU A C 1
ATOM 5873 O O . GLU A 1 755 ? -7.092 9.754 1.906 1.00 90.88 755 GLU A O 1
ATOM 5878 N N . ALA A 1 756 ? -8.029 10.521 3.796 1.00 95.19 756 ALA A N 1
ATOM 5879 C CA . ALA A 1 756 ? -7.897 9.258 4.518 1.00 95.19 756 ALA A CA 1
ATOM 5880 C C . ALA A 1 756 ? -8.620 8.110 3.789 1.00 95.19 756 ALA A C 1
ATOM 5882 O O . ALA A 1 756 ? -8.015 7.072 3.540 1.00 95.19 756 ALA A O 1
ATOM 5883 N N . VAL A 1 757 ? -9.868 8.317 3.342 1.00 94.94 757 VAL A N 1
ATOM 5884 C CA . VAL A 1 757 ? -10.607 7.335 2.525 1.00 94.94 757 VAL A CA 1
ATOM 5885 C C . VAL A 1 757 ? -9.881 7.002 1.221 1.00 94.94 757 VAL A C 1
ATOM 5887 O O . VAL A 1 757 ? -9.809 5.823 0.875 1.00 94.94 757 VAL A O 1
ATOM 5890 N N . LYS A 1 758 ? -9.313 7.980 0.501 1.00 94.94 758 LYS A N 1
ATOM 5891 C CA . LYS A 1 758 ? -8.532 7.708 -0.724 1.00 94.94 758 LYS A CA 1
ATOM 5892 C C . LYS A 1 758 ? -7.331 6.806 -0.441 1.00 94.94 758 LYS A C 1
ATOM 5894 O O . LYS A 1 758 ? -7.117 5.837 -1.167 1.00 94.94 758 LYS A O 1
ATOM 5899 N N . TRP A 1 759 ? -6.561 7.105 0.603 1.00 95.69 759 TRP A N 1
ATOM 5900 C CA . TRP A 1 759 ? -5.356 6.346 0.940 1.00 95.69 759 TRP A CA 1
ATOM 5901 C C . TRP A 1 759 ? -5.671 4.957 1.508 1.00 95.69 759 TRP A C 1
ATOM 5903 O O . TRP A 1 759 ? -5.100 3.979 1.028 1.00 95.69 759 TRP A O 1
ATOM 5913 N N . PHE A 1 760 ? -6.660 4.833 2.401 1.00 97.31 760 PHE A N 1
ATOM 5914 C CA . PHE A 1 760 ? -7.157 3.527 2.849 1.00 97.31 760 PHE A CA 1
ATOM 5915 C C . PHE A 1 760 ? -7.756 2.704 1.702 1.00 97.31 760 PHE A C 1
ATOM 5917 O O . PHE A 1 760 ? -7.597 1.492 1.700 1.00 97.31 760 PHE A O 1
ATOM 5924 N N . THR A 1 761 ? -8.388 3.325 0.696 1.00 95.81 761 THR A N 1
ATOM 5925 C CA . THR A 1 761 ? -8.885 2.602 -0.492 1.00 95.81 761 THR A CA 1
ATOM 5926 C C . THR A 1 761 ? -7.745 1.981 -1.296 1.00 95.81 761 THR A C 1
ATOM 5928 O O . THR A 1 761 ? -7.865 0.821 -1.681 1.00 95.81 761 THR A O 1
ATOM 5931 N N . LYS A 1 762 ? -6.629 2.698 -1.497 1.00 94.50 762 LYS A N 1
ATOM 5932 C CA . LYS A 1 762 ? -5.445 2.145 -2.179 1.00 94.50 762 LYS A CA 1
ATOM 5933 C C . LYS A 1 762 ? -4.779 1.022 -1.375 1.00 94.50 762 LYS A C 1
ATOM 5935 O O . LYS A 1 762 ? -4.458 -0.018 -1.942 1.00 94.50 762 LYS A O 1
ATOM 5940 N N . ALA A 1 763 ? -4.622 1.193 -0.061 1.00 95.88 763 ALA A N 1
ATOM 5941 C CA . ALA A 1 763 ? -4.069 0.141 0.792 1.00 95.88 763 ALA A CA 1
ATOM 5942 C C . ALA A 1 763 ? -4.974 -1.107 0.752 1.00 95.88 763 ALA A C 1
ATOM 5944 O O . ALA A 1 763 ? -4.536 -2.206 0.409 1.00 95.88 763 ALA A O 1
ATOM 5945 N N . ALA A 1 764 ? -6.277 -0.917 0.979 1.00 95.75 764 ALA A N 1
ATOM 5946 C CA . ALA A 1 764 ? -7.262 -1.990 1.019 1.00 95.75 764 ALA A CA 1
ATOM 5947 C C . ALA A 1 764 ? -7.416 -2.749 -0.310 1.00 95.75 764 ALA A C 1
ATOM 5949 O O . ALA A 1 764 ? -7.707 -3.951 -0.290 1.00 95.75 764 ALA A O 1
ATOM 5950 N N . SER A 1 765 ? -7.222 -2.078 -1.457 1.00 93.94 765 SER A N 1
ATOM 5951 C CA . SER A 1 765 ? -7.237 -2.721 -2.778 1.00 93.94 765 SER A CA 1
ATOM 5952 C C . SER A 1 765 ? -6.027 -3.626 -3.009 1.00 93.94 765 SER A C 1
ATOM 5954 O O . SER A 1 765 ? -6.157 -4.621 -3.709 1.00 93.94 765 SER A O 1
ATOM 5956 N N . GLN A 1 766 ? -4.886 -3.337 -2.377 1.00 91.06 766 GLN A N 1
ATOM 5957 C CA . GLN A 1 766 ? -3.685 -4.185 -2.418 1.00 91.06 766 GLN A CA 1
ATOM 5958 C C . GLN A 1 766 ? -3.723 -5.359 -1.425 1.00 91.06 766 GLN A C 1
ATOM 5960 O O . GLN A 1 766 ? -2.765 -6.120 -1.336 1.00 91.06 766 GLN A O 1
ATOM 5965 N N . GLY A 1 767 ? -4.822 -5.519 -0.682 1.00 94.00 767 GLY A N 1
ATOM 5966 C CA . GLY A 1 767 ? -4.977 -6.573 0.319 1.00 94.00 767 GLY A CA 1
ATOM 5967 C C . GLY A 1 767 ? -4.694 -6.135 1.757 1.00 94.00 767 GLY A C 1
ATOM 5968 O O . GLY A 1 767 ? -4.964 -6.917 2.657 1.00 94.00 767 GLY A O 1
ATOM 5969 N N . ASP A 1 768 ? -4.232 -4.906 2.005 1.00 95.69 768 ASP A N 1
ATOM 5970 C CA . ASP A 1 768 ? -3.815 -4.466 3.345 1.00 95.69 768 ASP A CA 1
ATOM 5971 C C . ASP A 1 768 ? -4.938 -4.612 4.402 1.00 95.69 768 ASP A C 1
ATOM 5973 O O . ASP A 1 768 ? -5.981 -3.958 4.270 1.00 95.69 768 ASP A O 1
ATOM 5977 N N . PRO A 1 769 ? -4.777 -5.457 5.440 1.00 96.62 769 PRO A N 1
ATOM 5978 C CA . PRO A 1 769 ? -5.862 -5.789 6.362 1.00 96.62 769 PRO A CA 1
ATOM 5979 C C . PRO A 1 769 ? -6.282 -4.609 7.248 1.00 96.62 769 PRO A C 1
ATOM 5981 O O . PRO A 1 769 ? -7.474 -4.452 7.526 1.00 96.62 769 PRO A O 1
ATOM 5984 N N . ASP A 1 770 ? -5.345 -3.751 7.657 1.00 95.94 770 ASP A N 1
ATOM 5985 C CA . ASP A 1 770 ? -5.644 -2.591 8.502 1.00 95.94 770 ASP A CA 1
ATOM 5986 C C . ASP A 1 770 ? -6.269 -1.441 7.702 1.00 95.94 770 ASP A C 1
ATOM 5988 O O . ASP A 1 770 ? -7.217 -0.802 8.171 1.00 95.94 770 ASP A O 1
ATOM 5992 N N . GLY A 1 771 ? -5.839 -1.228 6.457 1.00 97.00 771 GLY A N 1
ATOM 5993 C CA . GLY A 1 771 ? -6.505 -0.368 5.482 1.00 97.00 771 GLY A CA 1
ATOM 5994 C C . GLY A 1 771 ? -7.918 -0.846 5.148 1.00 97.00 771 GLY A C 1
ATOM 5995 O O . GLY A 1 771 ? -8.836 -0.026 5.096 1.00 97.00 771 GLY A O 1
ATOM 5996 N N . GLN A 1 772 ? -8.140 -2.159 4.995 1.00 98.00 772 GLN A N 1
ATOM 5997 C CA . GLN A 1 772 ? -9.481 -2.741 4.828 1.00 98.00 772 GLN A CA 1
ATOM 5998 C C . GLN A 1 772 ? -10.361 -2.491 6.057 1.00 98.00 772 GLN A C 1
ATOM 6000 O O . GLN A 1 772 ? -11.485 -2.007 5.910 1.00 98.00 772 GLN A O 1
ATOM 6005 N N . PHE A 1 773 ? -9.857 -2.761 7.264 1.00 98.19 773 PHE A N 1
ATOM 6006 C CA . PHE A 1 773 ? -10.579 -2.482 8.506 1.00 98.19 773 PHE A CA 1
ATOM 6007 C C . PHE A 1 773 ? -10.940 -0.991 8.626 1.00 98.19 773 PHE A C 1
ATOM 6009 O O . PHE A 1 773 ? -12.116 -0.655 8.786 1.00 98.19 773 PHE A O 1
ATOM 6016 N N . ASN A 1 774 ? -9.973 -0.085 8.463 1.00 98.00 774 ASN A N 1
ATOM 6017 C CA . ASN A 1 774 ? -10.202 1.356 8.589 1.00 98.00 774 ASN A CA 1
ATOM 6018 C C . ASN A 1 774 ? -11.152 1.891 7.507 1.00 98.00 774 ASN A C 1
ATOM 6020 O O . ASN A 1 774 ? -12.049 2.675 7.816 1.00 98.00 774 ASN A O 1
ATOM 6024 N N . LEU A 1 775 ? -11.048 1.422 6.260 1.00 97.50 775 LEU A N 1
ATOM 6025 C CA . LEU A 1 775 ? -12.016 1.747 5.207 1.00 97.50 775 LEU A CA 1
ATOM 6026 C C . LEU A 1 775 ? -13.430 1.252 5.558 1.00 97.50 775 LEU A C 1
ATOM 6028 O O . LEU A 1 775 ? -14.410 1.958 5.307 1.00 97.50 775 LEU A O 1
ATOM 6032 N N . GLY A 1 776 ? -13.538 0.082 6.194 1.00 97.69 776 GLY A N 1
ATOM 6033 C CA . GLY A 1 776 ? -14.777 -0.423 6.782 1.00 97.69 776 GLY A CA 1
ATOM 6034 C C . GLY A 1 776 ? -15.365 0.532 7.824 1.00 97.69 776 GLY A C 1
ATOM 6035 O O . GLY A 1 776 ? -16.541 0.884 7.729 1.00 97.69 776 GLY A O 1
ATOM 6036 N N . VAL A 1 777 ? -14.549 1.038 8.757 1.00 97.81 777 VAL A N 1
ATOM 6037 C CA . VAL A 1 777 ? -14.963 2.037 9.767 1.00 97.81 777 VAL A CA 1
ATOM 6038 C C . VAL A 1 777 ? -15.421 3.349 9.119 1.00 97.81 777 VAL A C 1
ATOM 6040 O O . VAL A 1 777 ? -16.450 3.902 9.518 1.00 97.81 777 VAL A O 1
ATOM 6043 N N . MET A 1 778 ? -14.723 3.839 8.090 1.00 97.50 778 MET A N 1
ATOM 6044 C CA . MET A 1 778 ? -15.117 5.059 7.366 1.00 97.50 778 MET A CA 1
ATOM 6045 C C . MET A 1 778 ? -16.486 4.890 6.683 1.00 97.50 778 MET A C 1
ATOM 6047 O O . MET A 1 778 ? -17.359 5.749 6.826 1.00 97.50 778 MET A O 1
ATOM 6051 N N . TYR A 1 779 ? -16.739 3.741 6.042 1.00 97.06 779 TYR A N 1
ATOM 6052 C CA . TYR A 1 779 ? -18.063 3.414 5.494 1.00 97.06 779 TYR A CA 1
ATOM 6053 C C . TYR A 1 779 ? -19.140 3.186 6.568 1.00 97.06 779 TYR A C 1
ATOM 6055 O O . TYR A 1 779 ? -20.298 3.527 6.327 1.00 97.06 779 TYR A O 1
ATOM 6063 N N . LEU A 1 780 ? -18.797 2.647 7.742 1.00 96.56 780 LEU A N 1
ATOM 6064 C CA . LEU A 1 780 ? -19.746 2.413 8.841 1.00 96.56 780 LEU A CA 1
ATOM 6065 C C . LEU A 1 780 ? -20.212 3.716 9.506 1.00 96.56 780 LEU A C 1
ATOM 6067 O O . LEU A 1 780 ? -21.343 3.802 9.984 1.00 96.56 780 LEU A O 1
ATOM 6071 N N . THR A 1 781 ? -19.323 4.711 9.556 1.00 94.19 781 THR A N 1
ATOM 6072 C CA . THR A 1 781 ? -19.525 5.993 10.253 1.00 94.19 781 THR A CA 1
ATOM 6073 C C . THR A 1 781 ? -19.939 7.142 9.334 1.00 94.19 781 THR A C 1
ATOM 6075 O O . THR A 1 781 ? -20.366 8.182 9.829 1.00 94.19 781 THR A O 1
ATOM 6078 N N . GLY A 1 782 ? -19.804 6.992 8.011 1.00 91.19 782 GLY A N 1
ATOM 6079 C CA . GLY A 1 782 ? -20.040 8.078 7.054 1.00 91.19 782 GLY A CA 1
ATOM 6080 C C . GLY A 1 782 ? -18.953 9.161 7.061 1.00 91.19 782 GLY A C 1
ATOM 6081 O O . GLY A 1 782 ? -19.170 10.263 6.556 1.00 91.19 782 GLY A O 1
ATOM 6082 N N . ARG A 1 783 ? -17.783 8.877 7.648 1.00 90.50 783 ARG A N 1
ATOM 6083 C CA . ARG A 1 783 ? -16.625 9.780 7.634 1.00 90.50 783 ARG A CA 1
ATOM 6084 C C . ARG A 1 783 ? -15.907 9.667 6.295 1.00 90.50 783 ARG A C 1
ATOM 6086 O O . ARG A 1 783 ? -15.532 8.576 5.884 1.00 90.50 783 ARG A O 1
ATOM 6093 N N . GLY A 1 784 ? -15.733 10.785 5.588 1.00 85.94 784 GLY A N 1
ATOM 6094 C CA . GLY A 1 784 ? -15.010 10.858 4.305 1.00 85.94 784 GLY A CA 1
ATOM 6095 C C . GLY A 1 784 ? -15.666 10.147 3.108 1.00 85.94 784 GLY A C 1
ATOM 6096 O O . GLY A 1 784 ? -15.305 10.428 1.968 1.00 85.94 784 GLY A O 1
ATOM 6097 N N . ALA A 1 785 ? -16.639 9.267 3.347 1.00 89.81 785 ALA A N 1
ATOM 6098 C CA . ALA A 1 785 ? -17.392 8.505 2.358 1.00 89.81 785 ALA A CA 1
ATOM 6099 C C . ALA A 1 785 ? -18.886 8.488 2.719 1.00 89.81 785 ALA A C 1
ATOM 6101 O O . ALA A 1 785 ? -19.255 8.632 3.881 1.00 89.81 785 ALA A O 1
ATOM 6102 N N . VAL A 1 786 ? -19.759 8.258 1.734 1.00 90.56 786 VAL A N 1
ATOM 6103 C CA . VAL A 1 786 ? -21.195 8.050 1.992 1.00 90.56 786 VAL A CA 1
ATOM 6104 C C . VAL A 1 786 ? -21.378 6.796 2.852 1.00 90.56 786 VAL A C 1
ATOM 6106 O O . VAL A 1 786 ? -20.906 5.723 2.464 1.00 90.56 786 VAL A O 1
ATOM 6109 N N . GLN A 1 787 ? -22.068 6.928 3.992 1.00 94.06 787 GLN A N 1
ATOM 6110 C CA . GLN A 1 787 ? -22.295 5.819 4.923 1.00 94.06 787 GLN A CA 1
ATOM 6111 C C . GLN A 1 787 ? -22.952 4.632 4.206 1.00 94.06 787 GLN A C 1
ATOM 6113 O O . GLN A 1 787 ? -23.924 4.787 3.465 1.00 94.06 787 GLN A O 1
ATOM 6118 N N . SER A 1 788 ? -22.420 3.431 4.423 1.00 94.56 788 SER A N 1
ATOM 6119 C CA . SER A 1 788 ? -22.962 2.203 3.858 1.00 94.56 788 SER A CA 1
ATOM 6120 C C . SER A 1 788 ? -22.522 0.992 4.674 1.00 94.56 788 SER A C 1
ATOM 6122 O O . SER A 1 788 ? -21.443 0.440 4.462 1.00 94.56 788 SER A O 1
ATOM 6124 N N . ASP A 1 789 ? -23.400 0.537 5.564 1.00 93.69 789 ASP A N 1
ATOM 6125 C CA . ASP A 1 789 ? -23.197 -0.654 6.395 1.00 93.69 789 ASP A CA 1
ATOM 6126 C C . ASP A 1 789 ? -22.866 -1.903 5.548 1.00 93.69 789 ASP A C 1
ATOM 6128 O O . ASP A 1 789 ? -22.019 -2.705 5.927 1.00 93.69 789 ASP A O 1
ATOM 6132 N N . VAL A 1 790 ? -23.455 -2.033 4.351 1.00 95.69 790 VAL A N 1
ATOM 6133 C CA . VAL A 1 790 ? -23.163 -3.126 3.399 1.00 95.69 790 VAL A CA 1
ATOM 6134 C C . VAL A 1 790 ? -21.733 -3.043 2.844 1.00 95.69 790 VAL A C 1
ATOM 6136 O O . VAL A 1 790 ? -21.085 -4.072 2.654 1.00 95.69 790 VAL A O 1
ATOM 6139 N N . LYS A 1 791 ? -21.201 -1.839 2.582 1.00 94.62 791 LYS A N 1
ATOM 6140 C CA . LYS A 1 791 ? -19.787 -1.680 2.196 1.00 94.62 791 LYS A CA 1
ATOM 6141 C C . LYS A 1 791 ? -18.860 -1.911 3.386 1.00 94.62 791 LYS A C 1
ATOM 6143 O O . LYS A 1 791 ? -17.833 -2.560 3.213 1.00 94.62 791 LYS A O 1
ATOM 6148 N N . ALA A 1 792 ? -19.233 -1.434 4.573 1.00 97.56 792 ALA A N 1
ATOM 6149 C CA . ALA A 1 792 ? -18.483 -1.666 5.802 1.00 97.56 792 ALA A CA 1
ATOM 6150 C C . ALA A 1 792 ? -18.328 -3.168 6.084 1.00 97.56 792 ALA A C 1
ATOM 6152 O O . ALA A 1 792 ? -17.206 -3.648 6.203 1.00 97.56 792 ALA A O 1
ATOM 6153 N N . ALA A 1 793 ? -19.429 -3.928 6.058 1.00 96.81 793 ALA A N 1
ATOM 6154 C CA . ALA A 1 793 ? -19.422 -5.382 6.210 1.00 96.81 793 ALA A CA 1
ATOM 6155 C C . ALA A 1 793 ? -18.502 -6.085 5.199 1.00 96.81 793 ALA A C 1
ATOM 6157 O O . ALA A 1 793 ? -17.718 -6.950 5.586 1.00 96.81 793 ALA A O 1
ATOM 6158 N N . LYS A 1 794 ? -18.542 -5.697 3.915 1.00 97.69 794 LYS A N 1
ATOM 6159 C CA . LYS A 1 794 ? -17.667 -6.272 2.875 1.00 97.69 794 LYS A CA 1
ATOM 6160 C C . LYS A 1 794 ? -16.180 -6.033 3.149 1.00 97.69 794 LYS A C 1
ATOM 6162 O O . LYS A 1 794 ? -15.380 -6.941 2.940 1.00 97.69 794 LYS A O 1
ATOM 6167 N N . TRP A 1 795 ? -15.806 -4.846 3.627 1.00 97.31 795 TRP A N 1
ATOM 6168 C CA . TRP A 1 795 ? -14.414 -4.539 3.968 1.00 97.31 795 TRP A CA 1
ATOM 6169 C C . TRP A 1 795 ? -13.968 -5.192 5.281 1.00 97.31 795 TRP A C 1
ATOM 6171 O O . TRP A 1 795 ? -12.880 -5.762 5.322 1.00 97.31 795 TRP A O 1
ATOM 6181 N N . PHE A 1 796 ? -14.828 -5.230 6.306 1.00 98.31 796 PHE A N 1
ATOM 6182 C CA . PHE A 1 796 ? -14.568 -6.002 7.525 1.00 98.31 796 PHE A CA 1
ATOM 6183 C C . PHE A 1 796 ? -14.438 -7.504 7.248 1.00 98.31 796 PHE A C 1
ATOM 6185 O O . PHE A 1 796 ? -13.609 -8.143 7.879 1.00 98.31 796 PHE A O 1
ATOM 6192 N N . THR A 1 797 ? -15.187 -8.056 6.285 1.00 98.12 797 THR A N 1
ATOM 6193 C CA . THR A 1 797 ? -15.055 -9.464 5.861 1.00 98.12 797 THR A CA 1
ATOM 6194 C C . THR A 1 797 ? -13.660 -9.740 5.305 1.00 98.12 797 THR A C 1
ATOM 6196 O O . THR A 1 797 ? -12.963 -10.589 5.849 1.00 98.12 797 THR A O 1
ATOM 6199 N N . LYS A 1 798 ? -13.189 -8.949 4.327 1.00 97.62 798 LYS A N 1
ATOM 6200 C CA . LYS A 1 798 ? -11.826 -9.098 3.784 1.00 97.62 798 LYS A CA 1
ATOM 6201 C C . LYS A 1 798 ? -10.736 -8.987 4.863 1.00 97.62 798 LYS A C 1
ATOM 6203 O O . LYS A 1 798 ? -9.794 -9.775 4.858 1.00 97.62 798 LYS A O 1
ATOM 6208 N N . ALA A 1 799 ? -10.880 -8.054 5.808 1.00 98.12 799 ALA A N 1
ATOM 6209 C CA . ALA A 1 799 ? -9.939 -7.913 6.920 1.00 98.12 799 ALA A CA 1
ATOM 6210 C C . ALA A 1 799 ? -10.002 -9.124 7.875 1.00 98.12 799 ALA A C 1
ATOM 6212 O O . ALA A 1 799 ? -8.971 -9.635 8.313 1.00 98.12 799 ALA A O 1
ATOM 6213 N N . ALA A 1 800 ? -11.210 -9.607 8.179 1.00 97.81 800 ALA A N 1
ATOM 6214 C CA . ALA A 1 800 ? -11.455 -10.706 9.107 1.00 97.81 800 ALA A CA 1
ATOM 6215 C C . ALA A 1 800 ? -10.960 -12.064 8.586 1.00 97.81 800 ALA A C 1
ATOM 6217 O O . ALA A 1 800 ? -10.374 -12.830 9.360 1.00 97.81 800 ALA A O 1
ATOM 6218 N N . ASP A 1 801 ? -11.154 -12.328 7.290 1.00 97.50 801 ASP A N 1
ATOM 6219 C CA . ASP A 1 801 ? -10.663 -13.515 6.576 1.00 97.50 801 ASP A CA 1
ATOM 6220 C C . ASP A 1 801 ? -9.126 -13.590 6.596 1.00 97.50 801 ASP A C 1
ATOM 6222 O O . ASP A 1 801 ? -8.556 -14.673 6.720 1.00 97.50 801 ASP A O 1
ATOM 6226 N N . GLN A 1 802 ? -8.450 -12.436 6.551 1.00 96.31 802 GLN A N 1
ATOM 6227 C CA . GLN A 1 802 ? -6.990 -12.319 6.675 1.00 96.31 802 GLN A CA 1
ATOM 6228 C C . GLN A 1 802 ? -6.478 -12.336 8.126 1.00 96.31 802 GLN A C 1
ATOM 6230 O O . GLN A 1 802 ? -5.280 -12.204 8.362 1.00 96.31 802 GLN A O 1
ATOM 6235 N N . GLY A 1 803 ? -7.362 -12.504 9.113 1.00 95.81 803 GLY A N 1
ATOM 6236 C CA . GLY A 1 803 ? -6.981 -12.598 10.521 1.00 95.81 803 GLY A CA 1
ATOM 6237 C C . GLY A 1 803 ? -6.979 -11.279 11.299 1.00 95.81 803 GLY A C 1
ATOM 6238 O O . GLY A 1 803 ? -6.646 -11.303 12.478 1.00 95.81 803 GLY A O 1
ATOM 6239 N N . ASN A 1 804 ? -7.367 -10.137 10.722 1.00 97.69 804 ASN A N 1
ATOM 6240 C CA . ASN A 1 804 ? -7.359 -8.861 11.448 1.00 97.69 804 ASN A CA 1
ATOM 6241 C C . ASN A 1 804 ? -8.331 -8.888 12.645 1.00 97.69 804 ASN A C 1
ATOM 6243 O O . ASN A 1 804 ? -9.532 -9.097 12.464 1.00 97.69 804 ASN A O 1
ATOM 6247 N N . SER A 1 805 ? -7.830 -8.676 13.867 1.00 97.62 805 SER A N 1
ATOM 6248 C CA . SER A 1 805 ? -8.626 -8.893 15.087 1.00 97.62 805 SER A CA 1
ATOM 6249 C C . SER A 1 805 ? -9.805 -7.920 15.219 1.00 97.62 805 SER A C 1
ATOM 6251 O O . SER A 1 805 ? -10.890 -8.315 15.648 1.00 97.62 805 SER A O 1
ATOM 6253 N N . ASP A 1 806 ? -9.624 -6.673 14.783 1.00 97.31 806 ASP A N 1
ATOM 6254 C CA . ASP A 1 806 ? -10.633 -5.617 14.862 1.00 97.31 806 ASP A CA 1
ATOM 6255 C C . ASP A 1 806 ? -11.627 -5.695 13.699 1.00 97.31 806 ASP A C 1
ATOM 6257 O O . ASP A 1 806 ? -12.821 -5.445 13.888 1.00 97.31 806 ASP A O 1
ATOM 6261 N N . GLY A 1 807 ? -11.181 -6.166 12.530 1.00 97.69 807 GLY A N 1
ATOM 6262 C CA . GLY A 1 807 ? -12.042 -6.616 11.436 1.00 97.69 807 GLY A CA 1
ATOM 6263 C C . GLY A 1 807 ? -12.953 -7.775 11.855 1.00 97.69 807 GLY A C 1
ATOM 6264 O O . GLY A 1 807 ? -14.166 -7.691 11.666 1.00 97.69 807 GLY A O 1
ATOM 6265 N N . GLN A 1 808 ? -12.401 -8.814 12.496 1.00 98.44 808 GLN A N 1
ATOM 6266 C CA . GLN A 1 808 ? -13.167 -9.945 13.047 1.00 98.44 808 GLN A CA 1
ATOM 6267 C C . GLN A 1 80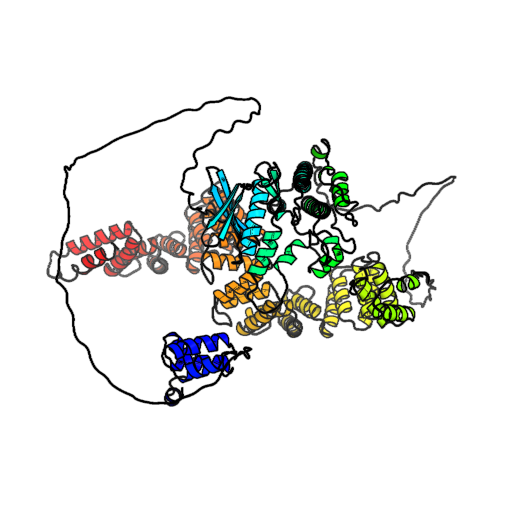8 ? -14.176 -9.486 14.105 1.00 98.44 808 GLN A C 1
ATOM 6269 O O . GLN A 1 808 ? -15.348 -9.859 14.046 1.00 98.44 808 GLN A O 1
ATOM 6274 N N . PHE A 1 809 ? -13.750 -8.647 15.052 1.00 98.25 809 PHE A N 1
ATOM 6275 C CA . PHE A 1 809 ? -14.636 -8.106 16.081 1.00 98.25 809 PHE A CA 1
ATOM 6276 C C . PHE A 1 809 ? -15.777 -7.275 15.472 1.00 98.25 809 PHE A C 1
ATOM 6278 O O . PHE A 1 809 ? -16.948 -7.523 15.765 1.00 98.25 809 PHE A O 1
ATOM 6285 N N . SER A 1 810 ? -15.453 -6.351 14.565 1.00 98.19 810 SER A N 1
ATOM 6286 C CA . SER A 1 810 ? -16.430 -5.467 13.917 1.00 98.19 810 SER A CA 1
ATOM 6287 C C . SER A 1 810 ? -17.418 -6.236 13.046 1.00 98.19 810 SER A C 1
ATOM 6289 O O . SER A 1 810 ? -18.618 -5.983 13.117 1.00 98.19 810 SER A O 1
ATOM 6291 N N . LEU A 1 811 ? -16.952 -7.221 12.272 1.00 98.00 811 LEU A N 1
ATOM 6292 C CA . LEU A 1 811 ? -17.822 -8.112 11.505 1.00 98.00 811 LEU A CA 1
ATOM 6293 C C . LEU A 1 811 ? -18.769 -8.898 12.423 1.00 98.00 811 LEU A C 1
ATOM 6295 O O . LEU A 1 811 ? -19.954 -9.030 12.121 1.00 98.00 811 LEU A O 1
ATOM 6299 N N . GLY A 1 812 ? -18.271 -9.359 13.571 1.00 97.81 812 GLY A N 1
ATOM 6300 C CA . GLY A 1 812 ? -19.079 -10.008 14.596 1.00 97.81 812 GLY A CA 1
ATOM 6301 C C . GLY A 1 812 ? -20.210 -9.123 15.129 1.00 97.81 812 GLY A C 1
ATOM 6302 O O . GLY A 1 812 ? -21.355 -9.567 15.175 1.00 97.81 812 GLY A O 1
ATOM 6303 N N . LEU A 1 813 ? -19.932 -7.851 15.440 1.00 97.50 813 LEU A N 1
ATOM 6304 C CA . LEU A 1 813 ? -20.962 -6.878 15.841 1.00 97.50 813 LEU A CA 1
ATOM 6305 C C . LEU A 1 813 ? -21.979 -6.591 14.720 1.00 97.50 813 LEU A C 1
ATOM 6307 O O . LEU A 1 813 ? -23.159 -6.358 14.994 1.00 97.50 813 LEU A O 1
ATOM 6311 N N . MET A 1 814 ? -21.551 -6.617 13.455 1.00 97.69 814 MET A N 1
ATOM 6312 C CA . MET A 1 814 ? -22.442 -6.445 12.298 1.00 97.69 814 MET A CA 1
ATOM 6313 C C . MET A 1 814 ? -23.418 -7.627 12.174 1.00 97.69 814 MET A C 1
ATOM 6315 O O . MET A 1 814 ? -24.617 -7.398 12.007 1.00 97.69 814 MET A O 1
ATOM 6319 N N . TYR A 1 815 ? -22.949 -8.867 12.371 1.00 98.12 815 TYR A N 1
ATOM 6320 C CA . TYR A 1 815 ? -23.810 -10.057 12.473 1.00 98.12 815 TYR A CA 1
ATOM 6321 C C . TYR A 1 815 ? -24.709 -10.046 13.722 1.00 98.12 815 TYR A C 1
ATOM 6323 O O . TYR A 1 815 ? -25.874 -10.425 13.624 1.00 98.12 815 TYR A O 1
ATOM 6331 N N . GLU A 1 816 ? -24.226 -9.568 14.876 1.00 96.06 816 GLU A N 1
ATOM 6332 C CA . GLU A 1 816 ? -25.020 -9.484 16.118 1.00 96.06 816 GLU A CA 1
ATOM 6333 C C . GLU A 1 816 ? -26.212 -8.517 15.989 1.00 96.06 816 GLU A C 1
ATOM 6335 O O . GLU A 1 816 ? -27.253 -8.707 16.632 1.00 96.06 816 GLU A O 1
ATOM 6340 N N . SER A 1 817 ? -26.053 -7.475 15.165 1.00 94.50 817 SER A N 1
ATOM 6341 C CA . SER A 1 817 ? -27.000 -6.365 14.997 1.00 94.50 817 SER A CA 1
ATOM 6342 C C . SER A 1 817 ? -27.780 -6.366 13.676 1.00 94.50 817 SER A C 1
ATOM 6344 O O . SER A 1 817 ? -28.685 -5.548 13.522 1.00 94.50 817 SER A O 1
ATOM 6346 N N . GLY A 1 818 ? -27.455 -7.250 12.725 1.00 94.12 818 GLY A N 1
ATOM 6347 C CA . GLY A 1 818 ? -28.077 -7.277 11.393 1.00 94.12 818 GLY A CA 1
ATOM 6348 C C . GLY A 1 818 ? -27.747 -6.051 10.530 1.00 94.12 818 GLY A C 1
ATOM 6349 O O . GLY A 1 818 ? -28.531 -5.657 9.665 1.00 94.12 818 GLY A O 1
ATOM 6350 N N . ARG A 1 819 ? -26.611 -5.388 10.787 1.00 92.06 819 ARG A N 1
ATOM 6351 C CA . ARG A 1 819 ? -26.190 -4.186 10.053 1.00 92.06 819 ARG A CA 1
ATOM 6352 C C . ARG A 1 819 ? -25.365 -4.576 8.834 1.00 92.06 819 ARG A C 1
ATOM 6354 O O . ARG A 1 819 ? -24.249 -5.062 8.958 1.00 92.06 819 ARG A O 1
ATOM 6361 N N . GLY A 1 820 ? -25.908 -4.360 7.636 1.00 90.50 820 GLY A N 1
ATOM 6362 C CA . GLY A 1 820 ? -25.215 -4.635 6.367 1.00 90.50 820 GLY A CA 1
ATOM 6363 C C . GLY A 1 820 ? -25.047 -6.120 6.004 1.00 90.50 820 GLY A C 1
ATOM 6364 O O . GLY A 1 820 ? -24.640 -6.413 4.881 1.00 90.50 820 GLY A O 1
ATOM 6365 N N . VAL A 1 821 ? -25.398 -7.026 6.919 1.00 95.62 821 VAL A N 1
ATOM 6366 C CA . VAL A 1 821 ? -25.467 -8.489 6.784 1.00 95.62 821 VAL A CA 1
ATOM 6367 C C . VAL A 1 821 ? -26.773 -8.989 7.408 1.00 95.62 821 VAL A C 1
ATOM 6369 O O . VAL A 1 821 ? -27.404 -8.268 8.180 1.00 95.62 821 VAL A O 1
ATOM 6372 N N . GLU A 1 822 ? -27.181 -10.218 7.097 1.00 96.00 822 GLU A N 1
ATOM 6373 C CA . GLU A 1 822 ? -28.283 -10.873 7.810 1.00 96.00 822 GLU A CA 1
ATOM 6374 C C . GLU A 1 822 ? -27.895 -11.136 9.277 1.00 96.00 822 GLU A C 1
ATOM 6376 O O . GLU A 1 822 ? -26.735 -11.426 9.578 1.00 96.00 822 GLU A O 1
ATOM 6381 N N . GLN A 1 823 ? -28.842 -10.989 10.209 1.00 96.94 823 GLN A N 1
ATOM 6382 C CA . GLN A 1 823 ? -28.556 -11.120 11.638 1.00 96.94 823 GLN A CA 1
ATOM 6383 C C . GLN A 1 823 ? -28.311 -12.591 12.012 1.00 96.94 823 GLN A C 1
ATOM 6385 O O . GLN A 1 823 ? -29.176 -13.439 11.806 1.00 96.94 823 GLN A O 1
ATOM 6390 N N . SER A 1 824 ? -27.150 -12.889 12.601 1.00 97.25 824 SER A N 1
ATOM 6391 C CA . SER A 1 824 ? -26.757 -14.244 13.010 1.00 97.25 824 SER A CA 1
ATOM 6392 C C . SER A 1 824 ? -25.941 -14.196 14.299 1.00 97.25 824 SER A C 1
ATOM 6394 O O . SER A 1 824 ? -24.746 -13.904 14.287 1.00 97.25 824 SER A O 1
ATOM 6396 N N . ASP A 1 825 ? -26.568 -14.538 15.428 1.00 95.56 825 ASP A N 1
ATOM 6397 C CA . ASP A 1 825 ? -25.869 -14.682 16.714 1.00 95.56 825 ASP A CA 1
ATOM 6398 C C . ASP A 1 825 ? -24.770 -15.761 16.658 1.00 95.56 825 ASP A C 1
ATOM 6400 O O . ASP A 1 825 ? -23.775 -15.667 17.373 1.00 95.56 825 ASP A O 1
ATOM 6404 N N . VAL A 1 826 ? -24.919 -16.772 15.793 1.00 96.06 826 VAL A N 1
ATOM 6405 C CA . VAL A 1 826 ? -23.945 -17.865 15.628 1.00 96.06 826 VAL A CA 1
ATOM 6406 C C . VAL A 1 826 ? -22.692 -17.383 14.894 1.00 96.06 826 VAL A C 1
ATOM 6408 O O . VAL A 1 826 ? -21.575 -17.661 15.338 1.00 96.06 826 VAL A O 1
ATOM 6411 N N . ASP A 1 827 ? -22.843 -16.614 13.811 1.00 96.88 827 ASP A N 1
ATOM 6412 C CA . ASP A 1 827 ? -21.696 -16.027 13.107 1.00 96.88 827 ASP A CA 1
ATOM 6413 C C . ASP A 1 827 ? -21.067 -14.880 13.904 1.00 96.88 827 ASP A C 1
ATOM 6415 O O . ASP A 1 827 ? -19.843 -14.743 13.912 1.00 96.88 827 ASP A O 1
ATOM 6419 N N . ALA A 1 828 ? -21.867 -14.120 14.655 1.00 97.88 828 ALA A N 1
ATOM 6420 C CA . ALA A 1 828 ? -21.364 -13.135 15.606 1.00 97.88 828 ALA A CA 1
ATOM 6421 C C . ALA A 1 828 ? -20.447 -13.788 16.654 1.00 97.88 828 ALA A C 1
ATOM 6423 O O . ALA A 1 828 ? -19.289 -13.393 16.795 1.00 97.88 828 ALA A O 1
ATOM 6424 N N . VAL A 1 829 ? -20.914 -14.857 17.314 1.00 98.00 829 VAL A N 1
ATOM 6425 C CA . VAL A 1 829 ? -20.112 -15.668 18.248 1.00 98.00 829 VAL A CA 1
ATOM 6426 C C . VAL A 1 829 ? -18.846 -16.206 17.588 1.00 98.00 829 VAL A C 1
ATOM 6428 O O . VAL A 1 829 ? -17.770 -16.119 18.184 1.00 98.00 829 VAL A O 1
ATOM 6431 N N . LYS A 1 830 ? -18.942 -16.752 16.371 1.00 98.06 830 LYS A N 1
ATOM 6432 C CA . LYS A 1 830 ? -17.809 -17.306 15.611 1.00 98.06 830 LYS A CA 1
ATOM 6433 C C . LYS A 1 830 ? -16.712 -16.260 15.402 1.00 98.06 830 LYS A C 1
ATOM 6435 O O . LYS A 1 830 ? -15.567 -16.509 15.780 1.00 98.06 830 LYS A O 1
ATOM 6440 N N . TRP A 1 831 ? -17.054 -15.095 14.853 1.00 98.00 831 TRP A N 1
ATOM 6441 C CA . TRP A 1 831 ? -16.088 -14.034 14.552 1.00 98.00 831 TRP A CA 1
ATOM 6442 C C . TRP A 1 831 ? -15.535 -13.360 15.812 1.00 98.00 831 TRP A C 1
ATOM 6444 O O . TRP A 1 831 ? -14.319 -13.203 15.940 1.00 98.00 831 TRP A O 1
ATOM 6454 N N . ILE A 1 832 ? -16.384 -13.068 16.803 1.00 98.38 832 ILE A N 1
ATOM 6455 C CA . ILE A 1 832 ? -15.946 -12.508 18.093 1.00 98.38 832 ILE A CA 1
ATOM 6456 C C . ILE A 1 832 ? -15.045 -13.506 18.842 1.00 98.38 832 ILE A C 1
ATOM 6458 O O . ILE A 1 832 ? -14.062 -13.099 19.458 1.00 98.38 832 ILE A O 1
ATOM 6462 N N . THR A 1 833 ? -15.292 -14.817 18.733 1.00 98.25 833 THR A N 1
ATOM 6463 C CA . THR A 1 833 ? -14.407 -15.853 19.300 1.00 98.25 833 THR A CA 1
ATOM 6464 C C . THR A 1 833 ? -13.026 -15.868 18.648 1.00 98.25 833 THR A C 1
ATOM 6466 O O . THR A 1 833 ? -12.041 -16.116 19.347 1.00 98.25 833 THR A O 1
ATOM 6469 N N . MET A 1 834 ? -12.916 -15.592 17.346 1.00 98.00 834 MET A N 1
ATOM 6470 C CA . MET A 1 834 ? -11.612 -15.471 16.682 1.00 98.00 834 MET A CA 1
ATOM 6471 C C . MET A 1 834 ? -10.852 -14.245 17.208 1.00 98.00 834 MET A C 1
ATOM 6473 O O . MET A 1 834 ? -9.747 -14.405 17.730 1.00 98.00 834 MET A O 1
ATOM 6477 N N . ALA A 1 835 ? -11.484 -13.066 17.226 1.00 98.12 835 ALA A N 1
ATOM 6478 C CA . ALA A 1 835 ? -10.893 -11.840 17.771 1.00 98.12 835 ALA A CA 1
ATOM 6479 C C . ALA A 1 835 ? -10.462 -12.000 19.245 1.00 98.12 835 ALA A C 1
ATOM 6481 O O . ALA A 1 835 ? -9.328 -11.693 19.620 1.00 98.12 835 ALA A O 1
ATOM 6482 N N . ALA A 1 836 ? -11.338 -12.562 20.085 1.00 97.69 836 ALA A N 1
ATOM 6483 C CA . ALA A 1 836 ? -11.089 -12.768 21.510 1.00 97.69 836 ALA A CA 1
ATOM 6484 C C . ALA A 1 836 ? -9.914 -13.723 21.790 1.00 97.69 836 ALA A C 1
ATOM 6486 O O . ALA A 1 836 ? -9.184 -13.536 22.771 1.00 97.69 836 ALA A O 1
ATOM 6487 N N . ARG A 1 837 ? -9.712 -14.738 20.933 1.00 97.50 837 ARG A N 1
ATOM 6488 C CA . ARG A 1 837 ? -8.569 -15.669 20.995 1.00 97.50 837 ARG A CA 1
ATOM 6489 C C . ARG A 1 837 ? -7.249 -15.011 20.598 1.00 97.50 837 ARG A C 1
ATOM 6491 O O . ARG A 1 837 ? -6.232 -15.370 21.179 1.00 97.50 837 ARG A O 1
ATOM 6498 N N . GLN A 1 838 ? -7.274 -14.052 19.673 1.00 96.38 838 GLN A N 1
ATOM 6499 C CA . GLN A 1 838 ? -6.097 -13.265 19.284 1.00 96.38 838 GLN A CA 1
ATOM 6500 C C . GLN A 1 838 ? -5.708 -12.189 20.310 1.00 96.38 838 GLN A C 1
ATOM 6502 O O . GLN A 1 838 ? -4.646 -11.591 20.198 1.00 96.38 838 GLN A O 1
ATOM 6507 N N . GLY A 1 839 ? -6.543 -11.964 21.328 1.00 95.56 839 GLY A N 1
ATOM 6508 C CA . GLY A 1 839 ? -6.269 -11.021 22.412 1.00 95.56 839 GLY A CA 1
ATOM 6509 C C . GLY A 1 839 ? -7.170 -9.789 22.421 1.00 95.56 839 GLY A C 1
ATOM 6510 O O . GLY A 1 839 ? -7.167 -9.089 23.425 1.00 95.56 839 GLY A O 1
ATOM 6511 N N . ASN A 1 840 ? -7.979 -9.546 21.383 1.00 97.06 840 ASN A N 1
ATOM 6512 C CA . ASN A 1 840 ? -8.785 -8.326 21.250 1.00 97.06 840 ASN A CA 1
ATOM 6513 C C . ASN A 1 840 ? -9.666 -8.077 22.503 1.00 97.06 840 ASN A C 1
ATOM 6515 O O . ASN A 1 840 ? -10.581 -8.873 22.750 1.00 97.06 840 ASN A O 1
ATOM 6519 N N . PRO A 1 841 ? -9.422 -7.025 23.315 1.00 96.31 841 PRO A N 1
ATOM 6520 C CA . PRO A 1 841 ? -10.077 -6.889 24.619 1.00 96.31 841 PRO A CA 1
ATOM 6521 C C . PRO A 1 841 ? -11.589 -6.663 24.516 1.00 96.31 841 PRO A C 1
ATOM 6523 O O . PRO A 1 841 ? -12.358 -7.271 25.264 1.00 96.31 841 PRO A O 1
ATOM 6526 N N . SER A 1 842 ? -12.035 -5.873 23.537 1.00 95.81 842 SER A N 1
ATOM 6527 C CA . SER A 1 842 ? -13.457 -5.615 23.289 1.00 95.81 842 SER A CA 1
ATOM 6528 C C . SER A 1 842 ? -14.177 -6.860 22.753 1.00 95.81 842 SER A C 1
ATOM 6530 O O . SER A 1 842 ? -15.306 -7.148 23.164 1.00 95.81 842 SER A O 1
ATOM 6532 N N . GLY A 1 843 ? -13.496 -7.669 21.933 1.00 97.00 843 GLY A N 1
ATOM 6533 C CA . GLY A 1 843 ? -13.948 -9.005 21.543 1.00 97.00 843 GLY A CA 1
ATOM 6534 C C . GLY A 1 843 ? -14.070 -9.964 22.732 1.00 97.00 843 GLY A C 1
ATOM 6535 O O . GLY A 1 843 ? -15.066 -10.674 22.851 1.00 97.00 843 GLY A O 1
ATOM 6536 N N . GLN A 1 844 ? -13.116 -9.953 23.669 1.00 98.31 844 GLN A N 1
ATOM 6537 C CA . GLN A 1 844 ? -13.193 -10.749 24.903 1.00 98.31 844 GLN A CA 1
ATOM 6538 C C . GLN A 1 844 ? -14.366 -10.315 25.795 1.00 98.31 844 GLN A C 1
ATOM 6540 O O . GLN A 1 844 ? -15.124 -11.166 26.260 1.00 98.31 844 GLN A O 1
ATOM 6545 N N . ASN A 1 845 ? -14.567 -9.011 25.996 1.00 97.62 845 ASN A N 1
ATOM 6546 C CA . ASN A 1 845 ? -15.709 -8.486 26.747 1.00 97.62 845 ASN A CA 1
ATOM 6547 C C . ASN A 1 845 ? -17.050 -8.873 26.087 1.00 97.62 845 ASN A C 1
ATOM 6549 O O . ASN A 1 845 ? -17.951 -9.376 26.758 1.00 97.62 845 ASN A O 1
ATOM 6553 N N . SER A 1 846 ? -17.163 -8.739 24.763 1.00 97.56 846 SER A N 1
ATOM 6554 C CA . SER A 1 846 ? -18.391 -9.078 24.024 1.00 97.56 846 SER A CA 1
ATOM 6555 C C . SER A 1 846 ? -18.682 -10.582 24.021 1.00 97.56 846 SER A C 1
ATOM 6557 O O . SER A 1 846 ? -19.825 -10.985 24.233 1.00 97.56 846 SER A O 1
ATOM 6559 N N . LEU A 1 847 ? -17.657 -11.435 23.912 1.00 97.69 847 LEU A N 1
ATOM 6560 C CA . LEU A 1 847 ? -17.810 -12.883 24.093 1.00 97.69 847 LEU A CA 1
ATOM 6561 C C . LEU A 1 847 ? -18.286 -13.226 25.513 1.00 97.69 847 LEU A C 1
ATOM 6563 O O . LEU A 1 847 ? -19.145 -14.090 25.693 1.00 97.69 847 LEU A O 1
ATOM 6567 N N . GLY A 1 848 ? -17.780 -12.512 26.523 1.00 97.56 848 GLY A N 1
ATOM 6568 C CA . GLY A 1 848 ? -18.261 -12.618 27.899 1.00 97.56 848 GLY A CA 1
ATOM 6569 C C . GLY A 1 848 ? -19.743 -12.254 28.037 1.00 97.56 848 GLY A C 1
ATOM 6570 O O . GLY A 1 848 ? -20.490 -12.964 28.711 1.00 97.56 848 GLY A O 1
ATOM 6571 N N . LEU A 1 849 ? -20.204 -11.199 27.354 1.00 97.38 849 LEU A N 1
ATOM 6572 C CA . LEU A 1 849 ? -21.623 -10.822 27.296 1.00 97.38 849 LEU A CA 1
ATOM 6573 C C . LEU A 1 849 ? -22.480 -11.888 26.591 1.00 97.38 849 LEU A C 1
ATOM 6575 O O . LEU A 1 849 ? -23.572 -12.191 27.073 1.00 97.38 849 LEU A O 1
ATOM 6579 N N . MET A 1 850 ? -21.986 -12.501 25.513 1.00 97.06 850 MET A N 1
ATOM 6580 C CA . MET A 1 850 ? -22.686 -13.585 24.809 1.00 97.06 850 MET A CA 1
ATOM 6581 C C . MET A 1 850 ? -22.885 -14.816 25.704 1.00 97.06 850 MET A C 1
ATOM 6583 O O . MET A 1 850 ? -24.021 -15.273 25.848 1.00 97.06 850 MET A O 1
ATOM 6587 N N . TYR A 1 851 ? -21.845 -15.276 26.413 1.00 98.06 851 TYR A N 1
ATOM 6588 C CA . TYR A 1 851 ? -21.961 -16.369 27.395 1.00 98.06 851 TYR A CA 1
ATOM 6589 C C . TYR A 1 851 ? -22.843 -16.019 28.605 1.00 98.06 851 TYR A C 1
ATOM 6591 O O . TYR A 1 851 ? -23.609 -16.861 29.067 1.00 98.06 851 TYR A O 1
ATOM 6599 N N . LYS A 1 852 ? -22.788 -14.781 29.110 1.00 96.88 852 LYS A N 1
ATOM 6600 C CA . LYS A 1 852 ? -23.605 -14.283 30.241 1.00 96.88 852 LYS A CA 1
ATOM 6601 C C . LYS A 1 852 ? -25.109 -14.247 29.936 1.00 96.88 852 LYS A C 1
ATOM 6603 O O . LYS A 1 852 ? -25.922 -14.331 30.864 1.00 96.88 852 LYS A O 1
ATOM 6608 N N . ASN A 1 853 ? -25.453 -14.088 28.656 1.00 94.69 853 ASN A N 1
ATOM 6609 C CA . ASN A 1 853 ? -26.816 -13.893 28.159 1.00 94.69 853 ASN A CA 1
ATOM 6610 C C . ASN A 1 853 ? -27.377 -15.104 27.384 1.00 94.69 853 ASN A C 1
ATOM 6612 O O . ASN A 1 853 ? -28.586 -15.159 27.177 1.00 94.69 853 ASN A O 1
ATOM 6616 N N . GLY A 1 854 ? -26.538 -16.051 26.947 1.00 94.25 854 GLY A N 1
ATOM 6617 C CA . GLY A 1 854 ? -26.950 -17.186 26.108 1.00 94.25 854 GLY A CA 1
ATOM 6618 C C . GLY A 1 854 ? -27.242 -16.818 24.644 1.00 94.25 854 GLY A C 1
ATOM 6619 O O . GLY A 1 854 ? -28.131 -17.404 24.031 1.00 94.25 854 GLY A O 1
ATOM 6620 N N . ARG A 1 855 ? -26.544 -15.816 24.085 1.00 92.31 855 ARG A N 1
ATOM 6621 C CA . ARG A 1 855 ? -26.680 -15.406 22.670 1.00 92.31 855 ARG A CA 1
ATOM 6622 C C . ARG A 1 855 ? -25.682 -16.161 21.798 1.00 92.31 855 ARG A C 1
ATOM 6624 O O . ARG A 1 855 ? -24.482 -16.004 21.986 1.00 92.31 855 ARG A O 1
ATOM 6631 N N . GLY A 1 856 ? -26.170 -17.006 20.887 1.00 91.25 856 GLY A N 1
ATOM 6632 C CA . GLY A 1 856 ? -25.351 -17.828 19.974 1.00 91.25 856 GLY A CA 1
ATOM 6633 C C . GLY A 1 856 ? -24.520 -18.943 20.638 1.00 91.25 856 GLY A C 1
ATOM 6634 O O . GLY A 1 856 ? -23.976 -19.796 19.940 1.00 91.25 856 GLY A O 1
ATOM 6635 N N . VAL A 1 857 ? -24.457 -18.970 21.971 1.00 95.75 857 VAL A N 1
ATOM 6636 C CA . VAL A 1 857 ? -23.813 -19.983 22.821 1.00 95.75 857 VAL A CA 1
ATOM 6637 C C . VAL A 1 857 ? -24.755 -20.406 23.946 1.00 95.75 857 VAL A C 1
ATOM 6639 O O . VAL A 1 857 ? -25.6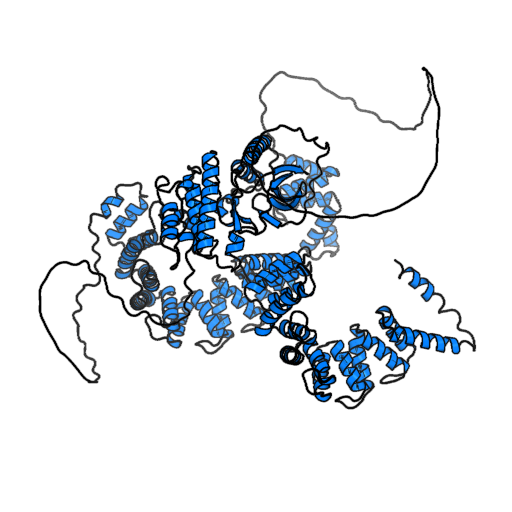74 -19.673 24.308 1.00 95.75 857 VAL A O 1
ATOM 6642 N N . GLU A 1 858 ? -24.496 -21.567 24.548 1.00 95.75 858 GLU A N 1
ATOM 6643 C CA . GLU A 1 858 ? -25.120 -21.940 25.819 1.00 95.75 858 GLU A CA 1
ATOM 6644 C C . GLU A 1 858 ? -24.722 -20.949 26.931 1.00 95.75 858 GLU A C 1
ATOM 6646 O O . GLU A 1 858 ? -23.579 -20.486 26.995 1.00 95.75 858 GLU A O 1
ATOM 6651 N N . LEU A 1 859 ? -25.673 -20.604 27.804 1.00 97.38 859 LEU A N 1
ATOM 6652 C CA . LEU A 1 859 ? -25.451 -19.642 28.884 1.00 97.38 859 LEU A CA 1
ATOM 6653 C C . LEU A 1 859 ? -24.468 -20.220 29.912 1.00 97.38 859 LEU A C 1
ATOM 6655 O O . LEU A 1 859 ? -24.737 -21.245 30.535 1.00 97.38 859 LEU A O 1
ATOM 6659 N N . SER A 1 860 ? -23.343 -19.537 30.127 1.00 97.62 860 SER A N 1
ATOM 6660 C CA . SER A 1 860 ? -22.293 -19.969 31.053 1.00 97.62 860 SER A CA 1
ATOM 6661 C C . SER A 1 860 ? -21.642 -18.784 31.758 1.00 97.62 860 SER A C 1
ATOM 6663 O O . SER A 1 860 ? -20.791 -18.088 31.203 1.00 97.62 860 SER A O 1
ATOM 6665 N N . ASP A 1 861 ? -21.981 -18.595 33.033 1.00 97.06 861 ASP A N 1
ATOM 6666 C CA . ASP A 1 861 ? -21.337 -17.577 33.871 1.00 97.06 861 ASP A CA 1
ATOM 6667 C C . ASP A 1 861 ? -19.848 -17.849 34.101 1.00 97.06 861 ASP A C 1
ATOM 6669 O O . ASP A 1 861 ? -19.078 -16.914 34.301 1.00 97.06 861 ASP A O 1
ATOM 6673 N N . ILE A 1 862 ? -19.429 -19.116 34.039 1.00 97.50 862 ILE A N 1
ATOM 6674 C CA . ILE A 1 862 ? -18.030 -19.523 34.207 1.00 97.50 862 ILE A CA 1
ATOM 6675 C C . ILE A 1 862 ? -17.203 -19.101 32.985 1.00 97.50 862 ILE A C 1
ATOM 6677 O O . ILE A 1 862 ? -16.109 -18.561 33.147 1.00 97.50 862 ILE A O 1
ATOM 6681 N N . GLU A 1 863 ? -17.714 -19.289 31.763 1.00 97.69 863 GLU A N 1
ATOM 6682 C CA . GLU A 1 863 ? -17.039 -18.773 30.563 1.00 97.69 863 GLU A CA 1
ATOM 6683 C C . GLU A 1 863 ? -17.119 -17.248 30.489 1.00 97.69 863 GLU A C 1
ATOM 6685 O O . GLU A 1 863 ? -16.110 -16.601 30.207 1.00 97.69 863 GLU A O 1
ATOM 6690 N N . ALA A 1 864 ? -18.262 -16.651 30.836 1.00 98.06 864 ALA A N 1
ATOM 6691 C CA . ALA A 1 864 ? -18.391 -15.201 30.917 1.00 98.06 864 ALA A CA 1
ATOM 6692 C C . ALA A 1 864 ? -17.348 -14.586 31.870 1.00 98.06 864 ALA A C 1
ATOM 6694 O O . ALA A 1 864 ? -16.606 -13.687 31.474 1.00 98.06 864 ALA A O 1
ATOM 6695 N N . PHE A 1 865 ? -17.212 -15.126 33.086 1.00 98.19 865 PHE A N 1
ATOM 6696 C CA . PHE A 1 865 ? -16.201 -14.706 34.058 1.00 98.19 865 PHE A CA 1
ATOM 6697 C C . PHE A 1 865 ? -14.770 -14.844 33.514 1.00 98.19 865 PHE A C 1
ATOM 6699 O O . PHE A 1 865 ? -13.981 -13.905 33.642 1.00 98.19 865 PHE A O 1
ATOM 6706 N N . LYS A 1 866 ? -14.429 -15.959 32.849 1.00 98.19 866 LYS A N 1
ATOM 6707 C CA . LYS A 1 866 ? -13.108 -16.151 32.217 1.00 98.19 866 LYS A CA 1
ATOM 6708 C C . LYS A 1 866 ? -12.813 -15.091 31.154 1.00 98.19 866 LYS A C 1
ATOM 6710 O O . LYS A 1 866 ? -11.691 -14.586 31.101 1.00 98.19 866 LYS A O 1
ATOM 6715 N N . TRP A 1 867 ? -13.783 -14.754 30.306 1.00 98.19 867 TRP A N 1
ATOM 6716 C CA . TRP A 1 867 ? -13.576 -13.792 29.219 1.00 98.19 867 TRP A CA 1
ATOM 6717 C C . TRP A 1 867 ? -13.546 -12.339 29.710 1.00 98.19 867 TRP A C 1
ATOM 6719 O O . TRP A 1 867 ? -12.638 -11.604 29.319 1.00 98.19 867 TRP A O 1
ATOM 6729 N N . PHE A 1 868 ? -14.410 -11.957 30.659 1.00 98.38 868 PHE A N 1
ATOM 6730 C CA . PHE A 1 868 ? -14.296 -10.666 31.353 1.00 98.38 868 PHE A CA 1
ATOM 6731 C C . PHE A 1 868 ? -12.971 -10.534 32.115 1.00 98.38 868 PHE A C 1
ATOM 6733 O O . PHE A 1 868 ? -12.361 -9.471 32.073 1.00 98.38 868 PHE A O 1
ATOM 6740 N N . SER A 1 869 ? -12.479 -11.608 32.748 1.00 98.00 869 SER A N 1
ATOM 6741 C CA . SER A 1 869 ? -11.179 -11.604 33.441 1.00 98.00 869 SER A CA 1
ATOM 6742 C C . SER A 1 869 ? -10.021 -11.259 32.508 1.00 98.00 869 SER A C 1
ATOM 6744 O O . SER A 1 869 ? -9.168 -10.446 32.865 1.00 98.00 869 SER A O 1
ATOM 6746 N N . LYS A 1 870 ? -10.004 -11.824 31.292 1.00 98.06 870 LYS A N 1
ATOM 6747 C CA . LYS A 1 870 ? -8.983 -11.497 30.286 1.00 98.06 870 LYS A CA 1
ATOM 6748 C C . LYS A 1 870 ? -9.091 -10.041 29.831 1.00 98.06 870 LYS A C 1
ATOM 6750 O O . LYS A 1 870 ? -8.099 -9.321 29.936 1.00 98.06 870 LYS A O 1
ATOM 6755 N N . ALA A 1 871 ? -10.281 -9.586 29.431 1.00 97.94 871 ALA A N 1
ATOM 6756 C CA . ALA A 1 871 ? -10.503 -8.202 29.006 1.00 97.94 871 ALA A CA 1
ATOM 6757 C C . ALA A 1 871 ? -10.070 -7.201 30.097 1.00 97.94 871 ALA A C 1
ATOM 6759 O O . ALA A 1 871 ? -9.272 -6.297 29.849 1.00 97.94 871 ALA A O 1
ATOM 6760 N N . ALA A 1 872 ? -10.505 -7.434 31.340 1.00 97.62 872 ALA A N 1
ATOM 6761 C CA . ALA A 1 872 ? -10.194 -6.586 32.484 1.00 97.62 872 ALA A CA 1
ATOM 6762 C C . ALA A 1 872 ? -8.692 -6.516 32.806 1.00 97.62 872 ALA A C 1
ATOM 6764 O O . ALA A 1 872 ? -8.193 -5.443 33.160 1.00 97.62 872 ALA A O 1
ATOM 6765 N N . SER A 1 873 ? -7.976 -7.641 32.660 1.00 97.25 873 SER A N 1
ATOM 6766 C CA . SER A 1 873 ? -6.521 -7.730 32.859 1.00 97.25 873 SER A CA 1
ATOM 6767 C C . SER A 1 873 ? -5.715 -6.943 31.821 1.00 97.25 873 SER A C 1
ATOM 6769 O O . SER A 1 873 ? -4.650 -6.429 32.148 1.00 97.25 873 SER A O 1
ATOM 6771 N N . GLN A 1 874 ? -6.256 -6.776 30.609 1.00 96.12 874 GLN A N 1
ATOM 6772 C CA . GLN A 1 874 ? -5.678 -5.947 29.544 1.00 96.12 874 GLN A CA 1
ATOM 6773 C C . GLN A 1 874 ? -6.064 -4.461 29.647 1.00 96.12 874 GLN A C 1
ATOM 6775 O O . GLN A 1 874 ? -5.631 -3.655 28.831 1.00 96.12 874 GLN A O 1
ATOM 6780 N N . GLY A 1 875 ? -6.861 -4.085 30.652 1.00 95.25 875 GLY A N 1
ATOM 6781 C CA . GLY A 1 875 ? -7.277 -2.705 30.889 1.00 95.25 875 GLY A CA 1
ATOM 6782 C C . GLY A 1 875 ? -8.673 -2.345 30.376 1.00 95.25 875 GLY A C 1
ATOM 6783 O O . GLY A 1 875 ? -9.120 -1.242 30.662 1.00 95.25 875 GLY A O 1
ATOM 6784 N N . ASP A 1 876 ? -9.388 -3.235 29.680 1.00 96.12 876 ASP A N 1
ATOM 6785 C CA . ASP A 1 876 ? -10.681 -2.909 29.056 1.00 96.12 876 ASP A CA 1
ATOM 6786 C C . ASP A 1 876 ? -11.719 -2.437 30.099 1.00 96.12 876 ASP A C 1
ATOM 6788 O O . ASP A 1 876 ? -12.043 -3.195 31.020 1.00 96.12 876 ASP A O 1
ATOM 6792 N N . PRO A 1 877 ? -12.241 -1.198 30.013 1.00 96.50 877 PRO A N 1
ATOM 6793 C CA . PRO A 1 877 ? -13.054 -0.615 31.080 1.00 96.50 877 PRO A CA 1
ATOM 6794 C C . PRO A 1 877 ? -14.427 -1.285 31.222 1.00 96.50 877 PRO A C 1
ATOM 6796 O O . PRO A 1 877 ? -14.948 -1.361 32.337 1.00 96.50 877 PRO A O 1
ATOM 6799 N N . ASP A 1 878 ? -14.997 -1.811 30.135 1.00 96.62 878 ASP A N 1
ATOM 6800 C CA . ASP A 1 878 ? -16.269 -2.538 30.167 1.00 96.62 878 ASP A CA 1
ATOM 6801 C C . ASP A 1 878 ? -16.085 -3.987 30.640 1.00 96.62 878 ASP A C 1
ATOM 6803 O O . ASP A 1 878 ? -16.919 -4.503 31.385 1.00 96.62 878 ASP A O 1
ATOM 6807 N N . GLY A 1 879 ? -14.959 -4.622 30.314 1.00 97.25 879 GLY A N 1
ATOM 6808 C CA . GLY A 1 879 ? -14.518 -5.886 30.898 1.00 97.25 879 GLY A CA 1
ATOM 6809 C C . GLY A 1 879 ? -14.278 -5.767 32.404 1.00 97.25 879 GLY A C 1
ATOM 6810 O O . GLY A 1 879 ? -14.736 -6.620 33.162 1.00 97.25 879 GLY A O 1
ATOM 6811 N N . GLN A 1 880 ? -13.642 -4.683 32.864 1.00 98.25 880 GLN A N 1
ATOM 6812 C CA . GLN A 1 880 ? -13.475 -4.365 34.291 1.00 98.25 880 GLN A CA 1
ATOM 6813 C C . GLN A 1 880 ? -14.825 -4.134 34.989 1.00 98.25 880 GLN A C 1
ATOM 6815 O O . GLN A 1 880 ? -15.062 -4.692 36.061 1.00 98.25 880 GLN A O 1
ATOM 6820 N N . LEU A 1 881 ? -15.740 -3.373 34.374 1.00 97.81 881 LEU A N 1
ATOM 6821 C CA . LEU A 1 881 ? -17.114 -3.203 34.860 1.00 97.81 881 LEU A CA 1
ATOM 6822 C C . LEU A 1 881 ? -17.840 -4.553 34.966 1.00 97.81 881 LEU A C 1
ATOM 6824 O O . LEU A 1 881 ? -18.393 -4.876 36.017 1.00 97.81 881 LEU A O 1
ATOM 6828 N N . ASN A 1 882 ? -17.839 -5.354 33.900 1.00 98.06 882 ASN A N 1
ATOM 6829 C CA . ASN A 1 882 ? -18.519 -6.646 33.879 1.00 98.06 882 ASN A CA 1
ATOM 6830 C C . ASN A 1 882 ? -17.921 -7.623 34.893 1.00 98.06 882 ASN A C 1
ATOM 6832 O O . ASN A 1 882 ? -18.682 -8.279 35.599 1.00 98.06 882 ASN A O 1
ATOM 6836 N N . LEU A 1 883 ? -16.595 -7.679 35.033 1.00 97.75 883 LEU A N 1
ATOM 6837 C CA . LEU A 1 883 ? -15.924 -8.494 36.045 1.00 97.75 883 LEU A CA 1
ATOM 6838 C C . LEU A 1 883 ? -16.333 -8.078 37.466 1.00 97.75 883 LEU A C 1
ATOM 6840 O O . LEU A 1 883 ? -16.690 -8.936 38.273 1.00 97.75 883 LEU A O 1
ATOM 6844 N N . GLY A 1 884 ? -16.380 -6.772 37.750 1.00 97.38 884 GLY A N 1
ATOM 6845 C CA . GLY A 1 884 ? -16.897 -6.252 39.018 1.00 97.38 884 GLY A CA 1
ATOM 6846 C C . GLY A 1 884 ? -18.355 -6.656 39.277 1.00 97.38 884 GLY A C 1
ATOM 6847 O O . GLY A 1 884 ? -18.692 -7.052 40.389 1.00 97.38 884 GLY A O 1
ATOM 6848 N N . LEU A 1 885 ? -19.209 -6.656 38.246 1.00 97.44 885 LEU A N 1
ATOM 6849 C CA . LEU A 1 885 ? -20.600 -7.130 38.336 1.00 97.44 885 LEU A CA 1
ATOM 6850 C C . LEU A 1 885 ? -20.722 -8.651 38.544 1.00 97.44 885 LEU A C 1
ATOM 6852 O O . LEU A 1 885 ? -21.730 -9.093 39.098 1.00 97.44 885 LEU A O 1
ATOM 6856 N N . MET A 1 886 ? -19.742 -9.454 38.115 1.00 97.94 886 MET A N 1
ATOM 6857 C CA . MET A 1 886 ? -19.705 -10.896 38.405 1.00 97.94 886 MET A CA 1
ATOM 6858 C C . MET A 1 886 ? -19.343 -11.144 39.876 1.00 97.94 886 MET A C 1
ATOM 6860 O O . MET A 1 886 ? -20.060 -11.881 40.555 1.00 97.94 886 MET A O 1
ATOM 6864 N N . TYR A 1 887 ? -18.313 -10.458 40.391 1.00 98.12 887 TYR A N 1
ATOM 6865 C CA . TYR A 1 887 ? -17.911 -10.509 41.805 1.00 98.12 887 TYR A CA 1
ATOM 6866 C C . TYR A 1 887 ? -18.987 -9.968 42.761 1.00 98.12 887 TYR A C 1
ATOM 6868 O O . TYR A 1 887 ? -19.270 -10.607 43.772 1.00 98.12 887 TYR A O 1
ATOM 6876 N N . GLU A 1 888 ? -19.656 -8.855 42.426 1.00 96.75 888 GLU A N 1
ATOM 6877 C CA . GLU A 1 888 ? -20.746 -8.273 43.237 1.00 96.75 888 GLU A CA 1
ATOM 6878 C C . GLU A 1 888 ? -21.886 -9.285 43.478 1.00 96.75 888 GLU A C 1
ATOM 6880 O O . GLU A 1 888 ? -22.587 -9.222 44.488 1.00 96.75 888 GLU A O 1
ATOM 6885 N N . ARG A 1 889 ? -22.085 -10.218 42.536 1.00 95.50 889 ARG A N 1
ATOM 6886 C CA . ARG A 1 889 ? -23.279 -11.075 42.436 1.00 95.50 889 ARG A CA 1
ATOM 6887 C C . ARG A 1 889 ? -22.997 -12.569 42.578 1.00 95.50 889 ARG A C 1
ATOM 6889 O O . ARG A 1 889 ? -23.943 -13.348 42.501 1.00 95.50 889 ARG A O 1
ATOM 6896 N N . GLY A 1 890 ? -21.735 -12.972 42.731 1.00 94.94 890 GLY A N 1
ATOM 6897 C CA . GLY A 1 890 ? -21.336 -14.382 42.779 1.00 94.94 890 GLY A CA 1
ATOM 6898 C C . GLY A 1 890 ? -21.682 -15.170 41.506 1.00 94.94 890 GLY A C 1
ATOM 6899 O O . GLY A 1 890 ? -22.043 -16.343 41.583 1.00 94.94 890 GLY A O 1
ATOM 6900 N N . ARG A 1 891 ? -21.648 -14.529 40.326 1.00 93.38 891 ARG A N 1
ATOM 6901 C CA . ARG A 1 891 ? -21.923 -15.201 39.039 1.00 93.38 891 ARG A CA 1
ATOM 6902 C C . ARG A 1 891 ? -20.619 -15.735 38.452 1.00 93.38 891 ARG A C 1
ATOM 6904 O O . ARG A 1 891 ? -19.744 -14.958 38.092 1.00 93.38 891 ARG A O 1
ATOM 6911 N N . GLY A 1 892 ? -20.483 -17.060 38.365 1.00 91.50 892 GLY A N 1
ATOM 6912 C CA . GLY A 1 892 ? -19.297 -17.732 37.803 1.00 91.50 892 GLY A CA 1
ATOM 6913 C C . GLY A 1 892 ? -18.039 -17.693 38.684 1.00 91.50 892 GLY A C 1
ATOM 6914 O O . GLY A 1 892 ? -17.030 -18.294 38.325 1.00 91.50 892 GLY A O 1
ATOM 6915 N N . VAL A 1 893 ? -18.115 -17.020 39.833 1.00 96.44 893 VAL A N 1
ATOM 6916 C CA . VAL A 1 893 ? -17.066 -16.828 40.842 1.00 96.44 893 VAL A CA 1
ATOM 6917 C C . VAL A 1 893 ? -17.731 -16.712 42.220 1.00 96.44 893 VAL A C 1
ATOM 6919 O O . VAL A 1 893 ? -18.930 -16.450 42.300 1.00 96.44 893 VAL A O 1
ATOM 6922 N N . GLU A 1 894 ? -16.983 -16.904 43.307 1.00 96.19 894 GLU A N 1
ATOM 6923 C CA . GLU A 1 894 ? -17.471 -16.600 44.658 1.00 96.19 894 GLU A CA 1
ATOM 6924 C C . GLU A 1 894 ? -17.785 -15.097 44.805 1.00 96.19 894 GLU A C 1
ATOM 6926 O O . GLU A 1 894 ? -17.118 -14.248 44.209 1.00 96.19 894 GLU A O 1
ATOM 6931 N N . GLN A 1 895 ? -18.835 -14.754 45.559 1.00 97.06 895 GLN A N 1
ATOM 6932 C CA . GLN A 1 895 ? -19.241 -13.359 45.729 1.00 97.06 895 GLN A CA 1
ATOM 6933 C C . GLN A 1 895 ? -18.235 -12.609 46.613 1.00 97.06 895 GLN A C 1
ATOM 6935 O O . GLN A 1 895 ? -17.999 -13.006 47.752 1.00 97.06 895 GLN A O 1
ATOM 6940 N N . SER A 1 896 ? -17.737 -11.465 46.141 1.00 97.69 896 SER A N 1
ATOM 6941 C CA . SER A 1 896 ? -17.012 -10.514 46.986 1.00 97.69 896 SER A CA 1
ATOM 6942 C C . SER A 1 896 ? -17.263 -9.071 46.558 1.00 97.69 896 SER A C 1
ATOM 6944 O O . SER A 1 896 ? -16.962 -8.665 45.433 1.00 97.69 896 SER A O 1
ATOM 6946 N N . ASP A 1 897 ? -17.768 -8.260 47.491 1.00 96.25 897 ASP A N 1
ATOM 6947 C CA . ASP A 1 897 ? -17.868 -6.813 47.296 1.00 96.25 897 ASP A CA 1
ATOM 6948 C C . ASP A 1 897 ? -16.473 -6.139 47.257 1.00 96.25 897 ASP A C 1
ATOM 6950 O O . ASP A 1 897 ? -16.359 -5.038 46.725 1.00 96.25 897 ASP A O 1
ATOM 6954 N N . ALA A 1 898 ? -15.406 -6.746 47.798 1.00 96.19 898 ALA A N 1
ATOM 6955 C CA . ALA A 1 898 ? -14.073 -6.125 47.834 1.00 96.19 898 ALA A CA 1
ATOM 6956 C C . ALA A 1 898 ? -13.398 -6.143 46.449 1.00 96.19 898 ALA A C 1
ATOM 6958 O O . ALA A 1 898 ? -13.031 -5.094 45.917 1.00 96.19 898 ALA A O 1
ATOM 6959 N N . GLU A 1 899 ? -13.324 -7.308 45.806 1.00 97.31 899 GLU A N 1
ATOM 6960 C CA . GLU A 1 899 ? -12.857 -7.444 44.424 1.00 97.31 899 GLU A CA 1
ATOM 6961 C C . GLU A 1 899 ? -13.753 -6.666 43.450 1.00 97.31 899 GLU A C 1
ATOM 6963 O O . GLU A 1 899 ? -13.247 -6.012 42.535 1.00 97.31 899 GLU A O 1
ATOM 6968 N N . ALA A 1 900 ? -15.074 -6.651 43.668 1.00 97.62 900 ALA A N 1
ATOM 6969 C CA . ALA A 1 900 ? -15.982 -5.813 42.887 1.00 97.62 900 ALA A CA 1
ATOM 6970 C C . ALA A 1 900 ? -15.643 -4.315 43.017 1.00 97.62 900 ALA A C 1
ATOM 6972 O O . ALA A 1 900 ? -15.556 -3.615 42.005 1.00 97.62 900 ALA A O 1
ATOM 6973 N N . PHE A 1 901 ? -15.378 -3.831 44.235 1.00 97.56 901 PHE A N 1
ATOM 6974 C CA . PHE A 1 901 ? -14.949 -2.455 44.489 1.00 97.56 901 PHE A CA 1
ATOM 6975 C C . PHE A 1 901 ? -13.622 -2.119 43.787 1.00 97.56 901 PHE A C 1
ATOM 6977 O O . PHE A 1 901 ? -13.508 -1.048 43.182 1.00 97.56 901 PHE A O 1
ATOM 6984 N N . GLU A 1 902 ? -12.635 -3.022 43.791 1.00 97.50 902 GLU A N 1
ATOM 6985 C CA . GLU A 1 902 ? -11.387 -2.828 43.040 1.00 97.50 902 GLU A CA 1
ATOM 6986 C C . GLU A 1 902 ? -11.621 -2.692 41.530 1.00 97.50 902 GLU A C 1
ATOM 6988 O O . GLU A 1 902 ? -11.081 -1.781 40.895 1.00 97.50 902 GLU A O 1
ATOM 6993 N N . TRP A 1 903 ? -12.400 -3.599 40.936 1.00 97.69 903 TRP A N 1
ATOM 6994 C CA . TRP A 1 903 ? -12.626 -3.614 39.489 1.00 97.69 903 TRP A CA 1
ATOM 6995 C C . TRP A 1 903 ? -13.479 -2.431 39.021 1.00 97.69 903 TRP A C 1
ATOM 6997 O O . TRP A 1 903 ? -13.123 -1.787 38.030 1.00 97.69 903 TRP A O 1
ATOM 7007 N N . PHE A 1 904 ? -14.506 -2.036 39.782 1.00 97.94 904 PHE A N 1
ATOM 7008 C CA . PHE A 1 904 ? -15.211 -0.776 39.530 1.00 97.94 904 PHE A CA 1
ATOM 7009 C C . PHE A 1 904 ? -14.305 0.443 39.714 1.00 97.94 904 PHE A C 1
ATOM 7011 O O . PHE A 1 904 ? -14.432 1.392 38.950 1.00 97.94 904 PHE A O 1
ATOM 7018 N N . THR A 1 905 ? -13.370 0.438 40.670 1.00 97.31 905 THR A N 1
ATOM 7019 C CA . THR A 1 905 ? -12.414 1.547 40.844 1.00 97.31 905 THR A CA 1
ATOM 7020 C C . THR A 1 905 ? -11.521 1.711 39.614 1.00 97.31 905 THR A C 1
ATOM 7022 O O . THR A 1 905 ? -11.384 2.830 39.113 1.00 97.31 905 THR A O 1
ATOM 7025 N N . LYS A 1 906 ? -10.980 0.611 39.073 1.00 97.56 906 LYS A N 1
ATOM 7026 C CA . LYS A 1 906 ? -10.161 0.610 37.846 1.00 97.56 906 LYS A CA 1
ATOM 7027 C C . LYS A 1 906 ? -10.958 1.179 36.655 1.00 97.56 906 LYS A C 1
ATOM 7029 O O . LYS A 1 906 ? -10.524 2.159 36.048 1.00 97.56 906 LYS A O 1
ATOM 7034 N N . ALA A 1 907 ? -12.176 0.688 36.412 1.00 97.56 907 ALA A N 1
ATOM 7035 C CA . ALA A 1 907 ? -13.040 1.174 35.329 1.00 97.56 907 ALA A CA 1
ATOM 7036 C C . ALA A 1 907 ? -13.498 2.638 35.518 1.00 97.56 907 ALA A C 1
ATOM 7038 O O . ALA A 1 907 ? -13.518 3.429 34.573 1.00 97.56 907 ALA A O 1
ATOM 7039 N N . ALA A 1 908 ? -13.835 3.037 36.748 1.00 96.12 908 ALA A N 1
ATOM 7040 C CA . ALA A 1 908 ? -14.321 4.379 37.070 1.00 96.12 908 ALA A CA 1
ATOM 7041 C C . ALA A 1 908 ? -13.241 5.462 36.914 1.00 96.12 908 ALA A C 1
ATOM 7043 O O . ALA A 1 908 ? -13.563 6.603 36.555 1.00 96.12 908 ALA A O 1
ATOM 7044 N N . ILE A 1 909 ? -11.971 5.118 37.168 1.00 96.06 909 ILE A N 1
ATOM 7045 C CA . ILE A 1 909 ? -10.805 5.977 36.906 1.00 96.06 909 ILE A CA 1
ATOM 7046 C C . ILE A 1 909 ? -10.640 6.218 35.402 1.00 96.06 909 ILE A C 1
ATOM 7048 O O . ILE A 1 909 ? -10.413 7.360 35.009 1.00 96.06 909 ILE A O 1
ATOM 7052 N N . GLN A 1 910 ? -10.850 5.190 34.573 1.00 94.44 910 GLN A N 1
ATOM 7053 C CA . GLN A 1 910 ? -10.834 5.288 33.105 1.00 94.44 910 GLN A CA 1
ATOM 7054 C C . GLN A 1 910 ? -12.057 6.011 32.507 1.00 94.44 910 GLN A C 1
ATOM 7056 O O . GLN A 1 910 ? -12.142 6.189 31.298 1.00 94.44 910 GLN A O 1
ATOM 7061 N N . GLY A 1 911 ? -12.998 6.462 33.342 1.00 93.75 911 GLY A N 1
ATOM 7062 C CA . GLY A 1 911 ? -14.138 7.281 32.925 1.00 93.75 911 GLY A CA 1
ATOM 7063 C C . GLY A 1 911 ? -15.475 6.545 32.839 1.00 93.75 911 GLY A C 1
ATOM 7064 O O . GLY A 1 911 ? -16.499 7.217 32.755 1.00 93.75 911 GLY A O 1
ATOM 7065 N N . ASN A 1 912 ? -15.504 5.210 32.927 1.00 95.75 912 ASN A N 1
ATOM 7066 C CA . ASN A 1 912 ? -16.713 4.412 32.698 1.00 95.75 912 ASN A CA 1
ATOM 7067 C C . ASN A 1 912 ? -17.893 4.847 33.601 1.00 95.75 912 ASN A C 1
ATOM 7069 O O . ASN A 1 912 ? -17.795 4.846 34.832 1.00 95.75 912 ASN A O 1
ATOM 7073 N N . LEU A 1 913 ? -19.009 5.238 32.974 1.00 95.06 913 LEU A N 1
ATOM 7074 C CA . LEU A 1 913 ? -20.167 5.876 33.615 1.00 95.06 913 LEU A CA 1
ATOM 7075 C C . LEU A 1 913 ? -20.868 4.960 34.628 1.00 95.06 913 LEU A C 1
ATOM 7077 O O . LEU A 1 913 ? -21.229 5.403 35.728 1.00 95.06 913 LEU A O 1
ATOM 7081 N N . ASP A 1 914 ? -21.042 3.687 34.280 1.00 94.19 914 ASP A N 1
ATOM 7082 C CA . ASP A 1 914 ? -21.703 2.709 35.142 1.00 94.19 914 ASP A CA 1
ATOM 7083 C C . ASP A 1 914 ? -20.784 2.267 36.279 1.00 94.19 914 ASP A C 1
ATOM 7085 O O . ASP A 1 914 ? -21.236 2.169 37.417 1.00 94.19 914 ASP A O 1
ATOM 7089 N N . ALA A 1 915 ? -19.477 2.135 36.041 1.00 96.00 915 ALA A N 1
ATOM 7090 C CA . ALA A 1 915 ? -18.505 1.881 37.101 1.00 96.00 915 ALA A CA 1
ATOM 7091 C C . ALA A 1 915 ? -18.450 3.037 38.111 1.00 96.00 915 ALA A C 1
ATOM 7093 O O . ALA A 1 915 ? -18.474 2.797 39.316 1.00 96.00 915 ALA A O 1
ATOM 7094 N N . GLN A 1 916 ? -18.461 4.296 37.652 1.00 96.25 916 GLN A N 1
ATOM 7095 C CA . GLN A 1 916 ? -18.561 5.468 38.537 1.00 96.25 916 GLN A CA 1
ATOM 7096 C C . GLN A 1 916 ? -19.873 5.478 39.341 1.00 96.25 916 GLN A C 1
ATOM 7098 O O . GLN A 1 916 ? -19.880 5.872 40.510 1.00 96.25 916 GLN A O 1
ATOM 7103 N N . SER A 1 917 ? -20.976 5.024 38.739 1.00 94.38 917 SER A N 1
ATOM 7104 C CA . SER A 1 917 ? -22.282 4.916 39.402 1.00 94.38 917 SER A CA 1
ATOM 7105 C C . SER A 1 917 ? -22.299 3.795 40.456 1.00 94.38 917 SER A C 1
ATOM 7107 O O . SER A 1 917 ? -22.752 4.018 41.581 1.00 94.38 917 SER A O 1
ATOM 7109 N N . SER A 1 918 ? -21.746 2.621 40.138 1.00 95.25 918 SER A N 1
ATOM 7110 C CA . SER A 1 918 ? -21.599 1.470 41.042 1.00 95.25 918 SER A CA 1
ATOM 7111 C C . SER A 1 918 ? -20.660 1.773 42.209 1.00 95.25 918 SER A C 1
ATOM 7113 O O . SER A 1 918 ? -21.010 1.533 43.364 1.00 95.25 918 SER A O 1
ATOM 7115 N N . LEU A 1 919 ? -19.516 2.403 41.941 1.00 95.25 919 LEU A N 1
ATOM 7116 C CA . LEU A 1 919 ? -18.557 2.837 42.957 1.00 95.25 919 LEU A CA 1
ATOM 7117 C C . LEU A 1 919 ? -19.176 3.861 43.924 1.00 95.25 919 LEU A C 1
ATOM 7119 O O . LEU A 1 919 ? -19.023 3.749 45.142 1.00 95.25 919 LEU A O 1
ATOM 7123 N N . GLY A 1 920 ? -19.959 4.813 43.401 1.00 94.56 920 GLY A N 1
ATOM 7124 C CA . GLY A 1 920 ? -20.748 5.738 44.218 1.00 94.56 920 GLY A CA 1
ATOM 7125 C C . GLY A 1 920 ? -21.781 5.030 45.106 1.00 94.56 920 GLY A C 1
ATOM 7126 O O . GLY A 1 920 ? -21.979 5.425 46.258 1.00 94.56 920 GLY A O 1
ATOM 7127 N N . LEU A 1 921 ? -22.415 3.956 44.615 1.00 94.88 921 LEU A N 1
ATOM 7128 C CA . LEU A 1 921 ? -23.322 3.124 45.415 1.00 94.88 921 LEU A CA 1
ATOM 7129 C C . LEU A 1 921 ? -22.580 2.355 46.514 1.00 94.88 921 LEU A C 1
ATOM 7131 O O . LEU A 1 921 ? -23.070 2.335 47.640 1.00 94.88 921 LEU A O 1
ATOM 7135 N N . MET A 1 922 ? -21.408 1.787 46.228 1.00 96.19 922 MET A N 1
ATOM 7136 C CA . MET A 1 922 ? -20.607 1.035 47.204 1.00 96.19 922 MET A CA 1
ATOM 7137 C C . MET A 1 922 ? -20.130 1.906 48.365 1.00 96.19 922 MET A C 1
ATOM 7139 O O . MET A 1 922 ? -20.379 1.554 49.520 1.00 96.19 922 MET A O 1
ATOM 7143 N N . TYR A 1 923 ? -19.576 3.091 48.082 1.00 96.25 923 TYR A N 1
ATOM 7144 C CA . TYR A 1 923 ? -19.244 4.082 49.116 1.00 96.25 923 TYR A CA 1
ATOM 7145 C C . TYR A 1 923 ? -20.474 4.532 49.920 1.00 96.25 923 TYR A C 1
ATOM 7147 O O . TYR A 1 923 ? -20.382 4.743 51.128 1.00 96.25 923 TYR A O 1
ATOM 7155 N N . LYS A 1 924 ? -21.645 4.657 49.282 1.00 94.00 924 LYS A N 1
ATOM 7156 C CA . LYS A 1 924 ? -22.911 5.009 49.950 1.00 94.00 924 LYS A CA 1
ATOM 7157 C C . LYS A 1 924 ? -23.444 3.882 50.843 1.00 94.00 924 LYS A C 1
ATOM 7159 O O . LYS A 1 924 ? -24.087 4.182 51.850 1.00 94.00 924 LYS A O 1
ATOM 7164 N N . SER A 1 925 ? -23.221 2.613 50.497 1.00 92.25 925 SER A N 1
ATOM 7165 C CA . SER A 1 925 ? -23.702 1.456 51.268 1.00 92.25 925 SER A CA 1
ATOM 7166 C C . SER A 1 925 ? -22.690 0.883 52.262 1.00 92.25 925 SER A C 1
ATOM 7168 O O . SER A 1 925 ? -23.106 0.139 53.141 1.00 92.25 925 SER A O 1
ATOM 7170 N N . GLY A 1 926 ? -21.397 1.193 52.130 1.00 92.19 926 GLY A N 1
ATOM 7171 C CA . GLY A 1 926 ? -20.333 0.517 52.882 1.00 92.19 926 GLY A CA 1
ATOM 7172 C C . GLY A 1 926 ? -20.104 -0.929 52.423 1.00 92.19 926 GLY A C 1
ATOM 7173 O O . GLY A 1 926 ? -19.864 -1.805 53.247 1.00 92.19 926 GLY A O 1
ATOM 7174 N N . ARG A 1 927 ? -20.260 -1.204 51.117 1.00 91.25 927 ARG A N 1
ATOM 7175 C CA . ARG A 1 927 ? -20.019 -2.536 50.524 1.00 91.25 927 ARG A CA 1
ATOM 7176 C C . ARG A 1 927 ? -18.630 -2.569 49.905 1.00 91.25 927 ARG A C 1
ATOM 7178 O O . ARG A 1 927 ? -18.337 -1.713 49.078 1.00 91.25 927 ARG A O 1
ATOM 7185 N N . GLY A 1 928 ? -17.782 -3.507 50.327 1.00 88.44 928 GLY A N 1
ATOM 7186 C CA . GLY A 1 928 ? -16.394 -3.638 49.851 1.00 88.44 928 GLY A CA 1
ATOM 7187 C C . GLY A 1 928 ? -15.436 -2.524 50.297 1.00 88.44 928 GLY A C 1
ATOM 7188 O O . GLY A 1 928 ? -14.233 -2.632 50.088 1.00 88.44 928 GLY A O 1
ATOM 7189 N N . VAL A 1 929 ? -15.950 -1.463 50.925 1.00 94.69 929 VAL A N 1
ATOM 7190 C CA . VAL A 1 929 ? -15.215 -0.262 51.335 1.00 94.69 929 VAL A CA 1
ATOM 7191 C C . VAL A 1 929 ? -15.885 0.380 52.553 1.00 94.69 929 VAL A C 1
ATOM 7193 O O . VAL A 1 929 ? -17.080 0.189 52.782 1.00 94.69 929 VAL A O 1
ATOM 7196 N N . GLU A 1 930 ? -15.138 1.174 53.322 1.00 93.75 930 GLU A N 1
ATOM 7197 C CA . GLU A 1 930 ? -15.699 2.011 54.387 1.00 93.75 930 GLU A CA 1
ATOM 7198 C C . GLU A 1 930 ? -16.760 2.989 53.839 1.00 93.75 930 GLU A C 1
ATOM 7200 O O . GLU A 1 930 ? -16.599 3.595 52.774 1.00 93.75 930 GLU A O 1
ATOM 7205 N N . GLN A 1 931 ? -17.869 3.146 54.569 1.00 94.06 931 GLN A N 1
ATOM 7206 C CA . GLN A 1 931 ? -18.990 3.978 54.137 1.00 94.06 931 GLN A CA 1
ATOM 7207 C C . GLN A 1 931 ? -18.610 5.469 54.132 1.00 94.06 931 GLN A C 1
ATOM 7209 O O . GLN A 1 931 ? -18.323 6.056 55.172 1.00 94.06 931 GLN A O 1
ATOM 7214 N N . SER A 1 932 ? -18.687 6.115 52.967 1.00 92.62 932 SER A N 1
ATOM 7215 C CA . SER A 1 932 ? -18.350 7.530 52.793 1.00 92.62 932 SER A CA 1
ATOM 7216 C C . SER A 1 932 ? -19.331 8.232 51.857 1.00 92.62 932 SER A C 1
ATOM 7218 O O . SER A 1 932 ? -19.246 8.128 50.633 1.00 92.62 932 SER A O 1
ATOM 7220 N N . ASN A 1 933 ? -20.237 9.033 52.429 1.00 90.12 933 ASN A N 1
ATOM 7221 C CA . ASN A 1 933 ? -21.112 9.912 51.642 1.00 90.12 933 ASN A CA 1
ATOM 7222 C C . ASN A 1 933 ? -20.307 10.922 50.804 1.00 90.12 933 ASN A C 1
ATOM 7224 O O . ASN A 1 933 ? -20.752 11.299 49.724 1.00 90.12 933 ASN A O 1
ATOM 7228 N N . VAL A 1 934 ? -19.123 11.340 51.266 1.00 90.00 934 VAL A N 1
ATOM 7229 C CA . VAL A 1 934 ? -18.277 12.326 50.572 1.00 90.00 934 VAL A CA 1
ATOM 7230 C C . VAL A 1 934 ? -17.710 11.744 49.275 1.00 90.00 934 VAL A C 1
ATOM 7232 O O . VAL A 1 934 ? -17.847 12.358 48.215 1.00 90.00 934 VAL A O 1
ATOM 7235 N N . GLU A 1 935 ? -17.139 10.537 49.329 1.00 92.25 935 GLU A N 1
ATOM 7236 C CA . GLU A 1 935 ? -16.664 9.843 48.126 1.00 92.25 935 GLU A CA 1
ATOM 7237 C C . GLU A 1 935 ? -17.835 9.397 47.237 1.00 92.25 935 GLU A C 1
ATOM 7239 O O . GLU A 1 935 ? -17.760 9.541 46.017 1.00 92.25 935 GLU A O 1
ATOM 7244 N N . ALA A 1 936 ? -18.964 8.974 47.817 1.00 91.69 936 ALA A N 1
ATOM 7245 C CA . ALA A 1 936 ? -20.177 8.684 47.052 1.00 91.69 936 ALA A CA 1
ATOM 7246 C C . ALA A 1 936 ? -20.664 9.906 46.250 1.00 91.69 936 ALA A C 1
ATOM 7248 O O . ALA A 1 936 ? -20.879 9.805 45.044 1.00 91.69 936 ALA A O 1
ATOM 7249 N N . ILE A 1 937 ? -20.782 11.082 46.882 1.00 91.62 937 ILE A N 1
ATOM 7250 C CA . ILE A 1 937 ? -21.163 12.341 46.218 1.00 91.62 937 ILE A CA 1
ATOM 7251 C C . ILE A 1 937 ? -20.168 12.689 45.107 1.00 91.62 937 ILE A C 1
ATOM 7253 O O . ILE A 1 937 ? -20.583 13.048 44.007 1.00 91.62 937 ILE A O 1
ATOM 7257 N N . LYS A 1 938 ? -18.863 12.559 45.356 1.00 93.94 938 LYS A N 1
ATOM 7258 C CA . LYS A 1 938 ? -17.789 12.817 44.381 1.00 93.94 938 LYS A CA 1
ATOM 7259 C C . LYS A 1 938 ? -17.902 11.919 43.141 1.00 93.94 938 LYS A C 1
ATOM 7261 O O . LYS A 1 938 ? -17.859 12.435 42.024 1.00 93.94 938 LYS A O 1
ATOM 7266 N N . TRP A 1 939 ? -18.095 10.611 43.314 1.00 93.19 939 TRP A N 1
ATOM 7267 C CA . TRP A 1 939 ? -18.233 9.665 42.198 1.00 93.19 939 TRP A CA 1
ATOM 7268 C C . TRP A 1 939 ? -19.568 9.804 41.465 1.00 93.19 939 TRP A C 1
ATOM 7270 O O . TRP A 1 939 ? -19.571 9.894 40.236 1.00 93.19 939 TRP A O 1
ATOM 7280 N N . PHE A 1 940 ? -20.684 9.974 42.182 1.00 94.25 940 PHE A N 1
ATOM 7281 C CA . PHE A 1 940 ? -21.961 10.291 41.542 1.00 94.25 940 PHE A CA 1
ATOM 7282 C C . PHE A 1 940 ? -21.936 11.639 40.807 1.00 94.25 940 PHE A C 1
ATOM 7284 O O . PHE A 1 940 ? -22.587 11.767 39.778 1.00 94.25 940 PHE A O 1
ATOM 7291 N N . THR A 1 941 ? -21.183 12.641 41.274 1.00 91.31 941 THR A N 1
ATOM 7292 C CA . THR A 1 941 ? -21.055 13.930 40.566 1.00 91.31 941 THR A CA 1
ATOM 7293 C C . THR A 1 941 ? -20.354 13.757 39.219 1.00 91.31 941 THR A C 1
ATOM 7295 O O . THR A 1 941 ? -20.790 14.359 38.241 1.00 91.31 941 THR A O 1
ATOM 7298 N N . LYS A 1 942 ? -19.318 12.905 39.132 1.00 92.56 942 LYS A N 1
ATOM 7299 C CA . LYS A 1 942 ? -18.692 12.553 37.845 1.00 92.56 942 LYS A CA 1
ATOM 7300 C C . LYS A 1 942 ? -19.687 11.845 36.920 1.00 92.56 942 LYS A C 1
ATOM 7302 O O . LYS A 1 942 ? -19.905 12.303 35.804 1.00 92.56 942 LYS A O 1
ATOM 7307 N N . ALA A 1 943 ? -20.344 10.790 37.403 1.00 91.94 943 ALA A N 1
ATOM 7308 C CA . ALA A 1 943 ? -21.293 10.021 36.600 1.00 91.94 943 ALA A CA 1
ATOM 7309 C C . ALA A 1 943 ? -22.499 10.864 36.139 1.00 91.94 943 ALA A C 1
ATOM 7311 O O . ALA A 1 943 ? -22.930 10.756 34.995 1.00 91.94 943 ALA A O 1
ATOM 7312 N N . ALA A 1 944 ? -23.029 11.741 36.999 1.00 89.94 944 ALA A N 1
ATOM 7313 C CA . ALA A 1 944 ? -24.129 12.645 36.664 1.00 89.94 944 ALA A CA 1
ATOM 7314 C C . ALA A 1 944 ? -23.717 13.722 35.645 1.00 89.94 944 ALA A C 1
ATOM 7316 O O . ALA A 1 944 ? -24.520 14.069 34.784 1.00 89.94 944 ALA A O 1
ATOM 7317 N N . ALA A 1 945 ? -22.468 14.205 35.682 1.00 90.69 945 ALA A N 1
ATOM 7318 C CA . ALA A 1 945 ? -21.931 15.094 34.646 1.00 90.69 945 ALA A CA 1
ATOM 7319 C C . ALA A 1 945 ? -21.805 14.401 33.273 1.00 90.69 945 ALA A C 1
ATOM 7321 O O . ALA A 1 945 ? -21.882 15.074 32.251 1.00 90.69 945 ALA A O 1
ATOM 7322 N N . GLN A 1 946 ? -21.682 13.069 33.251 1.00 87.75 946 GLN A N 1
ATOM 7323 C CA . GLN A 1 946 ? -21.767 12.238 32.041 1.00 87.75 946 GLN A CA 1
ATOM 7324 C C . GLN A 1 946 ? -23.207 11.788 31.700 1.00 87.75 946 GLN A C 1
ATOM 7326 O O . GLN A 1 946 ? -23.404 11.007 30.777 1.00 87.75 946 GLN A O 1
ATOM 7331 N N . GLY A 1 947 ? -24.227 12.262 32.430 1.00 88.19 947 GLY A N 1
ATOM 7332 C CA . GLY A 1 947 ? -25.643 11.971 32.160 1.00 88.19 947 GLY A CA 1
ATOM 7333 C C . GLY A 1 947 ? -26.270 10.820 32.960 1.00 88.19 947 GLY A C 1
ATOM 7334 O O . GLY A 1 947 ? -27.445 10.521 32.750 1.00 88.19 947 GLY A O 1
ATOM 7335 N N . SER A 1 948 ? -25.559 10.190 33.906 1.00 89.69 948 SER A N 1
ATOM 7336 C CA . SER A 1 948 ? -26.109 9.086 34.715 1.00 89.69 948 SER A CA 1
ATOM 7337 C C . SER A 1 948 ? -27.336 9.518 35.533 1.00 89.69 948 SER A C 1
ATOM 7339 O O . SER A 1 948 ? -27.255 10.290 36.501 1.00 89.69 948 SER A O 1
ATOM 7341 N N . SER A 1 949 ? -28.496 8.968 35.171 1.00 88.88 949 SER A N 1
ATOM 7342 C CA . SER A 1 949 ? -29.770 9.167 35.869 1.00 88.88 949 SER A CA 1
ATOM 7343 C C . SER A 1 949 ? -29.749 8.548 37.272 1.00 88.88 949 SER A C 1
ATOM 7345 O O . SER A 1 949 ? -30.185 9.182 38.236 1.00 88.88 949 SER A O 1
ATOM 7347 N N . LEU A 1 950 ? -29.153 7.359 37.413 1.00 86.38 950 LEU A N 1
ATOM 7348 C CA . LEU A 1 950 ? -28.939 6.653 38.681 1.00 86.38 950 LEU A CA 1
ATOM 7349 C C . LEU A 1 950 ? -28.085 7.473 39.661 1.00 86.38 950 LEU A C 1
ATOM 7351 O O . LEU A 1 950 ? -28.415 7.573 40.849 1.00 86.38 950 LEU A O 1
ATOM 7355 N N . ALA A 1 951 ? -27.021 8.106 39.162 1.00 88.06 951 ALA A N 1
ATOM 7356 C CA . ALA A 1 951 ? -26.176 8.991 39.955 1.00 88.06 951 ALA A CA 1
ATOM 7357 C C . ALA A 1 951 ? -26.907 10.285 40.344 1.00 88.06 951 ALA A C 1
ATOM 7359 O O . ALA A 1 951 ? -26.881 10.684 41.508 1.00 88.06 951 ALA A O 1
ATOM 7360 N N . THR A 1 952 ? -27.633 10.895 39.404 1.00 88.94 952 THR A N 1
ATOM 7361 C CA . THR A 1 952 ? -28.433 12.111 39.634 1.00 88.94 952 THR A CA 1
ATOM 7362 C C . THR A 1 952 ? -29.512 11.894 40.703 1.00 88.94 952 THR A C 1
ATOM 7364 O O . THR A 1 952 ? -29.671 12.709 41.617 1.00 88.94 952 THR A O 1
ATOM 7367 N N . LEU A 1 953 ? -30.219 10.760 40.653 1.00 89.12 953 LEU A N 1
ATOM 7368 C CA . LEU A 1 953 ? -31.178 10.352 41.685 1.00 89.12 953 LEU A CA 1
ATOM 7369 C C . LEU A 1 953 ? -30.483 10.074 43.026 1.00 89.12 953 LEU A C 1
ATOM 7371 O O . LEU A 1 953 ? -30.970 10.501 44.075 1.00 89.12 953 LEU A O 1
ATOM 7375 N N . SER A 1 954 ? -29.323 9.413 43.011 1.00 88.50 954 SER A N 1
ATOM 7376 C CA . SER A 1 954 ? -28.570 9.105 44.233 1.00 88.50 954 SER A CA 1
ATOM 7377 C C . SER A 1 954 ? -28.035 10.350 44.942 1.00 88.50 954 SER A C 1
ATOM 7379 O O . SER A 1 954 ? -28.137 10.415 46.169 1.00 88.50 954 SER A O 1
ATOM 7381 N N . LEU A 1 955 ? -27.561 11.357 44.200 1.00 88.62 955 LEU A N 1
ATOM 7382 C CA . LEU A 1 955 ? -27.204 12.682 44.725 1.00 88.62 955 LEU A CA 1
ATOM 7383 C C . LEU A 1 955 ? -28.408 13.373 45.364 1.00 88.62 955 LEU A C 1
ATOM 7385 O O . LEU A 1 955 ? -28.309 13.870 46.484 1.00 88.62 955 LEU A O 1
ATOM 7389 N N . ARG A 1 956 ? -29.566 13.368 44.688 1.00 86.81 956 ARG A N 1
ATOM 7390 C CA . ARG A 1 956 ? -30.799 13.978 45.213 1.00 86.81 956 ARG A CA 1
ATOM 7391 C C . ARG A 1 956 ? -31.198 13.372 46.559 1.00 86.81 956 ARG A C 1
ATOM 7393 O O . ARG A 1 956 ? -31.521 14.121 47.477 1.00 86.81 956 ARG A O 1
ATOM 7400 N N . VAL A 1 957 ? -31.116 12.046 46.694 1.00 86.19 957 VAL A N 1
ATOM 7401 C CA . VAL A 1 957 ? -31.393 11.332 47.953 1.00 86.19 957 VAL A CA 1
ATOM 7402 C C . VAL A 1 957 ? -30.366 11.669 49.040 1.00 86.19 957 VAL A C 1
ATOM 7404 O O . VAL A 1 957 ? -30.760 11.902 50.182 1.00 86.19 957 VAL A O 1
ATOM 7407 N N . LEU A 1 958 ? -29.069 11.734 48.713 1.00 85.69 958 LEU A N 1
ATOM 7408 C CA . LEU A 1 958 ? -28.019 12.088 49.679 1.00 85.69 958 LEU A CA 1
ATOM 7409 C C . LEU A 1 958 ? -28.196 13.522 50.204 1.00 85.69 958 LEU A C 1
ATOM 7411 O O . LEU A 1 958 ? -28.333 13.709 51.412 1.00 85.69 958 LEU A O 1
ATOM 7415 N N . TYR A 1 959 ? -28.339 14.512 49.319 1.00 80.75 959 TYR A N 1
ATOM 7416 C CA . TYR A 1 959 ? -28.552 15.910 49.716 1.00 80.75 959 TYR A CA 1
ATOM 7417 C C . TYR A 1 959 ? -29.886 16.147 50.445 1.00 80.75 959 TYR A C 1
ATOM 7419 O O . TYR A 1 959 ? -29.977 17.044 51.285 1.00 80.75 959 TYR A O 1
ATOM 7427 N N . GLN A 1 960 ? -30.932 15.361 50.158 1.00 75.81 960 GLN A N 1
ATOM 7428 C CA . GLN A 1 960 ? -32.169 15.385 50.948 1.00 75.81 960 GLN A CA 1
ATOM 7429 C C . GLN A 1 960 ? -31.963 14.805 52.352 1.00 75.81 960 GLN A C 1
ATOM 7431 O O . GLN A 1 960 ? -32.485 15.370 53.312 1.00 75.81 960 GLN A O 1
ATOM 7436 N N . LYS A 1 961 ? -31.187 13.722 52.492 1.00 68.19 961 LYS A N 1
ATOM 7437 C CA . LYS A 1 961 ? -30.893 13.107 53.793 1.00 68.19 961 LYS A CA 1
ATOM 7438 C C . LYS A 1 961 ? -30.026 14.019 54.666 1.00 68.19 961 LYS A C 1
ATOM 7440 O O . LYS A 1 961 ? -30.333 14.180 55.840 1.00 68.19 961 LYS A O 1
ATOM 7445 N N . GLU A 1 962 ? -29.025 14.683 54.090 1.00 62.97 962 GLU A N 1
ATOM 7446 C CA . GLU A 1 962 ? -28.191 15.676 54.790 1.00 62.97 962 GLU A CA 1
ATOM 7447 C C . GLU A 1 962 ? -29.013 16.900 55.233 1.00 62.97 962 GLU A C 1
ATOM 7449 O O . GLU A 1 962 ? -28.979 17.273 56.405 1.00 62.97 962 GLU A O 1
ATOM 7454 N N . ARG A 1 963 ? -29.867 17.457 54.359 1.00 50.94 963 ARG A N 1
ATOM 7455 C CA . ARG A 1 963 ? -30.821 18.518 54.748 1.00 50.94 963 ARG A CA 1
ATOM 7456 C C . ARG A 1 963 ? -31.846 18.085 55.798 1.00 50.94 963 ARG A C 1
ATOM 7458 O O . ARG A 1 963 ? -32.335 18.936 56.535 1.00 50.94 963 ARG A O 1
ATOM 7465 N N . GLY A 1 964 ? -32.173 16.796 55.874 1.00 45.00 964 GLY A N 1
ATOM 7466 C CA . GLY A 1 964 ? -33.023 16.229 56.924 1.00 45.00 964 GLY A CA 1
ATOM 7467 C C . GLY A 1 964 ? -32.360 16.194 58.306 1.00 45.00 964 GLY A C 1
ATOM 7468 O O . GLY A 1 964 ? -33.065 16.148 59.308 1.00 45.00 964 GLY A O 1
ATOM 7469 N N . VAL A 1 965 ? -31.024 16.256 58.370 1.00 45.38 965 VAL A N 1
ATOM 7470 C CA . VAL A 1 965 ? -30.247 16.315 59.621 1.00 45.38 965 VAL A CA 1
ATOM 7471 C C . VAL A 1 965 ? -30.013 17.768 60.080 1.00 45.38 965 VAL A C 1
ATOM 7473 O O . VAL A 1 965 ? -29.895 18.023 61.276 1.00 45.38 965 VAL A O 1
ATOM 7476 N N . GLU A 1 966 ? -30.066 18.757 59.177 1.00 38.41 966 GLU A N 1
ATOM 7477 C CA . GLU A 1 966 ? -29.951 20.201 59.487 1.00 38.41 966 GLU A CA 1
ATOM 7478 C C . GLU A 1 966 ? -31.152 20.823 60.262 1.00 38.41 966 GLU A C 1
ATOM 7480 O O . GLU A 1 966 ? -31.419 22.023 60.151 1.00 38.41 966 GLU A O 1
ATOM 7485 N N . GLN A 1 967 ? -31.865 20.063 61.106 1.00 38.56 967 GLN A N 1
ATOM 7486 C CA . GLN A 1 967 ? -32.724 20.643 62.157 1.00 38.56 967 GLN A CA 1
ATOM 7487 C C . GLN A 1 967 ? -32.029 20.794 63.523 1.00 38.56 967 GLN A C 1
ATOM 7489 O O . GLN A 1 967 ? -32.578 21.462 64.398 1.00 38.56 967 GLN A O 1
ATOM 7494 N N . SER A 1 968 ? -30.799 20.295 63.701 1.00 42.69 968 SER A N 1
ATOM 7495 C CA . SER A 1 968 ? -30.007 20.502 64.927 1.00 42.69 968 SER A CA 1
ATOM 7496 C C . SER A 1 968 ? -28.669 21.221 64.682 1.00 42.69 968 SER A C 1
ATOM 7498 O O . SER A 1 968 ? -27.623 20.588 64.605 1.00 42.69 968 SER A O 1
ATOM 7500 N N . GLY A 1 969 ? -28.703 22.559 64.645 1.00 42.09 969 GLY A N 1
ATOM 7501 C CA . GLY A 1 969 ? -27.564 23.421 65.010 1.00 42.09 969 GLY A CA 1
ATOM 7502 C C . GLY A 1 969 ? -26.411 23.619 64.003 1.00 42.09 969 GLY A C 1
ATOM 7503 O O . GLY A 1 969 ? -25.522 22.792 63.875 1.00 42.09 969 GLY A O 1
ATOM 7504 N N . ASN A 1 970 ? -26.323 24.838 63.455 1.00 40.62 970 ASN A N 1
ATOM 7505 C CA . ASN A 1 970 ? -25.075 25.519 63.059 1.00 40.62 970 ASN A CA 1
ATOM 7506 C C . ASN A 1 970 ? -24.112 24.863 62.032 1.00 40.62 970 ASN A C 1
ATOM 7508 O O . ASN A 1 970 ? -22.958 24.600 62.368 1.00 40.62 970 ASN A O 1
ATOM 7512 N N . GLN A 1 971 ? -24.464 24.819 60.734 1.00 41.31 971 GLN A N 1
ATOM 7513 C CA . GLN A 1 971 ? -23.425 24.832 59.671 1.00 41.31 971 GLN A CA 1
ATOM 7514 C C . GLN A 1 971 ? -23.763 25.583 58.360 1.00 41.31 971 GLN A C 1
ATOM 7516 O O . GLN A 1 971 ? -23.121 25.411 57.323 1.00 41.31 971 GLN A O 1
ATOM 7521 N N . LYS A 1 972 ? -24.708 26.527 58.426 1.00 42.91 972 LYS A N 1
ATOM 7522 C CA . LYS A 1 972 ? -25.406 27.159 57.285 1.00 42.91 972 LYS A CA 1
ATOM 7523 C C . LYS A 1 972 ? -24.598 28.092 56.349 1.00 42.91 972 LYS A C 1
ATOM 7525 O O . LYS A 1 972 ? -25.205 28.903 55.652 1.00 42.91 972 LYS A O 1
ATOM 7530 N N . ILE A 1 973 ? -23.259 28.043 56.340 1.00 42.12 973 ILE A N 1
ATOM 7531 C CA . ILE A 1 973 ? -22.397 29.073 55.709 1.00 42.12 973 ILE A CA 1
ATOM 7532 C C . ILE A 1 973 ? -21.544 28.572 54.524 1.00 42.12 973 ILE A C 1
ATOM 7534 O O . ILE A 1 973 ? -21.291 29.359 53.611 1.00 42.12 973 ILE A O 1
ATOM 7538 N N . LEU A 1 974 ? -21.132 27.297 54.456 1.00 40.16 974 LEU A N 1
ATOM 7539 C CA . LEU A 1 974 ? -20.221 26.843 53.382 1.00 40.16 974 LEU A CA 1
ATOM 7540 C C . LEU A 1 974 ? -20.912 26.555 52.034 1.00 40.16 974 LEU A C 1
ATOM 7542 O O . LEU A 1 974 ? -20.393 26.921 50.979 1.00 40.16 974 LEU A O 1
ATOM 7546 N N . PHE A 1 975 ? -22.088 25.921 52.041 1.00 40.94 975 PHE A N 1
ATOM 7547 C CA . PHE A 1 975 ? -22.676 25.338 50.822 1.00 40.94 975 PHE A CA 1
ATOM 7548 C C . PHE A 1 975 ? -23.325 26.334 49.841 1.00 40.94 975 PHE A C 1
ATOM 7550 O O . PHE A 1 975 ? -23.599 25.978 48.696 1.00 40.94 975 PHE A O 1
ATOM 7557 N N . ALA A 1 976 ? -23.561 27.585 50.247 1.00 36.22 976 ALA A N 1
ATOM 7558 C CA . ALA A 1 976 ? -24.303 28.562 49.442 1.00 36.22 976 ALA A CA 1
ATOM 7559 C C . ALA A 1 976 ? -23.478 29.270 48.342 1.00 36.22 976 ALA A C 1
ATOM 7561 O O . ALA A 1 976 ? -24.057 29.973 47.513 1.00 36.22 976 ALA A O 1
ATOM 7562 N N . ARG A 1 977 ? -22.142 29.122 48.323 1.00 35.44 977 ARG A N 1
ATOM 7563 C CA . ARG A 1 977 ? -21.266 29.790 47.335 1.00 35.44 977 ARG A CA 1
ATOM 7564 C C . ARG A 1 977 ? -21.031 28.971 46.060 1.00 35.44 977 ARG A C 1
ATOM 7566 O O . ARG A 1 977 ? -21.228 29.496 44.968 1.00 35.44 977 ARG A O 1
ATOM 7573 N N . ASN A 1 978 ? -20.672 27.691 46.176 1.00 38.41 978 ASN A N 1
ATOM 7574 C CA . ASN A 1 978 ? -20.179 26.909 45.030 1.00 38.41 978 ASN A CA 1
ATOM 7575 C C . ASN A 1 978 ? -21.245 26.614 43.955 1.00 38.41 978 ASN A C 1
ATOM 7577 O O . ASN A 1 978 ? -20.927 26.581 42.766 1.00 38.41 978 ASN A O 1
ATOM 7581 N N . THR A 1 979 ? -22.513 26.442 44.338 1.00 39.31 979 THR A N 1
ATOM 7582 C CA . THR A 1 979 ? -23.622 26.186 43.396 1.00 39.31 979 THR A CA 1
ATOM 7583 C C . THR A 1 979 ? -23.966 27.397 42.531 1.00 39.31 979 THR A C 1
ATOM 7585 O O . THR A 1 979 ? -24.360 27.229 41.379 1.00 39.31 979 THR A O 1
ATOM 7588 N N . LYS A 1 980 ? -23.780 28.621 43.043 1.00 33.56 980 LYS A N 1
ATOM 7589 C CA . LYS A 1 980 ? -24.095 29.849 42.297 1.00 33.56 980 LYS A CA 1
ATOM 7590 C C . LYS A 1 980 ? -23.017 30.243 41.283 1.00 33.56 980 LYS A C 1
ATOM 7592 O O . LYS A 1 980 ? -23.298 31.040 40.396 1.00 33.56 980 LYS A O 1
ATOM 7597 N N . GLN A 1 981 ? -21.809 29.692 41.412 1.00 35.25 981 GLN A N 1
ATOM 7598 C CA . GLN A 1 981 ? -20.680 30.000 40.534 1.00 35.25 981 GLN A CA 1
ATOM 7599 C C . GLN A 1 981 ? -20.647 29.069 39.308 1.00 35.25 981 GLN A C 1
ATOM 7601 O O . GLN A 1 981 ? -20.570 29.550 38.182 1.00 35.25 981 GLN A O 1
ATOM 7606 N N . ARG A 1 982 ? -20.853 27.755 39.497 1.00 40.56 982 ARG A N 1
ATOM 7607 C CA . ARG A 1 982 ? -20.815 26.770 38.394 1.00 40.56 982 ARG A CA 1
ATOM 7608 C C . ARG A 1 982 ? -21.983 26.856 37.403 1.00 40.56 982 ARG A C 1
ATOM 7610 O O . ARG A 1 982 ? -21.799 26.551 36.231 1.00 40.56 982 ARG A O 1
ATOM 7617 N N . HIS A 1 983 ? -23.158 27.336 37.820 1.00 36.41 983 HIS A N 1
ATOM 7618 C CA . HIS A 1 983 ? -24.276 27.569 36.889 1.00 36.41 983 HIS A CA 1
ATOM 7619 C C . HIS A 1 983 ? -24.033 28.712 35.882 1.00 36.41 983 HIS A C 1
ATOM 7621 O O . HIS A 1 983 ? -24.795 28.835 34.929 1.00 36.41 983 HIS A O 1
ATOM 7627 N N . VAL A 1 984 ? -22.989 29.530 36.066 1.00 38.56 984 VAL A N 1
ATOM 7628 C CA . VAL A 1 984 ? -22.582 30.574 35.102 1.00 38.56 984 VAL A CA 1
ATOM 7629 C C . VAL A 1 984 ? -21.576 30.036 34.073 1.00 38.56 984 VAL A C 1
ATOM 7631 O O . VAL A 1 984 ? -21.459 30.587 32.982 1.00 38.56 984 VAL A O 1
ATOM 7634 N N . GLU A 1 985 ? -20.869 28.953 34.403 1.00 37.03 985 GLU A N 1
ATOM 7635 C CA . GLU A 1 985 ? -19.861 28.315 33.543 1.00 37.03 985 GLU A CA 1
ATOM 7636 C C . GLU A 1 985 ? -20.464 27.201 32.672 1.00 37.03 985 GLU A C 1
ATOM 7638 O O . GLU A 1 985 ? -19.993 26.983 31.568 1.00 37.03 985 GLU A O 1
ATOM 7643 N N . ALA A 1 986 ? -21.556 26.562 33.108 1.00 35.62 986 ALA A N 1
ATOM 7644 C CA . ALA A 1 986 ? -22.308 25.570 32.325 1.00 35.62 986 ALA A CA 1
ATOM 7645 C C . ALA A 1 986 ? -23.382 26.181 31.388 1.00 35.62 986 ALA A C 1
ATOM 7647 O O . ALA A 1 986 ? -24.342 25.508 31.018 1.00 35.62 986 ALA A O 1
ATOM 7648 N N . SER A 1 987 ? -23.269 27.474 31.065 1.00 34.09 987 SER A N 1
ATOM 7649 C CA . SER A 1 987 ? -24.203 28.223 30.205 1.00 34.09 987 SER A CA 1
ATOM 7650 C C . SER A 1 987 ? -23.460 29.204 29.278 1.00 34.09 987 SER A C 1
ATOM 7652 O O . SER A 1 987 ? -23.978 30.276 28.945 1.00 34.09 987 SER A O 1
ATOM 7654 N N . LYS A 1 988 ? -22.229 28.843 28.909 1.00 33.53 988 LYS A N 1
ATOM 7655 C CA . LYS A 1 988 ? -21.341 29.500 27.948 1.00 33.53 988 LYS A CA 1
ATOM 7656 C C . LYS A 1 988 ? -20.617 28.438 27.128 1.00 33.53 988 LYS A C 1
ATOM 7658 O O . LYS A 1 988 ? -20.191 28.809 26.017 1.00 33.53 988 LYS A O 1
#

Sequence (988 aa):
MMFLKSKGSIQSDFEALFWFKKAAELGHPEAQFYIGDMYEHDTQLRKDLARAVHWYGKAARQGHRKAERRLLALIPQKLPCEQDDSFPPDDPDASNDRAPRFSGRRLLGDSAGKTGGKASSNPPSESDSNDSSSDSDESQARDSDEPNSGAGAIRVPHRRPSLVLGDLIGTSAIGFAYRIRYINMSCIAREIVISKSQFYRTTIQEEIGLLQRLRHPHLISFYEAQEQQERVYFIVEFADKGSLADVIQSETLLSWPTKFRLADEMARGLEYLHYKDVLHGHLRSTNVLLTKHMEVKLADYGLQALRSASADATETSSTPSSPALAHSNLRWMAPELLDNTSRHSTKSDIYALGMVMWEMAASCTEPFKDLTDNVTIMTHIKDGGRERLPGGTPNRYRAWVERCWEEDAGDRPEAGEILFSEDDLKIEDSRPDVNVERLPEGRSAKTGRTFEDAGGNVSSKDDSGVDNSQEDVSLDISPDVIAVKMPISDALELKSATVAPELSDTAMRAEANDVEAQFALAEIYDKGSITGVEQVDKKAVHWYSRAAENGHIHGQYHLALHYLVGRGVPESHNEALRWFQRAADQDDAASQYQIGAMYQAGLGVEKNAATAVAWYRKAAERGYAESQLHLGRMYLSGQDVEQSDVEAVKWLTKAASQGNPSGQFSLGLMYENGRGVKQSDVEAFEWFTKAAIQGNSGGQSSLGLMYENGRGVEQSDVEAVKWFTKAANQGSSDGQFSLGLMCLNGRGVKQSDVEAVKWFTKAASQGDPDGQFNLGVMYLTGRGAVQSDVKAAKWFTKAADQGNSDGQFSLGLMYESGRGVEQSDVDAVKWITMAARQGNPSGQNSLGLMYKNGRGVELSDIEAFKWFSKAASQGDPDGQLNLGLMYERGRGVEQSDAEAFEWFTKAAIQGNLDAQSSLGLMYKSGRGVEQSNVEAIKWFTKAAAQGSSLATLSLRVLYQKERGVEQSGNQKILFARNTKQRHVEASK

InterPro domains:
  IPR000719 Protein kinase domain [PS50011] (163-425)
  IPR001245 Serine-threonine/tyrosine-protein kinase, catalytic domain [PF07714] (201-418)
  IPR006597 Sel1-like repeat [PF08238] (2-28)
  IPR006597 Sel1-like repeat [PF08238] (29-64)
  IPR006597 Sel1-like repeat [PF08238] (516-552)
  IPR006597 Sel1-like repeat [PF08238] (554-588)
  IPR006597 Sel1-like repeat [PF08238] (589-624)
  IPR006597 Sel1-like repeat [PF08238] (625-660)
  IPR006597 Sel1-like repeat [PF08238] (661-696)
  IPR006597 Sel1-like repeat [PF08238] (700-732)
  IPR006597 Sel1-like repeat [PF08238] (734-768)
  IPR006597 Sel1-like repeat [PF08238] (769-804)
  IPR006597 Sel1-like repeat [PF08238] (806-840)
  IPR006597 Sel1-like repeat [PF08238] (842-876)
  IPR006597 Sel1-like repeat [PF08238] (877-912)
  IPR006597 Sel1-like repeat [PF08238] (914-948)
  IPR006597 Sel1-like repeat [SM00671] (1-28)
  IPR006597 Sel1-like repeat [SM00671] (29-64)
  IPR006597 Sel1-like repeat [SM00671] (515-552)
  IPR006597 Sel1-like repeat [SM00671] (553-588)

Organism: NCBI:txid1343610

Secondary structure (DSSP, 8-state):
-HHHHTTT--S-HHHHHHHHHHHHHTT-HHHHHHHHHHHHH-SSS---HHHHHHHHHHHHTTT-HHHHHHHHTTSPPP-------------------------------------------------------------------------------SSPPP-----EEEEETTEEEEEEEETTEEEEEEEEE--S-HHHHHHHHHHHHHHTT---TTBPPEEEEEEETTEEEEEEE--TTEEHHHHHHTT----HHHHHHHHHHHHHHHHHHHHTT-------GGGEEE-TT--EEE-S-S-HHHHHHHHHTT--SSS----TTTTTSGGGS-GGGGSTT----HHHHHHHHHHHHHHHHHT-SSTTTT--SHHHHHHHHHTT--PPPPTT--HHHHHHHHHHT-SSTTTSPPGGG----TTGGG------------PPPP---PPP--------------------------------S------TTHHHHTTSS---HHHHHHHHHHHTT-HHHHHHHHHHHHHT-STT----HHHHHHHHHHHHHTT-HHHHHHHHHHHHHTSSS---HHHHHHHHHHHHHTT-HHHHHHHHHHHHHTSSS---HHHHHHHHHHHHHTT-HHHHHHHHHHHHHTSSS---HHHHHHHHHHHHHTT-HHHHHHHHHHHHHTSSS---HHHHHHHHHHHHHTT-HHHHHHHHHHHHHTSSS---HHHHHHHHHHHHHTT-HHHHHHHHHHHHHTSSS---HHHHHHHHHHHHHTT-HHHHHHHHHHHHHTSSS---HHHHHHHHHHHHHTT-HHHHHHHHHHHHHTSSS---HHHHHHHHHHHHHHT-HHHHHHHHHHHHHTSSS---HHHHHHHHHHHHHTT-HHHHHHHHHHHHHTSSS---HHHHHHHHHHHHHTT-HHHHHHHHHHHHHTSSS---HHHHHHHHHHHHHTT-HHHHHHHHHHHHHHHHHTTSS--TTSHHHHHHHHHHHTT-

Radius of gyration: 41.55 Å; chains: 1; bounding box: 91×138×121 Å

pLDDT: mean 75.74, std 25.03, range [22.86, 98.44]

Foldseek 3Di:
DVVCVVVVNADDVVSVLVVLVVVLVVQDLVSLQVVLVCLCPVPPDPNDNVSSLVSLVSNVVVVNVVSVVVNVVVDDDDDDDDDDDDDDDDDDDDDDDDDDDDDDDDDDDDDDDDDDDDDDDDDDDDDDYDDDDDDDDDDDDDDDDDDDDDDDDDDDDPDDPDFDFADFPDADPQATWGWGQDPNDIWIWGKGQFDPDPVRVVVVVVLLVVLQPDDDQQAWRWDDWDDDPNIITTITHDAPVAFQLCVLVVPPQDDQLLLLVQLLQVLVVLLSCVVVVWDQQQAARNQWGHHPVRHTHGHNTSCVSSLVRVQVRPPPDPDPDDSVSVQPRLLQFALQVLDPPDDDDSLRVLSSSLVRSQCSQVSHRGHPVVDDDSVVSNQCNNLLHDGDGDPQPDPLSVVLSVLSSDNDSVSRDRSVVSDDDPVSSVDDRDDDDDDDDDDDDDDDDDDDDDDDDDDDDDDDYDDDDDDDDDDDDPDDDDPPPDPPPDDPVVLVVVVPDDFDVVLNVLVVCLVVLPLVSLQVNLCCLCPVPGPPRHNQQLSSLVSLVSSLVVQNLVSLQVNLVCLCVVGNHGNDLQSSLVSLVSNVVVVDLVSLQVNLVCLCVVRNHPNDLQSSLVSLVSSLVVQNLVSLQVVLVCLCVVPSHRNALQSSLVSLVSNLVVLNLSSLQSNLVCLCVVRNHRRAQLSSLVSLVSNLVVLNLSSLLVNLVCLCPVGSHRRALLSSLVSLVSSVVVLHLSSLQVNLVCLCVVRSHRNAQLSSLVSLVSSVVVLNLSSLQVNLVCLCPVRSHRNAQLSSLVSLVSSLVVLNLSSLQVNLVCLCVVGSHRNDLQSSLVSLVSSLVVQNLVSLQVNLVCLCPVRNHDNALLSSLVSLVSSLVVLNLSSLQVNLVCQCPVRSHRHAQQSSLVSLVSSVVVLDLVSLLVNLVCLCVVGSHRNDPPSSLVSLVSSVVVPDPSSVVVNVVSVVVVVVVVPDDDDPPDPPPPVVVVVVVVPD